Protein AF-0000000084369157 (afdb_homodimer)

Radius of gyration: 39.24 Å; Cα contacts (8 Å, |Δi|>4): 1336; chains: 2; bounding box: 152×106×117 Å

InterPro domains:
  IPR001138 Zn(2)Cys(6) fungal-type DNA-binding domain [PF00172] (31-64)
  IPR001138 Zn(2)Cys(6) fungal-type DNA-binding domain [PS00463] (31-61)
  IPR001138 Zn(2)Cys(6) fungal-type DNA-binding domain [PS50048] (31-63)
  IPR001138 Zn(2)Cys(6) fungal-type DNA-binding domain [SM00066] (26-72)
  IPR001138 Zn(2)Cys(6) fungal-type DNA-binding domain [cd00067] (27-62)
  IPR036864 Zn(2)-C6 fungal-type DNA-binding domain superfamily [G3DSA:4.10.240.10] (27-86)
  IPR036864 Zn(2)-C6 fungal-type DNA-binding domain superfamily [SSF57701] (21-67)

Organism: Wickerhamomyces anomalus (strain ATCC 58044 / CBS 1984 / NCYC 433 / NRRL Y-366-8) (NCBI:txid683960)

pLDDT: mean 71.88, std 25.72, range [17.66, 98.44]

Sequence (1340 aa):
MSSDASKRKLSDTSSSSVGVVPQKRKRKTFSCTSCRKLKTRCDFEPQFGKCHRCNVLKLDCSLTYERRDEIESAVLEQEENNNNDDDGGGGDLGKGKTGVIKNDTIQDIHDIKTKLDKLYDVLVLDKPIKEAPKHGNSDYEYFKGMKSKVNYLDNSINNAPWNVINRIDFKLFKKFKKYEFFEKLCKEEFLQGFYFENQDFCLKLANNFLTKAHFWIIPGGLTKIDSNYILKNPFISSVFILISLNFDHQEIIKTLNEDELQKKLFWIVRKLLGLSMTITPLSDHDIEAILYCSIYNIARSKSEQQPQLDNWNVSGNGIKQMMILTRFNELEKRVKQFKVFDLVDLFHLRIWNSLCISHIQNSIGMGRPFVMSEDYFKICELILQYPQINIEDQVRFAELQISKKCFDMFYESDLMLEVIRLDQFIIVDDEFKVIELAGLKEWFHQNEVLIDQDISNVLMFCYEFYHIILTKRIISSFGSGQGHHDNDFRVVKFQKIGLNSIIYYSHGIINRFLKLKSFLIKGSPNFILNLIIYTSLTLYENLNQMQLQTKNLSINLITKIYWRLNQIGEMKNDATDTVGKIIKNLVLDNLGPTDPSSTVNINSNSGGDNNDYNVFRNQQQQMSSLRSTTSTTGSVTEQNNGLFEIPDVGKFDTFEDFFRDMFTQHGVSQMSSDASKRKLSDTSSSSVGVVPQKRKRKTFSCTSCRKLKTRCDFEPQFGKCHRCNVLKLDCSLTYERRDEIESAVLEQEENNNNDDDGGGGDLGKGKTGVIKNDTIQDIHDIKTKLDKLYDVLVLDKPIKEAPKHGNSDYEYFKGMKSKVNYLDNSINNAPWNVINRIDFKLFKKFKKYEFFEKLCKEEFLQGFYFENQDFCLKLANNFLTKAHFWIIPGGLTKIDSNYILKNPFISSVFILISLNFDHQEIIKTLNEDELQKKLFWIVRKLLGLSMTITPLSDHDIEAILYCSIYNIARSKSEQQPQLDNWNVSGNGIKQMMILTRFNELEKRVKQFKVFDLVDLFHLRIWNSLCISHIQNSIGMGRPFVMSEDYFKICELILQYPQINIEDQVRFAELQISKKCFDMFYESDLMLEVIRLDQFIIVDDEFKVIELAGLKEWFHQNEVLIDQDISNVLMFCYEFYHIILTKRIISSFGSGQGHHDNDFRVVKFQKIGLNSIIYYSHGIINRFLKLKSFLIKGSPNFILNLIIYTSLTLYENLNQMQLQTKNLSINLITKIYWRLNQIGEMKNDATDTVGKIIKNLVLDNLGPTDPSSTVNINSNSGGDNNDYNVFRNQQQQMSSLRSTTSTTGSVTEQNNGLFEIPDVGKFDTFEDFFRDMFTQHGVSQ

Secondary structure (DSSP, 8-state):
------------------------------S-HHHHHHT----EETTTTEEHHHHHTT---THHHHTHHHHHHHHHHHHHHTTS------------------HHHHHHHHHHHHHHHHHHHHHHHTS----------HHHHHHHTT-----SSSTTSTT-HHHHHHHHHHHHHTPPPHHHHHHHHHIIIIIIIIIGGGHHHHHHHHHHHHHHTTTTS-TT--S---HHHHHH-HHHHHHHHHHHHTS--TTT---TTHHHHHHHHHHHHHHHHHHHTT-SSPPHHHHHHHHHHHHS--S-SS-TT-PPP-HHHHHHHHHHHHHHH--HHHHHIIIIIS----HHHHHHHHHHHHHHHHHHHHHHHHT------HHHHHGGGGGGG-TT--HHHHHHHHHHHHHHHHHHHHT-TTHHHHHHHTT-EEEEETTEEEE--HHHHHHHHHTHHHHHH-TT-HHHHHHHHHHHHHHHHHHHHHHS-TT--TT-HHHHHHHHHHHHHHHHHHHHHHHHHHHS-HHHHHT--HHHHHHHHHHHHHHHHTGGGS-HHHHHHHHHHHHHHHHHHHHTTTTS-HHHHHHHHHHHHHHHHTT----SS--------SS-------SSHHHHHHHTTSTT--------------------GGG-SSHHHHHHHHHHTTT---/------------------------------S-HHHHHHT----EETTTTEEHHHHHTTPPPTHHHHTHHHHHHHHHHHHHHTT----S--------------HHHHHHHHHHHHHHHHHHHHHHHTTT---------HHHHHHHTT-----SSSTTSTT-HHHHHHHHHHHHHTPPPHHHHHHHHHIIIIIIIIIGGGHHHHHHHHHHHHHHTTTTS-TT--S---HHHHHH-HHHHHHHHHHHHTS--TTT---TTHHHHHHHHHHHHHHHHHHHTTSSSPPHHHHHHHHHHHHS--S-SS-TT-PPP-HHHHHHHHHHHHHHH--HHHHHIIIIIS----HHHHHHHHHHHHHHHHHHHHHHHHT------HHHHHGGGGGGG-TT--HHHHHHHHHHHHHHHHHHHHT-TTHHHHHHHTT-EEEEETTEEEE--HHHHHHHHHTHHHHHH-TT-HHHHHHHHHHHHHHHHHHHHHH--TT--TT-HHHHHHHHHHHHHHHHHHHHHHHHHHHS-HHHHHT--HHHHHHHHHHHHHHHHTGGGS-HHHHHHHHHHHHHHHHHHHHTTTTS-HHHHHHHHHHHHHHHHTT----SS--------SSS------SSHHHHHHHTTSTT--------------------GGG-SSHHHHHHHHHHTTT---

Structure (mmCIF, N/CA/C/O backbone):
data_AF-0000000084369157-model_v1
#
loop_
_entity.id
_entity.type
_entity.pdbx_description
1 polymer 'Zn(2)-C6 fungal-type domain-containing protein'
#
loop_
_atom_site.group_PDB
_atom_site.id
_atom_site.type_symbol
_atom_site.label_atom_id
_atom_site.label_alt_id
_atom_site.label_comp_id
_atom_site.label_asym_id
_atom_site.label_entity_id
_atom_site.label_seq_id
_atom_site.pdbx_PDB_ins_code
_atom_site.Cartn_x
_atom_site.Cartn_y
_atom_site.Cartn_z
_atom_site.occupancy
_atom_site.B_iso_or_equiv
_atom_site.auth_seq_id
_atom_site.auth_comp_id
_atom_site.auth_asym_id
_atom_site.auth_atom_id
_atom_site.pdbx_PDB_model_num
ATOM 1 N N . MET A 1 1 ? 73.75 28.828 -63.312 1 21.52 1 MET A N 1
ATOM 2 C CA . MET A 1 1 ? 73.312 29.75 -62.281 1 21.52 1 MET A CA 1
ATOM 3 C C . MET A 1 1 ? 73.062 29.016 -60.969 1 21.52 1 MET A C 1
ATOM 5 O O . MET A 1 1 ? 72.438 27.953 -60.938 1 21.52 1 MET A O 1
ATOM 9 N N . SER A 1 2 ? 73.812 29.297 -59.719 1 23.33 2 SER A N 1
ATOM 10 C CA . SER A 1 2 ? 74.5 28.859 -58.5 1 23.33 2 SER A CA 1
ATOM 11 C C . SER A 1 2 ? 73.5 28.797 -57.312 1 23.33 2 SER A C 1
ATOM 13 O O . SER A 1 2 ? 72.75 29.75 -57.094 1 23.33 2 SER A O 1
ATOM 15 N N . SER A 1 3 ? 72.938 27.578 -56.906 1 23.05 3 SER A N 1
ATOM 16 C CA . SER A 1 3 ? 71.875 27.047 -56.062 1 23.05 3 SER A CA 1
ATOM 17 C C . SER A 1 3 ? 72.062 27.406 -54.594 1 23.05 3 SER A C 1
ATOM 19 O O . SER A 1 3 ? 72.875 26.797 -53.938 1 23.05 3 SER A O 1
ATOM 21 N N . ASP A 1 4 ? 72 28.719 -54.281 1 18.81 4 ASP A N 1
ATOM 22 C CA . ASP A 1 4 ? 72.5 29.375 -53.062 1 18.81 4 ASP A CA 1
ATOM 23 C C . ASP A 1 4 ? 71.688 28.984 -51.844 1 18.81 4 ASP A C 1
ATOM 25 O O . ASP A 1 4 ? 70.438 29.141 -51.844 1 18.81 4 ASP A O 1
ATOM 29 N N . ALA A 1 5 ? 72.125 28.031 -50.969 1 19.62 5 ALA A N 1
ATOM 30 C CA . ALA A 1 5 ? 71.938 27.188 -49.812 1 19.62 5 ALA A CA 1
ATOM 31 C C . ALA A 1 5 ? 71.688 28.031 -48.562 1 19.62 5 ALA A C 1
ATOM 33 O O . ALA A 1 5 ? 71.75 27.531 -47.438 1 19.62 5 ALA A O 1
ATOM 34 N N . SER A 1 6 ? 71.125 29.281 -48.75 1 17.66 6 SER A N 1
ATOM 35 C CA . SER A 1 6 ? 71.5 30.203 -47.656 1 17.66 6 SER A CA 1
ATOM 36 C C . SER A 1 6 ? 70.938 29.734 -46.312 1 17.66 6 SER A C 1
ATOM 38 O O . SER A 1 6 ? 69.812 29.219 -46.25 1 17.66 6 SER A O 1
ATOM 40 N N . LYS A 1 7 ? 71.75 29.578 -45.312 1 20.95 7 LYS A N 1
ATOM 41 C CA . LYS A 1 7 ? 72 29.172 -43.906 1 20.95 7 LYS A CA 1
ATOM 42 C C . LYS A 1 7 ? 71.188 30 -42.938 1 20.95 7 LYS A C 1
ATOM 44 O O . LYS A 1 7 ? 71.625 31.094 -42.531 1 20.95 7 LYS A O 1
ATOM 49 N N . ARG A 1 8 ? 69.938 30.328 -43.312 1 20.44 8 ARG A N 1
ATOM 50 C CA . ARG A 1 8 ? 69.375 31.406 -42.5 1 20.44 8 ARG A CA 1
ATOM 51 C C . ARG A 1 8 ? 69.5 31.062 -41 1 20.44 8 ARG A C 1
ATOM 53 O O . ARG A 1 8 ? 69.125 29.953 -40.594 1 20.44 8 ARG A O 1
ATOM 60 N N . LYS A 1 9 ? 70.188 31.922 -40.25 1 21.5 9 LYS A N 1
ATOM 61 C CA . LYS A 1 9 ? 70.75 32.156 -38.906 1 21.5 9 LYS A CA 1
ATOM 62 C C . LYS A 1 9 ? 69.688 32.125 -37.844 1 21.5 9 LYS A C 1
ATOM 64 O O . LYS A 1 9 ? 68.688 32.844 -37.969 1 21.5 9 LYS A O 1
ATOM 69 N N . LEU A 1 10 ? 69.438 30.953 -37.188 1 22.38 10 LEU A N 1
ATOM 70 C CA . LEU A 1 10 ? 68.5 30.547 -36.156 1 22.38 10 LEU A CA 1
ATOM 71 C C . LEU A 1 10 ? 68.625 31.453 -34.938 1 22.38 10 LEU A C 1
ATOM 73 O O . LEU A 1 10 ? 69.625 31.453 -34.25 1 22.38 10 LEU A O 1
ATOM 77 N N . SER A 1 11 ? 68.438 32.812 -35.156 1 21.17 11 SER A N 1
ATOM 78 C CA . SER A 1 11 ? 68.75 33.75 -34.062 1 21.17 11 SER A CA 1
ATOM 79 C C . SER A 1 11 ? 68.125 33.281 -32.75 1 21.17 11 SER A C 1
ATOM 81 O O . SER A 1 11 ? 67.062 32.75 -32.719 1 21.17 11 SER A O 1
ATOM 83 N N . ASP A 1 12 ? 69.062 33.031 -31.828 1 20.98 12 ASP A N 1
ATOM 84 C CA . ASP A 1 12 ? 69.125 32.562 -30.453 1 20.98 12 ASP A CA 1
ATOM 85 C C . ASP A 1 12 ? 68.25 33.406 -29.547 1 20.98 12 ASP A C 1
ATOM 87 O O . ASP A 1 12 ? 68.438 34.625 -29.469 1 20.98 12 ASP A O 1
ATOM 91 N N . THR A 1 13 ? 66.875 33.219 -29.547 1 22.97 13 THR A N 1
ATOM 92 C CA . THR A 1 13 ? 65.875 33.969 -28.828 1 22.97 13 THR A CA 1
ATOM 93 C C . THR A 1 13 ? 66.25 34.125 -27.359 1 22.97 13 THR A C 1
ATOM 95 O O . THR A 1 13 ? 66.562 33.156 -26.688 1 22.97 13 THR A O 1
ATOM 98 N N . SER A 1 14 ? 66.75 35.312 -26.891 1 21.39 14 SER A N 1
ATOM 99 C CA . SER A 1 14 ? 67.188 35.969 -25.672 1 21.39 14 SER A CA 1
ATOM 100 C C . SER A 1 14 ? 66.312 35.625 -24.484 1 21.39 14 SER A C 1
ATOM 102 O O . SER A 1 14 ? 65.125 35.562 -24.625 1 21.39 14 SER A O 1
ATOM 104 N N . SER A 1 15 ? 66.875 34.938 -23.453 1 24.19 15 SER A N 1
ATOM 105 C CA . SER A 1 15 ? 66.5 34.344 -22.156 1 24.19 15 SER A CA 1
ATOM 106 C C . SER A 1 15 ? 65.938 35.438 -21.219 1 24.19 15 SER A C 1
ATOM 108 O O . SER A 1 15 ? 66.688 36.25 -20.688 1 24.19 15 SER A O 1
ATOM 110 N N . SER A 1 16 ? 65 36.281 -21.641 1 23.97 16 SER A N 1
ATOM 111 C CA . SER A 1 16 ? 64.625 37.438 -20.844 1 23.97 16 SER A CA 1
ATOM 112 C C . SER A 1 16 ? 64.312 37.031 -19.391 1 23.97 16 SER A C 1
ATOM 114 O O . SER A 1 16 ? 63.625 36.031 -19.141 1 23.97 16 SER A O 1
ATOM 116 N N . SER A 1 17 ? 65.25 37.312 -18.484 1 23.91 17 SER A N 1
ATOM 117 C CA . SER A 1 17 ? 65.375 37.156 -17.047 1 23.91 17 SER A CA 1
ATOM 118 C C . SER A 1 17 ? 64.125 37.656 -16.328 1 23.91 17 SER A C 1
ATOM 120 O O . SER A 1 17 ? 63.812 38.844 -16.344 1 23.91 17 SER A O 1
ATOM 122 N N . VAL A 1 18 ? 63.062 37.031 -16.469 1 28.78 18 VAL A N 1
ATOM 123 C CA . VAL A 1 18 ? 61.812 37.469 -15.867 1 28.78 18 VAL A CA 1
ATOM 124 C C . VAL A 1 18 ? 62 37.688 -14.375 1 28.78 18 VAL A C 1
ATOM 126 O O . VAL A 1 18 ? 62.5 36.812 -13.664 1 28.78 18 VAL A O 1
ATOM 129 N N . GLY A 1 19 ? 62.375 38.906 -13.953 1 24.05 19 GLY A N 1
ATOM 130 C CA . GLY A 1 19 ? 62.594 39.469 -12.625 1 24.05 19 GLY A CA 1
ATOM 131 C C . GLY A 1 19 ? 61.625 38.938 -11.594 1 24.05 19 GLY A C 1
ATOM 132 O O . GLY A 1 19 ? 60.438 38.656 -11.914 1 24.05 19 GLY A O 1
ATOM 133 N N . VAL A 1 20 ? 62.125 38.25 -10.57 1 29.05 20 VAL A N 1
ATOM 134 C CA . VAL A 1 20 ? 61.562 37.562 -9.391 1 29.05 20 VAL A CA 1
ATOM 135 C C . VAL A 1 20 ? 60.75 38.562 -8.578 1 29.05 20 VAL A C 1
ATOM 137 O O . VAL A 1 20 ? 61.281 39.531 -8.039 1 29.05 20 VAL A O 1
ATOM 140 N N . VAL A 1 21 ? 59.688 39.062 -9.039 1 31.95 21 VAL A N 1
ATOM 141 C CA . VAL A 1 21 ? 58.969 40.062 -8.25 1 31.95 21 VAL A CA 1
ATOM 142 C C . VAL A 1 21 ? 58.812 39.562 -6.812 1 31.95 21 VAL A C 1
ATOM 144 O O . VAL A 1 21 ? 58.406 38.406 -6.586 1 31.95 21 VAL A O 1
ATOM 147 N N . PRO A 1 22 ? 59.531 40.188 -5.875 1 29.25 22 PRO A N 1
ATOM 148 C CA . PRO A 1 22 ? 59.562 39.812 -4.465 1 29.25 22 PRO A CA 1
ATOM 149 C C . PRO A 1 22 ? 58.188 39.5 -3.9 1 29.25 22 PRO A C 1
ATOM 151 O O . PRO A 1 22 ? 57.188 40.156 -4.285 1 29.25 22 PRO A O 1
ATOM 154 N N . GLN A 1 23 ? 58 38.344 -3.396 1 29.56 23 GLN A N 1
ATOM 155 C CA . GLN A 1 23 ? 56.781 37.781 -2.818 1 29.56 23 GLN A CA 1
ATOM 156 C C . GLN A 1 23 ? 56.344 38.594 -1.595 1 29.56 23 GLN A C 1
ATOM 158 O O . GLN A 1 23 ? 57.156 38.812 -0.675 1 29.56 23 GLN A O 1
ATOM 163 N N . LYS A 1 24 ? 55.531 39.562 -1.749 1 31.97 24 LYS A N 1
ATOM 164 C CA . LYS A 1 24 ? 55 40.406 -0.665 1 31.97 24 LYS A CA 1
ATOM 165 C C . LYS A 1 24 ? 54.781 39.562 0.598 1 31.97 24 LYS A C 1
ATOM 167 O O . LYS A 1 24 ? 54.219 38.469 0.533 1 31.97 24 LYS A O 1
ATOM 172 N N . ARG A 1 25 ? 55.438 39.875 1.723 1 30.78 25 ARG A N 1
ATOM 173 C CA . ARG A 1 25 ? 55.375 39.312 3.064 1 30.78 25 ARG A CA 1
ATOM 174 C C . ARG A 1 25 ? 53.938 39.125 3.521 1 30.78 25 ARG A C 1
ATOM 176 O O . ARG A 1 25 ? 53.156 40.062 3.508 1 30.78 25 ARG A O 1
ATOM 183 N N . LYS A 1 26 ? 53.438 38.031 3.443 1 34.44 26 LYS A N 1
ATOM 184 C CA . LYS A 1 26 ? 52.094 37.719 3.932 1 34.44 26 LYS A CA 1
ATOM 185 C C . LYS A 1 26 ? 51.969 38.062 5.41 1 34.44 26 LYS A C 1
ATOM 187 O O . LYS A 1 26 ? 52.75 37.594 6.242 1 34.44 26 LYS A O 1
ATOM 192 N N . ARG A 1 27 ? 51.656 39.219 5.816 1 34.97 27 ARG A N 1
ATOM 193 C CA . ARG A 1 27 ? 51.375 39.656 7.176 1 34.97 27 ARG A CA 1
ATOM 194 C C . ARG A 1 27 ? 50.656 38.562 7.965 1 34.97 27 ARG A C 1
ATOM 196 O O . ARG A 1 27 ? 49.781 37.875 7.422 1 34.97 27 ARG A O 1
ATOM 203 N N . LYS A 1 28 ? 51.25 38.062 9.016 1 44.25 28 LYS A N 1
ATOM 204 C CA . LYS A 1 28 ? 50.75 37.062 9.977 1 44.25 28 LYS A CA 1
ATOM 205 C C . LYS A 1 28 ? 49.312 37.406 10.391 1 44.25 28 LYS A C 1
ATOM 207 O O . LYS A 1 28 ? 49 38.5 10.828 1 44.25 28 LYS A O 1
ATOM 212 N N . THR A 1 29 ? 48.406 36.938 9.875 1 50.25 29 THR A N 1
ATOM 213 C CA . THR A 1 29 ? 47 37.188 10.164 1 50.25 29 THR A CA 1
ATOM 214 C C . THR A 1 29 ? 46.656 36.719 11.57 1 50.25 29 THR A C 1
ATOM 216 O O . THR A 1 29 ? 46.844 35.531 11.906 1 50.25 29 THR A O 1
ATOM 219 N N . PHE A 1 30 ? 46.562 37.375 12.562 1 64.19 30 PHE A N 1
ATOM 220 C CA . PHE A 1 30 ? 46.25 37.094 13.969 1 64.19 30 PHE A CA 1
ATOM 221 C C . PHE A 1 30 ? 44.781 36.781 14.148 1 64.19 30 PHE A C 1
ATOM 223 O O . PHE A 1 30 ? 44.375 36.281 15.188 1 64.19 30 PHE A O 1
ATOM 230 N N . SER A 1 31 ? 44.062 37.094 13.281 1 70.62 31 SER A N 1
ATOM 231 C CA . SER A 1 31 ? 42.625 36.906 13.336 1 70.62 31 SER A CA 1
ATOM 232 C C . SER A 1 31 ? 42.188 35.75 12.445 1 70.62 31 SER A C 1
ATOM 234 O O . SER A 1 31 ? 42.781 35.5 11.406 1 70.62 31 SER A O 1
ATOM 236 N N . CYS A 1 32 ? 41.344 34.969 12.898 1 72.81 32 CYS A N 1
ATOM 237 C CA . CYS A 1 32 ? 40.875 33.875 12.07 1 72.81 32 CYS A CA 1
ATOM 238 C C . CYS A 1 32 ? 40.125 34.375 10.852 1 72.81 32 CYS A C 1
ATOM 240 O O . CYS A 1 32 ? 39.719 35.562 10.82 1 72.81 32 CYS A O 1
ATOM 242 N N . THR A 1 33 ? 39.938 33.688 9.852 1 77.12 33 THR A N 1
ATOM 243 C CA . THR A 1 33 ? 39.281 34.094 8.602 1 77.12 33 THR A CA 1
ATOM 244 C C . THR A 1 33 ? 37.875 34.625 8.852 1 77.12 33 THR A C 1
ATOM 246 O O . THR A 1 33 ? 37.438 35.562 8.188 1 77.12 33 THR A O 1
ATOM 249 N N . SER A 1 34 ? 37.281 34.125 9.797 1 74.31 34 SER A N 1
ATOM 250 C CA . SER A 1 34 ? 35.906 34.531 10.086 1 74.31 34 SER A CA 1
ATOM 251 C C . SER A 1 34 ? 35.875 35.875 10.805 1 74.31 34 SER A C 1
ATOM 253 O O . SER A 1 34 ? 35.031 36.719 10.5 1 74.31 34 SER A O 1
ATOM 255 N N . CYS A 1 35 ? 36.625 35.969 11.578 1 75.19 35 CYS A N 1
ATOM 256 C CA . CYS A 1 35 ? 36.719 37.25 12.281 1 75.19 35 CYS A CA 1
ATOM 257 C C . CYS A 1 35 ? 37.312 38.312 11.383 1 75.19 35 CYS A C 1
ATOM 259 O O . CYS A 1 35 ? 36.906 39.5 11.469 1 75.19 35 CYS A O 1
ATOM 261 N N . ARG A 1 36 ? 38.094 38.031 10.5 1 75.56 36 ARG A N 1
ATOM 262 C CA . ARG A 1 36 ? 38.688 38.969 9.531 1 75.56 36 ARG A CA 1
ATOM 263 C C . ARG A 1 36 ? 37.594 39.469 8.57 1 75.56 36 ARG A C 1
ATOM 265 O O . ARG A 1 36 ? 37.594 40.656 8.242 1 75.56 36 ARG A O 1
ATOM 272 N N . LYS A 1 37 ? 36.781 38.625 8.188 1 71.44 37 LYS A N 1
ATOM 273 C CA . LYS A 1 37 ? 35.719 39 7.246 1 71.44 37 LYS A CA 1
ATOM 274 C C . LYS A 1 37 ? 34.75 39.969 7.875 1 71.44 37 LYS A C 1
ATOM 276 O O . LYS A 1 37 ? 34.188 40.844 7.184 1 71.44 37 LYS A O 1
ATOM 281 N N . LEU A 1 38 ? 34.75 39.844 9.195 1 69.31 38 LEU A N 1
ATOM 282 C CA . LEU A 1 38 ? 33.781 40.719 9.875 1 69.31 38 LEU A CA 1
ATOM 283 C C . LEU A 1 38 ? 34.5 41.812 10.656 1 69.31 38 LEU A C 1
ATOM 285 O O . LEU A 1 38 ? 33.875 42.625 11.344 1 69.31 38 LEU A O 1
ATOM 289 N N . LYS A 1 39 ? 35.656 42.031 10.523 1 63.47 39 LYS A N 1
ATOM 290 C CA . LYS A 1 39 ? 36.531 43.031 11.133 1 63.47 39 LYS A CA 1
ATOM 291 C C . LYS A 1 39 ? 36.281 43.125 12.641 1 63.47 39 LYS A C 1
ATOM 293 O O . LYS A 1 39 ? 36.219 44.219 13.195 1 63.47 39 LYS A O 1
ATOM 298 N N . THR A 1 40 ? 36.031 42 13.18 1 71.19 40 THR A N 1
ATOM 299 C CA . THR A 1 40 ? 35.844 41.969 14.625 1 71.19 40 THR A CA 1
ATOM 300 C C . THR A 1 40 ? 37.094 41.438 15.336 1 71.19 40 THR A C 1
ATOM 302 O O . THR A 1 40 ? 37.938 40.781 14.719 1 71.19 40 THR A O 1
ATOM 305 N N . ARG A 1 41 ? 37.156 41.688 16.531 1 73.38 41 ARG A N 1
ATOM 306 C CA . ARG A 1 41 ? 38.25 41.25 17.359 1 73.38 41 ARG A CA 1
ATOM 307 C C . ARG A 1 41 ? 38.25 39.75 17.547 1 73.38 41 ARG A C 1
ATOM 309 O O . ARG A 1 41 ? 37.219 39.156 17.844 1 73.38 41 ARG A O 1
ATOM 316 N N . CYS A 1 42 ? 39.375 38.969 17.172 1 70.81 42 CYS A N 1
ATOM 317 C CA . CYS A 1 42 ? 39.531 37.531 17.266 1 70.81 42 CYS A CA 1
ATOM 318 C C . CYS A 1 42 ? 40.188 37.125 18.562 1 70.81 42 CYS A C 1
ATOM 320 O O . CYS A 1 42 ? 41.375 37.375 18.75 1 70.81 42 CYS A O 1
ATOM 322 N N . ASP A 1 43 ? 39.438 36.812 19.516 1 77.25 43 ASP A N 1
ATOM 323 C CA . ASP A 1 43 ? 39.969 36.375 20.797 1 77.25 43 ASP A CA 1
ATOM 324 C C . ASP A 1 43 ? 40.156 34.844 20.812 1 77.25 43 ASP A C 1
ATOM 326 O O . ASP A 1 43 ? 39.188 34.094 20.984 1 77.25 43 ASP A O 1
ATOM 330 N N . PHE A 1 44 ? 41.406 34.375 20.641 1 76.69 44 PHE A N 1
ATOM 331 C CA . PHE A 1 44 ? 41.719 32.938 20.578 1 76.69 44 PHE A CA 1
ATOM 332 C C . PHE A 1 44 ? 41.844 32.344 21.969 1 76.69 44 PHE A C 1
ATOM 334 O O . PHE A 1 44 ? 42.531 32.875 22.828 1 76.69 44 PHE A O 1
ATOM 341 N N . GLU A 1 45 ? 41.062 31.344 22.234 1 76.12 45 GLU A N 1
ATOM 342 C CA . GLU A 1 45 ? 41.062 30.609 23.5 1 76.12 45 GLU A CA 1
ATOM 343 C C . GLU A 1 45 ? 41.781 29.266 23.359 1 76.12 45 GLU A C 1
ATOM 345 O O . GLU A 1 45 ? 41.188 28.312 22.844 1 76.12 45 GLU A O 1
ATOM 350 N N . PRO A 1 46 ? 42.906 29.078 23.797 1 76 46 PRO A N 1
ATOM 351 C CA . PRO A 1 46 ? 43.719 27.875 23.578 1 76 46 PRO A CA 1
ATOM 352 C C . PRO A 1 46 ? 43.094 26.625 24.188 1 76 46 PRO A C 1
ATOM 354 O O . PRO A 1 46 ? 43.312 25.516 23.688 1 76 46 PRO A O 1
ATOM 357 N N . GLN A 1 47 ? 42.312 26.844 25.188 1 74.38 47 GLN A N 1
ATOM 358 C CA . GLN A 1 47 ? 41.719 25.734 25.922 1 74.38 47 GLN A CA 1
ATOM 359 C C . GLN A 1 47 ? 40.688 25 25.078 1 74.38 47 GLN A C 1
ATOM 361 O O . GLN A 1 47 ? 40.469 23.797 25.25 1 74.38 47 GLN A O 1
ATOM 366 N N . PHE A 1 48 ? 40.125 25.859 24.094 1 74 48 PHE A N 1
ATOM 367 C CA . PHE A 1 48 ? 39.062 25.328 23.266 1 74 48 PHE A CA 1
ATOM 368 C C . PHE A 1 48 ? 39.531 25.109 21.828 1 74 48 PHE A C 1
ATOM 370 O O . PHE A 1 48 ? 38.812 24.562 21 1 74 48 PHE A O 1
ATOM 377 N N . GLY A 1 49 ? 40.781 25.547 21.469 1 77.56 49 GLY A N 1
ATOM 378 C CA . GLY A 1 49 ? 41.438 25.453 20.172 1 77.56 49 GLY A CA 1
ATOM 379 C C . GLY A 1 49 ? 40.781 26.312 19.109 1 77.56 49 GLY A C 1
ATOM 380 O O . GLY A 1 49 ? 41 26.109 17.922 1 77.56 49 GLY A O 1
ATOM 381 N N . LYS A 1 50 ? 39.969 27.203 19.453 1 77.62 50 LYS A N 1
ATOM 382 C CA . LYS A 1 50 ? 39.25 28.109 18.562 1 77.62 50 LYS A CA 1
ATOM 383 C C . LYS A 1 50 ? 39.156 29.516 19.172 1 77.62 50 LYS A C 1
ATOM 385 O O . LYS A 1 50 ? 39.406 29.688 20.375 1 77.62 50 LYS A O 1
ATOM 390 N N . CYS A 1 51 ? 38.844 30.516 18.344 1 77.31 51 CYS A N 1
ATOM 391 C CA . CYS A 1 51 ? 38.594 31.844 18.891 1 77.31 51 CYS A CA 1
ATOM 392 C C . CYS A 1 51 ? 37.188 31.906 19.531 1 77.31 51 CYS A C 1
ATOM 394 O O . CYS A 1 51 ? 36.344 31.062 19.25 1 77.31 51 CYS A O 1
ATOM 396 N N . HIS A 1 52 ? 36.875 32.844 20.359 1 77 52 HIS A N 1
ATOM 397 C CA . HIS A 1 52 ? 35.656 32.969 21.109 1 77 52 HIS A CA 1
ATOM 398 C C . HIS A 1 52 ? 34.438 32.906 20.203 1 77 52 HIS A C 1
ATOM 400 O O . HIS A 1 52 ? 33.438 32.219 20.516 1 77 52 HIS A O 1
ATOM 406 N N . ARG A 1 53 ? 34.5 33.531 19.125 1 73.5 53 ARG A N 1
ATOM 407 C CA . ARG A 1 53 ? 33.406 33.562 18.172 1 73.5 53 ARG A CA 1
ATOM 408 C C . ARG A 1 53 ? 33.219 32.219 17.484 1 73.5 53 ARG A C 1
ATOM 410 O O . ARG A 1 53 ? 32.094 31.719 17.375 1 73.5 53 ARG A O 1
ATOM 417 N N . CYS A 1 54 ? 34.219 31.703 16.984 1 73.75 54 CYS A N 1
ATOM 418 C CA . CYS A 1 54 ? 34.125 30.406 16.328 1 73.75 54 CYS A CA 1
ATOM 419 C C . CYS A 1 54 ? 33.656 29.328 17.297 1 73.75 54 CYS A C 1
ATOM 421 O O . CYS A 1 54 ? 32.969 28.406 16.906 1 73.75 54 CYS A O 1
ATOM 423 N N . ASN A 1 55 ? 33.938 29.453 18.484 1 74.94 55 ASN A N 1
ATOM 424 C CA . ASN A 1 55 ? 33.562 28.547 19.547 1 74.94 55 ASN A CA 1
ATOM 425 C C . ASN A 1 55 ? 32.062 28.672 19.844 1 74.94 55 ASN A C 1
ATOM 427 O O . ASN A 1 55 ? 31.359 27.656 19.953 1 74.94 55 ASN A O 1
ATOM 431 N N . VAL A 1 56 ? 31.656 29.812 19.922 1 70.38 56 VAL A N 1
ATOM 432 C CA . VAL A 1 56 ? 30.25 30.078 20.234 1 70.38 56 VAL A CA 1
ATOM 433 C C . VAL A 1 56 ? 29.375 29.719 19.031 1 70.38 56 VAL A C 1
ATOM 435 O O . VAL A 1 56 ? 28.297 29.141 19.203 1 70.38 56 VAL A O 1
ATOM 438 N N . LEU A 1 57 ? 29.875 29.922 17.906 1 68.5 57 LEU A N 1
ATOM 439 C CA . LEU A 1 57 ? 29.109 29.75 16.672 1 68.5 57 LEU A CA 1
ATOM 440 C C . LEU A 1 57 ? 29.438 28.406 16.031 1 68.5 57 LEU A C 1
ATOM 442 O O . LEU A 1 57 ? 28.953 28.109 14.922 1 68.5 57 LEU A O 1
ATOM 446 N N . LYS A 1 58 ? 30.266 27.625 16.688 1 67.12 58 LYS A N 1
ATOM 447 C CA . LYS A 1 58 ? 30.719 26.281 16.344 1 67.12 58 LYS A CA 1
ATOM 448 C C . LYS A 1 58 ? 31.234 26.234 14.906 1 67.12 58 LYS A C 1
ATOM 450 O O . LYS A 1 58 ? 30.938 25.312 14.156 1 67.12 58 LYS A O 1
ATOM 455 N N . LEU A 1 59 ? 31.922 27.203 14.484 1 72.56 59 LEU A N 1
ATOM 456 C CA . LEU A 1 59 ? 32.594 27.297 13.195 1 72.56 59 LEU A CA 1
ATOM 457 C C . LEU A 1 59 ? 34 26.734 13.273 1 72.56 59 LEU A C 1
ATOM 459 O O . LEU A 1 59 ? 34.594 26.656 14.359 1 72.56 59 LEU A O 1
ATOM 463 N N . ASP A 1 60 ? 34.469 26.234 12.117 1 76.31 60 ASP A N 1
ATOM 464 C CA . ASP A 1 60 ? 35.875 25.859 12.039 1 76.31 60 ASP A CA 1
ATOM 465 C C . ASP A 1 60 ? 36.75 27.078 12.07 1 76.31 60 ASP A C 1
ATOM 467 O O . ASP A 1 60 ? 36.562 28.016 11.289 1 76.31 60 ASP A O 1
ATOM 471 N N . CYS A 1 61 ? 37.625 27.172 13 1 74.25 61 CYS A N 1
ATOM 472 C CA . CYS A 1 61 ? 38.5 28.312 13.172 1 74.25 61 CYS A CA 1
ATOM 473 C C . CYS A 1 61 ? 39.844 28.094 12.453 1 74.25 61 CYS A C 1
ATOM 475 O O . CYS A 1 61 ? 40.5 27.078 12.664 1 74.25 61 CYS A O 1
ATOM 477 N N . SER A 1 62 ? 40.156 28.828 11.492 1 77.44 62 SER A N 1
ATOM 478 C CA . SER A 1 62 ? 41.344 28.656 10.68 1 77.44 62 SER A CA 1
ATOM 479 C C . SER A 1 62 ? 42.594 28.703 11.539 1 77.44 62 SER A C 1
ATOM 481 O O . SER A 1 62 ? 43.656 28.25 11.102 1 77.44 62 SER A O 1
ATOM 483 N N . LEU A 1 63 ? 42.375 29.156 12.758 1 77.19 63 LEU A N 1
ATOM 484 C CA . LEU A 1 63 ? 43.531 29.297 13.625 1 77.19 63 LEU A CA 1
ATOM 485 C C . LEU A 1 63 ? 43.844 28 14.367 1 77.19 63 LEU A C 1
ATOM 487 O O . LEU A 1 63 ? 44.906 27.859 14.961 1 77.19 63 LEU A O 1
ATOM 491 N N . THR A 1 64 ? 42.969 27.109 14.352 1 78.69 64 THR A N 1
ATOM 492 C CA . THR A 1 64 ? 43.094 25.875 15.109 1 78.69 64 THR A CA 1
ATOM 493 C C . THR A 1 64 ? 44.344 25.109 14.656 1 78.69 64 THR A C 1
ATOM 495 O O . THR A 1 64 ? 45.062 24.562 15.484 1 78.69 64 THR A O 1
ATOM 498 N N . TYR A 1 65 ? 44.625 25.125 13.375 1 75.25 65 TYR A N 1
ATOM 499 C CA . TYR A 1 65 ? 45.781 24.375 12.875 1 75.25 65 TYR A CA 1
ATOM 500 C C . TYR A 1 65 ? 47.062 25.172 13.031 1 75.25 65 TYR A C 1
ATOM 502 O O . TYR A 1 65 ? 48.125 24.594 13.328 1 75.25 65 TYR A O 1
ATOM 510 N N . GLU A 1 66 ? 46.875 26.469 12.93 1 74.25 66 GLU A N 1
ATOM 511 C CA . GLU A 1 66 ? 48.062 27.312 12.922 1 74.25 66 GLU A CA 1
ATOM 512 C C . GLU A 1 66 ? 48.656 27.438 14.32 1 74.25 66 GLU A C 1
ATOM 514 O O . GLU A 1 66 ? 49.875 27.562 14.477 1 74.25 66 GLU A O 1
ATOM 519 N N . ARG A 1 67 ? 47.719 27.344 15.312 1 70.75 67 ARG A N 1
ATOM 520 C CA . ARG A 1 67 ? 48.188 27.516 16.688 1 70.75 67 ARG A CA 1
ATOM 521 C C . ARG A 1 67 ? 48.094 26.219 17.469 1 70.75 67 ARG A C 1
ATOM 523 O O . ARG A 1 67 ? 47.844 26.219 18.672 1 70.75 67 ARG A O 1
ATOM 530 N N . ARG A 1 68 ? 48.344 25.156 16.859 1 72.31 68 ARG A N 1
ATOM 531 C CA . ARG A 1 68 ? 48.281 23.797 17.406 1 72.31 68 ARG A CA 1
ATOM 532 C C . ARG A 1 68 ? 49.219 23.641 18.578 1 72.31 68 ARG A C 1
ATOM 534 O O . ARG A 1 68 ? 48.875 22.953 19.547 1 72.31 68 ARG A O 1
ATOM 541 N N . ASP A 1 69 ? 50.312 24.203 18.484 1 69.81 69 ASP A N 1
ATOM 542 C CA . ASP A 1 69 ? 51.312 24.062 19.531 1 69.81 69 ASP A CA 1
ATOM 543 C C . ASP A 1 69 ? 50.875 24.719 20.828 1 69.81 69 ASP A C 1
ATOM 545 O O . ASP A 1 69 ? 51.094 24.172 21.922 1 69.81 69 ASP A O 1
ATOM 549 N N . GLU A 1 70 ? 50.094 25.797 20.734 1 72.31 70 GLU A N 1
ATOM 550 C CA . GLU A 1 70 ? 49.562 26.484 21.906 1 72.31 70 GLU A CA 1
ATOM 551 C C . GLU A 1 70 ? 48.406 25.719 22.531 1 72.31 70 GLU A C 1
ATOM 553 O O . GLU A 1 70 ? 48.281 25.672 23.75 1 72.31 70 GLU A O 1
ATOM 558 N N . ILE A 1 71 ? 47.688 25.031 21.703 1 68.56 71 ILE A N 1
ATOM 559 C CA . ILE A 1 71 ? 46.562 24.203 22.141 1 68.56 71 ILE A CA 1
ATOM 560 C C . ILE A 1 71 ? 47.094 22.984 22.891 1 68.56 71 ILE A C 1
ATOM 562 O O . ILE A 1 71 ? 46.562 22.641 23.953 1 68.56 71 ILE A O 1
ATOM 566 N N . GLU A 1 72 ? 48.062 22.297 22.406 1 69.69 72 GLU A N 1
ATOM 567 C CA . GLU A 1 72 ? 48.656 21.109 23.031 1 69.69 72 GLU A CA 1
ATOM 568 C C . GLU A 1 72 ? 49.312 21.469 24.375 1 69.69 72 GLU A C 1
ATOM 570 O O . GLU A 1 72 ? 49.188 20.703 25.328 1 69.69 72 GLU A O 1
ATOM 575 N N . SER A 1 73 ? 49.844 22.578 24.438 1 67.19 73 SER A N 1
ATOM 576 C CA . SER A 1 73 ? 50.469 23 25.688 1 67.19 73 SER A CA 1
ATOM 577 C C . SER A 1 73 ? 49.406 23.344 26.734 1 67.19 73 SER A C 1
ATOM 579 O O . SER A 1 73 ? 49.594 23.078 27.922 1 67.19 73 SER A O 1
ATOM 581 N N . ALA A 1 74 ? 48.25 23.828 26.25 1 63.03 74 ALA A N 1
ATOM 582 C CA . ALA A 1 74 ? 47.188 24.188 27.203 1 63.03 74 ALA A CA 1
ATOM 583 C C . ALA A 1 74 ? 46.469 22.953 27.719 1 63.03 74 ALA A C 1
ATOM 585 O O . ALA A 1 74 ? 46.125 22.875 28.891 1 63.03 74 ALA A O 1
ATOM 586 N N . VAL A 1 75 ? 46.281 21.953 26.906 1 60.69 75 VAL A N 1
ATOM 587 C CA . VAL A 1 75 ? 45.688 20.688 27.312 1 60.69 75 VAL A CA 1
ATOM 588 C C . VAL A 1 75 ? 46.625 19.953 28.281 1 60.69 75 VAL A C 1
ATOM 590 O O . VAL A 1 75 ? 46.156 19.422 29.297 1 60.69 75 VAL A O 1
ATOM 593 N N . LEU A 1 76 ? 47.875 19.906 27.984 1 58.03 76 LEU A N 1
ATOM 594 C CA . LEU A 1 76 ? 48.844 19.281 28.859 1 58.03 76 LEU A CA 1
ATOM 595 C C . LEU A 1 76 ? 48.906 19.984 30.219 1 58.03 76 LEU A C 1
ATOM 597 O O . LEU A 1 76 ? 49.062 19.344 31.25 1 58.03 76 LEU A O 1
ATOM 601 N N . GLU A 1 77 ? 48.719 21.25 30.141 1 51.91 77 GLU A N 1
ATOM 602 C CA . GLU A 1 77 ? 48.781 21.984 31.391 1 51.91 77 GLU A CA 1
ATOM 603 C C . GLU A 1 77 ? 47.531 21.719 32.25 1 51.91 77 GLU A C 1
ATOM 605 O O . GLU A 1 77 ? 47.625 21.672 33.469 1 51.91 77 GLU A O 1
ATOM 610 N N . GLN A 1 78 ? 46.344 21.547 31.531 1 46.69 78 GLN A N 1
ATOM 611 C CA . GLN A 1 78 ? 45.156 21.266 32.312 1 46.69 78 GLN A CA 1
ATOM 612 C C . GLN A 1 78 ? 45.219 19.859 32.906 1 46.69 78 GLN A C 1
ATOM 614 O O . GLN A 1 78 ? 44.75 19.625 34.031 1 46.69 78 GLN A O 1
ATOM 619 N N . GLU A 1 79 ? 45.719 18.844 32.188 1 45.34 79 GLU A N 1
ATOM 620 C CA . GLU A 1 79 ? 45.875 17.5 32.719 1 45.34 79 GLU A CA 1
ATOM 621 C C . GLU A 1 79 ? 46.812 17.516 33.938 1 45.34 79 GLU A C 1
ATOM 623 O O . GLU A 1 79 ? 46.625 16.781 34.906 1 45.34 79 GLU A O 1
ATOM 628 N N . GLU A 1 80 ? 47.812 18.328 33.781 1 40.53 80 GLU A N 1
ATOM 629 C CA . GLU A 1 80 ? 48.781 18.344 34.875 1 40.53 80 GLU A CA 1
ATOM 630 C C . GLU A 1 80 ? 48.156 18.984 36.125 1 40.53 80 GLU A C 1
ATOM 632 O O . GLU A 1 80 ? 48.531 18.656 37.25 1 40.53 80 GLU A O 1
ATOM 637 N N . ASN A 1 81 ? 47.281 20.016 35.844 1 37.06 81 ASN A N 1
ATOM 638 C CA . ASN A 1 81 ? 46.812 20.672 37.031 1 37.06 81 ASN A CA 1
ATOM 639 C C . ASN A 1 81 ? 45.812 19.828 37.812 1 37.06 81 ASN A C 1
ATOM 641 O O . ASN A 1 81 ? 45.406 20.172 38.906 1 37.06 81 ASN A O 1
ATOM 645 N N . ASN A 1 82 ? 44.938 19.031 37.031 1 35.03 82 ASN A N 1
ATOM 646 C CA . ASN A 1 82 ? 43.938 18.297 37.812 1 35.03 82 ASN A CA 1
ATOM 647 C C . ASN A 1 82 ? 44.594 17.297 38.75 1 35.03 82 ASN A C 1
ATOM 649 O O . ASN A 1 82 ? 43.875 16.5 39.375 1 35.03 82 ASN A O 1
ATOM 653 N N . ASN A 1 83 ? 45.875 17.016 38.594 1 31.38 83 ASN A N 1
ATOM 654 C CA . ASN A 1 83 ? 46.438 15.969 39.438 1 31.38 83 ASN A CA 1
ATOM 655 C C . ASN A 1 83 ? 46.469 16.391 40.906 1 31.38 83 ASN A C 1
ATOM 657 O O . ASN A 1 83 ? 46.719 15.57 41.781 1 31.38 83 ASN A O 1
ATOM 661 N N . ASN A 1 84 ? 46.656 17.734 41.188 1 27.97 84 ASN A N 1
ATOM 662 C CA . ASN A 1 84 ? 47.281 17.906 42.5 1 27.97 84 ASN A CA 1
ATOM 663 C C . ASN A 1 84 ? 46.25 17.875 43.625 1 27.97 84 ASN A C 1
ATOM 665 O O . ASN A 1 84 ? 46.625 17.891 44.812 1 27.97 84 ASN A O 1
ATOM 669 N N . ASP A 1 85 ? 45.031 18.594 43.5 1 27.48 85 ASP A N 1
ATOM 670 C CA . ASP A 1 85 ? 44.5 19.062 44.781 1 27.48 85 ASP A CA 1
ATOM 671 C C . ASP A 1 85 ? 43.844 17.938 45.562 1 27.48 85 ASP A C 1
ATOM 673 O O . ASP A 1 85 ? 42.719 17.516 45.25 1 27.48 85 ASP A O 1
ATOM 677 N N . ASP A 1 86 ? 44.531 16.938 46.156 1 26.3 86 ASP A N 1
ATOM 678 C CA . ASP A 1 86 ? 44.25 15.727 46.906 1 26.3 86 ASP A CA 1
ATOM 679 C C . ASP A 1 86 ? 43.531 16.062 48.219 1 26.3 86 ASP A C 1
ATOM 681 O O . ASP A 1 86 ? 43.219 15.172 49 1 26.3 86 ASP A O 1
ATOM 685 N N . ASP A 1 87 ? 43.75 17.25 48.812 1 22.97 87 ASP A N 1
ATOM 686 C CA . ASP A 1 87 ? 43.812 17.109 50.281 1 22.97 87 ASP A CA 1
ATOM 687 C C . ASP A 1 87 ? 42.406 16.922 50.875 1 22.97 87 ASP A C 1
ATOM 689 O O . ASP A 1 87 ? 42.188 15.984 51.625 1 22.97 87 ASP A O 1
ATOM 693 N N . GLY A 1 88 ? 41.875 17.875 51.719 1 22.02 88 GLY A N 1
ATOM 694 C CA . GLY A 1 88 ? 41.375 17.828 53.094 1 22.02 88 GLY A CA 1
ATOM 695 C C . GLY A 1 88 ? 39.875 17.5 53.156 1 22.02 88 GLY A C 1
ATOM 696 O O . GLY A 1 88 ? 39.5 16.453 53.688 1 22.02 88 GLY A O 1
ATOM 697 N N . GLY A 1 89 ? 39.031 18.5 53.531 1 23.73 89 GLY A N 1
ATOM 698 C CA . GLY A 1 89 ? 37.938 18.547 54.5 1 23.73 89 GLY A CA 1
ATOM 699 C C . GLY A 1 89 ? 36.625 17.984 53.906 1 23.73 89 GLY A C 1
ATOM 700 O O . GLY A 1 89 ? 36.25 18.312 52.812 1 23.73 89 GLY A O 1
ATOM 701 N N . GLY A 1 90 ? 36.156 16.781 54.344 1 23.25 90 GLY A N 1
ATOM 702 C CA . GLY A 1 90 ? 35.312 15.695 53.875 1 23.25 90 GLY A CA 1
ATOM 703 C C . GLY A 1 90 ? 33.844 16.062 53.781 1 23.25 90 GLY A C 1
ATOM 704 O O . GLY A 1 90 ? 32.969 15.188 53.719 1 23.25 90 GLY A O 1
ATOM 705 N N . GLY A 1 91 ? 33.469 17.359 54.125 1 22.34 91 GLY A N 1
ATOM 706 C CA . GLY A 1 91 ? 32.062 17.516 54.438 1 22.34 91 GLY A CA 1
ATOM 707 C C . GLY A 1 91 ? 31.141 17.016 53.375 1 22.34 91 GLY A C 1
ATOM 708 O O . GLY A 1 91 ? 31.453 17.109 52.188 1 22.34 91 GLY A O 1
ATOM 709 N N . ASP A 1 92 ? 30.25 16.031 53.656 1 22.83 92 ASP A N 1
ATOM 710 C CA . ASP A 1 92 ? 29.469 15.031 52.969 1 22.83 92 ASP A CA 1
ATOM 711 C C . ASP A 1 92 ? 28.422 15.695 52.062 1 22.83 92 ASP A C 1
ATOM 713 O O . ASP A 1 92 ? 27.312 16 52.5 1 22.83 92 ASP A O 1
ATOM 717 N N . LEU A 1 93 ? 28.578 16.906 51.625 1 21.39 93 LEU A N 1
ATOM 718 C CA . LEU A 1 93 ? 27.438 17.547 50.969 1 21.39 93 LEU A CA 1
ATOM 719 C C . LEU A 1 93 ? 26.859 16.656 49.875 1 21.39 93 LEU A C 1
ATOM 721 O O . LEU A 1 93 ? 27.594 16.062 49.094 1 21.39 93 LEU A O 1
ATOM 725 N N . GLY A 1 94 ? 25.562 16.188 50.094 1 21.86 94 GLY A N 1
ATOM 726 C CA . GLY A 1 94 ? 24.766 15.219 49.344 1 21.86 94 GLY A CA 1
ATOM 727 C C . GLY A 1 94 ? 24.703 15.508 47.875 1 21.86 94 GLY A C 1
ATOM 728 O O . GLY A 1 94 ? 24.219 16.562 47.469 1 21.86 94 GLY A O 1
ATOM 729 N N . LYS A 1 95 ? 25.672 15.344 47.156 1 24.69 95 LYS A N 1
ATOM 730 C CA . LYS A 1 95 ? 25.969 15.492 45.75 1 24.69 95 LYS A CA 1
ATOM 731 C C . LYS A 1 95 ? 24.812 14.977 44.875 1 24.69 95 LYS A C 1
ATOM 733 O O . LYS A 1 95 ? 24.5 13.789 44.906 1 24.69 95 LYS A O 1
ATOM 738 N N . GLY A 1 96 ? 23.828 15.727 44.688 1 22.17 96 GLY A N 1
ATOM 739 C CA . GLY A 1 96 ? 22.594 15.469 43.969 1 22.17 96 GLY A CA 1
ATOM 740 C C . GLY A 1 96 ? 22.812 14.844 42.594 1 22.17 96 GLY A C 1
ATOM 741 O O . GLY A 1 96 ? 23.484 15.43 41.75 1 22.17 96 GLY A O 1
ATOM 742 N N . LYS A 1 97 ? 23.031 13.555 42.531 1 24.72 97 LYS A N 1
ATOM 743 C CA . LYS A 1 97 ? 23.375 12.57 41.531 1 24.72 97 LYS A CA 1
ATOM 744 C C . LYS A 1 97 ? 22.547 12.773 40.25 1 24.72 97 LYS A C 1
ATOM 746 O O . LYS A 1 97 ? 21.312 12.711 40.312 1 24.72 97 LYS A O 1
ATOM 751 N N . THR A 1 98 ? 22.891 13.547 39.375 1 25.38 98 THR A N 1
ATOM 752 C CA . THR A 1 98 ? 22.359 13.781 38.062 1 25.38 98 THR A CA 1
ATOM 753 C C . THR A 1 98 ? 22.125 12.461 37.312 1 25.38 98 THR A C 1
ATOM 755 O O . THR A 1 98 ? 23.078 11.727 37.031 1 25.38 98 THR A O 1
ATOM 758 N N . GLY A 1 99 ? 21.172 11.656 37.688 1 23.95 99 GLY A N 1
ATOM 759 C CA . GLY A 1 99 ? 20.906 10.289 37.281 1 23.95 99 GLY A CA 1
ATOM 760 C C . GLY A 1 99 ? 20.938 10.117 35.75 1 23.95 99 GLY A C 1
ATOM 761 O O . GLY A 1 99 ? 20.109 10.68 35.062 1 23.95 99 GLY A O 1
ATOM 762 N N . VAL A 1 100 ? 22.125 10.164 35.156 1 26.56 100 VAL A N 1
ATOM 763 C CA . VAL A 1 100 ? 22.406 9.555 33.875 1 26.56 100 VAL A CA 1
ATOM 764 C C . VAL A 1 100 ? 21.641 8.234 33.75 1 26.56 100 VAL A C 1
ATOM 766 O O . VAL A 1 100 ? 21.844 7.316 34.562 1 26.56 100 VAL A O 1
ATOM 769 N N . ILE A 1 101 ? 20.469 8.266 33.375 1 27.42 101 ILE A N 1
ATOM 770 C CA . ILE A 1 101 ? 19.719 7.031 33.188 1 27.42 101 ILE A CA 1
ATOM 771 C C . ILE A 1 101 ? 20.625 5.973 32.562 1 27.42 101 ILE A C 1
ATOM 773 O O . ILE A 1 101 ? 21.094 6.141 31.438 1 27.42 101 ILE A O 1
ATOM 777 N N . LYS A 1 102 ? 21.484 5.379 33.219 1 28.53 102 LYS A N 1
ATOM 778 C CA . LYS A 1 102 ? 22.5 4.348 33.031 1 28.53 102 LYS A CA 1
ATOM 779 C C . LYS A 1 102 ? 22.047 3.291 32.031 1 28.53 102 LYS A C 1
ATOM 781 O O . LYS A 1 102 ? 20.844 2.992 31.938 1 28.53 102 LYS A O 1
ATOM 786 N N . ASN A 1 103 ? 22.953 2.838 31.141 1 31.19 103 ASN A N 1
ATOM 787 C CA . ASN A 1 103 ? 22.969 1.729 30.188 1 31.19 103 ASN A CA 1
ATOM 788 C C . ASN A 1 103 ? 22.328 0.476 30.781 1 31.19 103 ASN A C 1
ATOM 790 O O . ASN A 1 103 ? 22.156 -0.528 30.078 1 31.19 103 ASN A O 1
ATOM 794 N N . ASP A 1 104 ? 22.219 0.495 32.156 1 32.66 104 ASP A N 1
ATOM 795 C CA . ASP A 1 104 ? 21.719 -0.676 32.875 1 32.66 104 ASP A CA 1
ATOM 796 C C . ASP A 1 104 ? 20.219 -0.832 32.719 1 32.66 104 ASP A C 1
ATOM 798 O O . ASP A 1 104 ? 19.703 -1.951 32.656 1 32.66 104 ASP A O 1
ATOM 802 N N . THR A 1 105 ? 19.562 0.261 32.656 1 31.98 105 THR A N 1
ATOM 803 C CA . THR A 1 105 ? 18.125 0.123 32.562 1 31.98 105 THR A CA 1
ATOM 804 C C . THR A 1 105 ? 17.734 -0.312 31.141 1 31.98 105 THR A C 1
ATOM 806 O O . THR A 1 105 ? 16.766 -1.069 30.969 1 31.98 105 THR A O 1
ATOM 809 N N . ILE A 1 106 ? 18.406 0.166 30.172 1 32.69 106 ILE A N 1
ATOM 810 C CA . ILE A 1 106 ? 18.25 -0.383 28.828 1 32.69 106 ILE A CA 1
ATOM 811 C C . ILE A 1 106 ? 18.75 -1.823 28.797 1 32.69 106 ILE A C 1
ATOM 813 O O . ILE A 1 106 ? 18.141 -2.684 28.156 1 32.69 106 ILE A O 1
ATOM 817 N N . GLN A 1 107 ? 19.797 -2.127 29.562 1 36.66 107 GLN A N 1
ATOM 818 C CA . GLN A 1 107 ? 20.234 -3.506 29.766 1 36.66 107 GLN A CA 1
ATOM 819 C C . GLN A 1 107 ? 19.203 -4.289 30.578 1 36.66 107 GLN A C 1
ATOM 821 O O . GLN A 1 107 ? 18.938 -5.457 30.281 1 36.66 107 GLN A O 1
ATOM 826 N N . ASP A 1 108 ? 18.594 -3.672 31.516 1 37.94 108 ASP A N 1
ATOM 827 C CA . ASP A 1 108 ? 17.562 -4.344 32.312 1 37.94 108 ASP A CA 1
ATOM 828 C C . ASP A 1 108 ? 16.297 -4.574 31.484 1 37.94 108 ASP A C 1
ATOM 830 O O . ASP A 1 108 ? 15.68 -5.637 31.578 1 37.94 108 ASP A O 1
ATOM 834 N N . ILE A 1 109 ? 15.953 -3.693 30.703 1 36 109 ILE A N 1
ATOM 835 C CA . ILE A 1 109 ? 14.805 -3.893 29.812 1 36 109 ILE A CA 1
ATOM 836 C C . ILE A 1 109 ? 15.156 -4.93 28.75 1 36 109 ILE A C 1
ATOM 838 O O . ILE A 1 109 ? 14.336 -5.789 28.422 1 36 109 ILE A O 1
ATOM 842 N N . HIS A 1 110 ? 16.391 -4.918 28.25 1 39.91 110 HIS A N 1
ATOM 843 C CA . HIS A 1 110 ? 16.875 -6.031 27.453 1 39.91 110 HIS A CA 1
ATOM 844 C C . HIS A 1 110 ? 16.922 -7.32 28.25 1 39.91 110 HIS A C 1
ATOM 846 O O . HIS A 1 110 ? 16.562 -8.391 27.75 1 39.91 110 HIS A O 1
ATOM 852 N N . ASP A 1 111 ? 17.328 -7.184 29.531 1 43.91 111 ASP A N 1
ATOM 853 C CA . ASP A 1 111 ? 17.312 -8.352 30.422 1 43.91 111 ASP A CA 1
ATOM 854 C C . ASP A 1 111 ? 15.883 -8.766 30.766 1 43.91 111 ASP A C 1
ATOM 856 O O . ASP A 1 111 ? 15.57 -9.961 30.781 1 43.91 111 ASP A O 1
ATOM 860 N N . ILE A 1 112 ? 15.055 -7.902 30.953 1 41.88 112 ILE A N 1
ATOM 861 C CA . ILE A 1 112 ? 13.656 -8.234 31.188 1 41.88 112 ILE A CA 1
ATOM 862 C C . ILE A 1 112 ? 13.023 -8.75 29.906 1 41.88 112 ILE A C 1
ATOM 864 O O . ILE A 1 112 ? 12.289 -9.734 29.906 1 41.88 112 ILE A O 1
ATOM 868 N N . LYS A 1 113 ? 13.281 -8.133 28.812 1 40.22 113 LYS A N 1
ATOM 869 C CA . LYS A 1 113 ? 12.82 -8.68 27.547 1 40.22 113 LYS A CA 1
ATOM 870 C C . LYS A 1 113 ? 13.43 -10.055 27.281 1 40.22 113 LYS A C 1
ATOM 872 O O . LYS A 1 113 ? 12.734 -10.984 26.859 1 40.22 113 LYS A O 1
ATOM 877 N N . THR A 1 114 ? 14.719 -10.148 27.641 1 45.56 114 THR A N 1
ATOM 878 C CA . THR A 1 114 ? 15.328 -11.477 27.594 1 45.56 114 THR A CA 1
ATOM 879 C C . THR A 1 114 ? 14.688 -12.406 28.625 1 45.56 114 THR A C 1
ATOM 881 O O . THR A 1 114 ? 14.445 -13.578 28.344 1 45.56 114 THR A O 1
ATOM 884 N N . LYS A 1 115 ? 14.484 -11.883 29.797 1 42.5 115 LYS A N 1
ATOM 885 C CA . LYS A 1 115 ? 13.805 -12.711 30.781 1 42.5 115 LYS A CA 1
ATOM 886 C C . LYS A 1 115 ? 12.344 -12.922 30.422 1 42.5 115 LYS A C 1
ATOM 888 O O . LYS A 1 115 ? 11.805 -14.023 30.578 1 42.5 115 LYS A O 1
ATOM 893 N N . LEU A 1 116 ? 11.703 -11.961 29.938 1 43.5 116 LEU A N 1
ATOM 894 C CA . LEU A 1 116 ? 10.344 -12.141 29.453 1 43.5 116 LEU A CA 1
ATOM 895 C C . LEU A 1 116 ? 10.32 -13.047 28.234 1 43.5 116 LEU A C 1
ATOM 897 O O . LEU A 1 116 ? 9.43 -13.891 28.094 1 43.5 116 LEU A O 1
ATOM 901 N N . ASP A 1 117 ? 11.25 -12.883 27.375 1 43.19 117 ASP A N 1
ATOM 902 C CA . ASP A 1 117 ? 11.438 -13.867 26.312 1 43.19 117 ASP A CA 1
ATOM 903 C C . ASP A 1 117 ? 11.758 -15.242 26.891 1 43.19 117 ASP A C 1
ATOM 905 O O . ASP A 1 117 ? 11.227 -16.25 26.438 1 43.19 117 ASP A O 1
ATOM 909 N N . LYS A 1 118 ? 12.508 -15.195 27.969 1 42.44 118 LYS A N 1
ATOM 910 C CA . LYS A 1 118 ? 12.734 -16.453 28.672 1 42.44 118 LYS A CA 1
ATOM 911 C C . LYS A 1 118 ? 11.461 -16.922 29.375 1 42.44 118 LYS A C 1
ATOM 913 O O . LYS A 1 118 ? 11.156 -18.109 29.391 1 42.44 118 LYS A O 1
ATOM 918 N N . LEU A 1 119 ? 10.836 -16.047 29.984 1 41.22 119 LEU A N 1
ATOM 919 C CA . LEU A 1 119 ? 9.57 -16.422 30.609 1 41.22 119 LEU A CA 1
ATOM 920 C C . LEU A 1 119 ? 8.539 -16.812 29.547 1 41.22 119 LEU A C 1
ATOM 922 O O . LEU A 1 119 ? 7.809 -17.797 29.734 1 41.22 119 LEU A O 1
ATOM 926 N N . TYR A 1 120 ? 8.352 -16.047 28.516 1 35.88 120 TYR A N 1
ATOM 927 C CA . TYR A 1 120 ? 7.527 -16.484 27.391 1 35.88 120 TYR A CA 1
ATOM 928 C C . TYR A 1 120 ? 8.008 -17.828 26.859 1 35.88 120 TYR A C 1
ATOM 930 O O . TYR A 1 120 ? 7.199 -18.719 26.578 1 35.88 120 TYR A O 1
ATOM 938 N N . ASP A 1 121 ? 9.281 -17.953 26.734 1 39.62 121 ASP A N 1
ATOM 939 C CA . ASP A 1 121 ? 9.812 -19.281 26.422 1 39.62 121 ASP A CA 1
ATOM 940 C C . ASP A 1 121 ? 9.406 -20.297 27.484 1 39.62 121 ASP A C 1
ATOM 942 O O . ASP A 1 121 ? 9.086 -21.438 27.172 1 39.62 121 ASP A O 1
ATOM 946 N N . VAL A 1 122 ? 9.516 -19.859 28.672 1 35.06 122 VAL A N 1
ATOM 947 C CA . VAL A 1 122 ? 9.125 -20.781 29.734 1 35.06 122 VAL A CA 1
ATOM 948 C C . VAL A 1 122 ? 7.605 -20.969 29.719 1 35.06 122 VAL A C 1
ATOM 950 O O . VAL A 1 122 ? 7.105 -22.078 29.922 1 35.06 122 VAL A O 1
ATOM 953 N N . LEU A 1 123 ? 6.902 -19.922 29.656 1 34.44 123 LEU A N 1
ATOM 954 C CA . LEU A 1 123 ? 5.453 -20.062 29.703 1 34.44 123 LEU A CA 1
ATOM 955 C C . LEU A 1 123 ? 4.934 -20.75 28.438 1 34.44 123 LEU A C 1
ATOM 957 O O . LEU A 1 123 ? 3.98 -21.531 28.5 1 34.44 123 LEU A O 1
ATOM 961 N N . VAL A 1 124 ? 5.309 -20.281 27.312 1 33.81 124 VAL A N 1
ATOM 962 C CA . VAL A 1 124 ? 4.992 -21.078 26.125 1 33.81 124 VAL A CA 1
ATOM 963 C C . VAL A 1 124 ? 5.582 -22.469 26.266 1 33.81 124 VAL A C 1
ATOM 965 O O . VAL A 1 124 ? 5.004 -23.453 25.766 1 33.81 124 VAL A O 1
ATOM 968 N N . LEU A 1 125 ? 6.613 -22.562 27 1 31.75 125 LEU A N 1
ATOM 969 C CA . LEU A 1 125 ? 7.098 -23.922 27.203 1 31.75 125 LEU A CA 1
ATOM 970 C C . LEU A 1 125 ? 6.121 -24.719 28.062 1 31.75 125 LEU A C 1
ATOM 972 O O . LEU A 1 125 ? 6.145 -25.953 28.062 1 31.75 125 LEU A O 1
ATOM 976 N N . ASP A 1 126 ? 5.41 -24.047 28.906 1 30.47 126 ASP A N 1
ATOM 977 C CA . ASP A 1 126 ? 4.762 -24.984 29.828 1 30.47 126 ASP A CA 1
ATOM 978 C C . ASP A 1 126 ? 3.449 -25.5 29.25 1 30.47 126 ASP A C 1
ATOM 980 O O . ASP A 1 126 ? 2.582 -25.984 29.984 1 30.47 126 ASP A O 1
ATOM 984 N N . LYS A 1 127 ? 2.762 -24.969 28.266 1 31.69 127 LYS A N 1
ATOM 985 C CA . LYS A 1 127 ? 1.804 -26.016 27.891 1 31.69 127 LYS A CA 1
ATOM 986 C C . LYS A 1 127 ? 2.449 -27.391 27.922 1 31.69 127 LYS A C 1
ATOM 988 O O . LYS A 1 127 ? 3.594 -27.562 27.484 1 31.69 127 LYS A O 1
ATOM 993 N N . PRO A 1 128 ? 1.966 -28.281 28.75 1 28.45 128 PRO A N 1
ATOM 994 C CA . PRO A 1 128 ? 2.52 -29.625 28.531 1 28.45 128 PRO A CA 1
ATOM 995 C C . PRO A 1 128 ? 2.688 -29.969 27.047 1 28.45 128 PRO A C 1
ATOM 997 O O . PRO A 1 128 ? 1.696 -30.109 26.328 1 28.45 128 PRO A O 1
ATOM 1000 N N . ILE A 1 129 ? 3.33 -29.219 26.219 1 30.31 129 ILE A N 1
ATOM 1001 C CA . ILE A 1 129 ? 3.693 -30.094 25.109 1 30.31 129 ILE A CA 1
ATOM 1002 C C . ILE A 1 129 ? 3.762 -31.547 25.578 1 30.31 129 ILE A C 1
ATOM 1004 O O . ILE A 1 129 ? 4.395 -31.828 26.609 1 30.31 129 ILE A O 1
ATOM 1008 N N . LYS A 1 130 ? 2.791 -32.312 25.531 1 30.42 130 LYS A N 1
ATOM 1009 C CA . LYS A 1 130 ? 3.262 -33.656 25.703 1 30.42 130 LYS A CA 1
ATOM 1010 C C . LYS A 1 130 ? 4.785 -33.75 25.641 1 30.42 130 LYS A C 1
ATOM 1012 O O . LYS A 1 130 ? 5.398 -33.156 24.734 1 30.42 130 LYS A O 1
ATOM 1017 N N . GLU A 1 131 ? 5.504 -33.719 26.734 1 30.94 131 GLU A N 1
ATOM 1018 C CA . GLU A 1 131 ? 6.891 -34.156 26.844 1 30.94 131 GLU A CA 1
ATOM 1019 C C . GLU A 1 131 ? 7.301 -35.031 25.656 1 30.94 131 GLU A C 1
ATOM 1021 O O . GLU A 1 131 ? 6.887 -36.188 25.547 1 30.94 131 GLU A O 1
ATOM 1026 N N . ALA A 1 132 ? 7.133 -34.531 24.469 1 32.78 132 ALA A N 1
ATOM 1027 C CA . ALA A 1 132 ? 7.914 -35.438 23.609 1 32.78 132 ALA A CA 1
ATOM 1028 C C . ALA A 1 132 ? 9.094 -36.031 24.391 1 32.78 132 ALA A C 1
ATOM 1030 O O . ALA A 1 132 ? 9.672 -35.375 25.25 1 32.78 132 ALA A O 1
ATOM 1031 N N . PRO A 1 133 ? 9.094 -37.25 24.734 1 32.69 133 PRO A N 1
ATOM 1032 C CA . PRO A 1 133 ? 10.281 -37.719 25.453 1 32.69 133 PRO A CA 1
ATOM 1033 C C . PRO A 1 133 ? 11.5 -36.812 25.234 1 32.69 133 PRO A C 1
ATOM 1035 O O . PRO A 1 133 ? 11.688 -36.281 24.141 1 32.69 133 PRO A O 1
ATOM 1038 N N . LYS A 1 134 ? 12.008 -35.938 26.094 1 37.5 134 LYS A N 1
ATOM 1039 C CA . LYS A 1 134 ? 13.414 -35.562 26.188 1 37.5 134 LYS A CA 1
ATOM 1040 C C . LYS A 1 134 ? 14.305 -36.531 25.406 1 37.5 134 LYS A C 1
ATOM 1042 O O . LYS A 1 134 ? 15.055 -37.312 25.984 1 37.5 134 LYS A O 1
ATOM 1047 N N . HIS A 1 135 ? 13.719 -37.281 24.609 1 36.03 135 HIS A N 1
ATOM 1048 C CA . HIS A 1 135 ? 14.812 -38 23.938 1 36.03 135 HIS A CA 1
ATOM 1049 C C . HIS A 1 135 ? 15.875 -37.031 23.453 1 36.03 135 HIS A C 1
ATOM 1051 O O . HIS A 1 135 ? 15.555 -35.938 22.984 1 36.03 135 HIS A O 1
ATOM 1057 N N . GLY A 1 136 ? 17.031 -36.656 23.984 1 47.66 136 GLY A N 1
ATOM 1058 C CA . GLY A 1 136 ? 18.391 -36.219 23.672 1 47.66 136 GLY A CA 1
ATOM 1059 C C . GLY A 1 136 ? 18.641 -36 22.188 1 47.66 136 GLY A C 1
ATOM 1060 O O . GLY A 1 136 ? 19.391 -36.75 21.578 1 47.66 136 GLY A O 1
ATOM 1061 N N . ASN A 1 137 ? 17.609 -35.469 21.516 1 62.84 137 ASN A N 1
ATOM 1062 C CA . ASN A 1 137 ? 17.891 -35.375 20.094 1 62.84 137 ASN A CA 1
ATOM 1063 C C . ASN A 1 137 ? 19.109 -34.5 19.812 1 62.84 137 ASN A C 1
ATOM 1065 O O . ASN A 1 137 ? 19.094 -33.312 20.047 1 62.84 137 ASN A O 1
ATOM 1069 N N . SER A 1 138 ? 20.109 -34.938 19.828 1 74.81 138 SER A N 1
ATOM 1070 C CA . SER A 1 138 ? 21.422 -34.375 19.562 1 74.81 138 SER A CA 1
ATOM 1071 C C . SER A 1 138 ? 21.359 -33.375 18.406 1 74.81 138 SER A C 1
ATOM 1073 O O . SER A 1 138 ? 22.031 -32.344 18.422 1 74.81 138 SER A O 1
ATOM 1075 N N . ASP A 1 139 ? 20.281 -33.531 17.578 1 77.62 139 ASP A N 1
ATOM 1076 C CA . ASP A 1 139 ? 20.203 -32.656 16.422 1 77.62 139 ASP A CA 1
ATOM 1077 C C . ASP A 1 139 ? 19.578 -31.312 16.797 1 77.62 139 ASP A C 1
ATOM 1079 O O . ASP A 1 139 ? 20.047 -30.25 16.359 1 77.62 139 ASP A O 1
ATOM 1083 N N . TYR A 1 140 ? 18.516 -31.312 17.641 1 79.56 140 TYR A N 1
ATOM 1084 C CA . TYR A 1 140 ? 17.844 -30.094 18.062 1 79.56 140 TYR A CA 1
ATOM 1085 C C . TYR A 1 140 ? 18.797 -29.156 18.812 1 79.56 140 TYR A C 1
ATOM 1087 O O . TYR A 1 140 ? 18.828 -27.953 18.547 1 79.56 140 TYR A O 1
ATOM 1095 N N . GLU A 1 141 ? 19.594 -29.766 19.672 1 78.25 141 GLU A N 1
ATOM 1096 C CA . GLU A 1 141 ? 20.547 -28.969 20.438 1 78.25 141 GLU A CA 1
ATOM 1097 C C . GLU A 1 141 ? 21.609 -28.359 19.531 1 78.25 141 GLU A C 1
ATOM 1099 O O . GLU A 1 141 ? 22.062 -27.234 19.766 1 78.25 141 GLU A O 1
ATOM 1104 N N . TYR A 1 142 ? 21.938 -29.094 18.594 1 76.44 142 TYR A N 1
ATOM 1105 C CA . TYR A 1 142 ? 22.938 -28.625 17.656 1 76.44 142 TYR A CA 1
ATOM 1106 C C . TYR A 1 142 ? 22.453 -27.406 16.891 1 76.44 142 TYR A C 1
ATOM 1108 O O . TYR A 1 142 ? 23.141 -26.391 16.812 1 76.44 142 TYR A O 1
ATOM 1116 N N . PHE A 1 143 ? 21.25 -27.438 16.469 1 76.5 143 PHE A N 1
ATOM 1117 C CA . PHE A 1 143 ? 20.75 -26.391 15.586 1 76.5 143 PHE A CA 1
ATOM 1118 C C . PHE A 1 143 ? 20.234 -25.203 16.391 1 76.5 143 PHE A C 1
ATOM 1120 O O . PHE A 1 143 ? 20.141 -24.094 15.883 1 76.5 143 PHE A O 1
ATOM 1127 N N . LYS A 1 144 ? 19.781 -25.438 17.547 1 75.5 144 LYS A N 1
ATOM 1128 C CA . LYS A 1 144 ? 19.375 -24.359 18.453 1 75.5 144 LYS A CA 1
ATOM 1129 C C . LYS A 1 144 ? 20.484 -23.328 18.609 1 75.5 144 LYS A C 1
ATOM 1131 O O . LYS A 1 144 ? 20.219 -22.125 18.703 1 75.5 144 LYS A O 1
ATOM 1136 N N . GLY A 1 145 ? 21.672 -23.766 18.625 1 65.19 145 GLY A N 1
ATOM 1137 C CA . GLY A 1 145 ? 22.812 -22.875 18.734 1 65.19 145 GLY A CA 1
ATOM 1138 C C . GLY A 1 145 ? 23.062 -22.062 17.469 1 65.19 145 GLY A C 1
ATOM 1139 O O . GLY A 1 145 ? 23.766 -21.047 17.516 1 65.19 145 GLY A O 1
ATOM 1140 N N . MET A 1 146 ? 22.422 -22.484 16.422 1 64 146 MET A N 1
ATOM 1141 C CA . MET A 1 146 ? 22.641 -21.812 15.133 1 64 146 MET A CA 1
ATOM 1142 C C . MET A 1 146 ? 21.516 -20.828 14.836 1 64 146 MET A C 1
ATOM 1144 O O . MET A 1 146 ? 21.422 -20.312 13.727 1 64 146 MET A O 1
ATOM 1148 N N . LYS A 1 147 ? 20.703 -20.484 15.781 1 59.91 147 LYS A N 1
ATOM 1149 C CA . LYS A 1 147 ? 19.531 -19.656 15.57 1 59.91 147 LYS A CA 1
ATOM 1150 C C . LYS A 1 147 ? 19.922 -18.297 14.992 1 59.91 147 LYS A C 1
ATOM 1152 O O . LYS A 1 147 ? 20.812 -17.625 15.516 1 59.91 147 LYS A O 1
ATOM 1157 N N . SER A 1 148 ? 19.641 -18.219 13.695 1 55.78 148 SER A N 1
ATOM 1158 C CA . SER A 1 148 ? 19.828 -16.891 13.133 1 55.78 148 SER A CA 1
ATOM 1159 C C . SER A 1 148 ? 18.516 -16.094 13.141 1 55.78 148 SER A C 1
ATOM 1161 O O . SER A 1 148 ? 17.438 -16.672 13 1 55.78 148 SER A O 1
ATOM 1163 N N . LYS A 1 149 ? 18.609 -14.906 13.641 1 52.53 149 LYS A N 1
ATOM 1164 C CA . LYS A 1 149 ? 17.469 -14.008 13.609 1 52.53 149 LYS A CA 1
ATOM 1165 C C . LYS A 1 149 ? 16.984 -13.789 12.18 1 52.53 149 LYS A C 1
ATOM 1167 O O . LYS A 1 149 ? 17.766 -13.438 11.297 1 52.53 149 LYS A O 1
ATOM 1172 N N . VAL A 1 150 ? 15.883 -14.469 11.805 1 54.78 150 VAL A N 1
ATOM 1173 C CA . VAL A 1 150 ? 15.297 -14.242 10.492 1 54.78 150 VAL A CA 1
ATOM 1174 C C . VAL A 1 150 ? 14.703 -12.836 10.422 1 54.78 150 VAL A C 1
ATOM 1176 O O . VAL A 1 150 ? 13.875 -12.461 11.25 1 54.78 150 VAL A O 1
ATOM 1179 N N . ASN A 1 151 ? 15.406 -11.82 9.859 1 57.69 151 ASN A N 1
ATOM 1180 C CA . ASN A 1 151 ? 14.883 -10.477 9.648 1 57.69 151 ASN A CA 1
ATOM 1181 C C . ASN A 1 151 ? 13.922 -10.43 8.469 1 57.69 151 ASN A C 1
ATOM 1183 O O . ASN A 1 151 ? 14.117 -11.133 7.473 1 57.69 151 ASN A O 1
ATOM 1187 N N . TYR A 1 152 ? 12.703 -9.805 8.711 1 63.75 152 TYR A N 1
ATOM 1188 C CA . TYR A 1 152 ? 11.578 -9.633 7.797 1 63.75 152 TYR A CA 1
ATOM 1189 C C . TYR A 1 152 ? 11.914 -8.633 6.699 1 63.75 152 TYR A C 1
ATOM 1191 O O . TYR A 1 152 ? 11.047 -8.258 5.906 1 63.75 152 TYR A O 1
ATOM 1199 N N . LEU A 1 153 ? 13.109 -8.266 6.68 1 70.25 153 LEU A N 1
ATOM 1200 C CA . LEU A 1 153 ? 13.375 -7.312 5.613 1 70.25 153 LEU A CA 1
ATOM 1201 C C . LEU A 1 153 ? 13.469 -8.023 4.262 1 70.25 153 LEU A C 1
ATOM 1203 O O . LEU A 1 153 ? 12.719 -8.961 4 1 70.25 153 LEU A O 1
ATOM 1207 N N . ASP A 1 154 ? 14.102 -7.555 3.348 1 74.88 154 ASP A N 1
ATOM 1208 C CA . ASP A 1 154 ? 14.133 -8.016 1.961 1 74.88 154 ASP A CA 1
ATOM 1209 C C . ASP A 1 154 ? 15.188 -9.094 1.762 1 74.88 154 ASP A C 1
ATOM 1211 O O . ASP A 1 154 ? 15.781 -9.203 0.684 1 74.88 154 ASP A O 1
ATOM 1215 N N . ASN A 1 155 ? 15.352 -10 2.732 1 67.25 155 ASN A N 1
ATOM 1216 C CA . ASN A 1 155 ? 16.406 -11 2.668 1 67.25 155 ASN A CA 1
ATOM 1217 C C . ASN A 1 155 ? 16.094 -12.078 1.626 1 67.25 155 ASN A C 1
ATOM 1219 O O . ASN A 1 155 ? 17.016 -12.641 1.021 1 67.25 155 ASN A O 1
ATOM 1223 N N . SER A 1 156 ? 14.961 -12.305 1.407 1 73.12 156 SER A N 1
ATOM 1224 C CA . SER A 1 156 ? 14.625 -13.461 0.579 1 73.12 156 SER A CA 1
ATOM 1225 C C . SER A 1 156 ? 14.188 -13.031 -0.819 1 73.12 156 SER A C 1
ATOM 1227 O O . SER A 1 156 ? 13.711 -13.852 -1.605 1 73.12 156 SER A O 1
ATOM 1229 N N . ILE A 1 157 ? 14.484 -11.82 -1.18 1 76.31 157 ILE A N 1
ATOM 1230 C CA . ILE A 1 157 ? 13.961 -11.273 -2.424 1 76.31 157 ILE A CA 1
ATOM 1231 C C . ILE A 1 157 ? 14.656 -11.938 -3.613 1 76.31 157 ILE A C 1
ATOM 1233 O O . ILE A 1 157 ? 14.008 -12.289 -4.602 1 76.31 157 ILE A O 1
ATOM 1237 N N . ASN A 1 158 ? 15.867 -12.141 -3.539 1 75.62 158 ASN A N 1
ATOM 1238 C CA . ASN A 1 158 ? 16.625 -12.625 -4.695 1 75.62 158 ASN A CA 1
ATOM 1239 C C . ASN A 1 158 ? 16.234 -14.055 -5.055 1 75.62 158 ASN A C 1
ATOM 1241 O O . ASN A 1 158 ? 16.141 -14.398 -6.234 1 75.62 158 ASN A O 1
ATOM 1245 N N . ASN A 1 159 ? 15.906 -14.797 -4.047 1 80.12 159 ASN A N 1
ATOM 1246 C CA . ASN A 1 159 ? 15.625 -16.203 -4.309 1 80.12 159 ASN A CA 1
ATOM 1247 C C . ASN A 1 159 ? 14.133 -16.5 -4.273 1 80.12 159 ASN A C 1
ATOM 1249 O O . ASN A 1 159 ? 13.719 -17.656 -4.344 1 80.12 159 ASN A O 1
ATOM 1253 N N . ALA A 1 160 ? 13.461 -15.445 -4.25 1 89.12 160 ALA A N 1
ATOM 1254 C CA . ALA A 1 160 ? 12.016 -15.648 -4.281 1 89.12 160 ALA A CA 1
ATOM 1255 C C . ALA A 1 160 ? 11.57 -16.188 -5.637 1 89.12 160 ALA A C 1
ATOM 1257 O O . ALA A 1 160 ? 12.102 -15.797 -6.676 1 89.12 160 ALA A O 1
ATOM 1258 N N . PRO A 1 161 ? 10.602 -16.969 -5.656 1 90.88 161 PRO A N 1
ATOM 1259 C CA . PRO A 1 161 ? 10.211 -17.703 -6.859 1 90.88 161 PRO A CA 1
ATOM 1260 C C . PRO A 1 161 ? 9.922 -16.781 -8.047 1 90.88 161 PRO A C 1
ATOM 1262 O O . PRO A 1 161 ? 10.477 -16.984 -9.133 1 90.88 161 PRO A O 1
ATOM 1265 N N . TRP A 1 162 ? 9.07 -15.789 -7.879 1 91.5 162 TRP A N 1
ATOM 1266 C CA . TRP A 1 162 ? 8.688 -14.93 -8.992 1 91.5 162 TRP A CA 1
ATOM 1267 C C . TRP A 1 162 ? 9.883 -14.125 -9.492 1 91.5 162 TRP A C 1
ATOM 1269 O O . TRP A 1 162 ? 9.992 -13.828 -10.688 1 91.5 162 TRP A O 1
ATOM 1279 N N . ASN A 1 163 ? 10.742 -13.766 -8.562 1 88.5 163 ASN A N 1
ATOM 1280 C CA . ASN A 1 163 ? 11.922 -13.008 -8.961 1 88.5 163 ASN A CA 1
ATOM 1281 C C . ASN A 1 163 ? 12.875 -13.859 -9.797 1 88.5 163 ASN A C 1
ATOM 1283 O O . ASN A 1 163 ? 13.5 -13.359 -10.734 1 88.5 163 ASN A O 1
ATOM 1287 N N . VAL A 1 164 ? 13.016 -15.102 -9.422 1 87.44 164 VAL A N 1
ATOM 1288 C CA . VAL A 1 164 ? 13.828 -16.031 -10.195 1 87.44 164 VAL A CA 1
ATOM 1289 C C . VAL A 1 164 ? 13.25 -16.188 -11.594 1 87.44 164 VAL A C 1
ATOM 1291 O O . VAL A 1 164 ? 13.984 -16.125 -12.586 1 87.44 164 VAL A O 1
ATOM 1294 N N . ILE A 1 165 ? 12.008 -16.328 -11.633 1 86.25 165 ILE A N 1
ATOM 1295 C CA . ILE A 1 165 ? 11.328 -16.5 -12.914 1 86.25 165 ILE A CA 1
ATOM 1296 C C . ILE A 1 165 ? 11.516 -15.242 -13.766 1 86.25 165 ILE A C 1
ATOM 1298 O O . ILE A 1 165 ? 11.805 -15.328 -14.961 1 86.25 165 ILE A O 1
ATOM 1302 N N . ASN A 1 166 ? 11.32 -14.141 -13.148 1 83.31 166 ASN A N 1
ATOM 1303 C CA . ASN A 1 166 ? 11.445 -12.875 -13.867 1 83.31 166 ASN A CA 1
ATOM 1304 C C . ASN A 1 166 ? 12.852 -12.688 -14.43 1 83.31 166 ASN A C 1
ATOM 1306 O O . ASN A 1 166 ? 13.016 -12.156 -15.531 1 83.31 166 ASN A O 1
ATOM 1310 N N . ARG A 1 167 ? 13.805 -13.07 -13.711 1 82.25 167 ARG A N 1
ATOM 1311 C CA . ARG A 1 167 ? 15.18 -12.953 -14.188 1 82.25 167 ARG A CA 1
ATOM 1312 C C . ARG A 1 167 ? 15.422 -13.844 -15.398 1 82.25 167 ARG A C 1
ATOM 1314 O O . ARG A 1 167 ? 16.094 -13.438 -16.359 1 82.25 167 ARG A O 1
ATOM 1321 N N . ILE A 1 168 ? 14.914 -14.992 -15.281 1 78.62 168 ILE A N 1
ATOM 1322 C CA . ILE A 1 168 ? 15.062 -15.93 -16.391 1 78.62 168 ILE A CA 1
ATOM 1323 C C . ILE A 1 168 ? 14.32 -15.391 -17.625 1 78.62 168 ILE A C 1
ATOM 1325 O O . ILE A 1 168 ? 14.836 -15.438 -18.734 1 78.62 168 ILE A O 1
ATOM 1329 N N . ASP A 1 169 ? 13.133 -14.914 -17.359 1 76.69 169 ASP A N 1
ATOM 1330 C CA . ASP A 1 169 ? 12.32 -14.344 -18.422 1 76.69 169 ASP A CA 1
ATOM 1331 C C . ASP A 1 169 ? 13.039 -13.156 -19.078 1 76.69 169 ASP A C 1
ATOM 1333 O O . ASP A 1 169 ? 13.023 -13.016 -20.312 1 76.69 169 ASP A O 1
ATOM 1337 N N . PHE A 1 170 ? 13.586 -12.367 -18.281 1 76.12 170 PHE A N 1
ATOM 1338 C CA . PHE A 1 170 ? 14.289 -11.195 -18.781 1 76.12 170 PHE A CA 1
ATOM 1339 C C . PHE A 1 170 ? 15.484 -11.602 -19.641 1 76.12 170 PHE A C 1
ATOM 1341 O O . PHE A 1 170 ? 15.75 -10.984 -20.672 1 76.12 170 PHE A O 1
ATOM 1348 N N . LYS A 1 171 ? 16.172 -12.57 -19.25 1 71.44 171 LYS A N 1
ATOM 1349 C CA . LYS A 1 171 ? 17.344 -13.039 -19.969 1 71.44 171 LYS A CA 1
ATOM 1350 C C . LYS A 1 171 ? 16.953 -13.711 -21.281 1 71.44 171 LYS A C 1
ATOM 1352 O O . LYS A 1 171 ? 17.625 -13.516 -22.297 1 71.44 171 LYS A O 1
ATOM 1357 N N . LEU A 1 172 ? 15.938 -14.438 -21.203 1 71.31 172 LEU A N 1
ATOM 1358 C CA . LEU A 1 172 ? 15.531 -15.234 -22.359 1 71.31 172 LEU A CA 1
ATOM 1359 C C . LEU A 1 172 ? 14.883 -14.359 -23.422 1 71.31 172 LEU A C 1
ATOM 1361 O O . LEU A 1 172 ? 15.094 -14.57 -24.609 1 71.31 172 LEU A O 1
ATOM 1365 N N . PHE A 1 173 ? 14.07 -13.352 -22.953 1 69.38 173 PHE A N 1
ATOM 1366 C CA . PHE A 1 173 ? 13.273 -12.625 -23.922 1 69.38 173 PHE A CA 1
ATOM 1367 C C . PHE A 1 173 ? 13.773 -11.188 -24.062 1 69.38 173 PHE A C 1
ATOM 1369 O O . PHE A 1 173 ? 13.156 -10.383 -24.766 1 69.38 173 PHE A O 1
ATOM 1376 N N . LYS A 1 174 ? 14.914 -10.93 -23.578 1 64.31 174 LYS A N 1
ATOM 1377 C CA . LYS A 1 174 ? 15.555 -9.625 -23.672 1 64.31 174 LYS A CA 1
ATOM 1378 C C . LYS A 1 174 ? 14.547 -8.5 -23.484 1 64.31 174 LYS A C 1
ATOM 1380 O O . LYS A 1 174 ? 14.469 -7.582 -24.297 1 64.31 174 LYS A O 1
ATOM 1385 N N . LYS A 1 175 ? 13.766 -8.672 -22.547 1 64.69 175 LYS A N 1
ATOM 1386 C CA . LYS A 1 175 ? 12.703 -7.699 -22.297 1 64.69 175 LYS A CA 1
ATOM 1387 C C . LYS A 1 175 ? 13.281 -6.332 -21.953 1 64.69 175 LYS A C 1
ATOM 1389 O O . LYS A 1 175 ? 14.414 -6.238 -21.469 1 64.69 175 LYS A O 1
ATOM 1394 N N . PHE A 1 176 ? 12.562 -5.285 -22.375 1 60.53 176 PHE A N 1
ATOM 1395 C CA . PHE A 1 176 ? 12.922 -3.9 -22.094 1 60.53 176 PHE A CA 1
ATOM 1396 C C . PHE A 1 176 ? 12.945 -3.643 -20.594 1 60.53 176 PHE A C 1
ATOM 1398 O O . PHE A 1 176 ? 12.133 -4.199 -19.859 1 60.53 176 PHE A O 1
ATOM 1405 N N . LYS A 1 177 ? 13.922 -2.846 -20.391 1 64.5 177 LYS A N 1
ATOM 1406 C CA . LYS A 1 177 ? 13.961 -2.406 -19 1 64.5 177 LYS A CA 1
ATOM 1407 C C . LYS A 1 177 ? 12.75 -1.548 -18.656 1 64.5 177 LYS A C 1
ATOM 1409 O O . LYS A 1 177 ? 12.398 -0.629 -19.406 1 64.5 177 LYS A O 1
ATOM 1414 N N . LYS A 1 178 ? 12.078 -1.806 -17.703 1 73.44 178 LYS A N 1
ATOM 1415 C CA . LYS A 1 178 ? 10.836 -1.19 -17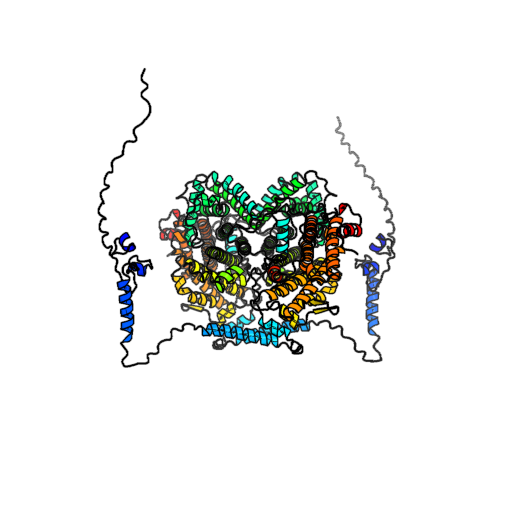.25 1 73.44 178 LYS A CA 1
ATOM 1416 C C . LYS A 1 178 ? 11 0.316 -17.078 1 73.44 178 LYS A C 1
ATOM 1418 O O . LYS A 1 178 ? 10.156 1.097 -17.516 1 73.44 178 LYS A O 1
ATOM 1423 N N . TYR A 1 179 ? 12.086 0.778 -16.688 1 82.06 179 TYR A N 1
ATOM 1424 C CA . TYR A 1 179 ? 12.281 2.188 -16.359 1 82.06 179 TYR A CA 1
ATOM 1425 C C . TYR A 1 179 ? 12.461 3.02 -17.625 1 82.06 179 TYR A C 1
ATOM 1427 O O . TYR A 1 179 ? 12.133 4.207 -17.656 1 82.06 179 TYR A O 1
ATOM 1435 N N . GLU A 1 180 ? 12.938 2.385 -18.656 1 82.5 180 GLU A N 1
ATOM 1436 C CA . GLU A 1 180 ? 13.148 3.104 -19.906 1 82.5 180 GLU A CA 1
ATOM 1437 C C . GLU A 1 180 ? 11.836 3.633 -20.484 1 82.5 180 GLU A C 1
ATOM 1439 O O . GLU A 1 180 ? 11.797 4.711 -21.078 1 82.5 180 GLU A O 1
ATOM 1444 N N . PHE A 1 181 ? 10.938 2.916 -20.25 1 84.06 181 PHE A N 1
ATOM 1445 C CA . PHE A 1 181 ? 9.617 3.338 -20.703 1 84.06 181 PHE A CA 1
ATOM 1446 C C . PHE A 1 181 ? 9.172 4.598 -19.969 1 84.06 181 PHE A C 1
ATOM 1448 O O . PHE A 1 181 ? 8.641 5.523 -20.594 1 84.06 181 PHE A O 1
ATOM 1455 N N . PHE A 1 182 ? 9.344 4.637 -18.734 1 91.06 182 PHE A N 1
ATOM 1456 C CA . PHE A 1 182 ? 8.938 5.801 -17.953 1 91.06 182 PHE A CA 1
ATOM 1457 C C . PHE A 1 182 ? 9.758 7.027 -18.344 1 91.06 182 PHE A C 1
ATOM 1459 O O . PHE A 1 182 ? 9.219 8.133 -18.406 1 91.06 182 PHE A O 1
ATOM 1466 N N . GLU A 1 183 ? 10.961 6.785 -18.625 1 91.69 183 GLU A N 1
ATOM 1467 C CA . GLU A 1 183 ? 11.828 7.875 -19.062 1 91.69 183 GLU A CA 1
ATOM 1468 C C . GLU A 1 183 ? 11.336 8.477 -20.375 1 91.69 183 GLU A C 1
ATOM 1470 O O . GLU A 1 183 ? 11.328 9.695 -20.547 1 91.69 183 GLU A O 1
ATOM 1475 N N . LYS A 1 184 ? 11.031 7.652 -21.219 1 91.06 184 LYS A N 1
ATOM 1476 C CA . LYS A 1 184 ? 10.516 8.109 -22.5 1 91.06 184 LYS A CA 1
ATOM 1477 C C . LYS A 1 184 ? 9.219 8.891 -22.344 1 91.06 184 LYS A C 1
ATOM 1479 O O . LYS A 1 184 ? 9.016 9.906 -23 1 91.06 184 LYS A O 1
ATOM 1484 N N . LEU A 1 185 ? 8.445 8.43 -21.5 1 91.69 185 LEU A N 1
ATOM 1485 C CA . LEU A 1 185 ? 7.18 9.102 -21.234 1 91.69 185 LEU A CA 1
ATOM 1486 C C . LEU A 1 185 ? 7.422 10.492 -20.656 1 91.69 185 LEU A C 1
ATOM 1488 O O . LEU A 1 185 ? 6.75 11.453 -21.031 1 91.69 185 LEU A O 1
ATOM 1492 N N . CYS A 1 186 ? 8.273 10.555 -19.703 1 96.06 186 CYS A N 1
ATOM 1493 C CA . CYS A 1 186 ? 8.617 11.844 -19.109 1 96.06 186 CYS A CA 1
ATOM 1494 C C . CYS A 1 186 ? 9.156 12.805 -20.156 1 96.06 186 CYS A C 1
ATOM 1496 O O . CYS A 1 186 ? 8.836 14 -20.141 1 96.06 186 CYS A O 1
ATOM 1498 N N . LYS A 1 187 ? 9.914 12.305 -21.031 1 95.62 187 LYS A N 1
ATOM 1499 C CA . LYS A 1 187 ? 10.469 13.117 -22.109 1 95.62 187 LYS A CA 1
ATOM 1500 C C . LYS A 1 187 ? 9.367 13.641 -23.031 1 95.62 187 LYS A C 1
ATOM 1502 O O . LYS A 1 187 ? 9.336 14.828 -23.359 1 95.62 187 LYS A O 1
ATOM 1507 N N . GLU A 1 188 ? 8.539 12.812 -23.406 1 95.19 188 GLU A N 1
ATOM 1508 C CA . GLU A 1 188 ? 7.484 13.172 -24.344 1 95.19 188 GLU A CA 1
ATOM 1509 C C . GLU A 1 188 ? 6.469 14.109 -23.703 1 95.19 188 GLU A C 1
ATOM 1511 O O . GLU A 1 188 ? 6.105 15.141 -24.281 1 95.19 188 GLU A O 1
ATOM 1516 N N . GLU A 1 189 ? 6.027 13.727 -22.531 1 95.62 189 GLU A N 1
ATOM 1517 C CA . GLU A 1 189 ? 4.93 14.461 -21.906 1 95.62 189 GLU A CA 1
ATOM 1518 C C . GLU A 1 189 ? 5.41 15.781 -21.312 1 95.62 189 GLU A C 1
ATOM 1520 O O . GLU A 1 189 ? 4.766 16.812 -21.484 1 95.62 189 GLU A O 1
ATOM 1525 N N . PHE A 1 190 ? 6.539 15.781 -20.609 1 97.88 190 PHE A N 1
ATOM 1526 C CA . PHE A 1 190 ? 6.945 16.969 -19.875 1 97.88 190 PHE A CA 1
ATOM 1527 C C . PHE A 1 190 ? 7.996 17.75 -20.656 1 97.88 190 PHE A C 1
ATOM 1529 O O . PHE A 1 190 ? 7.828 18.953 -20.906 1 97.88 190 PHE A O 1
ATOM 1536 N N . LEU A 1 191 ? 9.062 17.109 -21.094 1 97.75 191 LEU A N 1
ATOM 1537 C CA . LEU A 1 191 ? 10.141 17.859 -21.734 1 97.75 191 LEU A CA 1
ATOM 1538 C C . LEU A 1 191 ? 9.688 18.422 -23.078 1 97.75 191 LEU A C 1
ATOM 1540 O O . LEU A 1 191 ? 9.727 19.641 -23.281 1 97.75 191 LEU A O 1
ATOM 1544 N N . GLN A 1 192 ? 9.211 17.594 -23.906 1 97.25 192 GLN A N 1
ATOM 1545 C CA . GLN A 1 192 ? 8.781 18.031 -25.234 1 97.25 192 GLN A CA 1
ATOM 1546 C C . GLN A 1 192 ? 7.43 18.75 -25.172 1 97.25 192 GLN A C 1
ATOM 1548 O O . GLN A 1 192 ? 7.207 19.719 -25.875 1 97.25 192 GLN A O 1
ATOM 1553 N N . GLY A 1 193 ? 6.594 18.312 -24.281 1 95.81 193 GLY A N 1
ATOM 1554 C CA . GLY A 1 193 ? 5.227 18.812 -24.266 1 95.81 193 GLY A CA 1
ATOM 1555 C C . GLY A 1 193 ? 5.078 20.109 -23.484 1 95.81 193 GLY A C 1
ATOM 1556 O O . GLY A 1 193 ? 4.09 20.828 -23.641 1 95.81 193 GLY A O 1
ATOM 1557 N N . PHE A 1 194 ? 6.082 20.469 -22.656 1 97.25 194 PHE A N 1
ATOM 1558 C CA . PHE A 1 194 ? 5.871 21.609 -21.781 1 97.25 194 PHE A CA 1
ATOM 1559 C C . PHE A 1 194 ? 7.172 22.375 -21.562 1 97.25 194 PHE A C 1
ATOM 1561 O O . PHE A 1 194 ? 7.242 23.578 -21.812 1 97.25 194 PHE A O 1
ATOM 1568 N N . TYR A 1 195 ? 8.258 21.766 -21.25 1 97.25 195 TYR A N 1
ATOM 1569 C CA . TYR A 1 195 ? 9.477 22.391 -20.734 1 97.25 195 TYR A CA 1
ATOM 1570 C C . TYR A 1 195 ? 10.18 23.172 -21.844 1 97.25 195 TYR A C 1
ATOM 1572 O O . TYR A 1 195 ? 10.555 24.328 -21.625 1 97.25 195 TYR A O 1
ATOM 1580 N N . PHE A 1 196 ? 10.383 22.609 -22.969 1 97.19 196 PHE A N 1
ATOM 1581 C CA . PHE A 1 196 ? 11.203 23.219 -24 1 97.19 196 PHE A CA 1
ATOM 1582 C C . PHE A 1 196 ? 10.562 24.516 -24.484 1 97.19 196 PHE A C 1
ATOM 1584 O O . PHE A 1 196 ? 11.266 25.469 -24.859 1 97.19 196 PHE A O 1
ATOM 1591 N N . GLU A 1 197 ? 9.289 24.625 -24.406 1 95.06 197 GLU A N 1
ATOM 1592 C CA . GLU A 1 197 ? 8.594 25.844 -24.812 1 95.06 197 GLU A CA 1
ATOM 1593 C C . GLU A 1 197 ? 8.602 26.891 -23.703 1 95.06 197 GLU A C 1
ATOM 1595 O O . GLU A 1 197 ? 8.328 28.062 -23.938 1 95.06 197 GLU A O 1
ATOM 1600 N N . ASN A 1 198 ? 8.891 26.438 -22.484 1 94.25 198 ASN A N 1
ATOM 1601 C CA . ASN A 1 198 ? 8.789 27.312 -21.328 1 94.25 198 ASN A CA 1
ATOM 1602 C C . ASN A 1 198 ? 10.008 27.188 -20.422 1 94.25 198 ASN A C 1
ATOM 1604 O O . ASN A 1 198 ? 9.867 27.156 -19.188 1 94.25 198 ASN A O 1
ATOM 1608 N N . GLN A 1 199 ? 11.18 27.141 -20.891 1 94.94 199 GLN A N 1
ATOM 1609 C CA . GLN A 1 199 ? 12.383 26.766 -20.156 1 94.94 199 GLN A CA 1
ATOM 1610 C C . GLN A 1 199 ? 12.68 27.75 -19.031 1 94.94 199 GLN A C 1
ATOM 1612 O O . GLN A 1 199 ? 12.859 27.359 -17.875 1 94.94 199 GLN A O 1
ATOM 1617 N N . ASP A 1 200 ? 12.766 29.047 -19.359 1 91.62 200 ASP A N 1
ATOM 1618 C CA . ASP A 1 200 ? 13.094 30.062 -18.359 1 91.62 200 ASP A CA 1
ATOM 1619 C C . ASP A 1 200 ? 12.047 30.094 -17.25 1 91.62 200 ASP A C 1
ATOM 1621 O O . ASP A 1 200 ? 12.383 30.203 -16.078 1 91.62 200 ASP A O 1
ATOM 1625 N N . PHE A 1 201 ? 10.875 30 -17.719 1 92.56 201 PHE A N 1
ATOM 1626 C CA . PHE A 1 201 ? 9.742 29.953 -16.797 1 92.56 201 PHE A CA 1
ATOM 1627 C C . PHE A 1 201 ? 9.867 28.781 -15.836 1 92.56 201 PHE A C 1
ATOM 1629 O O . PHE A 1 201 ? 9.734 28.953 -14.625 1 92.56 201 PHE A O 1
ATOM 1636 N N . CYS A 1 202 ? 10.164 27.625 -16.312 1 95.44 202 CYS A N 1
ATOM 1637 C CA . CYS A 1 202 ? 10.258 26.391 -15.539 1 95.44 202 CYS A CA 1
ATOM 1638 C C . CYS A 1 202 ? 11.438 26.438 -14.578 1 95.44 202 CYS A C 1
ATOM 1640 O O . CYS A 1 202 ? 11.312 26.031 -13.422 1 95.44 202 CYS A O 1
ATOM 1642 N N . LEU A 1 203 ? 12.516 26.969 -15.031 1 95.56 203 LEU A N 1
ATOM 1643 C CA . LEU A 1 203 ? 13.711 27.047 -14.195 1 95.56 203 LEU A CA 1
ATOM 1644 C C . LEU A 1 203 ? 13.5 27.969 -13.016 1 95.56 203 LEU A C 1
ATOM 1646 O O . LEU A 1 203 ? 13.898 27.656 -11.891 1 95.56 203 LEU A O 1
ATOM 1650 N N . LYS A 1 204 ? 12.891 29.094 -13.25 1 94.06 204 LYS A N 1
ATOM 1651 C CA . LYS A 1 204 ? 12.617 30.047 -12.188 1 94.06 204 LYS A CA 1
ATOM 1652 C C . LYS A 1 204 ? 11.664 29.469 -11.148 1 94.06 204 LYS A C 1
ATOM 1654 O O . LYS A 1 204 ? 11.883 29.625 -9.945 1 94.06 204 LYS A O 1
ATOM 1659 N N . LEU A 1 205 ? 10.648 28.781 -11.602 1 94.56 205 LEU A N 1
ATOM 1660 C CA . LEU A 1 205 ? 9.656 28.219 -10.695 1 94.56 205 LEU A CA 1
ATOM 1661 C C . LEU A 1 205 ? 10.25 27.062 -9.891 1 94.56 205 LEU A C 1
ATOM 1663 O O . LEU A 1 205 ? 9.969 26.938 -8.703 1 94.56 205 LEU A O 1
ATOM 1667 N N . ALA A 1 206 ? 11.031 26.25 -10.586 1 95.75 206 ALA A N 1
ATOM 1668 C CA . ALA A 1 206 ? 11.664 25.141 -9.875 1 95.75 206 ALA A CA 1
ATOM 1669 C C . ALA A 1 206 ? 12.555 25.656 -8.742 1 95.75 206 ALA A C 1
ATOM 1671 O O . ALA A 1 206 ? 12.516 25.125 -7.633 1 95.75 206 ALA A O 1
ATOM 1672 N N . ASN A 1 207 ? 13.242 26.641 -8.969 1 94.75 207 ASN A N 1
ATOM 1673 C CA . ASN A 1 207 ? 14.133 27.203 -7.957 1 94.75 207 ASN A CA 1
ATOM 1674 C C . ASN A 1 207 ? 13.359 27.953 -6.883 1 94.75 207 ASN A C 1
ATOM 1676 O O . ASN A 1 207 ? 13.75 27.969 -5.715 1 94.75 207 ASN A O 1
ATOM 1680 N N . ASN A 1 208 ? 12.281 28.562 -7.273 1 92.56 208 ASN A N 1
ATOM 1681 C CA . ASN A 1 208 ? 11.406 29.188 -6.281 1 92.56 208 ASN A CA 1
ATOM 1682 C C . ASN A 1 208 ? 10.883 28.156 -5.281 1 92.56 208 ASN A C 1
ATOM 1684 O O . ASN A 1 208 ? 10.797 28.438 -4.086 1 92.56 208 ASN A O 1
ATOM 1688 N N . PHE A 1 209 ? 10.5 26.969 -5.754 1 93.56 209 PHE A N 1
ATOM 1689 C CA . PHE A 1 209 ? 10.055 25.906 -4.871 1 93.56 209 PHE A CA 1
ATOM 1690 C C . PHE A 1 209 ? 11.133 25.547 -3.859 1 93.56 209 PHE A C 1
ATOM 1692 O O . PHE A 1 209 ? 10.859 25.438 -2.662 1 93.56 209 PHE A O 1
ATOM 1699 N N . LEU A 1 210 ? 12.344 25.344 -4.414 1 94.19 210 LEU A N 1
ATOM 1700 C CA . LEU A 1 210 ? 13.445 24.922 -3.564 1 94.19 210 LEU A CA 1
ATOM 1701 C C . LEU A 1 210 ? 13.766 25.969 -2.512 1 94.19 210 LEU A C 1
ATOM 1703 O O . LEU A 1 210 ? 14.156 25.641 -1.391 1 94.19 210 LEU A O 1
ATOM 1707 N N . THR A 1 211 ? 13.484 27.203 -2.826 1 91.44 211 THR A N 1
ATOM 1708 C CA . THR A 1 211 ? 13.742 28.297 -1.891 1 91.44 211 THR A CA 1
ATOM 1709 C C . THR A 1 211 ? 12.641 28.375 -0.84 1 91.44 211 THR A C 1
ATOM 1711 O O . THR A 1 211 ? 12.922 28.406 0.36 1 91.44 211 THR A O 1
ATOM 1714 N N . LYS A 1 212 ? 11.469 28.344 -1.272 1 89.38 212 LYS A N 1
ATOM 1715 C CA . LYS A 1 212 ? 10.336 28.547 -0.374 1 89.38 212 LYS A CA 1
ATOM 1716 C C . LYS A 1 212 ? 10.109 27.312 0.506 1 89.38 212 LYS A C 1
ATOM 1718 O O . LYS A 1 212 ? 9.727 27.438 1.671 1 89.38 212 LYS A O 1
ATOM 1723 N N . ALA A 1 213 ? 10.32 26.156 -0.057 1 91.75 213 ALA A N 1
ATOM 1724 C CA . ALA A 1 213 ? 10.031 24.922 0.661 1 91.75 213 ALA A CA 1
ATOM 1725 C C . ALA A 1 213 ? 11.289 24.375 1.339 1 91.75 213 ALA A C 1
ATOM 1727 O O . ALA A 1 213 ? 11.266 23.281 1.899 1 91.75 213 ALA A O 1
ATOM 1728 N N . HIS A 1 214 ? 12.297 25.047 1.364 1 89.19 214 HIS A N 1
ATOM 1729 C CA . HIS A 1 214 ? 13.617 24.578 1.763 1 89.19 214 HIS A CA 1
ATOM 1730 C C . HIS A 1 214 ? 13.57 23.891 3.119 1 89.19 214 HIS A C 1
ATOM 1732 O O . HIS A 1 214 ? 14.172 22.828 3.299 1 89.19 214 HIS A O 1
ATOM 1738 N N . PHE A 1 215 ? 12.781 24.391 4.059 1 86.5 215 PHE A N 1
ATOM 1739 C CA . PHE A 1 215 ? 12.758 23.891 5.426 1 86.5 215 PHE A CA 1
ATOM 1740 C C . PHE A 1 215 ? 11.922 22.609 5.512 1 86.5 215 PHE A C 1
ATOM 1742 O O . PHE A 1 215 ? 12.031 21.859 6.48 1 86.5 215 PHE A O 1
ATOM 1749 N N . TRP A 1 216 ? 11.141 22.406 4.52 1 91.94 216 TRP A N 1
ATOM 1750 C CA . TRP A 1 216 ? 10.133 21.359 4.645 1 91.94 216 TRP A CA 1
ATOM 1751 C C . TRP A 1 216 ? 10.484 20.172 3.768 1 91.94 216 TRP A C 1
ATOM 1753 O O . TRP A 1 216 ? 9.852 19.109 3.867 1 91.94 216 TRP A O 1
ATOM 1763 N N . ILE A 1 217 ? 11.453 20.266 2.938 1 92.25 217 ILE A N 1
ATOM 1764 C CA . ILE A 1 217 ? 11.82 19.203 2.02 1 92.25 217 ILE A CA 1
ATOM 1765 C C . ILE A 1 217 ? 13.031 18.453 2.559 1 92.25 217 ILE A C 1
ATOM 1767 O O . ILE A 1 217 ? 13.492 18.719 3.67 1 92.25 217 ILE A O 1
ATOM 1771 N N . ILE A 1 218 ? 13.477 17.453 1.818 1 91.81 218 ILE A N 1
ATOM 1772 C CA . ILE A 1 218 ? 14.562 16.578 2.266 1 91.81 218 ILE A CA 1
ATOM 1773 C C . ILE A 1 218 ? 15.781 17.422 2.629 1 91.81 218 ILE A C 1
ATOM 1775 O O . ILE A 1 218 ? 16.219 18.266 1.846 1 91.81 218 ILE A O 1
ATOM 1779 N N . PRO A 1 219 ? 16.266 17.109 3.785 1 81.81 219 PRO A N 1
ATOM 1780 C CA . PRO A 1 219 ? 17.422 17.891 4.234 1 81.81 219 PRO A CA 1
ATOM 1781 C C . PRO A 1 219 ? 18.656 17.672 3.369 1 81.81 219 PRO A C 1
ATOM 1783 O O . PRO A 1 219 ? 18.906 16.547 2.922 1 81.81 219 PRO A O 1
ATOM 1786 N N . GLY A 1 220 ? 19.375 18.672 3.215 1 71.81 220 GLY A N 1
ATOM 1787 C CA . GLY A 1 220 ? 20.641 18.562 2.516 1 71.81 220 GLY A CA 1
ATOM 1788 C C . GLY A 1 220 ? 20.484 18.391 1.016 1 71.81 220 GLY A C 1
ATOM 1789 O O . GLY A 1 220 ? 21.438 18.062 0.321 1 71.81 220 GLY A O 1
ATOM 1790 N N . GLY A 1 221 ? 19.234 18.578 0.623 1 69.06 221 GLY A N 1
ATOM 1791 C CA . GLY A 1 221 ? 19 18.422 -0.802 1 69.06 221 GLY A CA 1
ATOM 1792 C C . GLY A 1 221 ? 19.469 19.609 -1.627 1 69.06 221 GLY A C 1
ATOM 1793 O O . GLY A 1 221 ? 20.219 20.453 -1.136 1 69.06 221 GLY A O 1
ATOM 1794 N N . LEU A 1 222 ? 19.094 19.609 -2.785 1 79.88 222 LEU A N 1
ATOM 1795 C CA . LEU A 1 222 ? 19.5 20.625 -3.746 1 79.88 222 LEU A CA 1
ATOM 1796 C C . LEU A 1 222 ? 18.859 21.984 -3.402 1 79.88 222 LEU A C 1
ATOM 1798 O O . LEU A 1 222 ? 17.703 22.031 -2.988 1 79.88 222 LEU A O 1
ATOM 1802 N N . THR A 1 223 ? 19.719 22.984 -3.482 1 84.38 223 THR A N 1
ATOM 1803 C CA . THR A 1 223 ? 19.203 24.328 -3.225 1 84.38 223 THR A CA 1
ATOM 1804 C C . THR A 1 223 ? 18.891 25.047 -4.531 1 84.38 223 THR A C 1
ATOM 1806 O O . THR A 1 223 ? 18.172 26.047 -4.543 1 84.38 223 THR A O 1
ATOM 1809 N N . LYS A 1 224 ? 19.5 24.547 -5.52 1 91.25 224 LYS A N 1
ATOM 1810 C CA . LYS A 1 224 ? 19.297 25.094 -6.855 1 91.25 224 LYS A CA 1
ATOM 1811 C C . LYS A 1 224 ? 19.453 24.031 -7.93 1 91.25 224 LYS A C 1
ATOM 1813 O O . LYS A 1 224 ? 20.25 23.094 -7.762 1 91.25 224 LYS A O 1
ATOM 1818 N N . ILE A 1 225 ? 18.609 24.25 -8.945 1 92.94 225 ILE A N 1
ATOM 1819 C CA . ILE A 1 225 ? 18.766 23.297 -10.039 1 92.94 225 ILE A CA 1
ATOM 1820 C C . ILE A 1 225 ? 18.922 24.047 -11.359 1 92.94 225 ILE A C 1
ATOM 1822 O O . ILE A 1 225 ? 18.562 25.219 -11.461 1 92.94 225 ILE A O 1
ATOM 1826 N N . ASP A 1 226 ? 19.609 23.375 -12.297 1 95.56 226 ASP A N 1
ATOM 1827 C CA . ASP A 1 226 ? 19.812 23.938 -13.633 1 95.56 226 ASP A CA 1
ATOM 1828 C C . ASP A 1 226 ? 19.109 23.094 -14.695 1 95.56 226 ASP A C 1
ATOM 1830 O O . ASP A 1 226 ? 18.359 22.188 -14.367 1 95.56 226 ASP A O 1
ATOM 1834 N N . SER A 1 227 ? 19.297 23.469 -15.891 1 95.62 227 SER A N 1
ATOM 1835 C CA . SER A 1 227 ? 18.641 22.812 -17.016 1 95.62 227 SER A CA 1
ATOM 1836 C C . SER A 1 227 ? 19.078 21.359 -17.141 1 95.62 227 SER A C 1
ATOM 1838 O O . SER A 1 227 ? 18.281 20.5 -17.547 1 95.62 227 SER A O 1
ATOM 1840 N N . ASN A 1 228 ? 20.25 21.094 -16.828 1 95.56 228 ASN A N 1
ATOM 1841 C CA . ASN A 1 228 ? 20.75 19.719 -16.891 1 95.56 228 ASN A CA 1
ATOM 1842 C C . ASN A 1 228 ? 20.016 18.812 -15.906 1 95.56 228 ASN A C 1
ATOM 1844 O O . ASN A 1 228 ? 19.734 17.656 -16.219 1 95.56 228 ASN A O 1
ATOM 1848 N N . TYR A 1 229 ? 19.797 19.344 -14.781 1 96.25 229 TYR A N 1
ATOM 1849 C CA . TYR A 1 229 ? 19.047 18.578 -13.789 1 96.25 229 TYR A CA 1
ATOM 1850 C C . TYR A 1 229 ? 17.656 18.25 -14.289 1 96.25 229 TYR A C 1
ATOM 1852 O O . TYR A 1 229 ? 17.172 17.125 -14.102 1 96.25 229 TYR A O 1
ATOM 1860 N N . ILE A 1 230 ? 17.016 19.172 -14.883 1 97.25 230 ILE A N 1
ATOM 1861 C CA . ILE A 1 230 ? 15.648 18.984 -15.375 1 97.25 230 ILE A CA 1
ATOM 1862 C C . ILE A 1 230 ? 15.633 17.922 -16.469 1 97.25 230 ILE A C 1
ATOM 1864 O O . ILE A 1 230 ? 14.734 17.078 -16.516 1 97.25 230 ILE A O 1
ATOM 1868 N N . LEU A 1 231 ? 16.609 17.953 -17.312 1 96.75 231 LEU A N 1
ATOM 1869 C CA . LEU A 1 231 ? 16.703 16.984 -18.406 1 96.75 231 LEU A CA 1
ATOM 1870 C C . LEU A 1 231 ? 16.938 15.57 -17.859 1 96.75 231 LEU A C 1
ATOM 1872 O O . LEU A 1 231 ? 16.438 14.594 -18.422 1 96.75 231 LEU A O 1
ATOM 1876 N N . LYS A 1 232 ? 17.609 15.492 -16.781 1 95.25 232 LYS A N 1
ATOM 1877 C CA . LYS A 1 232 ? 17.953 14.195 -16.203 1 95.25 232 LYS A CA 1
ATOM 1878 C C . LYS A 1 232 ? 16.828 13.664 -15.328 1 95.25 232 LYS A C 1
ATOM 1880 O O . LYS A 1 232 ? 16.672 12.445 -15.188 1 95.25 232 LYS A O 1
ATOM 1885 N N . ASN A 1 233 ? 16.156 14.594 -14.656 1 96.56 233 ASN A N 1
ATOM 1886 C CA . ASN A 1 233 ? 15.094 14.234 -13.711 1 96.56 233 ASN A CA 1
ATOM 1887 C C . ASN A 1 233 ? 13.797 14.969 -14.023 1 96.56 233 ASN A C 1
ATOM 1889 O O . ASN A 1 233 ? 13.312 15.766 -13.211 1 96.56 233 ASN A O 1
ATOM 1893 N N . PRO A 1 234 ? 13.227 14.586 -15.086 1 97.81 234 PRO A N 1
ATOM 1894 C CA . PRO A 1 234 ? 12.07 15.359 -15.562 1 97.81 234 PRO A CA 1
ATOM 1895 C C . PRO A 1 234 ? 10.859 15.234 -14.641 1 97.81 234 PRO A C 1
ATOM 1897 O O . PRO A 1 234 ? 10.125 16.203 -14.445 1 97.81 234 PRO A O 1
ATOM 1900 N N . PHE A 1 235 ? 10.57 14.117 -14.078 1 97.88 235 PHE A N 1
ATOM 1901 C CA . PHE A 1 235 ? 9.367 13.922 -13.281 1 97.88 235 PHE A CA 1
ATOM 1902 C C . PHE A 1 235 ? 9.391 14.805 -12.039 1 97.88 235 PHE A C 1
ATOM 1904 O O . PHE A 1 235 ? 8.461 15.578 -11.805 1 97.88 235 PHE A O 1
ATOM 1911 N N . ILE A 1 236 ? 10.461 14.742 -11.266 1 97.75 236 ILE A N 1
ATOM 1912 C CA . ILE A 1 236 ? 10.516 15.523 -10.031 1 97.75 236 ILE A CA 1
ATOM 1913 C C . ILE A 1 236 ? 10.547 17.016 -10.367 1 97.75 236 ILE A C 1
ATOM 1915 O O . ILE A 1 236 ? 9.992 17.828 -9.633 1 97.75 236 ILE A O 1
ATOM 1919 N N . SER A 1 237 ? 11.188 17.344 -11.477 1 98.12 237 SER A N 1
ATOM 1920 C CA . SER A 1 237 ? 11.227 18.75 -11.891 1 98.12 237 SER A CA 1
ATOM 1921 C C . SER A 1 237 ? 9.828 19.266 -12.203 1 98.12 237 SER A C 1
ATOM 1923 O O . SER A 1 237 ? 9.477 20.391 -11.828 1 98.12 237 SER A O 1
ATOM 1925 N N . SER A 1 238 ? 9.086 18.469 -12.922 1 98.44 238 SER A N 1
ATOM 1926 C CA . SER A 1 238 ? 7.715 18.875 -13.219 1 98.44 238 SER A CA 1
ATOM 1927 C C . SER A 1 238 ? 6.902 19.062 -11.945 1 98.44 238 SER A C 1
ATOM 1929 O O . SER A 1 238 ? 6.059 19.953 -11.867 1 98.44 238 SER A O 1
ATOM 1931 N N . VAL A 1 239 ? 7.152 18.297 -10.906 1 97.94 239 VAL A N 1
ATOM 1932 C CA . VAL A 1 239 ? 6.457 18.375 -9.625 1 97.94 239 VAL A CA 1
ATOM 1933 C C . VAL A 1 239 ? 6.871 19.656 -8.898 1 97.94 239 VAL A C 1
ATOM 1935 O O . VAL A 1 239 ? 6.027 20.375 -8.359 1 97.94 239 VAL A O 1
ATOM 1938 N N . PHE A 1 240 ? 8.211 20 -8.961 1 96.69 240 PHE A N 1
ATOM 1939 C CA . PHE A 1 240 ? 8.68 21.25 -8.367 1 96.69 240 PHE A CA 1
ATOM 1940 C C . PHE A 1 240 ? 7.938 22.438 -8.953 1 96.69 240 PHE A C 1
ATOM 1942 O O . PHE A 1 240 ? 7.449 23.297 -8.219 1 96.69 240 PHE A O 1
ATOM 1949 N N . ILE A 1 241 ? 7.871 22.422 -10.203 1 96.56 241 ILE A N 1
ATOM 1950 C CA . ILE A 1 241 ? 7.305 23.562 -10.922 1 96.56 241 ILE A CA 1
ATOM 1951 C C . ILE A 1 241 ? 5.816 23.688 -10.609 1 96.56 241 ILE A C 1
ATOM 1953 O O . ILE A 1 241 ? 5.32 24.781 -10.336 1 96.56 241 ILE A O 1
ATOM 1957 N N . LEU A 1 242 ? 5.117 22.578 -10.594 1 95.88 242 LEU A N 1
ATOM 1958 C CA . LEU A 1 242 ? 3.682 22.578 -10.344 1 95.88 242 LEU A CA 1
ATOM 1959 C C . LEU A 1 242 ? 3.377 23.094 -8.938 1 95.88 242 LEU A C 1
ATOM 1961 O O . LEU A 1 242 ? 2.469 23.906 -8.75 1 95.88 242 LEU A O 1
ATOM 1965 N N . ILE A 1 243 ? 4.078 22.625 -7.953 1 94.56 243 ILE A N 1
ATOM 1966 C CA . ILE A 1 243 ? 3.855 23.047 -6.574 1 94.56 243 ILE A CA 1
ATOM 1967 C C . ILE A 1 243 ? 4.195 24.531 -6.43 1 94.56 243 ILE A C 1
ATOM 1969 O O . ILE A 1 243 ? 3.486 25.266 -5.746 1 94.56 243 ILE A O 1
ATOM 1973 N N . SER A 1 244 ? 5.254 24.906 -7.121 1 92.62 244 SER A N 1
ATOM 1974 C CA . SER A 1 244 ? 5.684 26.312 -7.062 1 92.62 244 SER A CA 1
ATOM 1975 C C . SER A 1 244 ? 4.613 27.234 -7.617 1 92.62 244 SER A C 1
ATOM 1977 O O . SER A 1 244 ? 4.461 28.375 -7.148 1 92.62 244 SER A O 1
ATOM 1979 N N . LEU A 1 245 ? 3.92 26.797 -8.609 1 89.62 245 LEU A N 1
ATOM 1980 C CA . LEU A 1 245 ? 2.844 27.578 -9.203 1 89.62 245 LEU A CA 1
ATOM 1981 C C . LEU A 1 245 ? 1.739 27.844 -8.18 1 89.62 245 LEU A C 1
ATOM 1983 O O . LEU A 1 245 ? 0.943 28.766 -8.344 1 89.62 245 LEU A O 1
ATOM 1987 N N . ASN A 1 246 ? 1.699 27.031 -7.148 1 84.75 246 ASN A N 1
ATOM 1988 C CA . ASN A 1 246 ? 0.716 27.234 -6.09 1 84.75 246 ASN A CA 1
ATOM 1989 C C . ASN A 1 246 ? 1.258 28.141 -4.988 1 84.75 246 ASN A C 1
ATOM 1991 O O . ASN A 1 246 ? 0.521 28.531 -4.078 1 84.75 246 ASN A O 1
ATOM 1995 N N . PHE A 1 247 ? 2.586 28.422 -5.137 1 83.88 247 PHE A N 1
ATOM 1996 C CA . PHE A 1 247 ? 3.197 29.391 -4.223 1 83.88 247 PHE A CA 1
ATOM 1997 C C . PHE A 1 247 ? 3.1 30.797 -4.781 1 83.88 247 PHE A C 1
ATOM 1999 O O . PHE A 1 247 ? 2.729 31 -5.941 1 83.88 247 PHE A O 1
ATOM 2006 N N . ASP A 1 248 ? 3.381 31.703 -3.91 1 75.69 248 ASP A N 1
ATOM 2007 C CA . ASP A 1 248 ? 3.541 33.062 -4.398 1 75.69 248 ASP A CA 1
ATOM 2008 C C . ASP A 1 248 ? 4.766 33.188 -5.305 1 75.69 248 ASP A C 1
ATOM 2010 O O . ASP A 1 248 ? 5.875 32.812 -4.906 1 75.69 248 ASP A O 1
ATOM 2014 N N . HIS A 1 249 ? 4.496 33.469 -6.516 1 75.12 249 HIS A N 1
ATOM 2015 C CA . HIS A 1 249 ? 5.594 33.594 -7.465 1 75.12 249 HIS A CA 1
ATOM 2016 C C . HIS A 1 249 ? 5.535 34.906 -8.227 1 75.12 249 HIS A C 1
ATOM 2018 O O . HIS A 1 249 ? 6.184 35.062 -9.266 1 75.12 249 HIS A O 1
ATOM 2024 N N . GLN A 1 250 ? 4.785 35.75 -7.84 1 70.88 250 GLN A N 1
ATOM 2025 C CA . GLN A 1 250 ? 4.559 37 -8.586 1 70.88 250 GLN A CA 1
ATOM 2026 C C . GLN A 1 250 ? 5.844 37.781 -8.711 1 70.88 250 GLN A C 1
ATOM 2028 O O . GLN A 1 250 ? 6.027 38.531 -9.68 1 70.88 250 GLN A O 1
ATOM 2033 N N . GLU A 1 251 ? 6.547 37.594 -7.785 1 64.81 251 GLU A N 1
ATOM 2034 C CA . GLU A 1 251 ? 7.789 38.344 -7.832 1 64.81 251 GLU A CA 1
ATOM 2035 C C . GLU A 1 251 ? 8.727 37.812 -8.906 1 64.81 251 GLU A C 1
ATOM 2037 O O . GLU A 1 251 ? 9.625 38.5 -9.367 1 64.81 251 GLU A O 1
ATOM 2042 N N . ILE A 1 252 ? 8.367 36.625 -9.219 1 68.81 252 ILE A N 1
ATOM 2043 C CA . ILE A 1 252 ? 9.328 35.969 -10.094 1 68.81 252 ILE A CA 1
ATOM 2044 C C . ILE A 1 252 ? 8.805 35.969 -11.531 1 68.81 252 ILE A C 1
ATOM 2046 O O . ILE A 1 252 ? 9.555 36.219 -12.477 1 68.81 252 ILE A O 1
ATOM 2050 N N . ILE A 1 253 ? 7.547 35.688 -11.562 1 69.75 253 ILE A N 1
ATOM 2051 C CA . ILE A 1 253 ? 7.039 35.5 -12.922 1 69.75 253 ILE A CA 1
ATOM 2052 C C . ILE A 1 253 ? 5.668 36.188 -13.039 1 69.75 253 ILE A C 1
ATOM 2054 O O . ILE A 1 253 ? 4.742 35.844 -12.305 1 69.75 253 ILE A O 1
ATOM 2058 N N . LYS A 1 254 ? 5.594 37.219 -13.812 1 64.94 254 LYS A N 1
ATOM 2059 C CA . LYS A 1 254 ? 4.312 37.781 -14.203 1 64.94 254 LYS A CA 1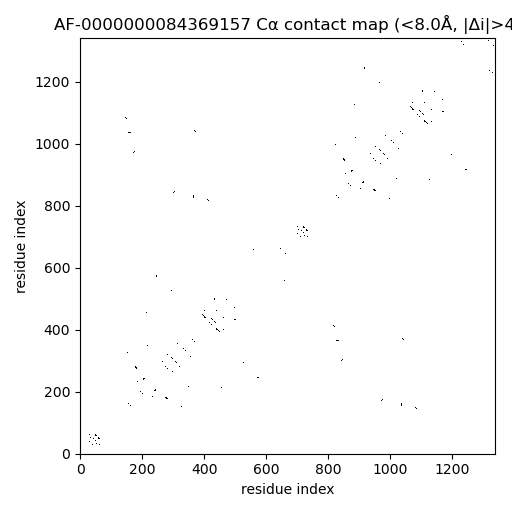
ATOM 2060 C C . LYS A 1 254 ? 3.857 37.25 -15.555 1 64.94 254 LYS A C 1
ATOM 2062 O O . LYS A 1 254 ? 4.383 37.625 -16.594 1 64.94 254 LYS A O 1
ATOM 2067 N N . THR A 1 255 ? 3.354 36.062 -15.547 1 65.5 255 THR A N 1
ATOM 2068 C CA . THR A 1 255 ? 2.957 35.5 -16.844 1 65.5 255 THR A CA 1
ATOM 2069 C C . THR A 1 255 ? 1.444 35.594 -17.031 1 65.5 255 THR A C 1
ATOM 2071 O O . THR A 1 255 ? 0.68 35.25 -16.125 1 65.5 255 THR A O 1
ATOM 2074 N N . LEU A 1 256 ? 1.029 36.094 -18.062 1 63.19 256 LEU A N 1
ATOM 2075 C CA . LEU A 1 256 ? -0.365 36.312 -18.438 1 63.19 256 LEU A CA 1
ATOM 2076 C C . LEU A 1 256 ? -1.107 34.969 -18.547 1 63.19 256 LEU A C 1
ATOM 2078 O O . LEU A 1 256 ? -2.309 34.906 -18.281 1 63.19 256 LEU A O 1
ATOM 2082 N N . ASN A 1 257 ? -0.505 33.875 -18.766 1 82.56 257 ASN A N 1
ATOM 2083 C CA . ASN A 1 257 ? -1.212 32.625 -19 1 82.56 257 ASN A CA 1
ATOM 2084 C C . ASN A 1 257 ? -0.861 31.578 -17.938 1 82.56 257 ASN A C 1
ATOM 2086 O O . ASN A 1 257 ? -0.788 30.391 -18.25 1 82.56 257 ASN A O 1
ATOM 2090 N N . GLU A 1 258 ? -0.807 32.031 -16.812 1 83.38 258 GLU A N 1
ATOM 2091 C CA . GLU A 1 258 ? -0.361 31.172 -15.727 1 83.38 258 GLU A CA 1
ATOM 2092 C C . GLU A 1 258 ? -1.383 30.062 -15.445 1 83.38 258 GLU A C 1
ATOM 2094 O O . GLU A 1 258 ? -1.015 28.922 -15.203 1 83.38 258 GLU A O 1
ATOM 2099 N N . ASP A 1 259 ? -2.578 30.406 -15.5 1 82.81 259 ASP A N 1
ATOM 2100 C CA . ASP A 1 259 ? -3.633 29.438 -15.195 1 82.81 259 ASP A CA 1
ATOM 2101 C C . ASP A 1 259 ? -3.674 28.328 -16.234 1 82.81 259 ASP A C 1
ATOM 2103 O O . ASP A 1 259 ? -3.883 27.156 -15.906 1 82.81 259 ASP A O 1
ATOM 2107 N N . GLU A 1 260 ? -3.469 28.719 -17.375 1 87.69 260 GLU A N 1
ATOM 2108 C CA . GLU A 1 260 ? -3.471 27.719 -18.453 1 87.69 260 GLU A CA 1
ATOM 2109 C C . GLU A 1 260 ? -2.25 26.812 -18.359 1 87.69 260 GLU A C 1
ATOM 2111 O O . GLU A 1 260 ? -2.355 25.609 -18.578 1 87.69 260 GLU A O 1
ATOM 2116 N N . LEU A 1 261 ? -1.152 27.422 -18.109 1 90.25 261 LEU A N 1
ATOM 2117 C CA . LEU A 1 261 ? 0.075 26.641 -17.969 1 90.25 261 LEU A CA 1
ATOM 2118 C C . LEU A 1 261 ? -0.009 25.703 -16.766 1 90.25 261 LEU A C 1
ATOM 2120 O O . LEU A 1 261 ? 0.45 24.562 -16.844 1 90.25 261 LEU A O 1
ATOM 2124 N N . GLN A 1 262 ? -0.581 26.188 -15.742 1 91.75 262 GLN A N 1
ATOM 2125 C CA . GLN A 1 262 ? -0.751 25.375 -14.555 1 91.75 262 GLN A CA 1
ATOM 2126 C C . GLN A 1 262 ? -1.674 24.188 -14.828 1 91.75 262 GLN A C 1
ATOM 2128 O O . GLN A 1 262 ? -1.399 23.062 -14.398 1 91.75 262 GLN A O 1
ATOM 2133 N N . LYS A 1 263 ? -2.738 24.469 -15.492 1 90.94 263 LYS A N 1
ATOM 2134 C CA . LYS A 1 263 ? -3.682 23.406 -15.836 1 90.94 263 LYS A CA 1
ATOM 2135 C C . LYS A 1 263 ? -3.018 22.344 -16.703 1 90.94 263 LYS A C 1
ATOM 2137 O O . LYS A 1 263 ? -3.191 21.156 -16.469 1 90.94 263 LYS A O 1
ATOM 2142 N N . LYS A 1 264 ? -2.336 22.797 -17.656 1 93.38 264 LYS A N 1
ATOM 2143 C CA . LYS A 1 264 ? -1.635 21.875 -18.531 1 93.38 264 LYS A CA 1
ATOM 2144 C C . LYS A 1 264 ? -0.619 21.047 -17.766 1 93.38 264 LYS A C 1
ATOM 2146 O O . LYS A 1 264 ? -0.553 19.828 -17.938 1 93.38 264 LYS A O 1
ATOM 2151 N N . LEU A 1 265 ? 0.15 21.672 -16.953 1 95.5 265 LEU A N 1
ATOM 2152 C CA . LEU A 1 265 ? 1.182 20.984 -16.188 1 95.5 265 LEU A CA 1
ATOM 2153 C C . LEU A 1 265 ? 0.559 20.047 -15.164 1 95.5 265 LEU A C 1
ATOM 2155 O O . LEU A 1 265 ? 1.109 18.969 -14.883 1 95.5 265 LEU A O 1
ATOM 2159 N N . PHE A 1 266 ? -0.58 20.438 -14.578 1 94.06 266 PHE A N 1
ATOM 2160 C CA . PHE A 1 266 ? -1.28 19.594 -13.617 1 94.06 266 PHE A CA 1
ATOM 2161 C C . PHE A 1 266 ? -1.611 18.234 -14.234 1 94.06 266 PHE A C 1
ATOM 2163 O O . PHE A 1 266 ? -1.346 17.188 -13.633 1 94.06 266 PHE A O 1
ATOM 2170 N N . TRP A 1 267 ? -2.072 18.25 -15.375 1 92.12 267 TRP A N 1
ATOM 2171 C CA . TRP A 1 267 ? -2.494 17 -16.016 1 92.12 267 TRP A CA 1
ATOM 2172 C C . TRP A 1 267 ? -1.288 16.172 -16.438 1 92.12 267 TRP A C 1
ATOM 2174 O O . TRP A 1 267 ? -1.332 14.945 -16.422 1 92.12 267 TRP A O 1
ATOM 2184 N N . ILE A 1 268 ? -0.245 16.812 -16.844 1 96.06 268 ILE A N 1
ATOM 2185 C CA . ILE A 1 268 ? 0.988 16.109 -17.156 1 96.06 268 ILE A CA 1
ATOM 2186 C C . ILE A 1 268 ? 1.516 15.398 -15.914 1 96.06 268 ILE A C 1
ATOM 2188 O O . ILE A 1 268 ? 1.84 14.211 -15.961 1 96.06 268 ILE A O 1
ATOM 2192 N N . VAL A 1 269 ? 1.555 16.125 -14.812 1 96.75 269 VAL A N 1
ATOM 2193 C CA . VAL A 1 269 ? 2.076 15.578 -13.562 1 96.75 269 VAL A CA 1
ATOM 2194 C C . VAL A 1 269 ? 1.164 14.461 -13.07 1 96.75 269 VAL A C 1
ATOM 2196 O O . VAL A 1 269 ? 1.641 13.422 -12.602 1 96.75 269 VAL A O 1
ATOM 2199 N N . ARG A 1 270 ? -0.086 14.664 -13.18 1 93.56 270 ARG A N 1
ATOM 2200 C CA . ARG A 1 270 ? -1.036 13.641 -12.773 1 93.56 270 ARG A CA 1
ATOM 2201 C C . ARG A 1 270 ? -0.844 12.359 -13.586 1 93.56 270 ARG A C 1
ATOM 2203 O O . ARG A 1 270 ? -0.892 11.258 -13.039 1 93.56 270 ARG A O 1
ATOM 2210 N N . LYS A 1 271 ? -0.727 12.523 -14.812 1 93 271 LYS A N 1
ATOM 2211 C CA . LYS A 1 271 ? -0.482 11.391 -15.695 1 93 271 LYS A CA 1
ATOM 2212 C C . LYS A 1 271 ? 0.819 10.68 -15.336 1 93 271 LYS A C 1
ATOM 2214 O O . LYS A 1 271 ? 0.854 9.453 -15.234 1 93 271 LYS A O 1
ATOM 2219 N N . LEU A 1 272 ? 1.85 11.422 -15.18 1 96.44 272 LEU A N 1
ATOM 2220 C CA . LEU A 1 272 ? 3.145 10.844 -14.836 1 96.44 272 LEU A CA 1
ATOM 2221 C C . LEU A 1 272 ? 3.096 10.164 -13.469 1 96.44 272 LEU A C 1
ATOM 2223 O O . LEU A 1 272 ? 3.672 9.086 -13.289 1 96.44 272 LEU A O 1
ATOM 2227 N N . LEU A 1 273 ? 2.441 10.797 -12.523 1 96.81 273 LEU A N 1
ATOM 2228 C CA . LEU A 1 273 ? 2.281 10.203 -11.203 1 96.81 273 LEU A CA 1
ATOM 2229 C C . LEU A 1 273 ? 1.536 8.875 -11.289 1 96.81 273 LEU A C 1
ATOM 2231 O O . LEU A 1 273 ? 1.959 7.879 -10.695 1 96.81 273 LEU A O 1
ATOM 2235 N N . GLY A 1 274 ? 0.495 8.859 -12 1 93.56 274 GLY A N 1
ATOM 2236 C CA . GLY A 1 274 ? -0.255 7.625 -12.18 1 93.56 274 GLY A CA 1
ATOM 2237 C C . GLY A 1 274 ? 0.566 6.512 -12.805 1 93.56 274 GLY A C 1
ATOM 2238 O O . GLY A 1 274 ? 0.602 5.395 -12.289 1 93.56 274 GLY A O 1
ATOM 2239 N N . LEU A 1 275 ? 1.23 6.809 -13.812 1 92.62 275 LEU A N 1
ATOM 2240 C CA . LEU A 1 275 ? 2.004 5.809 -14.539 1 92.62 275 LEU A CA 1
ATOM 2241 C C . LEU A 1 275 ? 3.209 5.355 -13.727 1 92.62 275 LEU A C 1
ATOM 2243 O O . LEU A 1 275 ? 3.637 4.203 -13.828 1 92.62 275 LEU A O 1
ATOM 2247 N N . SER A 1 276 ? 3.748 6.246 -12.961 1 93.88 276 SER A N 1
ATOM 2248 C CA . SER A 1 276 ? 4.863 5.883 -12.094 1 93.88 276 SER A CA 1
ATOM 2249 C C . SER A 1 276 ? 4.469 4.777 -11.117 1 93.88 276 SER A C 1
ATOM 2251 O O . SER A 1 276 ? 5.312 3.98 -10.703 1 93.88 276 SER A O 1
ATOM 2253 N N . MET A 1 277 ? 3.246 4.664 -10.836 1 90.88 277 MET A N 1
ATOM 2254 C CA . MET A 1 277 ? 2.764 3.68 -9.875 1 90.88 277 MET A CA 1
ATOM 2255 C C . MET A 1 277 ? 2.713 2.289 -10.5 1 90.88 277 MET A C 1
ATOM 2257 O O . MET A 1 277 ? 2.604 1.288 -9.781 1 90.88 277 MET A O 1
ATOM 2261 N N . THR A 1 278 ? 2.85 2.221 -11.789 1 89.69 278 THR A N 1
ATOM 2262 C CA . THR A 1 278 ? 2.783 0.937 -12.477 1 89.69 278 THR A CA 1
ATOM 2263 C C . THR A 1 278 ? 4.172 0.487 -12.922 1 89.69 278 THR A C 1
ATOM 2265 O O . THR A 1 278 ? 4.32 -0.562 -13.555 1 89.69 278 THR A O 1
ATOM 2268 N N . ILE A 1 279 ? 5.18 1.256 -12.617 1 89.38 279 ILE A N 1
ATOM 2269 C CA . ILE A 1 279 ? 6.539 0.971 -13.062 1 89.38 279 ILE A CA 1
ATOM 2270 C C . ILE A 1 279 ? 7.441 0.738 -11.852 1 89.38 279 ILE A C 1
ATOM 2272 O O . ILE A 1 279 ? 7.402 1.502 -10.883 1 89.38 279 ILE A O 1
ATOM 2276 N N . THR A 1 280 ? 8.188 -0.382 -11.875 1 88.44 280 THR A N 1
ATOM 2277 C CA . THR A 1 280 ? 9.156 -0.66 -10.82 1 88.44 280 THR A CA 1
ATOM 2278 C C . THR A 1 280 ? 10.445 -1.229 -11.406 1 88.44 280 THR A C 1
ATOM 2280 O O . THR A 1 280 ? 10.414 -1.954 -12.398 1 88.44 280 THR A O 1
ATOM 2283 N N . PRO A 1 281 ? 11.594 -0.81 -10.969 1 89.62 281 PRO A N 1
ATOM 2284 C CA . PRO A 1 281 ? 11.797 0.19 -9.922 1 89.62 281 PRO A CA 1
ATOM 2285 C C . PRO A 1 281 ? 11.875 1.613 -10.469 1 89.62 281 PRO A C 1
ATOM 2287 O O . PRO A 1 281 ? 12.289 1.817 -11.609 1 89.62 281 PRO A O 1
ATOM 2290 N N . LEU A 1 282 ? 11.516 2.549 -9.633 1 95.31 282 LEU A N 1
ATOM 2291 C CA . LEU A 1 282 ? 11.703 3.961 -9.945 1 95.31 282 LEU A CA 1
ATOM 2292 C C . LEU A 1 282 ? 13.039 4.465 -9.414 1 95.31 282 LEU A C 1
ATOM 2294 O O . LEU A 1 282 ? 13.664 3.811 -8.578 1 95.31 282 LEU A O 1
ATOM 2298 N N . SER A 1 283 ? 13.492 5.578 -9.984 1 95.38 283 SER A N 1
ATOM 2299 C CA . SER A 1 283 ? 14.672 6.223 -9.414 1 95.38 283 SER A CA 1
ATOM 2300 C C . SER A 1 283 ? 14.359 6.863 -8.07 1 95.38 283 SER A C 1
ATOM 2302 O O . SER A 1 283 ? 13.188 7.07 -7.727 1 95.38 283 SER A O 1
ATOM 2304 N N . ASP A 1 284 ? 15.398 7.082 -7.309 1 95.88 284 ASP A N 1
ATOM 2305 C CA . ASP A 1 284 ? 15.211 7.727 -6.012 1 95.88 284 ASP A CA 1
ATOM 2306 C C . ASP A 1 284 ? 14.594 9.117 -6.172 1 95.88 284 ASP A C 1
ATOM 2308 O O . ASP A 1 284 ? 13.727 9.508 -5.391 1 95.88 284 ASP A O 1
ATOM 2312 N N . HIS A 1 285 ? 14.938 9.828 -7.266 1 96.12 285 HIS A N 1
ATOM 2313 C CA . HIS A 1 285 ? 14.375 11.148 -7.52 1 96.12 285 HIS A CA 1
ATOM 2314 C C . HIS A 1 285 ? 12.898 11.062 -7.887 1 96.12 285 HIS A C 1
ATOM 2316 O O . HIS A 1 285 ? 12.117 11.953 -7.559 1 96.12 285 HIS A O 1
ATOM 2322 N N . ASP A 1 286 ? 12.57 10.016 -8.602 1 97.69 286 ASP A N 1
ATOM 2323 C CA . ASP A 1 286 ? 11.156 9.812 -8.906 1 97.69 286 ASP A CA 1
ATOM 2324 C C . ASP A 1 286 ? 10.352 9.57 -7.633 1 97.69 286 ASP A C 1
ATOM 2326 O O . ASP A 1 286 ? 9.227 10.055 -7.5 1 97.69 286 ASP A O 1
ATOM 2330 N N . ILE A 1 287 ? 10.875 8.797 -6.734 1 98 287 ILE A N 1
ATOM 2331 C CA . ILE A 1 287 ? 10.188 8.492 -5.484 1 98 287 ILE A CA 1
ATOM 2332 C C . ILE A 1 287 ? 10.07 9.75 -4.637 1 98 287 ILE A C 1
ATOM 2334 O O . ILE A 1 287 ? 9.055 9.977 -3.975 1 98 287 ILE A O 1
ATOM 2338 N N . GLU A 1 288 ? 11.102 10.562 -4.648 1 97.62 288 GLU A N 1
ATOM 2339 C CA . GLU A 1 288 ? 11.047 11.859 -3.977 1 97.62 288 GLU A CA 1
ATOM 2340 C C . GLU A 1 288 ? 9.93 12.727 -4.555 1 97.62 288 GLU A C 1
ATOM 2342 O O . GLU A 1 288 ? 9.266 13.461 -3.82 1 97.62 288 GLU A O 1
ATOM 2347 N N . ALA A 1 289 ? 9.773 12.641 -5.855 1 98.06 289 ALA A N 1
ATOM 2348 C CA . ALA A 1 289 ? 8.672 13.352 -6.484 1 98.06 289 ALA A CA 1
ATOM 2349 C C . ALA A 1 289 ? 7.328 12.898 -5.922 1 98.06 289 ALA A C 1
ATOM 2351 O O . ALA A 1 289 ? 6.449 13.719 -5.652 1 98.06 289 ALA A O 1
ATOM 2352 N N . ILE A 1 290 ? 7.176 11.602 -5.785 1 98.06 290 ILE A N 1
ATOM 2353 C CA . ILE A 1 290 ? 5.957 11.031 -5.215 1 98.06 290 ILE A CA 1
ATOM 2354 C C . ILE A 1 290 ? 5.77 11.547 -3.787 1 98.06 290 ILE A C 1
ATOM 2356 O O . ILE A 1 290 ? 4.652 11.875 -3.381 1 98.06 290 ILE A O 1
ATOM 2360 N N . LEU A 1 291 ? 6.84 11.625 -3.051 1 98.12 291 LEU A N 1
ATOM 2361 C CA . LEU A 1 291 ? 6.812 12.172 -1.698 1 98.12 291 LEU A CA 1
ATOM 2362 C C . LEU A 1 291 ? 6.23 13.586 -1.693 1 98.12 291 LEU A C 1
ATOM 2364 O O . LEU A 1 291 ? 5.312 13.875 -0.925 1 98.12 291 LEU A O 1
ATOM 2368 N N . TYR A 1 292 ? 6.711 14.398 -2.557 1 97.5 292 TYR A N 1
ATOM 2369 C CA . TYR A 1 292 ? 6.27 15.789 -2.562 1 97.5 292 TYR A CA 1
ATOM 2370 C C . TYR A 1 292 ? 4.82 15.898 -3.02 1 97.5 292 TYR A C 1
ATOM 2372 O O . TYR A 1 292 ? 4.078 16.766 -2.555 1 97.5 292 TYR A O 1
ATOM 2380 N N . CYS A 1 293 ? 4.41 15.016 -3.9 1 97.12 293 CYS A N 1
ATOM 2381 C CA . CYS A 1 293 ? 3.004 14.977 -4.285 1 97.12 293 CYS A CA 1
ATOM 2382 C C . CYS A 1 293 ? 2.125 14.594 -3.102 1 97.12 293 CYS A C 1
ATOM 2384 O O . CYS A 1 293 ? 0.957 14.977 -3.039 1 97.12 293 CYS A O 1
ATOM 2386 N N . SER A 1 294 ? 2.67 13.875 -2.17 1 96.38 294 SER A N 1
ATOM 2387 C CA . SER A 1 294 ? 1.895 13.414 -1.022 1 96.38 294 SER A CA 1
ATOM 2388 C C . SER A 1 294 ? 1.872 14.469 0.085 1 96.38 294 SER A C 1
ATOM 2390 O O . SER A 1 294 ? 0.984 14.453 0.94 1 96.38 294 SER A O 1
ATOM 2392 N N . ILE A 1 295 ? 2.836 15.359 0.071 1 95.75 295 ILE A N 1
ATOM 2393 C CA . ILE A 1 295 ? 2.971 16.312 1.172 1 95.75 295 ILE A CA 1
ATOM 2394 C C . ILE A 1 295 ? 2.322 17.641 0.792 1 95.75 295 ILE A C 1
ATOM 2396 O O . ILE A 1 295 ? 1.869 18.391 1.662 1 95.75 295 ILE A O 1
ATOM 2400 N N . TYR A 1 296 ? 2.285 17.891 -0.541 1 93.94 296 TYR A N 1
ATOM 2401 C CA . TYR A 1 296 ? 1.729 19.156 -1.013 1 93.94 296 TYR A CA 1
ATOM 2402 C C . TYR A 1 296 ? 0.462 18.922 -1.828 1 93.94 296 TYR A C 1
ATOM 2404 O O . TYR A 1 296 ? 0.272 17.844 -2.396 1 93.94 296 TYR A O 1
ATOM 2412 N N . ASN A 1 297 ? -0.38 19.875 -1.77 1 85.25 297 ASN A N 1
ATOM 2413 C CA . ASN A 1 297 ? -1.53 19.844 -2.666 1 85.25 297 ASN A CA 1
ATOM 2414 C C . ASN A 1 297 ? -1.157 20.328 -4.066 1 85.25 297 ASN A C 1
ATOM 2416 O O . ASN A 1 297 ? -0.798 21.484 -4.258 1 85.25 297 ASN A O 1
ATOM 2420 N N . ILE A 1 298 ? -1.29 19.453 -4.977 1 87.56 298 ILE A N 1
ATOM 2421 C CA . ILE A 1 298 ? -0.881 19.828 -6.328 1 87.56 298 ILE A CA 1
ATOM 2422 C C . ILE A 1 298 ? -2.07 20.422 -7.082 1 87.56 298 ILE A C 1
ATOM 2424 O O . ILE A 1 298 ? -1.898 21.078 -8.109 1 87.56 298 ILE A O 1
ATOM 2428 N N . ALA A 1 299 ? -3.268 20.156 -6.59 1 83.69 299 ALA A N 1
ATOM 2429 C CA . ALA A 1 299 ? -4.469 20.688 -7.223 1 83.69 299 ALA A CA 1
ATOM 2430 C C . ALA A 1 299 ? -4.77 22.094 -6.727 1 83.69 299 ALA A C 1
ATOM 2432 O O . ALA A 1 299 ? -4.539 22.406 -5.555 1 83.69 299 ALA A O 1
ATOM 2433 N N . ARG A 1 300 ? -5.27 22.922 -7.613 1 77.44 300 ARG A N 1
ATOM 2434 C CA . ARG A 1 300 ? -5.691 24.266 -7.215 1 77.44 300 ARG A CA 1
ATOM 2435 C C . ARG A 1 300 ? -7.172 24.281 -6.852 1 77.44 300 ARG A C 1
ATOM 2437 O O . ARG A 1 300 ? -7.984 23.625 -7.492 1 77.44 300 ARG A O 1
ATOM 2444 N N . SER A 1 301 ? -7.43 24.969 -5.871 1 62.72 301 SER A N 1
ATOM 2445 C CA . SER A 1 301 ? -8.797 25.016 -5.359 1 62.72 301 SER A CA 1
ATOM 2446 C C . SER A 1 301 ? -9.719 25.75 -6.332 1 62.72 301 SER A C 1
ATOM 2448 O O . SER A 1 301 ? -10.875 25.359 -6.5 1 62.72 301 SER A O 1
ATOM 2450 N N . LYS A 1 302 ? -9.211 26.766 -6.852 1 60.56 302 LYS A N 1
ATOM 2451 C CA . LYS A 1 302 ? -10.07 27.594 -7.688 1 60.56 302 LYS A CA 1
ATOM 2452 C C . LYS A 1 302 ? -10.422 26.891 -8.992 1 60.56 302 LYS A C 1
ATOM 2454 O O . LYS A 1 302 ? -11.414 27.234 -9.641 1 60.56 302 LYS A O 1
ATOM 2459 N N . SER A 1 303 ? -9.523 25.984 -9.266 1 59.72 303 SER A N 1
ATOM 2460 C CA . SER A 1 303 ? -9.789 25.312 -10.547 1 59.72 303 SER A CA 1
ATOM 2461 C C . SER A 1 303 ? -10.719 24.125 -10.367 1 59.72 303 SER A C 1
ATOM 2463 O O . SER A 1 303 ? -10.344 23.125 -9.742 1 59.72 303 SER A O 1
ATOM 2465 N N . GLU A 1 304 ? -11.992 24.391 -10.602 1 58.28 304 GLU A N 1
ATOM 2466 C CA . GLU A 1 304 ? -13.078 23.438 -10.414 1 58.28 304 GLU A CA 1
ATOM 2467 C C . GLU A 1 304 ? -12.758 22.109 -11.07 1 58.28 304 GLU A C 1
ATOM 2469 O O . GLU A 1 304 ? -13.32 21.078 -10.695 1 58.28 304 GLU A O 1
ATOM 2474 N N . GLN A 1 305 ? -11.609 22.125 -11.633 1 68.94 305 GLN A N 1
ATOM 2475 C CA . GLN A 1 305 ? -11.562 20.922 -12.453 1 68.94 305 GLN A CA 1
ATOM 2476 C C . GLN A 1 305 ? -10.352 20.062 -12.109 1 68.94 305 GLN A C 1
ATOM 2478 O O . GLN A 1 305 ? -10.008 19.141 -12.844 1 68.94 305 GLN A O 1
ATOM 2483 N N . GLN A 1 306 ? -9.742 20.312 -10.977 1 82 306 GLN A N 1
ATOM 2484 C CA . GLN A 1 306 ? -8.594 19.469 -10.656 1 82 306 GLN A CA 1
ATOM 2485 C C . GLN A 1 306 ? -8.875 18.609 -9.43 1 82 306 GLN A C 1
ATOM 2487 O O . GLN A 1 306 ? -8.945 19.109 -8.305 1 82 306 GLN A O 1
ATOM 2492 N N . PRO A 1 307 ? -9.039 17.328 -9.656 1 81.38 307 PRO A N 1
ATOM 2493 C CA . PRO A 1 307 ? -9.305 16.453 -8.516 1 81.38 307 PRO A CA 1
ATOM 2494 C C . PRO A 1 307 ? -8.125 16.375 -7.547 1 81.38 307 PRO A C 1
ATOM 2496 O O . PRO A 1 307 ? -6.973 16.297 -7.98 1 81.38 307 PRO A O 1
ATOM 2499 N N . GLN A 1 308 ? -8.445 16.391 -6.258 1 84.12 308 GLN A N 1
ATOM 2500 C CA . GLN A 1 308 ? -7.41 16.266 -5.234 1 84.12 308 GLN A CA 1
ATOM 2501 C C . GLN A 1 308 ? -6.867 14.836 -5.172 1 84.12 308 GLN A C 1
ATOM 2503 O O . GLN A 1 308 ? -7.59 13.883 -5.453 1 84.12 308 GLN A O 1
ATOM 2508 N N . LEU A 1 309 ? -5.641 14.734 -4.758 1 90 309 LEU A N 1
ATOM 2509 C CA . LEU A 1 309 ? -5.02 13.422 -4.57 1 90 309 LEU A CA 1
ATOM 2510 C C . LEU A 1 309 ? -5.367 12.844 -3.203 1 90 309 LEU A C 1
ATOM 2512 O O . LEU A 1 309 ? -5.641 13.594 -2.26 1 90 309 LEU A O 1
ATOM 2516 N N . ASP A 1 310 ? -5.477 11.578 -3.189 1 92 310 ASP A N 1
ATOM 2517 C CA . ASP A 1 310 ? -5.496 10.906 -1.896 1 92 310 ASP A CA 1
ATOM 2518 C C . ASP A 1 310 ? -4.082 10.703 -1.36 1 92 310 ASP A C 1
ATOM 2520 O O . ASP A 1 310 ? -3.398 9.742 -1.739 1 92 310 ASP A O 1
ATOM 2524 N N . ASN A 1 311 ? -3.762 11.508 -0.45 1 94.12 311 ASN A N 1
ATOM 2525 C CA . ASN A 1 311 ? -2.379 11.562 0.011 1 94.12 311 ASN A CA 1
ATOM 2526 C C . ASN A 1 311 ? -1.989 10.289 0.755 1 94.12 311 ASN A C 1
ATOM 2528 O O . ASN A 1 311 ? -0.812 9.93 0.806 1 94.12 311 ASN A O 1
ATOM 2532 N N . TRP A 1 312 ? -2.922 9.617 1.428 1 94.81 312 TRP A N 1
ATOM 2533 C CA . TRP A 1 312 ? -2.646 8.336 2.072 1 94.81 312 TRP A CA 1
ATOM 2534 C C . TRP A 1 312 ? -2.248 7.285 1.042 1 94.81 312 TRP A C 1
ATOM 2536 O O . TRP A 1 312 ? -1.269 6.559 1.234 1 94.81 312 TRP A O 1
ATOM 2546 N N . ASN A 1 313 ? -2.955 7.242 -0.078 1 94.69 313 ASN A N 1
ATOM 2547 C CA . ASN A 1 313 ? -2.658 6.305 -1.155 1 94.69 313 ASN A CA 1
ATOM 2548 C C . ASN A 1 313 ? -1.325 6.625 -1.826 1 94.69 313 ASN A C 1
ATOM 2550 O O . ASN A 1 313 ? -0.525 5.727 -2.088 1 94.69 313 ASN A O 1
ATOM 2554 N N . VAL A 1 314 ? -1.064 7.879 -2.066 1 96.19 314 VAL A N 1
ATOM 2555 C CA . VAL A 1 314 ? 0.14 8.312 -2.766 1 96.19 314 VAL A CA 1
ATOM 2556 C C . VAL A 1 314 ? 1.368 8.039 -1.902 1 96.19 314 VAL A C 1
ATOM 2558 O O . VAL A 1 314 ? 2.357 7.477 -2.381 1 96.19 314 VAL A O 1
ATOM 2561 N N . SER A 1 315 ? 1.305 8.406 -0.638 1 96.81 315 SER A N 1
ATOM 2562 C CA . SER A 1 315 ? 2.432 8.148 0.252 1 96.81 315 SER A CA 1
ATOM 2563 C C . SER A 1 315 ? 2.674 6.656 0.428 1 96.81 315 SER A C 1
ATOM 2565 O O . SER A 1 315 ? 3.82 6.207 0.482 1 96.81 315 SER A O 1
ATOM 2567 N N . GLY A 1 316 ? 1.598 5.891 0.532 1 95.5 316 GLY A N 1
ATOM 2568 C CA . GLY A 1 316 ? 1.739 4.445 0.613 1 95.5 316 GLY A CA 1
ATOM 2569 C C . GLY A 1 316 ? 2.443 3.848 -0.589 1 95.5 316 GLY A C 1
ATOM 2570 O O . GLY A 1 316 ? 3.246 2.922 -0.448 1 95.5 316 GLY A O 1
ATOM 2571 N N . ASN A 1 317 ? 2.152 4.352 -1.729 1 95.19 317 ASN A N 1
ATOM 2572 C CA . ASN A 1 317 ? 2.832 3.898 -2.936 1 95.19 317 ASN A CA 1
ATOM 2573 C C . ASN A 1 317 ? 4.312 4.27 -2.918 1 95.19 317 ASN A C 1
ATOM 2575 O O . ASN A 1 317 ? 5.156 3.502 -3.389 1 95.19 317 ASN A O 1
ATOM 2579 N N . GLY A 1 318 ? 4.586 5.488 -2.43 1 96.56 318 GLY A N 1
ATOM 2580 C CA . GLY A 1 318 ? 5.977 5.875 -2.271 1 96.56 318 GLY A CA 1
ATOM 2581 C C . GLY A 1 318 ? 6.766 4.926 -1.39 1 96.56 318 GLY A C 1
ATOM 2582 O O . GLY A 1 318 ? 7.902 4.57 -1.708 1 96.56 318 GLY A O 1
ATOM 2583 N N . ILE A 1 319 ? 6.164 4.473 -0.354 1 95.94 319 ILE A N 1
ATOM 2584 C CA . ILE A 1 319 ? 6.789 3.545 0.583 1 95.94 319 ILE A CA 1
ATOM 2585 C C . ILE A 1 319 ? 7.098 2.229 -0.125 1 95.94 319 ILE A C 1
ATOM 2587 O O . ILE A 1 319 ? 8.203 1.693 0.001 1 95.94 319 ILE A O 1
ATOM 2591 N N . LYS A 1 320 ? 6.152 1.741 -0.87 1 94.31 320 LYS A N 1
ATOM 2592 C CA . LYS A 1 320 ? 6.363 0.491 -1.595 1 94.31 320 LYS A CA 1
ATOM 2593 C C . LYS A 1 320 ? 7.484 0.632 -2.619 1 94.31 320 LYS A C 1
ATOM 2595 O O . LYS A 1 320 ? 8.32 -0.265 -2.762 1 94.31 320 LYS A O 1
ATOM 2600 N N . GLN A 1 321 ? 7.492 1.752 -3.297 1 95.69 321 GLN A N 1
ATOM 2601 C CA . GLN A 1 321 ? 8.539 1.999 -4.289 1 95.69 321 GLN A CA 1
ATOM 2602 C C . GLN A 1 321 ? 9.914 2.045 -3.635 1 95.69 321 GLN A C 1
ATOM 2604 O O . GLN A 1 321 ? 10.891 1.562 -4.207 1 95.69 321 GLN A O 1
ATOM 2609 N N . MET A 1 322 ? 9.977 2.605 -2.453 1 95.88 322 MET A N 1
ATOM 2610 C CA . MET A 1 322 ? 11.25 2.654 -1.741 1 95.88 322 MET A CA 1
ATOM 2611 C C . MET A 1 322 ? 11.695 1.259 -1.319 1 95.88 322 MET A C 1
ATOM 2613 O O . MET A 1 322 ? 12.883 0.952 -1.329 1 95.88 322 MET A O 1
ATOM 2617 N N . MET A 1 323 ? 10.797 0.434 -0.935 1 92.69 323 MET A N 1
ATOM 2618 C CA . MET A 1 323 ? 11.109 -0.942 -0.559 1 92.69 323 MET A CA 1
ATOM 2619 C C . MET A 1 323 ? 11.711 -1.706 -1.735 1 92.69 323 MET A C 1
ATOM 2621 O O . MET A 1 323 ? 12.586 -2.547 -1.551 1 92.69 323 MET A O 1
ATOM 2625 N N . ILE A 1 324 ? 11.195 -1.405 -2.887 1 91.44 324 ILE A N 1
ATOM 2626 C CA . ILE A 1 324 ? 11.633 -2.102 -4.094 1 91.44 324 ILE A CA 1
ATOM 2627 C C . ILE A 1 324 ? 13.008 -1.601 -4.508 1 91.44 324 ILE A C 1
ATOM 2629 O O . ILE A 1 324 ? 13.867 -2.389 -4.91 1 91.44 324 ILE A O 1
ATOM 2633 N N . LEU A 1 325 ? 13.203 -0.32 -4.336 1 93.25 325 LEU A N 1
ATOM 2634 C CA . LEU A 1 325 ? 14.438 0.301 -4.805 1 93.25 325 LEU A CA 1
ATOM 2635 C C . LEU A 1 325 ? 15.602 -0.029 -3.877 1 93.25 325 LEU A C 1
ATOM 2637 O O . LEU A 1 325 ? 16.703 -0.292 -4.34 1 93.25 325 LEU A O 1
ATOM 2641 N N . THR A 1 326 ? 15.266 0.068 -2.568 1 92.19 326 THR A N 1
ATOM 2642 C CA . THR A 1 326 ? 16.344 0.002 -1.586 1 92.19 326 THR A CA 1
ATOM 2643 C C . THR A 1 326 ? 16.391 -1.375 -0.932 1 92.19 326 THR A C 1
ATOM 2645 O O . THR A 1 326 ? 15.375 -1.871 -0.436 1 92.19 326 THR A O 1
ATOM 2648 N N . ARG A 1 327 ? 17.484 -2.027 -1.007 1 87.44 327 ARG A N 1
ATOM 2649 C CA . ARG A 1 327 ? 17.703 -3.246 -0.234 1 87.44 327 ARG A CA 1
ATOM 2650 C C . ARG A 1 327 ? 18 -2.924 1.226 1 87.44 327 ARG A C 1
ATOM 2652 O O . ARG A 1 327 ? 19.172 -2.902 1.633 1 87.44 327 ARG A O 1
ATOM 2659 N N . PHE A 1 328 ? 17 -2.807 1.988 1 92.75 328 PHE A N 1
ATOM 2660 C CA . PHE A 1 328 ? 17.109 -2.289 3.346 1 92.75 328 PHE A CA 1
ATOM 2661 C C . PHE A 1 328 ? 17.891 -3.26 4.23 1 92.75 328 PHE A C 1
ATOM 2663 O O . PHE A 1 328 ? 18.562 -2.844 5.172 1 92.75 328 PHE A O 1
ATOM 2670 N N . ASN A 1 329 ? 17.75 -4.551 3.895 1 89.25 329 ASN A N 1
ATOM 2671 C CA . ASN A 1 329 ? 18.547 -5.516 4.652 1 89.25 329 ASN A CA 1
ATOM 2672 C C . ASN A 1 329 ? 20.031 -5.254 4.508 1 89.25 329 ASN A C 1
ATOM 2674 O O . ASN A 1 329 ? 20.766 -5.266 5.496 1 89.25 329 ASN A O 1
ATOM 2678 N N . GLU A 1 330 ? 20.453 -5.023 3.328 1 90 330 GLU A N 1
ATOM 2679 C CA . GLU A 1 330 ? 21.859 -4.727 3.062 1 90 330 GLU A CA 1
ATOM 2680 C C . GLU A 1 330 ? 22.25 -3.377 3.658 1 90 330 GLU A C 1
ATOM 2682 O O . GLU A 1 330 ? 23.359 -3.221 4.16 1 90 330 GLU A O 1
ATOM 2687 N N . LEU A 1 331 ? 21.359 -2.432 3.525 1 94.31 331 LEU A N 1
ATOM 2688 C CA . LEU A 1 331 ? 21.609 -1.117 4.102 1 94.31 331 LEU A CA 1
ATOM 2689 C C . LEU A 1 331 ? 21.812 -1.217 5.613 1 94.31 331 LEU A C 1
ATOM 2691 O O . LEU A 1 331 ? 22.734 -0.616 6.16 1 94.31 331 LEU A O 1
ATOM 2695 N N . GLU A 1 332 ? 21.031 -1.953 6.246 1 93.5 332 GLU A N 1
ATOM 2696 C CA . GLU A 1 332 ? 21.141 -2.143 7.691 1 93.5 332 GLU A CA 1
ATOM 2697 C C . GLU A 1 332 ? 22.469 -2.795 8.055 1 93.5 332 GLU A C 1
ATOM 2699 O O . GLU A 1 332 ? 23.125 -2.389 9.023 1 93.5 332 GLU A O 1
ATOM 2704 N N . LYS A 1 333 ? 22.828 -3.787 7.25 1 90.81 333 LYS A N 1
ATOM 2705 C CA . LYS A 1 333 ? 24.109 -4.461 7.492 1 90.81 333 LYS A CA 1
ATOM 2706 C C . LYS A 1 333 ? 25.281 -3.498 7.316 1 90.81 333 LYS A C 1
ATOM 2708 O O . LYS A 1 333 ? 26.219 -3.506 8.109 1 90.81 333 LYS A O 1
ATOM 2713 N N . ARG A 1 334 ? 25.188 -2.684 6.32 1 94.5 334 ARG A N 1
ATOM 2714 C CA . ARG A 1 334 ? 26.25 -1.72 6.07 1 94.5 334 ARG A CA 1
ATOM 2715 C C . ARG A 1 334 ? 26.391 -0.747 7.234 1 94.5 334 ARG A C 1
ATOM 2717 O O . ARG A 1 334 ? 27.516 -0.431 7.652 1 94.5 334 ARG A O 1
ATOM 2724 N N . VAL A 1 335 ? 25.328 -0.361 7.754 1 95.25 335 VAL A N 1
ATOM 2725 C CA . VAL A 1 335 ? 25.359 0.652 8.805 1 95.25 335 VAL A CA 1
ATOM 2726 C C . VAL A 1 335 ? 25.688 0 10.141 1 95.25 335 VAL A C 1
ATOM 2728 O O . VAL A 1 335 ? 26.594 0.448 10.844 1 95.25 335 VAL A O 1
ATOM 2731 N N . LYS A 1 336 ? 25.047 -1.088 10.492 1 92.19 336 LYS A N 1
ATOM 2732 C CA . LYS A 1 336 ? 25.156 -1.669 11.828 1 92.19 336 LYS A CA 1
ATOM 2733 C C . LYS A 1 336 ? 26.375 -2.59 11.93 1 92.19 336 LYS A C 1
ATOM 2735 O O . LYS A 1 336 ? 27.094 -2.561 12.93 1 92.19 336 LYS A O 1
ATOM 2740 N N . GLN A 1 337 ? 26.516 -3.416 10.969 1 90.38 337 GLN A N 1
ATOM 2741 C CA . GLN A 1 337 ? 27.562 -4.434 11.047 1 90.38 337 GLN A CA 1
ATOM 2742 C C . GLN A 1 337 ? 28.875 -3.92 10.484 1 90.38 337 GLN A C 1
ATOM 2744 O O . GLN A 1 337 ? 29.938 -4.113 11.078 1 90.38 337 GLN A O 1
ATOM 2749 N N . PHE A 1 338 ? 28.812 -3.186 9.344 1 94.25 338 PHE A N 1
ATOM 2750 C CA . PHE A 1 338 ? 30.031 -2.801 8.656 1 94.25 338 PHE A CA 1
ATOM 2751 C C . PHE A 1 338 ? 30.391 -1.353 8.969 1 94.25 338 PHE A C 1
ATOM 2753 O O . PHE A 1 338 ? 31.5 -0.906 8.664 1 94.25 338 PHE A O 1
ATOM 2760 N N . LYS A 1 339 ? 29.562 -0.639 9.531 1 94.62 339 LYS A N 1
ATOM 2761 C CA . LYS A 1 339 ? 29.766 0.763 9.891 1 94.62 339 LYS A CA 1
ATOM 2762 C C . LYS A 1 339 ? 30.172 1.585 8.672 1 94.62 339 LYS A C 1
ATOM 2764 O O . LYS A 1 339 ? 31.141 2.361 8.734 1 94.62 339 LYS A O 1
ATOM 2769 N N . VAL A 1 340 ? 29.516 1.211 7.562 1 95.75 340 VAL A N 1
ATOM 2770 C CA . VAL A 1 340 ? 29.703 1.979 6.336 1 95.75 340 VAL A CA 1
ATOM 2771 C C . VAL A 1 340 ? 28.562 2.984 6.188 1 95.75 340 VAL A C 1
ATOM 2773 O O . VAL A 1 340 ? 27.391 2.607 6.18 1 95.75 340 VAL A O 1
ATOM 2776 N N . PHE A 1 341 ? 28.953 4.203 6.059 1 95.5 341 PHE A N 1
ATOM 2777 C CA . PHE A 1 341 ? 27.969 5.273 6 1 95.5 341 PHE A CA 1
ATOM 2778 C C . PHE A 1 341 ? 27.984 5.961 4.641 1 95.5 341 PHE A C 1
ATOM 2780 O O . PHE A 1 341 ? 28.422 7.109 4.527 1 95.5 341 PHE A O 1
ATOM 2787 N N . ASP A 1 342 ? 27.328 5.336 3.699 1 94.44 342 ASP A N 1
ATOM 2788 C CA . ASP A 1 342 ? 27.281 5.793 2.314 1 94.44 342 ASP A CA 1
ATOM 2789 C C . ASP A 1 342 ? 26.281 6.941 2.148 1 94.44 342 ASP A C 1
ATOM 2791 O O . ASP A 1 342 ? 25.203 6.922 2.742 1 94.44 342 ASP A O 1
ATOM 2795 N N . LEU A 1 343 ? 26.672 7.906 1.355 1 93.25 343 LEU A N 1
ATOM 2796 C CA . LEU A 1 343 ? 25.844 9.094 1.173 1 93.25 343 LEU A CA 1
ATOM 2797 C C . LEU A 1 343 ? 24.578 8.75 0.402 1 93.25 343 LEU A C 1
ATOM 2799 O O . LEU A 1 343 ? 23.531 9.375 0.611 1 93.25 343 LEU A O 1
ATOM 2803 N N . VAL A 1 344 ? 24.625 7.84 -0.487 1 94.44 344 VAL A N 1
ATOM 2804 C CA . VAL A 1 344 ? 23.438 7.422 -1.227 1 94.44 344 VAL A CA 1
ATOM 2805 C C . VAL A 1 344 ? 22.438 6.766 -0.275 1 94.44 344 VAL A C 1
ATOM 2807 O O . VAL A 1 344 ? 21.234 7.012 -0.359 1 94.44 344 VAL A O 1
ATOM 2810 N N . ASP A 1 345 ? 22.984 5.945 0.626 1 96.25 345 ASP A N 1
ATOM 2811 C CA . ASP A 1 345 ? 22.141 5.324 1.64 1 96.25 345 ASP A CA 1
ATOM 2812 C C . ASP A 1 345 ? 21.5 6.379 2.543 1 96.25 345 ASP A C 1
ATOM 2814 O O . ASP A 1 345 ? 20.328 6.258 2.92 1 96.25 345 ASP A O 1
ATOM 2818 N N . LEU A 1 346 ? 22.266 7.367 2.887 1 96.5 346 LEU A N 1
ATOM 2819 C CA . LEU A 1 346 ? 21.734 8.445 3.711 1 96.5 346 LEU A CA 1
ATOM 2820 C C . LEU A 1 346 ? 20.594 9.164 3 1 96.5 346 LEU A C 1
ATOM 2822 O O . LEU A 1 346 ? 19.562 9.469 3.613 1 96.5 346 LEU A O 1
ATOM 2826 N N . PHE A 1 347 ? 20.797 9.477 1.751 1 95.94 347 PHE A N 1
ATOM 2827 C CA . PHE A 1 347 ? 19.766 10.109 0.94 1 95.94 347 PHE A CA 1
ATOM 2828 C C . PHE A 1 347 ? 18.5 9.25 0.905 1 95.94 347 PHE A C 1
ATOM 2830 O O . PHE A 1 347 ? 17.391 9.766 1.048 1 95.94 347 PHE A O 1
ATOM 2837 N N . HIS A 1 348 ? 18.656 7.945 0.771 1 97.12 348 HIS A N 1
ATOM 2838 C CA . HIS A 1 348 ? 17.531 7.016 0.765 1 97.12 348 HIS A CA 1
ATOM 2839 C C . HIS A 1 348 ? 16.797 7.016 2.109 1 97.12 348 HIS A C 1
ATOM 2841 O O . HIS A 1 348 ? 15.57 6.973 2.158 1 97.12 348 HIS A O 1
ATOM 2847 N N . LEU A 1 349 ? 17.562 7.062 3.152 1 97.62 349 LEU A N 1
ATOM 2848 C CA . LEU A 1 349 ? 16.969 7.082 4.484 1 97.62 349 LEU A CA 1
ATOM 2849 C C . LEU A 1 349 ? 16.172 8.367 4.707 1 97.62 349 LEU A C 1
ATOM 2851 O O . LEU A 1 349 ? 15.141 8.352 5.371 1 97.62 349 LEU A O 1
ATOM 2855 N N . ARG A 1 350 ? 16.688 9.438 4.176 1 97.44 350 ARG A N 1
ATOM 2856 C CA . ARG A 1 350 ? 15.977 10.703 4.301 1 97.44 350 ARG A CA 1
ATOM 2857 C C . ARG A 1 350 ? 14.633 10.656 3.574 1 97.44 350 ARG A C 1
ATOM 2859 O O . ARG A 1 350 ? 13.617 11.102 4.105 1 97.44 350 ARG A O 1
ATOM 2866 N N . ILE A 1 351 ? 14.602 10.125 2.395 1 97.75 351 ILE A N 1
ATOM 2867 C CA . ILE A 1 351 ? 13.359 9.961 1.649 1 97.75 351 ILE A CA 1
ATOM 2868 C C . ILE A 1 351 ? 12.438 9 2.389 1 97.75 351 ILE A C 1
ATOM 2870 O O . ILE A 1 351 ? 11.242 9.266 2.543 1 97.75 351 ILE A O 1
ATOM 2874 N N . TRP A 1 352 ? 13.039 7.902 2.863 1 97.94 352 TRP A N 1
ATOM 2875 C CA . TRP A 1 352 ? 12.289 6.871 3.578 1 97.94 352 TRP A CA 1
ATOM 2876 C C . TRP A 1 352 ? 11.594 7.457 4.801 1 97.94 352 TRP A C 1
ATOM 2878 O O . TRP A 1 352 ? 10.391 7.27 4.988 1 97.94 352 TRP A O 1
ATOM 2888 N N . ASN A 1 353 ? 12.32 8.195 5.594 1 97.81 353 ASN A N 1
ATOM 2889 C CA . ASN A 1 353 ? 11.758 8.781 6.805 1 97.81 353 ASN A CA 1
ATOM 2890 C C . ASN A 1 353 ? 10.672 9.805 6.48 1 97.81 353 ASN A C 1
ATOM 2892 O O . ASN A 1 353 ? 9.641 9.844 7.148 1 97.81 353 ASN A O 1
ATOM 2896 N N . SER A 1 354 ? 10.914 10.594 5.484 1 97.5 354 SER A N 1
ATOM 2897 C CA . SER A 1 354 ? 9.93 11.594 5.098 1 97.5 354 SER A CA 1
ATOM 2898 C C . SER A 1 354 ? 8.648 10.945 4.57 1 97.5 354 SER A C 1
ATOM 2900 O O . SER A 1 354 ? 7.547 11.438 4.824 1 97.5 354 SER A O 1
ATOM 2902 N N . LEU A 1 355 ? 8.805 9.875 3.838 1 97.94 355 LEU A N 1
ATOM 2903 C CA . LEU A 1 355 ? 7.652 9.133 3.354 1 97.94 355 LEU A CA 1
ATOM 2904 C C . LEU A 1 355 ? 6.879 8.516 4.512 1 97.94 355 LEU A C 1
ATOM 2906 O O . LEU A 1 355 ? 5.645 8.531 4.523 1 97.94 355 LEU A O 1
ATOM 2910 N N . CYS A 1 356 ? 7.613 7.988 5.422 1 97.94 356 CYS A N 1
ATOM 2911 C CA . CYS A 1 356 ? 6.977 7.395 6.594 1 97.94 356 CYS A CA 1
ATOM 2912 C C . CYS A 1 356 ? 6.199 8.438 7.383 1 97.94 356 CYS A C 1
ATOM 2914 O O . CYS A 1 356 ? 5.078 8.18 7.828 1 97.94 356 CYS A O 1
ATOM 2916 N N . ILE A 1 357 ? 6.766 9.633 7.512 1 97.62 357 ILE A N 1
ATOM 2917 C CA . ILE A 1 357 ? 6.094 10.727 8.203 1 97.62 357 ILE A CA 1
ATOM 2918 C C . ILE A 1 357 ? 4.809 11.094 7.469 1 97.62 357 ILE A C 1
ATOM 2920 O O . ILE A 1 357 ? 3.738 11.18 8.078 1 97.62 357 ILE A O 1
ATOM 2924 N N . SER A 1 358 ? 4.941 11.258 6.199 1 97.44 358 SER A N 1
ATOM 2925 C CA . SER A 1 358 ? 3.789 11.625 5.387 1 97.44 358 SER A CA 1
ATOM 2926 C C . SER A 1 358 ? 2.688 10.57 5.484 1 97.44 358 SER A C 1
ATOM 2928 O O . SER A 1 358 ? 1.512 10.906 5.637 1 97.44 358 SER A O 1
ATOM 2930 N N . HIS A 1 359 ? 3.066 9.359 5.457 1 97.44 359 HIS A N 1
ATOM 2931 C CA . HIS A 1 359 ? 2.09 8.273 5.461 1 97.44 359 HIS A CA 1
ATOM 2932 C C . HIS A 1 359 ? 1.392 8.164 6.812 1 97.44 359 HIS A C 1
ATOM 2934 O O . HIS A 1 359 ? 0.173 7.988 6.875 1 97.44 359 HIS A O 1
ATOM 2940 N N . ILE A 1 360 ? 2.109 8.227 7.859 1 96.88 360 ILE A N 1
ATOM 2941 C CA . ILE A 1 360 ? 1.525 8.086 9.188 1 96.88 360 ILE A CA 1
ATOM 2942 C C . ILE A 1 360 ? 0.621 9.281 9.484 1 96.88 360 ILE A C 1
ATOM 2944 O O . ILE A 1 360 ? -0.451 9.133 10.07 1 96.88 360 ILE A O 1
ATOM 2948 N N . GLN A 1 361 ? 1.05 10.438 9.102 1 96.75 361 GLN A N 1
ATOM 2949 C CA . GLN A 1 361 ? 0.233 11.633 9.305 1 96.75 361 GLN A CA 1
ATOM 2950 C C . GLN A 1 361 ? -1.075 11.539 8.523 1 96.75 361 GLN A C 1
ATOM 2952 O O . GLN A 1 361 ? -2.133 11.93 9.023 1 96.75 361 GLN A O 1
ATOM 2957 N N . ASN A 1 362 ? -0.975 11.039 7.344 1 95.38 362 ASN A N 1
ATOM 2958 C CA . ASN A 1 362 ? -2.191 10.852 6.559 1 95.38 362 ASN A CA 1
ATOM 2959 C C . ASN A 1 362 ? -3.055 9.727 7.125 1 95.38 362 ASN A C 1
ATOM 2961 O O . ASN A 1 362 ? -4.285 9.789 7.051 1 95.38 362 ASN A O 1
ATOM 2965 N N . SER A 1 363 ? -2.406 8.703 7.637 1 93.88 363 SER A N 1
ATOM 2966 C CA . SER A 1 363 ? -3.152 7.633 8.297 1 93.88 363 SER A CA 1
ATOM 2967 C C . SER A 1 363 ? -3.955 8.172 9.477 1 93.88 363 SER A C 1
ATOM 2969 O O . SER A 1 363 ? -5.145 7.879 9.609 1 93.88 363 SER A O 1
ATOM 2971 N N . ILE A 1 364 ? -3.365 9.008 10.258 1 93.5 364 ILE A N 1
ATOM 2972 C CA . ILE A 1 364 ? -4.031 9.617 11.398 1 93.5 364 ILE A CA 1
ATOM 2973 C C . ILE A 1 364 ? -5.105 10.586 10.914 1 93.5 364 ILE A C 1
ATOM 2975 O O . ILE A 1 364 ? -6.242 10.555 11.391 1 93.5 364 ILE A O 1
ATOM 2979 N N . GLY A 1 365 ? -4.711 11.383 9.945 1 93.62 365 GLY A N 1
ATOM 2980 C CA . GLY A 1 365 ? -5.594 12.422 9.453 1 93.62 365 GLY A CA 1
ATOM 2981 C C . GLY A 1 365 ? -6.82 11.883 8.742 1 93.62 365 GLY A C 1
ATOM 2982 O O . GLY A 1 365 ? -7.883 12.508 8.758 1 93.62 365 GLY A O 1
ATOM 2983 N N . MET A 1 366 ? -6.695 10.734 8.188 1 92 366 MET A N 1
ATOM 2984 C CA . MET A 1 366 ? -7.801 10.195 7.402 1 92 366 MET A CA 1
ATOM 2985 C C . MET A 1 366 ? -8.445 9.016 8.117 1 92 366 MET A C 1
ATOM 2987 O O . MET A 1 366 ? -9.453 8.469 7.648 1 92 366 MET A O 1
ATOM 2991 N N . GLY A 1 367 ? -7.879 8.633 9.297 1 89.81 367 GLY A N 1
ATOM 2992 C CA . GLY A 1 367 ? -8.406 7.5 10.039 1 89.81 367 GLY A CA 1
ATOM 2993 C C . GLY A 1 367 ? -8.211 6.172 9.328 1 89.81 367 GLY A C 1
ATOM 2994 O O . GLY A 1 367 ? -9.102 5.32 9.328 1 89.81 367 GLY A O 1
ATOM 2995 N N . ARG A 1 368 ? -7.105 6.023 8.688 1 90.5 368 ARG A N 1
ATOM 2996 C CA . ARG A 1 368 ? -6.801 4.82 7.926 1 90.5 368 ARG A CA 1
ATOM 2997 C C . ARG A 1 368 ? -5.57 4.109 8.484 1 90.5 368 ARG A C 1
ATOM 2999 O O . ARG A 1 368 ? -4.836 4.68 9.297 1 90.5 368 ARG A O 1
ATOM 3006 N N . PRO A 1 369 ? -5.316 2.852 8.133 1 88.62 369 PRO A N 1
ATOM 3007 C CA . PRO A 1 369 ? -4.203 2.104 8.727 1 88.62 369 PRO A CA 1
ATOM 3008 C C . PRO A 1 369 ? -2.84 2.584 8.234 1 88.62 369 PRO A C 1
ATOM 3010 O O . PRO A 1 369 ? -2.734 3.127 7.129 1 88.62 369 PRO A O 1
ATOM 3013 N N . PHE A 1 370 ? -1.921 2.42 9.102 1 88.19 370 PHE A N 1
ATOM 3014 C CA . PHE A 1 370 ? -0.522 2.59 8.719 1 88.19 370 PHE A CA 1
ATOM 3015 C C . PHE A 1 370 ? 0.028 1.313 8.094 1 88.19 370 PHE A C 1
ATOM 3017 O O . PHE A 1 370 ? 0.127 0.282 8.766 1 88.19 370 PHE A O 1
ATOM 3024 N N . VAL A 1 371 ? 0.335 1.332 6.781 1 82.12 371 VAL A N 1
ATOM 3025 C CA . VAL A 1 371 ? 0.608 0.118 6.02 1 82.12 371 VAL A CA 1
ATOM 3026 C C . VAL A 1 371 ? 2.111 -0.154 6 1 82.12 371 VAL A C 1
ATOM 3028 O O . VAL A 1 371 ? 2.742 -0.113 4.941 1 82.12 371 VAL A O 1
ATOM 3031 N N . MET A 1 372 ? 2.713 -0.423 7.148 1 86.06 372 MET A N 1
ATOM 3032 C CA . MET A 1 372 ? 4.129 -0.761 7.246 1 86.06 372 MET A CA 1
ATOM 3033 C C . MET A 1 372 ? 4.391 -1.683 8.43 1 86.06 372 MET A C 1
ATOM 3035 O O . MET A 1 372 ? 3.816 -1.493 9.508 1 86.06 372 MET A O 1
ATOM 3039 N N . SER A 1 373 ? 5.215 -2.648 8.227 1 83.38 373 SER A N 1
ATOM 3040 C CA . SER A 1 373 ? 5.578 -3.561 9.305 1 83.38 373 SER A CA 1
ATOM 3041 C C . SER A 1 373 ? 6.574 -2.912 10.266 1 83.38 373 SER A C 1
ATOM 3043 O O . SER A 1 373 ? 7.234 -1.932 9.914 1 83.38 373 SER A O 1
ATOM 3045 N N . GLU A 1 374 ? 6.758 -3.482 11.383 1 84.56 374 GLU A N 1
ATOM 3046 C CA . GLU A 1 374 ? 7.637 -2.953 12.422 1 84.56 374 GLU A CA 1
ATOM 3047 C C . GLU A 1 374 ? 9.102 -3.01 11.992 1 84.56 374 GLU A C 1
ATOM 3049 O O . GLU A 1 374 ? 9.883 -2.104 12.297 1 84.56 374 GLU A O 1
ATOM 3054 N N . ASP A 1 375 ? 9.492 -4.023 11.273 1 85.88 375 ASP A N 1
ATOM 3055 C CA . ASP A 1 375 ? 10.875 -4.172 10.836 1 85.88 375 ASP A CA 1
ATOM 3056 C C . ASP A 1 375 ? 11.281 -3.045 9.883 1 85.88 375 ASP A C 1
ATOM 3058 O O . ASP A 1 375 ? 12.391 -2.525 9.969 1 85.88 375 ASP A O 1
ATOM 3062 N N . TYR A 1 376 ? 10.367 -2.75 9.062 1 91.56 376 TYR A N 1
ATOM 3063 C CA . TYR A 1 376 ? 10.648 -1.667 8.133 1 91.56 376 TYR A CA 1
ATOM 3064 C C . TYR A 1 376 ? 10.641 -0.318 8.836 1 91.56 376 TYR A C 1
ATOM 3066 O O . TYR A 1 376 ? 11.398 0.586 8.477 1 91.56 376 TYR A O 1
ATOM 3074 N N . PHE A 1 377 ? 9.773 -0.168 9.828 1 93.75 377 PHE A N 1
ATOM 3075 C CA . PHE A 1 377 ? 9.719 1.086 10.57 1 93.75 377 PHE A CA 1
ATOM 3076 C C . PHE A 1 377 ? 11.023 1.32 11.328 1 93.75 377 PHE A C 1
ATOM 3078 O O . PHE A 1 377 ? 11.484 2.457 11.445 1 93.75 377 PHE A O 1
ATOM 3085 N N . LYS A 1 378 ? 11.609 0.273 11.781 1 93.75 378 LYS A N 1
ATOM 3086 C CA . LYS A 1 378 ? 12.836 0.362 12.562 1 93.75 378 LYS A CA 1
ATOM 3087 C C . LYS A 1 378 ? 13.992 0.879 11.711 1 93.75 378 LYS A C 1
ATOM 3089 O O . LYS A 1 378 ? 14.977 1.396 12.234 1 93.75 378 LYS A O 1
ATOM 3094 N N . ILE A 1 379 ? 13.891 0.742 10.438 1 95.94 379 ILE A N 1
ATOM 3095 C CA . ILE A 1 379 ? 14.922 1.22 9.523 1 95.94 379 ILE A CA 1
ATOM 3096 C C . ILE A 1 379 ? 15.078 2.732 9.664 1 95.94 379 ILE A C 1
ATOM 3098 O O . ILE A 1 379 ? 16.156 3.277 9.43 1 95.94 379 ILE A O 1
ATOM 3102 N N . CYS A 1 380 ? 14.016 3.414 10.039 1 97.25 380 CYS A N 1
ATOM 3103 C CA . CYS A 1 380 ? 14.016 4.867 10.156 1 97.25 380 CYS A CA 1
ATOM 3104 C C . CYS A 1 380 ? 15.078 5.336 11.148 1 97.25 380 CYS A C 1
ATOM 3106 O O . CYS A 1 380 ? 15.664 6.406 10.977 1 97.25 380 CYS A O 1
ATOM 3108 N N . GLU A 1 381 ? 15.391 4.543 12.094 1 96.81 381 GLU A N 1
ATOM 3109 C CA . GLU A 1 381 ? 16.297 4.926 13.172 1 96.81 381 GLU A CA 1
ATOM 3110 C C . GLU A 1 381 ? 17.75 4.891 12.711 1 96.81 381 GLU A C 1
ATOM 3112 O O . GLU A 1 381 ? 18.625 5.508 13.328 1 96.81 381 GLU A O 1
ATOM 3117 N N . LEU A 1 382 ? 18.016 4.211 11.641 1 97.06 382 LEU A N 1
ATOM 3118 C CA . LEU A 1 382 ? 19.375 4.051 11.164 1 97.06 382 LEU A CA 1
ATOM 3119 C C . LEU A 1 382 ? 20 5.402 10.828 1 97.06 382 LEU A C 1
ATOM 3121 O O . LEU A 1 382 ? 21.219 5.555 10.844 1 97.06 382 LEU A O 1
ATOM 3125 N N . ILE A 1 383 ? 19.125 6.352 10.523 1 97 383 ILE A N 1
ATOM 3126 C CA . ILE A 1 383 ? 19.609 7.66 10.109 1 97 383 ILE A CA 1
ATOM 3127 C C . ILE A 1 383 ? 20.438 8.281 11.234 1 97 383 ILE A C 1
ATOM 3129 O O . ILE A 1 383 ? 21.406 9.016 10.969 1 97 383 ILE A O 1
ATOM 3133 N N . LEU A 1 384 ? 20.172 7.98 12.469 1 96.44 384 LEU A N 1
ATOM 3134 C CA . LEU A 1 384 ? 20.828 8.586 13.625 1 96.44 384 LEU A CA 1
ATOM 3135 C C . LEU A 1 384 ? 22.266 8.102 13.766 1 96.44 384 LEU A C 1
ATOM 3137 O O . LEU A 1 384 ? 23.062 8.695 14.492 1 96.44 384 LEU A O 1
ATOM 3141 N N . GLN A 1 385 ? 22.594 7.066 13.039 1 96.19 385 GLN A N 1
ATOM 3142 C CA . GLN A 1 385 ? 23.938 6.508 13.141 1 96.19 385 GLN A CA 1
ATOM 3143 C C . GLN A 1 385 ? 24.906 7.207 12.18 1 96.19 385 GLN A C 1
ATOM 3145 O O . GLN A 1 385 ? 26.125 7.059 12.289 1 96.19 385 GLN A O 1
ATOM 3150 N N . TYR A 1 386 ? 24.344 7.973 11.273 1 95.88 386 TYR A N 1
ATOM 3151 C CA . TYR A 1 386 ? 25.188 8.648 10.289 1 95.88 386 TYR A CA 1
ATOM 3152 C C . TYR A 1 386 ? 25.844 9.883 10.898 1 95.88 386 TYR A C 1
ATOM 3154 O O . TYR A 1 386 ? 25.172 10.734 11.477 1 95.88 386 TYR A O 1
ATOM 3162 N N . PRO A 1 387 ? 27.094 9.961 10.711 1 94 387 PRO A N 1
ATOM 3163 C CA . PRO A 1 387 ? 27.781 11.148 11.219 1 94 387 PRO A CA 1
ATOM 3164 C C . PRO A 1 387 ? 27.422 12.414 10.438 1 94 387 PRO A C 1
ATOM 3166 O O . PRO A 1 387 ? 27.547 13.523 10.961 1 94 387 PRO A O 1
ATOM 3169 N N . GLN A 1 388 ? 26.953 12.289 9.266 1 91.62 388 GLN A N 1
ATOM 3170 C CA . GLN A 1 388 ? 26.688 13.414 8.367 1 91.62 388 GLN A CA 1
ATOM 3171 C C . GLN A 1 388 ? 25.312 14.016 8.633 1 91.62 388 GLN A C 1
ATOM 3173 O O . GLN A 1 388 ? 24.922 15.008 7.996 1 91.62 388 GLN A O 1
ATOM 3178 N N . ILE A 1 389 ? 24.562 13.531 9.594 1 92.88 389 ILE A N 1
ATOM 3179 C CA . ILE A 1 389 ? 23.203 14 9.781 1 92.88 389 ILE A CA 1
ATOM 3180 C C . ILE A 1 389 ? 23.219 15.414 10.359 1 92.88 389 ILE A C 1
ATOM 3182 O O . ILE A 1 389 ? 24.188 15.828 10.984 1 92.88 389 ILE A O 1
ATOM 3186 N N . ASN A 1 390 ? 22.219 16.188 10.086 1 90.88 390 ASN A N 1
ATOM 3187 C CA . ASN A 1 390 ? 22.031 17.531 10.617 1 90.88 390 ASN A CA 1
ATOM 3188 C C . ASN A 1 390 ? 20.844 17.594 11.578 1 90.88 390 ASN A C 1
ATOM 3190 O O . ASN A 1 390 ? 20.266 16.547 11.922 1 90.88 390 ASN A O 1
ATOM 3194 N N . ILE A 1 391 ? 20.547 18.734 12.062 1 92.69 391 ILE A N 1
ATOM 3195 C CA . ILE A 1 391 ? 19.5 18.922 13.047 1 92.69 391 ILE A CA 1
ATOM 3196 C C . ILE A 1 391 ? 18.141 18.609 12.422 1 92.69 391 ILE A C 1
ATOM 3198 O O . ILE A 1 391 ? 17.25 18.078 13.094 1 92.69 391 ILE A O 1
ATOM 3202 N N . GLU A 1 392 ? 18.016 18.922 11.195 1 93.88 392 GLU A N 1
ATOM 3203 C CA . GLU A 1 392 ? 16.766 18.672 10.516 1 93.88 392 GLU A CA 1
ATOM 3204 C C . GLU A 1 392 ? 16.469 17.172 10.453 1 93.88 392 GLU A C 1
ATOM 3206 O O . GLU A 1 392 ? 15.305 16.75 10.531 1 93.88 392 GLU A O 1
ATOM 3211 N N . ASP A 1 393 ? 17.484 16.359 10.281 1 95.75 393 ASP A N 1
ATOM 3212 C CA . ASP A 1 393 ? 17.328 14.898 10.312 1 95.75 393 ASP A CA 1
ATOM 3213 C C . ASP A 1 393 ? 16.797 14.438 11.664 1 95.75 393 ASP A C 1
ATOM 3215 O O . ASP A 1 393 ? 15.922 13.57 11.734 1 95.75 393 ASP A O 1
ATOM 3219 N N . GLN A 1 394 ? 17.328 15.016 12.656 1 96.25 394 GLN A N 1
ATOM 3220 C CA . GLN A 1 394 ? 16.906 14.664 14.008 1 96.25 394 GLN A CA 1
ATOM 3221 C C . GLN A 1 394 ? 15.469 15.094 14.266 1 96.25 394 GLN A C 1
ATOM 3223 O O . GLN A 1 394 ? 14.703 14.367 14.898 1 96.25 394 GLN A O 1
ATOM 3228 N N . VAL A 1 395 ? 15.156 16.25 13.781 1 96.75 395 VAL A N 1
ATOM 3229 C CA . VAL A 1 395 ? 13.797 16.766 13.93 1 96.75 395 VAL A CA 1
ATOM 3230 C C . VAL A 1 395 ? 12.82 15.836 13.211 1 96.75 395 VAL A C 1
ATOM 3232 O O . VAL A 1 395 ? 11.766 15.492 13.758 1 96.75 395 VAL A O 1
ATOM 3235 N N . ARG A 1 396 ? 13.203 15.414 12.023 1 96.75 396 ARG A N 1
ATOM 3236 C CA . ARG A 1 396 ? 12.344 14.523 11.258 1 96.75 396 ARG A CA 1
ATOM 3237 C C . ARG A 1 396 ? 12.148 13.188 11.977 1 96.75 396 ARG A C 1
ATOM 3239 O O . ARG A 1 396 ? 11.047 12.633 11.977 1 96.75 396 ARG A O 1
ATOM 3246 N N . PHE A 1 397 ? 13.148 12.719 12.492 1 97.44 397 PHE A N 1
ATOM 3247 C CA . PHE A 1 397 ? 13.039 11.453 13.203 1 97.44 397 PHE A CA 1
ATOM 3248 C C . PHE A 1 397 ? 12.164 11.602 14.445 1 97.44 397 PHE A C 1
ATOM 3250 O O . PHE A 1 397 ? 11.352 10.719 14.742 1 97.44 397 PHE A O 1
ATOM 3257 N N . ALA A 1 398 ? 12.344 12.672 15.18 1 98.06 398 ALA A N 1
ATOM 3258 C CA . ALA A 1 398 ? 11.5 12.93 16.344 1 98.06 398 ALA A CA 1
ATOM 3259 C C . ALA A 1 398 ? 10.031 13.078 15.945 1 98.06 398 ALA A C 1
ATOM 3261 O O . ALA A 1 398 ? 9.141 12.625 16.672 1 98.06 398 ALA A O 1
ATOM 3262 N N . GLU A 1 399 ? 9.836 13.781 14.859 1 97.81 399 GLU A N 1
ATOM 3263 C CA . GLU A 1 399 ? 8.492 13.914 14.312 1 97.81 399 GLU A CA 1
ATOM 3264 C C . GLU A 1 399 ? 7.867 12.555 14.016 1 97.81 399 GLU A C 1
ATOM 3266 O O . GLU A 1 399 ? 6.691 12.328 14.305 1 97.81 399 GLU A O 1
ATOM 3271 N N . LEU A 1 400 ? 8.656 11.703 13.453 1 97.5 400 LEU A N 1
ATOM 3272 C CA . LEU A 1 400 ? 8.227 10.336 13.156 1 97.5 400 LEU A CA 1
ATOM 3273 C C . LEU A 1 400 ? 7.844 9.602 14.438 1 97.5 400 LEU A C 1
ATOM 3275 O O . LEU A 1 400 ? 6.82 8.914 14.484 1 97.5 400 LEU A O 1
ATOM 3279 N N . GLN A 1 401 ? 8.586 9.734 15.422 1 97.31 401 GLN A N 1
ATOM 3280 C CA . GLN A 1 401 ? 8.367 9.039 16.688 1 97.31 401 GLN A CA 1
ATOM 3281 C C . GLN A 1 401 ? 7.062 9.477 17.344 1 97.31 401 GLN A C 1
ATOM 3283 O O . GLN A 1 401 ? 6.297 8.641 17.828 1 97.31 401 GLN A O 1
ATOM 3288 N N . ILE A 1 402 ? 6.832 10.727 17.359 1 98.12 402 ILE A N 1
ATOM 3289 C CA . ILE A 1 402 ? 5.633 11.203 18.047 1 98.12 402 ILE A CA 1
ATOM 3290 C C . ILE A 1 402 ? 4.395 10.812 17.234 1 98.12 402 ILE A C 1
ATOM 3292 O O . ILE A 1 402 ? 3.344 10.516 17.812 1 98.12 402 ILE A O 1
ATOM 3296 N N . SER A 1 403 ? 4.516 10.883 15.906 1 97.62 403 SER A N 1
ATOM 3297 C CA . SER A 1 403 ? 3.395 10.477 15.062 1 97.62 403 SER A CA 1
ATOM 3298 C C . SER A 1 403 ? 3.066 9 15.25 1 97.62 403 SER A C 1
ATOM 3300 O O . SER A 1 403 ? 1.895 8.625 15.328 1 97.62 403 SER A O 1
ATOM 3302 N N . LYS A 1 404 ? 4.098 8.211 15.273 1 96.25 404 LYS A N 1
ATOM 3303 C CA . LYS A 1 404 ? 3.908 6.777 15.5 1 96.25 404 LYS A CA 1
ATOM 3304 C C . LYS A 1 404 ? 3.303 6.52 16.875 1 96.25 404 LYS A C 1
ATOM 3306 O O . LYS A 1 404 ? 2.416 5.676 17.016 1 96.25 404 LYS A O 1
ATOM 3311 N N . LYS A 1 405 ? 3.748 7.223 17.844 1 95 405 LYS A N 1
ATOM 3312 C CA . LYS A 1 405 ? 3.211 7.094 19.203 1 95 405 LYS A CA 1
ATOM 3313 C C . LYS A 1 405 ? 1.725 7.438 19.234 1 95 405 LYS A C 1
ATOM 3315 O O . LYS A 1 405 ? 0.931 6.727 19.844 1 95 405 LYS A O 1
ATOM 3320 N N . CYS A 1 406 ? 1.395 8.523 18.609 1 95.31 406 CYS A N 1
ATOM 3321 C CA . CYS A 1 406 ? -0.007 8.922 18.531 1 95.31 406 CYS A CA 1
ATOM 3322 C C . CYS A 1 406 ? -0.842 7.84 17.844 1 95.31 406 CYS A C 1
ATOM 3324 O O . CYS A 1 406 ? -1.91 7.477 18.344 1 95.31 406 CYS A O 1
ATOM 3326 N N . PHE A 1 407 ? -0.342 7.336 16.766 1 93.19 407 PHE A N 1
ATOM 3327 C CA . PHE A 1 407 ? -1.06 6.316 16.016 1 93.19 407 PHE A CA 1
ATOM 3328 C C . PHE A 1 407 ? -1.314 5.086 16.875 1 93.19 407 PHE A C 1
ATOM 3330 O O . PHE A 1 407 ? -2.428 4.559 16.891 1 93.19 407 PHE A O 1
ATOM 3337 N N . ASP A 1 408 ? -0.308 4.68 17.562 1 90 408 ASP A N 1
ATOM 3338 C CA . ASP A 1 408 ? -0.422 3.494 18.406 1 90 408 ASP A CA 1
ATOM 3339 C C . ASP A 1 408 ? -1.401 3.729 19.547 1 90 408 ASP A C 1
ATOM 3341 O O . ASP A 1 408 ? -2.197 2.848 19.891 1 90 408 ASP A O 1
ATOM 3345 N N . MET A 1 409 ? -1.356 4.883 20.094 1 89.25 409 MET A N 1
ATOM 3346 C CA . MET A 1 409 ? -2.234 5.227 21.203 1 89.25 409 MET A CA 1
ATOM 3347 C C . MET A 1 409 ? -3.686 5.316 20.75 1 89.25 409 MET A C 1
ATOM 3349 O O . MET A 1 409 ? -4.602 4.996 21.516 1 89.25 409 MET A O 1
ATOM 3353 N N . PHE A 1 410 ? -3.848 5.781 19.594 1 86.5 410 PHE A N 1
ATOM 3354 C CA . PHE A 1 410 ? -5.188 5.957 19.047 1 86.5 410 PHE A CA 1
ATOM 3355 C C . PHE A 1 410 ? -5.941 4.633 19.031 1 86.5 410 PHE A C 1
ATOM 3357 O O . PHE A 1 410 ? -7.16 4.602 19.219 1 86.5 410 PHE A O 1
ATOM 3364 N N . TYR A 1 411 ? -5.227 3.588 18.875 1 76.94 411 TYR A N 1
ATOM 3365 C CA . TYR A 1 411 ? -5.883 2.291 18.734 1 76.94 411 TYR A CA 1
ATOM 3366 C C . TYR A 1 411 ? -5.703 1.453 19.984 1 76.94 411 TYR A C 1
ATOM 3368 O O . TYR A 1 411 ? -6.059 0.273 20.016 1 76.94 411 TYR A O 1
ATOM 3376 N N . GLU A 1 412 ? -5.246 2.062 20.953 1 75 412 GLU A N 1
ATOM 3377 C CA . GLU A 1 412 ? -5.184 1.399 22.25 1 75 412 GLU A CA 1
ATOM 3378 C C . GLU A 1 412 ? -6.551 1.372 22.922 1 75 412 GLU A C 1
ATOM 3380 O O . GLU A 1 412 ? -7.262 2.379 22.938 1 75 412 GLU A O 1
ATOM 3385 N N . SER A 1 413 ? -7.09 0.332 23.25 1 64.69 413 SER A N 1
ATOM 3386 C CA . SER A 1 413 ? -8.438 0.118 23.766 1 64.69 413 SER A CA 1
ATOM 3387 C C . SER A 1 413 ? -8.664 0.9 25.047 1 64.69 413 SER A C 1
ATOM 3389 O O . SER A 1 413 ? -9.781 1.358 25.312 1 64.69 413 SER A O 1
ATOM 3391 N N . ASP A 1 414 ? -7.711 1.252 25.734 1 73.62 414 ASP A N 1
ATOM 3392 C CA . ASP A 1 414 ? -7.988 1.751 27.078 1 73.62 414 ASP A CA 1
ATOM 3393 C C . ASP A 1 414 ? -7.316 3.104 27.312 1 73.62 414 ASP A C 1
ATOM 3395 O O . ASP A 1 414 ? -6.754 3.346 28.375 1 73.62 414 ASP A O 1
ATOM 3399 N N . LEU A 1 415 ? -7.566 4.012 26.438 1 79.62 415 LEU A N 1
ATOM 3400 C CA . LEU A 1 415 ? -6.859 5.281 26.594 1 79.62 415 LEU A CA 1
ATOM 3401 C C . LEU A 1 415 ? -7.43 6.086 27.75 1 79.62 415 LEU A C 1
ATOM 3403 O O . LEU A 1 415 ? -6.68 6.672 28.531 1 79.62 415 LEU A O 1
ATOM 3407 N N . MET A 1 416 ? -8.711 6.066 27.922 1 76.94 416 MET A N 1
ATOM 3408 C CA . MET A 1 416 ? -9.359 6.797 29 1 76.94 416 MET A CA 1
ATOM 3409 C C . MET A 1 416 ? -8.984 6.199 30.359 1 76.94 416 MET A C 1
ATOM 3411 O O . MET A 1 416 ? -8.727 6.934 31.312 1 76.94 416 MET A O 1
ATOM 3415 N N . LEU A 1 417 ? -9.062 4.977 30.375 1 78.88 417 LEU A N 1
ATOM 3416 C CA . LEU A 1 417 ? -8.734 4.297 31.609 1 78.88 417 LEU A CA 1
ATOM 3417 C C . LEU A 1 417 ? -7.309 4.613 32.062 1 78.88 417 LEU A C 1
ATOM 3419 O O . LEU A 1 417 ? -7.039 4.785 33.25 1 78.88 417 LEU A O 1
ATOM 3423 N N . GLU A 1 418 ? -6.547 4.738 31.062 1 81.25 418 GLU A N 1
ATOM 3424 C CA . GLU A 1 418 ? -5.152 5.059 31.359 1 81.25 418 GLU A CA 1
ATOM 3425 C C . GLU A 1 418 ? -5.016 6.488 31.875 1 81.25 418 GLU A C 1
ATOM 3427 O O . GLU A 1 418 ? -4.215 6.754 32.781 1 81.25 418 GLU A O 1
ATOM 3432 N N . VAL A 1 419 ? -5.754 7.387 31.312 1 84 419 VAL A N 1
ATOM 3433 C CA . VAL A 1 419 ? -5.73 8.789 31.719 1 84 419 VAL A CA 1
ATOM 3434 C C . VAL A 1 419 ? -6.172 8.914 33.188 1 84 419 VAL A C 1
ATOM 3436 O O . VAL A 1 419 ? -5.57 9.664 33.938 1 84 419 VAL A O 1
ATOM 3439 N N . ILE A 1 420 ? -7.207 8.141 33.469 1 81 420 ILE A N 1
ATOM 3440 C CA . ILE A 1 420 ? -7.762 8.188 34.812 1 81 420 ILE A CA 1
ATOM 3441 C C . ILE A 1 420 ? -6.816 7.484 35.781 1 81 420 ILE A C 1
ATOM 3443 O O . ILE A 1 420 ? -6.539 7.996 36.875 1 81 420 ILE A O 1
ATOM 3447 N N . ARG A 1 421 ? -6.359 6.414 35.375 1 79.06 421 ARG A N 1
ATOM 3448 C CA . ARG A 1 421 ? -5.5 5.594 36.219 1 79.06 421 ARG A CA 1
ATOM 3449 C C . ARG A 1 421 ? -4.207 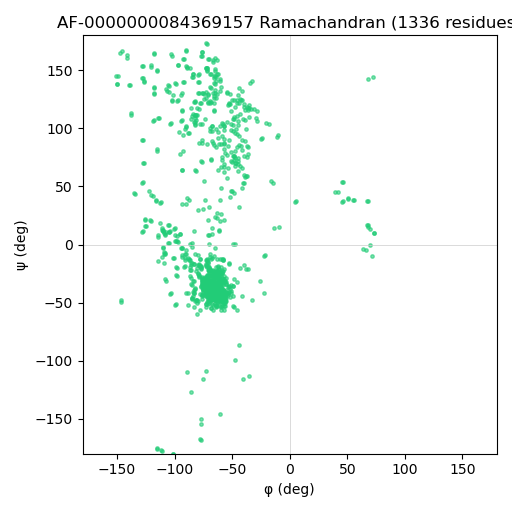6.324 36.562 1 79.06 421 ARG A C 1
ATOM 3451 O O . ARG A 1 421 ? -3.752 6.293 37.719 1 79.06 421 ARG A O 1
ATOM 3458 N N . LEU A 1 422 ? -3.695 7 35.625 1 74.06 422 LEU A N 1
ATOM 3459 C CA . LEU A 1 422 ? -2.387 7.625 35.781 1 74.06 422 LEU A CA 1
ATOM 3460 C C . LEU A 1 422 ? -2.529 9.102 36.125 1 74.06 422 LEU A C 1
ATOM 3462 O O . LEU A 1 422 ? -1.532 9.82 36.25 1 74.06 422 LEU A O 1
ATOM 3466 N N . ASP A 1 423 ? -3.729 9.508 36.375 1 78.25 423 ASP A N 1
ATOM 3467 C CA . ASP A 1 423 ? -4 10.906 36.719 1 78.25 423 ASP A CA 1
ATOM 3468 C C . ASP A 1 423 ? -3.27 11.852 35.781 1 78.25 423 ASP A C 1
ATOM 3470 O O . ASP A 1 423 ? -2.51 12.719 36.219 1 78.25 423 ASP A O 1
ATOM 3474 N N . GLN A 1 424 ? -3.484 11.641 34.531 1 80.88 424 GLN A N 1
ATOM 3475 C CA . GLN A 1 424 ? -2.793 12.359 33.469 1 80.88 424 GLN A CA 1
ATOM 3476 C C . GLN A 1 424 ? -3.428 13.727 33.219 1 80.88 424 GLN A C 1
ATOM 3478 O O . GLN A 1 424 ? -3.865 14.016 32.125 1 80.88 424 GLN A O 1
ATOM 3483 N N . PHE A 1 425 ? -3.367 14.562 34.25 1 84.25 425 PHE A N 1
ATOM 3484 C CA . PHE A 1 425 ? -3.979 15.883 34.156 1 84.25 425 PHE A CA 1
ATOM 3485 C C . PHE A 1 425 ? -2.984 16.969 34.531 1 84.25 425 PHE A C 1
ATOM 3487 O O . PHE A 1 425 ? -2.086 16.734 35.344 1 84.25 425 PHE A O 1
ATOM 3494 N N . ILE A 1 426 ? -3.078 18.016 33.875 1 83.44 426 ILE A N 1
ATOM 3495 C CA . ILE A 1 426 ? -2.434 19.25 34.281 1 83.44 426 ILE A CA 1
ATOM 3496 C C . ILE A 1 426 ? -3.484 20.219 34.812 1 83.44 426 ILE A C 1
ATOM 3498 O O . ILE A 1 426 ? -4.559 20.359 34.25 1 83.44 426 ILE A O 1
ATOM 3502 N N . ILE A 1 427 ? -3.162 20.766 35.938 1 80.19 427 ILE A N 1
ATOM 3503 C CA . ILE A 1 427 ? -4.051 21.766 36.5 1 80.19 427 ILE A CA 1
ATOM 3504 C C . ILE A 1 427 ? -3.584 23.172 36.094 1 80.19 427 ILE A C 1
ATOM 3506 O O . ILE A 1 427 ? -2.512 23.609 36.5 1 80.19 427 ILE A O 1
ATOM 3510 N N . VAL A 1 428 ? -4.277 23.75 35.219 1 80.69 428 VAL A N 1
ATOM 3511 C CA . VAL A 1 428 ? -3.957 25.094 34.75 1 80.69 428 VAL A CA 1
ATOM 3512 C C . VAL A 1 428 ? -4.484 26.141 35.75 1 80.69 428 VAL A C 1
ATOM 3514 O O . VAL A 1 428 ? -3.783 27.094 36.062 1 80.69 428 VAL A O 1
ATOM 3517 N N . ASP A 1 429 ? -5.746 26.016 36.125 1 76.62 429 ASP A N 1
ATOM 3518 C CA . ASP A 1 429 ? -6.391 26.781 37.188 1 76.62 429 ASP A CA 1
ATOM 3519 C C . ASP A 1 429 ? -7.441 25.938 37.938 1 76.62 429 ASP A C 1
ATOM 3521 O O . ASP A 1 429 ? -7.727 24.812 37.531 1 76.62 429 ASP A O 1
ATOM 3525 N N . ASP A 1 430 ? -7.887 26.391 39.031 1 65.25 430 ASP A N 1
ATOM 3526 C CA . ASP A 1 430 ? -8.75 25.625 39.938 1 65.25 430 ASP A CA 1
ATOM 3527 C C . ASP A 1 430 ? -9.891 24.969 39.188 1 65.25 430 ASP A C 1
ATOM 3529 O O . ASP A 1 430 ? -10.32 23.859 39.531 1 65.25 430 ASP A O 1
ATOM 3533 N N . GLU A 1 431 ? -10.328 25.531 38.156 1 71.31 431 GLU A N 1
ATOM 3534 C CA . GLU A 1 431 ? -11.484 24.984 37.438 1 71.31 431 GLU A CA 1
ATOM 3535 C C . GLU A 1 431 ? -11.117 24.5 36.062 1 71.31 431 GLU A C 1
ATOM 3537 O O . GLU A 1 431 ? -11.984 24.062 35.281 1 71.31 431 GLU A O 1
ATOM 3542 N N . PHE A 1 432 ? -9.797 24.516 35.781 1 84.75 432 PHE A N 1
ATOM 3543 C CA . PHE A 1 432 ? -9.398 24.234 34.406 1 84.75 432 PHE A CA 1
ATOM 3544 C C . PHE A 1 432 ? -8.344 23.125 34.375 1 84.75 432 PHE A C 1
ATOM 3546 O O . PHE A 1 432 ? -7.145 23.422 34.344 1 84.75 432 PHE A O 1
ATOM 3553 N N . LYS A 1 433 ? -8.883 21.906 34.281 1 88.75 433 LYS A N 1
ATOM 3554 C CA . LYS A 1 433 ? -8.023 20.734 34.188 1 88.75 433 LYS A CA 1
ATOM 3555 C C . LYS A 1 433 ? -7.895 20.266 32.719 1 88.75 433 LYS A C 1
ATOM 3557 O O . LYS A 1 433 ? -8.859 20.312 31.969 1 88.75 433 LYS A O 1
ATOM 3562 N N . VAL A 1 434 ? -6.656 19.891 32.375 1 94.25 434 VAL A N 1
ATOM 3563 C CA . VAL A 1 434 ? -6.367 19.484 31.016 1 94.25 434 VAL A CA 1
ATOM 3564 C C . VAL A 1 434 ? -5.699 18.109 31.016 1 94.25 434 VAL A C 1
ATOM 3566 O O . VAL A 1 434 ? -4.891 17.812 31.891 1 94.25 434 VAL A O 1
ATOM 3569 N N . ILE A 1 435 ? -6.066 17.328 30.109 1 93.62 435 ILE A N 1
ATOM 3570 C CA . ILE A 1 435 ? -5.465 16.016 29.938 1 93.62 435 ILE A CA 1
ATOM 3571 C C . ILE A 1 435 ? -4.062 16.156 29.359 1 93.62 435 ILE A C 1
ATOM 3573 O O . ILE A 1 435 ? -3.865 16.875 28.375 1 93.62 435 ILE A O 1
ATOM 3577 N N . GLU A 1 436 ? -3.115 15.609 29.984 1 94 436 GLU A N 1
ATOM 3578 C CA . GLU A 1 436 ? -1.77 15.461 29.438 1 94 436 GLU A CA 1
ATOM 3579 C C . GLU A 1 436 ? -1.369 13.992 29.328 1 94 436 GLU A C 1
ATOM 3581 O O . GLU A 1 436 ? -0.988 13.383 30.328 1 94 436 GLU A O 1
ATOM 3586 N N . LEU A 1 437 ? -1.349 13.508 28.188 1 93.44 437 LEU A N 1
ATOM 3587 C CA . LEU A 1 437 ? -1.147 12.086 27.938 1 93.44 437 LEU A CA 1
ATOM 3588 C C . LEU A 1 437 ? 0.294 11.68 28.25 1 93.44 437 LEU A C 1
ATOM 3590 O O . LEU A 1 437 ? 1.229 12.234 27.656 1 93.44 437 LEU A O 1
ATOM 3594 N N . ALA A 1 438 ? 0.472 10.695 29.016 1 89.31 438 ALA A N 1
ATOM 3595 C CA . ALA A 1 438 ? 1.774 10.297 29.531 1 89.31 438 ALA A CA 1
ATOM 3596 C C . ALA A 1 438 ? 2.73 9.922 28.406 1 89.31 438 ALA A C 1
ATOM 3598 O O . ALA A 1 438 ? 3.912 10.273 28.438 1 89.31 438 ALA A O 1
ATOM 3599 N N . GLY A 1 439 ? 2.229 9.172 27.484 1 91.31 439 GLY A N 1
ATOM 3600 C CA . GLY A 1 439 ? 3.076 8.781 26.359 1 91.31 439 GLY A CA 1
ATOM 3601 C C . GLY A 1 439 ? 3.645 9.961 25.594 1 91.31 439 GLY A C 1
ATOM 3602 O O . GLY A 1 439 ? 4.824 9.961 25.234 1 91.31 439 GLY A O 1
ATOM 3603 N N . LEU A 1 440 ? 2.861 11.008 25.359 1 95.62 440 LEU A N 1
ATOM 3604 C CA . LEU A 1 440 ? 3.297 12.203 24.641 1 95.62 440 LEU A CA 1
ATOM 3605 C C . LEU A 1 440 ? 4.195 13.07 25.531 1 95.62 440 LEU A C 1
ATOM 3607 O O . LEU A 1 440 ? 5.152 13.672 25.047 1 95.62 440 LEU A O 1
ATOM 3611 N N . LYS A 1 441 ? 3.891 13.016 26.766 1 94.56 441 LYS A N 1
ATOM 3612 C CA . LYS A 1 441 ? 4.711 13.773 27.719 1 94.56 441 LYS A CA 1
ATOM 3613 C C . LYS A 1 441 ? 6.121 13.195 27.797 1 94.56 441 LYS A C 1
ATOM 3615 O O . LYS A 1 441 ? 7.098 13.945 27.859 1 94.56 441 LYS A O 1
ATOM 3620 N N . GLU A 1 442 ? 6.164 11.93 27.844 1 95.12 442 GLU A N 1
ATOM 3621 C CA . GLU A 1 442 ? 7.469 11.273 27.875 1 95.12 442 GLU A CA 1
ATOM 3622 C C . GLU A 1 442 ? 8.281 11.625 26.625 1 95.12 442 GLU A C 1
ATOM 3624 O O . GLU A 1 442 ? 9.477 11.914 26.719 1 95.12 442 GLU A O 1
ATOM 3629 N N . TRP A 1 443 ? 7.648 11.586 25.516 1 97.31 443 TRP A N 1
ATOM 3630 C CA . TRP A 1 443 ? 8.297 11.992 24.266 1 97.31 443 TRP A CA 1
ATOM 3631 C C . TRP A 1 443 ? 8.789 13.43 24.344 1 97.31 443 TRP A C 1
ATOM 3633 O O . TRP A 1 443 ? 9.898 13.734 23.906 1 97.31 443 TRP A O 1
ATOM 3643 N N . PHE A 1 444 ? 7.977 14.336 24.891 1 97.25 444 PHE A N 1
ATOM 3644 C CA . PHE A 1 444 ? 8.336 15.742 25.016 1 97.25 444 PHE A CA 1
ATOM 3645 C C . PHE A 1 444 ? 9.602 15.914 25.859 1 97.25 444 PHE A C 1
ATOM 3647 O O . PHE A 1 444 ? 10.523 16.625 25.453 1 97.25 444 PHE A O 1
ATOM 3654 N N . HIS A 1 445 ? 9.672 15.18 26.922 1 96.06 445 HIS A N 1
ATOM 3655 C CA . HIS A 1 445 ? 10.812 15.289 27.812 1 96.06 445 HIS A CA 1
ATOM 3656 C C . HIS A 1 445 ? 12.078 14.742 27.172 1 96.06 445 HIS A C 1
ATOM 3658 O O . HIS A 1 445 ? 13.164 15.297 27.344 1 96.06 445 HIS A O 1
ATOM 3664 N N . GLN A 1 446 ? 11.945 13.742 26.406 1 96.31 446 GLN A N 1
ATOM 3665 C CA . GLN A 1 446 ? 13.086 13.125 25.734 1 96.31 446 GLN A CA 1
ATOM 3666 C C . GLN A 1 446 ? 13.625 14.023 24.625 1 96.31 446 GLN A C 1
ATOM 3668 O O . GLN A 1 446 ? 14.797 13.922 24.266 1 96.31 446 GLN A O 1
ATOM 3673 N N . ASN A 1 447 ? 12.781 14.945 24.125 1 97.06 447 ASN A N 1
ATOM 3674 C CA . ASN A 1 447 ? 13.164 15.742 22.969 1 97.06 447 ASN A CA 1
ATOM 3675 C C . ASN A 1 447 ? 13.164 17.234 23.281 1 97.06 447 ASN A C 1
ATOM 3677 O O . ASN A 1 447 ? 13.109 18.062 22.375 1 97.06 447 ASN A O 1
ATOM 3681 N N . GLU A 1 448 ? 13.234 17.625 24.5 1 96.5 448 GLU A N 1
ATOM 3682 C CA . GLU A 1 448 ? 13.094 19.016 24.922 1 96.5 448 GLU A CA 1
ATOM 3683 C C . GLU A 1 448 ? 14.141 19.906 24.266 1 96.5 448 GLU A C 1
ATOM 3685 O O . GLU A 1 448 ? 13.812 20.984 23.766 1 96.5 448 GLU A O 1
ATOM 3690 N N . VAL A 1 449 ? 15.352 19.469 24.219 1 96 449 VAL A N 1
ATOM 3691 C CA . VAL A 1 449 ? 16.438 20.25 23.641 1 96 449 VAL A CA 1
ATOM 3692 C C . VAL A 1 449 ? 16.219 20.438 22.141 1 96 449 VAL A C 1
ATOM 3694 O O . VAL A 1 449 ? 16.391 21.547 21.609 1 96 449 VAL A O 1
ATOM 3697 N N . LEU A 1 450 ? 15.836 19.406 21.531 1 96.81 450 LEU A N 1
ATOM 3698 C CA . LEU A 1 450 ? 15.586 19.453 20.094 1 96.81 450 LEU A CA 1
ATOM 3699 C C . LEU A 1 450 ? 14.398 20.344 19.781 1 96.81 450 LEU A C 1
ATOM 3701 O O . LEU A 1 450 ? 14.398 21.062 18.781 1 96.81 450 LEU A O 1
ATOM 3705 N N . ILE A 1 451 ? 13.398 20.328 20.625 1 97.12 451 ILE A N 1
ATOM 3706 C CA . ILE A 1 451 ? 12.203 21.141 20.453 1 97.12 451 ILE A CA 1
ATOM 3707 C C . ILE A 1 451 ? 12.586 22.625 20.5 1 97.12 451 ILE A C 1
ATOM 3709 O O . ILE A 1 451 ? 12.086 23.422 19.703 1 97.12 451 ILE A O 1
ATOM 3713 N N . ASP A 1 452 ? 13.5 22.922 21.312 1 94.25 452 ASP A N 1
ATOM 3714 C CA . ASP A 1 452 ? 13.938 24.312 21.438 1 94.25 452 ASP A CA 1
ATOM 3715 C C . ASP A 1 452 ? 14.719 24.75 20.203 1 94.25 452 ASP A C 1
ATOM 3717 O O . ASP A 1 452 ? 14.727 25.938 19.859 1 94.25 452 ASP A O 1
ATOM 3721 N N . GLN A 1 453 ? 15.289 23.812 19.594 1 93.94 453 GLN A N 1
ATOM 3722 C CA . GLN A 1 453 ? 16.125 24.125 18.438 1 93.94 453 GLN A CA 1
ATOM 3723 C C . GLN A 1 453 ? 15.32 24.078 17.141 1 93.94 453 GLN A C 1
ATOM 3725 O O . GLN A 1 453 ? 15.781 24.547 16.109 1 93.94 453 GLN A O 1
ATOM 3730 N N . ASP A 1 454 ? 14.172 23.578 17.188 1 94.19 454 ASP A N 1
ATOM 3731 C CA . ASP A 1 454 ? 13.328 23.422 16 1 94.19 454 ASP A CA 1
ATOM 3732 C C . ASP A 1 454 ? 12.688 24.75 15.609 1 94.19 454 ASP A C 1
ATOM 3734 O O . ASP A 1 454 ? 11.617 25.109 16.109 1 94.19 454 ASP A O 1
ATOM 3738 N N . ILE A 1 455 ? 13.172 25.359 14.625 1 89.62 455 ILE A N 1
ATOM 3739 C CA . ILE A 1 455 ? 12.742 26.688 14.203 1 89.62 455 ILE A CA 1
ATOM 3740 C C . ILE A 1 455 ? 11.359 26.594 13.562 1 89.62 455 ILE A C 1
ATOM 3742 O O . ILE A 1 455 ? 10.578 27.547 13.633 1 89.62 455 ILE A O 1
ATOM 3746 N N . SER A 1 456 ? 11.055 25.531 12.977 1 90.75 456 SER A N 1
ATOM 3747 C CA . SER A 1 456 ? 9.766 25.359 12.305 1 90.75 456 SER A CA 1
ATOM 3748 C C . SER A 1 456 ? 8.648 25.094 13.305 1 90.75 456 SER A C 1
ATOM 3750 O O . SER A 1 456 ? 7.469 25.203 12.961 1 90.75 456 SER A O 1
ATOM 3752 N N . ASN A 1 457 ? 8.953 24.656 14.5 1 94.56 457 ASN A N 1
ATOM 3753 C CA . ASN A 1 457 ? 8.031 24.328 15.578 1 94.56 457 ASN A CA 1
ATOM 3754 C C . ASN A 1 457 ? 7.168 23.109 15.242 1 94.56 457 ASN A C 1
ATOM 3756 O O . ASN A 1 457 ? 6.102 22.922 15.828 1 94.56 457 ASN A O 1
ATOM 3760 N N . VAL A 1 458 ? 7.594 22.344 14.25 1 96.44 458 VAL A N 1
ATOM 3761 C CA . VAL A 1 458 ? 6.785 21.203 13.805 1 96.44 458 VAL A CA 1
ATOM 3762 C C . VAL A 1 458 ? 6.625 20.203 14.945 1 96.44 458 VAL A C 1
ATOM 3764 O O . VAL A 1 458 ? 5.57 19.578 15.086 1 96.44 458 VAL A O 1
ATOM 3767 N N . LEU A 1 459 ? 7.594 20.016 15.758 1 98.06 459 LEU A N 1
ATOM 3768 C CA . LEU A 1 459 ? 7.535 19.078 16.859 1 98.06 459 LEU A CA 1
ATOM 3769 C C . LEU A 1 459 ? 6.469 19.484 17.875 1 98.06 459 LEU A C 1
ATOM 3771 O O . LEU A 1 459 ? 5.668 18.656 18.312 1 98.06 459 LEU A O 1
ATOM 3775 N N . MET A 1 460 ? 6.414 20.781 18.156 1 97.69 460 MET A N 1
ATOM 3776 C CA . MET A 1 460 ? 5.414 21.266 19.094 1 97.69 460 MET A CA 1
ATOM 3777 C C . MET A 1 460 ? 4.02 21.234 18.484 1 97.69 460 MET A C 1
ATOM 3779 O O . MET A 1 460 ? 3.035 20.969 19.172 1 97.69 460 MET A O 1
ATOM 3783 N N . PHE A 1 461 ? 3.951 21.547 17.234 1 97.75 461 PHE A N 1
ATOM 3784 C CA . PHE A 1 461 ? 2.678 21.422 16.531 1 97.75 461 PHE A CA 1
ATOM 3785 C C . PHE A 1 461 ? 2.141 20 16.641 1 97.75 461 PHE A C 1
ATOM 3787 O O . PHE A 1 461 ? 0.964 19.797 16.953 1 97.75 461 PHE A O 1
ATOM 3794 N N . CYS A 1 462 ? 3.014 19.062 16.406 1 98.12 462 CYS A N 1
ATOM 3795 C CA . CYS A 1 462 ? 2.609 17.656 16.5 1 98.12 462 CYS A CA 1
ATOM 3796 C C . CYS A 1 462 ? 2.195 17.312 17.922 1 98.12 462 CYS A C 1
ATOM 3798 O O . CYS A 1 462 ? 1.158 16.672 18.141 1 98.12 462 CYS A O 1
ATOM 3800 N N . TYR A 1 463 ? 2.99 17.766 18.828 1 98.06 463 TYR A N 1
ATOM 3801 C CA . TYR A 1 463 ? 2.729 17.469 20.234 1 98.06 463 TYR A CA 1
ATOM 3802 C C . TYR A 1 463 ? 1.338 17.938 20.641 1 98.06 463 TYR A C 1
ATOM 3804 O O . TYR A 1 463 ? 0.565 17.172 21.234 1 98.06 463 TYR A O 1
ATOM 3812 N N . GLU A 1 464 ? 0.986 19.078 20.375 1 97.88 464 GLU A N 1
ATOM 3813 C CA . GLU A 1 464 ? -0.293 19.672 20.75 1 97.88 464 GLU A CA 1
ATOM 3814 C C . GLU A 1 464 ? -1.437 19.109 19.922 1 97.88 464 GLU A C 1
ATOM 3816 O O . GLU A 1 464 ? -2.506 18.797 20.453 1 97.88 464 GLU A O 1
ATOM 3821 N N . PHE A 1 465 ? -1.209 18.906 18.641 1 97.81 465 PHE A N 1
ATOM 3822 C CA . PHE A 1 465 ? -2.234 18.391 17.75 1 97.81 465 PHE A CA 1
ATOM 3823 C C . PHE A 1 465 ? -2.645 16.984 18.141 1 97.81 465 PHE A C 1
ATOM 3825 O O . PHE A 1 465 ? -3.83 16.641 18.125 1 97.81 465 PHE A O 1
ATOM 3832 N N . TYR A 1 466 ? -1.648 16.203 18.484 1 97.56 466 TYR A N 1
ATOM 3833 C CA . TYR A 1 466 ? -1.94 14.805 18.812 1 97.56 466 TYR A CA 1
ATOM 3834 C C . TYR A 1 466 ? -2.662 14.711 20.156 1 97.56 466 TYR A C 1
ATOM 3836 O O . TYR A 1 466 ? -3.471 13.805 20.359 1 97.56 466 TYR A O 1
ATOM 3844 N N . HIS A 1 467 ? -2.467 15.672 21.047 1 96.69 467 HIS A N 1
ATOM 3845 C CA . HIS A 1 467 ? -3.297 15.742 22.234 1 96.69 467 HIS A CA 1
ATOM 3846 C C . HIS A 1 467 ? -4.754 16 21.891 1 96.69 467 HIS A C 1
ATOM 3848 O O . HIS A 1 467 ? -5.66 15.438 22.5 1 96.69 467 HIS A O 1
ATOM 3854 N N . ILE A 1 468 ? -4.953 16.812 20.906 1 96 468 ILE A N 1
ATOM 3855 C CA . ILE A 1 468 ? -6.312 17.125 20.484 1 96 468 ILE A CA 1
ATOM 3856 C C . ILE A 1 468 ? -6.973 15.883 19.906 1 96 468 ILE A C 1
ATOM 3858 O O . ILE A 1 468 ? -8.094 15.531 20.297 1 96 468 ILE A O 1
ATOM 3862 N N . ILE A 1 469 ? -6.27 15.211 19.047 1 94.38 469 ILE A N 1
ATOM 3863 C CA . ILE A 1 469 ? -6.805 14.047 18.359 1 94.38 469 ILE A CA 1
ATOM 3864 C C . ILE A 1 469 ? -7.152 12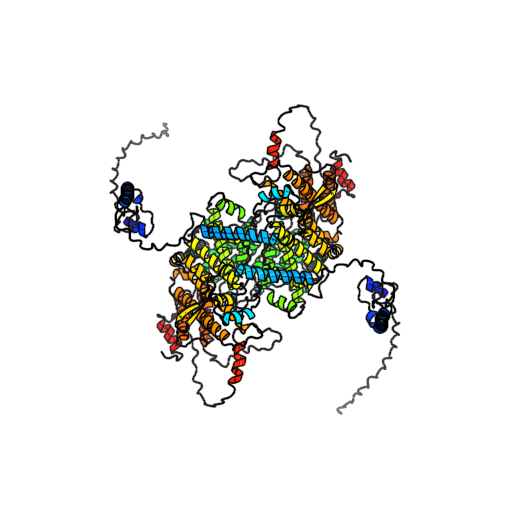.953 19.359 1 94.38 469 ILE A C 1
ATOM 3866 O O . ILE A 1 469 ? -8.242 12.375 19.312 1 94.38 469 ILE A O 1
ATOM 3870 N N . LEU A 1 470 ? -6.273 12.688 20.234 1 93.25 470 LEU A N 1
ATOM 3871 C CA . LEU A 1 470 ? -6.465 11.609 21.203 1 93.25 470 LEU A CA 1
ATOM 3872 C C . LEU A 1 470 ? -7.531 11.977 22.234 1 93.25 470 LEU A C 1
ATOM 3874 O O . LEU A 1 470 ? -8.281 11.117 22.688 1 93.25 470 LEU A O 1
ATOM 3878 N N . THR A 1 471 ? -7.582 13.25 22.609 1 92.69 471 THR A N 1
ATOM 3879 C CA . THR A 1 471 ? -8.625 13.711 23.516 1 92.69 471 THR A CA 1
ATOM 3880 C C . THR A 1 471 ? -10 13.555 22.891 1 92.69 471 THR A C 1
ATOM 3882 O O . THR A 1 471 ? -10.953 13.141 23.562 1 92.69 471 THR A O 1
ATOM 3885 N N . LYS A 1 472 ? -10.102 13.906 21.672 1 90.19 472 LYS A N 1
ATOM 3886 C CA . LYS A 1 472 ? -11.375 13.742 20.984 1 90.19 472 LYS A CA 1
ATOM 3887 C C . LYS A 1 472 ? -11.781 12.273 20.922 1 90.19 472 LYS A C 1
ATOM 3889 O O . LYS A 1 472 ? -12.969 11.953 21.016 1 90.19 472 LYS A O 1
ATOM 3894 N N . ARG A 1 473 ? -10.836 11.477 20.719 1 85.69 473 ARG A N 1
ATOM 3895 C CA . ARG A 1 473 ? -11.109 10.047 20.734 1 85.69 473 ARG A CA 1
ATOM 3896 C C . ARG A 1 473 ? -11.641 9.602 22.094 1 85.69 473 ARG A C 1
ATOM 3898 O O . ARG A 1 473 ? -12.562 8.797 22.188 1 85.69 473 ARG A O 1
ATOM 3905 N N . ILE A 1 474 ? -11.086 10.109 23.125 1 84.5 474 ILE A N 1
ATOM 3906 C CA . ILE A 1 474 ? -11.492 9.797 24.484 1 84.5 474 ILE A CA 1
ATOM 3907 C C . ILE A 1 474 ? -12.922 10.258 24.734 1 84.5 474 ILE A C 1
ATOM 3909 O O . ILE A 1 474 ? -13.75 9.5 25.25 1 84.5 474 ILE A O 1
ATOM 3913 N N . ILE A 1 475 ? -13.234 11.398 24.297 1 82.44 475 ILE A N 1
ATOM 3914 C CA . ILE A 1 475 ? -14.562 11.969 24.5 1 82.44 475 ILE A CA 1
ATOM 3915 C C . ILE A 1 475 ? -15.602 11.156 23.719 1 82.44 475 ILE A C 1
ATOM 3917 O O . ILE A 1 475 ? -16.703 10.922 24.203 1 82.44 475 ILE A O 1
ATOM 3921 N N . SER A 1 476 ? -15.234 10.781 22.516 1 78.19 476 SER A N 1
ATOM 3922 C CA . SER A 1 476 ? -16.156 10.039 21.672 1 78.19 476 SER A CA 1
ATOM 3923 C C . SER A 1 476 ? -16.453 8.656 22.25 1 78.19 476 SER A C 1
ATOM 3925 O O . SER A 1 476 ? -17.5 8.078 21.969 1 78.19 476 SER A O 1
ATOM 3927 N N . SER A 1 477 ? -15.586 8.102 22.938 1 71.94 477 SER A N 1
ATOM 3928 C CA . SER A 1 477 ? -15.766 6.773 23.516 1 71.94 477 SER A CA 1
ATOM 3929 C C . SER A 1 477 ? -16.812 6.797 24.625 1 71.94 477 SER A C 1
ATOM 3931 O O . SER A 1 477 ? -17.391 5.762 24.969 1 71.94 477 SER A O 1
ATOM 3933 N N . PHE A 1 478 ? -17.125 7.941 25.234 1 64.44 478 PHE A N 1
ATOM 3934 C CA . PHE A 1 478 ? -18.156 8.102 26.25 1 64.44 478 PHE A CA 1
ATOM 3935 C C . PHE A 1 478 ? -19.547 8.047 25.641 1 64.44 478 PHE A C 1
ATOM 3937 O O . PHE A 1 478 ? -20.484 7.535 26.25 1 64.44 478 PHE A O 1
ATOM 3944 N N . GLY A 1 479 ? -19.797 8.586 24.516 1 56.28 479 GLY A N 1
ATOM 3945 C CA . GLY A 1 479 ? -21.109 8.695 23.906 1 56.28 479 GLY A CA 1
ATOM 3946 C C . GLY A 1 479 ? -21.609 7.395 23.297 1 56.28 479 GLY A C 1
ATOM 3947 O O . GLY A 1 479 ? -22.797 7.25 23.016 1 56.28 479 GLY A O 1
ATOM 3948 N N . SER A 1 480 ? -20.859 6.457 22.828 1 51.38 480 SER A N 1
ATOM 3949 C CA . SER A 1 480 ? -21.312 5.305 22.062 1 51.38 480 SER A CA 1
ATOM 3950 C C . SER A 1 480 ? -21.828 4.195 22.969 1 51.38 480 SER A C 1
ATOM 3952 O O . SER A 1 480 ? -22.391 3.211 22.5 1 51.38 480 SER A O 1
ATOM 3954 N N . GLY A 1 481 ? -21.734 4.188 24.219 1 45.69 481 GLY A N 1
ATOM 3955 C CA . GLY A 1 481 ? -22.203 3.053 25 1 45.69 481 GLY A CA 1
ATOM 3956 C C . GLY A 1 481 ? -23.688 3.119 25.312 1 45.69 481 GLY A C 1
ATOM 3957 O O . GLY A 1 481 ? -24.234 4.203 25.531 1 45.69 481 GLY A O 1
ATOM 3958 N N . GLN A 1 482 ? -24.531 2.227 24.703 1 45.41 482 GLN A N 1
ATOM 3959 C CA . GLN A 1 482 ? -25.969 1.981 24.75 1 45.41 482 GLN A CA 1
ATOM 3960 C C . GLN A 1 482 ? -26.578 2.457 26.078 1 45.41 482 GLN A C 1
ATOM 3962 O O . GLN A 1 482 ? -27.75 2.789 26.141 1 45.41 482 GLN A O 1
ATOM 3967 N N . GLY A 1 483 ? -25.766 2.365 27.109 1 44.09 483 GLY A N 1
ATOM 3968 C CA . GLY A 1 483 ? -26.453 2.496 28.391 1 44.09 483 GLY A CA 1
ATOM 3969 C C . GLY A 1 483 ? -26.047 3.742 29.156 1 44.09 483 GLY A C 1
ATOM 3970 O O . GLY A 1 483 ? -26.5 3.947 30.281 1 44.09 483 GLY A O 1
ATOM 3971 N N . HIS A 1 484 ? -25.031 4.344 28.766 1 49.16 484 HIS A N 1
ATOM 3972 C CA . HIS A 1 484 ? -24.5 5.297 29.75 1 49.16 484 HIS A CA 1
ATOM 3973 C C . HIS A 1 484 ? -25.203 6.648 29.625 1 49.16 484 HIS A C 1
ATOM 3975 O O . HIS A 1 484 ? -25.359 7.164 28.516 1 49.16 484 HIS A O 1
ATOM 3981 N N . HIS A 1 485 ? -25.828 6.984 30.609 1 53.56 485 HIS A N 1
ATOM 3982 C CA . HIS A 1 485 ? -26.609 8.188 30.859 1 53.56 485 HIS A CA 1
ATOM 3983 C C . HIS A 1 485 ? -25.75 9.445 30.672 1 53.56 485 HIS A C 1
ATOM 3985 O O . HIS A 1 485 ? -24.844 9.703 31.469 1 53.56 485 HIS A O 1
ATOM 3991 N N . ASP A 1 486 ? -25.641 9.969 29.531 1 57.28 486 ASP A N 1
ATOM 3992 C CA . ASP A 1 486 ? -25.141 11.305 29.25 1 57.28 486 ASP A CA 1
ATOM 3993 C C . ASP A 1 486 ? -25.266 12.211 30.469 1 57.28 486 ASP A C 1
ATOM 3995 O O . ASP A 1 486 ? -24.531 13.195 30.594 1 57.28 486 ASP A O 1
ATOM 3999 N N . ASN A 1 487 ? -26.016 11.578 31.406 1 65.19 487 ASN A N 1
ATOM 4000 C CA . ASN A 1 487 ? -26.312 12.43 32.531 1 65.19 487 ASN A CA 1
ATOM 4001 C C . ASN A 1 487 ? -25.531 12 33.781 1 65.19 487 ASN A C 1
ATOM 4003 O O . ASN A 1 487 ? -25.719 12.57 34.875 1 65.19 487 ASN A O 1
ATOM 4007 N N . ASP A 1 488 ? -24.625 11.07 33.562 1 76.69 488 ASP A N 1
ATOM 4008 C CA . ASP A 1 488 ? -23.781 10.703 34.688 1 76.69 488 ASP A CA 1
ATOM 4009 C C . ASP A 1 488 ? -22.734 11.781 34.969 1 76.69 488 ASP A C 1
ATOM 4011 O O . ASP A 1 488 ? -22.109 12.297 34.031 1 76.69 488 ASP A O 1
ATOM 4015 N N . PHE A 1 489 ? -22.625 12.211 36.219 1 79.88 489 PHE A N 1
ATOM 4016 C CA . PHE A 1 489 ? -21.75 13.305 36.625 1 79.88 489 PHE A CA 1
ATOM 4017 C C . PHE A 1 489 ? -20.297 13.008 36.219 1 79.88 489 PHE A C 1
ATOM 4019 O O . PHE A 1 489 ? -19.531 13.922 35.938 1 79.88 489 PHE A O 1
ATOM 4026 N N . ARG A 1 490 ? -19.828 11.805 36.188 1 80.56 490 ARG A N 1
ATOM 4027 C CA . ARG A 1 490 ? -18.453 11.445 35.812 1 80.56 490 ARG A CA 1
ATOM 4028 C C . ARG A 1 490 ? -18.188 11.695 34.344 1 80.56 490 ARG A C 1
ATOM 4030 O O . ARG A 1 490 ? -17.125 12.195 33.969 1 80.56 490 ARG A O 1
ATOM 4037 N N . VAL A 1 491 ? -19.25 11.297 33.625 1 81.06 491 VAL A N 1
ATOM 4038 C CA . VAL A 1 491 ? -19.125 11.484 32.188 1 81.06 491 VAL A CA 1
ATOM 4039 C C . VAL A 1 491 ? -19.062 12.977 31.859 1 81.06 491 VAL A C 1
ATOM 4041 O O . VAL A 1 491 ? -18.234 13.406 31.047 1 81.06 491 VAL A O 1
ATOM 4044 N N . VAL A 1 492 ? -19.859 13.688 32.562 1 82.44 492 VAL A N 1
ATOM 4045 C CA . VAL A 1 492 ? -19.891 15.133 32.344 1 82.44 492 VAL A CA 1
ATOM 4046 C C . VAL A 1 492 ? -18.562 15.75 32.781 1 82.44 492 VAL A C 1
ATOM 4048 O O . VAL A 1 492 ? -18.031 16.641 32.094 1 82.44 492 VAL A O 1
ATOM 4051 N N . LYS A 1 493 ? -18.016 15.297 33.844 1 84.38 493 LYS A N 1
ATOM 4052 C CA . LYS A 1 493 ? -16.75 15.789 34.375 1 84.38 493 LYS A CA 1
ATOM 4053 C C . LYS A 1 493 ? -15.617 15.578 33.344 1 84.38 493 LYS A C 1
ATOM 4055 O O . LYS A 1 493 ? -14.859 16.5 33.062 1 84.38 493 LYS A O 1
ATOM 4060 N N . PHE A 1 494 ? -15.586 14.469 32.844 1 85.31 494 PHE A N 1
ATOM 4061 C CA . PHE A 1 494 ? -14.477 14.148 31.969 1 85.31 494 PHE A CA 1
ATOM 4062 C C . PHE A 1 494 ? -14.703 14.758 30.578 1 85.31 494 PHE A C 1
ATOM 4064 O O . PHE A 1 494 ? -13.742 15.07 29.875 1 85.31 494 PHE A O 1
ATOM 4071 N N . GLN A 1 495 ? -15.914 14.938 30.219 1 86.38 495 GLN A N 1
ATOM 4072 C CA . GLN A 1 495 ? -16.203 15.695 29 1 86.38 495 GLN A CA 1
ATOM 4073 C C . GLN A 1 495 ? -15.719 17.141 29.125 1 86.38 495 GLN A C 1
ATOM 4075 O O . GLN A 1 495 ? -15.188 17.703 28.156 1 86.38 495 GLN A O 1
ATOM 4080 N N . LYS A 1 496 ? -15.953 17.641 30.281 1 87.56 496 LYS A N 1
ATOM 4081 C CA . LYS A 1 496 ? -15.492 19 30.531 1 87.56 496 LYS A CA 1
ATOM 4082 C C . LYS A 1 496 ? -13.969 19.094 30.484 1 87.56 496 LYS A C 1
ATOM 4084 O O . LYS A 1 496 ? -13.414 20.031 29.922 1 87.56 496 LYS A O 1
ATOM 4089 N N . ILE A 1 497 ? -13.336 18.156 31.094 1 91 497 ILE A N 1
ATOM 4090 C CA . ILE A 1 497 ? -11.875 18.109 31.094 1 91 497 ILE A CA 1
ATOM 4091 C C . ILE A 1 497 ? -11.367 17.953 29.656 1 91 497 ILE A C 1
ATOM 4093 O O . ILE A 1 497 ? -10.367 18.547 29.281 1 91 497 ILE A O 1
ATOM 4097 N N . GLY A 1 498 ? -12.07 17.125 28.938 1 92.69 498 GLY A N 1
ATOM 4098 C CA . GLY A 1 498 ? -11.734 16.953 27.531 1 92.69 498 GLY A CA 1
ATOM 4099 C C . GLY A 1 498 ? -11.859 18.234 26.734 1 92.69 498 GLY A C 1
ATOM 4100 O O . GLY A 1 498 ? -10.984 18.562 25.938 1 92.69 498 GLY A O 1
ATOM 4101 N N . LEU A 1 499 ? -12.875 18.922 26.969 1 92.44 499 LEU A N 1
ATOM 4102 C CA . LEU A 1 499 ? -13.086 20.203 26.281 1 92.44 499 LEU A CA 1
ATOM 4103 C C . LEU A 1 499 ? -12 21.203 26.656 1 92.44 499 LEU A C 1
ATOM 4105 O O . LEU A 1 499 ? -11.477 21.906 25.797 1 92.44 499 LEU A O 1
ATOM 4109 N N . ASN A 1 500 ? -11.742 21.266 27.922 1 93.75 500 ASN A N 1
ATOM 4110 C CA . ASN A 1 500 ? -10.664 22.125 28.375 1 93.75 500 ASN A CA 1
ATOM 4111 C C . ASN A 1 500 ? -9.344 21.812 27.672 1 93.75 500 ASN A C 1
ATOM 4113 O O . ASN A 1 500 ? -8.594 22.719 27.312 1 93.75 500 ASN A O 1
ATOM 4117 N N . SER A 1 501 ? -9.094 20.578 27.516 1 95.75 501 SER A N 1
ATOM 4118 C CA . SER A 1 501 ? -7.863 20.141 26.859 1 95.75 501 SER A CA 1
ATOM 4119 C C . SER A 1 501 ? -7.824 20.562 25.406 1 95.75 501 SER A C 1
ATOM 4121 O O . SER A 1 501 ? -6.797 21.047 24.922 1 95.75 501 SER A O 1
ATOM 4123 N N . ILE A 1 502 ? -8.922 20.391 24.734 1 95.5 502 ILE A N 1
ATOM 4124 C CA . ILE A 1 502 ? -9.031 20.781 23.328 1 95.5 502 ILE A CA 1
ATOM 4125 C C . ILE A 1 502 ? -8.789 22.281 23.203 1 95.5 502 ILE A C 1
ATOM 4127 O O . ILE A 1 502 ? -8.055 22.719 22.297 1 95.5 502 ILE A O 1
ATOM 4131 N N . ILE A 1 503 ? -9.367 23.031 24.078 1 95.25 503 ILE A N 1
ATOM 4132 C CA . ILE A 1 503 ? -9.219 24.484 24.047 1 95.25 503 ILE A CA 1
ATOM 4133 C C . ILE A 1 503 ? -7.77 24.859 24.328 1 95.25 503 ILE A C 1
ATOM 4135 O O . ILE A 1 503 ? -7.18 25.656 23.594 1 95.25 503 ILE A O 1
ATOM 4139 N N . TYR A 1 504 ? -7.219 24.266 25.297 1 95.75 504 TYR A N 1
ATOM 4140 C CA . TYR A 1 504 ? -5.859 24.562 25.734 1 95.75 504 TYR A CA 1
ATOM 4141 C C . TYR A 1 504 ? -4.855 24.312 24.625 1 95.75 504 TYR A C 1
ATOM 4143 O O . TYR A 1 504 ? -4.055 25.188 24.281 1 95.75 504 TYR A O 1
ATOM 4151 N N . TYR A 1 505 ? -4.875 23.188 24.094 1 97.38 505 TYR A N 1
ATOM 4152 C CA . TYR A 1 505 ? -3.91 22.812 23.062 1 97.38 505 TYR A CA 1
ATOM 4153 C C . TYR A 1 505 ? -4.18 23.562 21.766 1 97.38 505 TYR A C 1
ATOM 4155 O O . TYR A 1 505 ? -3.252 23.891 21.016 1 97.38 505 TYR A O 1
ATOM 4163 N N . SER A 1 506 ? -5.434 23.781 21.438 1 96.81 506 SER A N 1
ATOM 4164 C CA . SER A 1 506 ? -5.754 24.578 20.25 1 96.81 506 SER A CA 1
ATOM 4165 C C . SER A 1 506 ? -5.191 26 20.359 1 96.81 506 SER A C 1
ATOM 4167 O O . SER A 1 506 ? -4.621 26.516 19.406 1 96.81 506 SER A O 1
ATOM 4169 N N . HIS A 1 507 ? -5.375 26.562 21.547 1 96.38 507 HIS A N 1
ATOM 4170 C CA . HIS A 1 507 ? -4.812 27.891 21.766 1 96.38 507 HIS A CA 1
ATOM 4171 C C . HIS A 1 507 ? -3.297 27.875 21.609 1 96.38 507 HIS A C 1
ATOM 4173 O O . HIS A 1 507 ? -2.719 28.812 21.047 1 96.38 507 HIS A O 1
ATOM 4179 N N . GLY A 1 508 ? -2.736 26.797 22.109 1 96.56 508 GLY A N 1
ATOM 4180 C CA . GLY A 1 508 ? -1.297 26.656 21.953 1 96.56 508 GLY A CA 1
ATOM 4181 C C . GLY A 1 508 ? -0.85 26.625 20.5 1 96.56 508 GLY A C 1
ATOM 4182 O O . GLY A 1 508 ? 0.095 27.312 20.125 1 96.56 508 GLY A O 1
ATOM 4183 N N . ILE A 1 509 ? -1.526 25.906 19.688 1 97.31 509 ILE A N 1
ATOM 4184 C CA . ILE A 1 509 ? -1.212 25.734 18.266 1 97.31 509 ILE A CA 1
ATOM 4185 C C . ILE A 1 509 ? -1.373 27.062 17.547 1 97.31 509 ILE A C 1
ATOM 4187 O O . ILE A 1 509 ? -0.494 27.484 16.781 1 97.31 509 ILE A O 1
ATOM 4191 N N . ILE A 1 510 ? -2.455 27.75 17.812 1 95.38 510 ILE A N 1
ATOM 4192 C CA . ILE A 1 510 ? -2.762 28.984 17.109 1 95.38 510 ILE A CA 1
ATOM 4193 C C . ILE A 1 510 ? -1.741 30.062 17.5 1 95.38 510 ILE A C 1
ATOM 4195 O O . ILE A 1 510 ? -1.219 30.766 16.625 1 95.38 510 ILE A O 1
ATOM 4199 N N . ASN A 1 511 ? -1.458 30.156 18.734 1 95.69 511 ASN A N 1
ATOM 4200 C CA . ASN A 1 511 ? -0.481 31.141 19.188 1 95.69 511 ASN A CA 1
ATOM 4201 C C . ASN A 1 511 ? 0.892 30.891 18.562 1 95.69 511 ASN A C 1
ATOM 4203 O O . ASN A 1 511 ? 1.585 31.828 18.172 1 95.69 511 ASN A O 1
ATOM 4207 N N . ARG A 1 512 ? 1.237 29.672 18.516 1 95.69 512 ARG A N 1
ATOM 4208 C CA . ARG A 1 512 ? 2.518 29.312 17.922 1 95.69 512 ARG A CA 1
ATOM 4209 C C . ARG A 1 512 ? 2.541 29.656 16.438 1 95.69 512 ARG A C 1
ATOM 4211 O O . ARG A 1 512 ? 3.549 30.141 15.922 1 95.69 512 ARG A O 1
ATOM 4218 N N . PHE A 1 513 ? 1.521 29.391 15.805 1 94.38 513 PHE A N 1
ATOM 4219 C CA . PHE A 1 513 ? 1.413 29.688 14.383 1 94.38 513 PHE A CA 1
ATOM 4220 C C . PHE A 1 513 ? 1.511 31.188 14.125 1 94.38 513 PHE A C 1
ATOM 4222 O O . PHE A 1 513 ? 2.17 31.609 13.18 1 94.38 513 PHE A O 1
ATOM 4229 N N . LEU A 1 514 ? 0.828 31.953 14.93 1 92.56 514 LEU A N 1
ATOM 4230 C CA . LEU A 1 514 ? 0.809 33.406 14.773 1 92.56 514 LEU A CA 1
ATOM 4231 C C . LEU A 1 514 ? 2.203 33.969 14.977 1 92.56 514 LEU A C 1
ATOM 4233 O O . LEU A 1 514 ? 2.521 35.031 14.422 1 92.56 514 LEU A O 1
ATOM 4237 N N . LYS A 1 515 ? 3.031 33.281 15.656 1 92.25 515 LYS A N 1
ATOM 4238 C CA . LYS A 1 515 ? 4.379 33.75 15.945 1 92.25 515 LYS A CA 1
ATOM 4239 C C . LYS A 1 515 ? 5.375 33.25 14.906 1 92.25 515 LYS A C 1
ATOM 4241 O O . LYS A 1 515 ? 6.523 33.688 14.867 1 92.25 515 LYS A O 1
ATOM 4246 N N . LEU A 1 516 ? 4.977 32.344 14.078 1 91.69 516 LEU A N 1
ATOM 4247 C CA . LEU A 1 516 ? 5.875 31.797 13.07 1 91.69 516 LEU A CA 1
ATOM 4248 C C . LEU A 1 516 ? 6.301 32.875 12.07 1 91.69 516 LEU A C 1
ATOM 4250 O O . LEU A 1 516 ? 5.496 33.719 11.68 1 91.69 516 LEU A O 1
ATOM 4254 N N . LYS A 1 517 ? 7.555 32.688 11.703 1 88.88 517 LYS A N 1
ATOM 4255 C CA . LYS A 1 517 ? 8.039 33.594 10.664 1 88.88 517 LYS A CA 1
ATOM 4256 C C . LYS A 1 517 ? 7.301 33.375 9.344 1 88.88 517 LYS A C 1
ATOM 4258 O O . LYS A 1 517 ? 6.961 32.219 9.008 1 88.88 517 LYS A O 1
ATOM 4263 N N . SER A 1 518 ? 7.172 34.406 8.547 1 84.56 518 SER A N 1
ATOM 4264 C CA . SER A 1 518 ? 6.371 34.375 7.328 1 84.56 518 SER A CA 1
ATOM 4265 C C . SER A 1 518 ? 6.965 33.406 6.305 1 84.56 518 SER A C 1
ATOM 4267 O O . SER A 1 518 ? 6.227 32.75 5.586 1 84.56 518 SER A O 1
ATOM 4269 N N . PHE A 1 519 ? 8.258 33.312 6.246 1 83.56 519 PHE A N 1
ATOM 4270 C CA . PHE A 1 519 ? 8.891 32.5 5.227 1 83.56 519 PHE A CA 1
ATOM 4271 C C . PHE A 1 519 ? 8.648 31.016 5.516 1 83.56 519 PHE A C 1
ATOM 4273 O O . PHE A 1 519 ? 8.703 30.188 4.605 1 83.56 519 PHE A O 1
ATOM 4280 N N . LEU A 1 520 ? 8.352 30.672 6.758 1 88.25 520 LEU A N 1
ATOM 4281 C CA . LEU A 1 520 ? 8.055 29.281 7.121 1 88.25 520 LEU A CA 1
ATOM 4282 C C . LEU A 1 520 ? 6.613 28.922 6.758 1 88.25 520 LEU A C 1
ATOM 4284 O O . LEU A 1 520 ? 6.312 27.766 6.48 1 88.25 520 LEU A O 1
ATOM 4288 N N . ILE A 1 521 ? 5.785 29.891 6.676 1 87.44 521 ILE A N 1
ATOM 4289 C CA . ILE A 1 521 ? 4.383 29.656 6.348 1 87.44 521 ILE A CA 1
ATOM 4290 C C . ILE A 1 521 ? 4.219 29.547 4.832 1 87.44 521 ILE A C 1
ATOM 4292 O O . ILE A 1 521 ? 3.465 28.688 4.352 1 87.44 521 ILE A O 1
ATOM 4296 N N . LYS A 1 522 ? 4.898 30.328 4.02 1 81.12 522 LYS A N 1
ATOM 4297 C CA . LYS A 1 522 ? 4.77 30.391 2.568 1 81.12 522 LYS A CA 1
ATOM 4298 C C . LYS A 1 522 ? 5.176 29.062 1.924 1 81.12 522 LYS A C 1
ATOM 4300 O O . LYS A 1 522 ? 4.648 28.688 0.875 1 81.12 522 LYS A O 1
ATOM 4305 N N . GLY A 1 523 ? 5.828 28.188 2.365 1 86.25 523 GLY A N 1
ATOM 4306 C CA . GLY A 1 523 ? 6.293 26.922 1.817 1 86.25 523 GLY A CA 1
ATOM 4307 C C . GLY A 1 523 ? 5.922 25.734 2.674 1 86.25 523 GLY A C 1
ATOM 4308 O O . GLY A 1 523 ? 6.445 24.641 2.48 1 86.25 523 GLY A O 1
ATOM 4309 N N . SER A 1 524 ? 4.93 25.984 3.455 1 90.19 524 SER A N 1
ATOM 4310 C CA . SER A 1 524 ? 4.598 24.922 4.398 1 90.19 524 SER A CA 1
ATOM 4311 C C . SER A 1 524 ? 3.805 23.812 3.727 1 90.19 524 SER A C 1
ATOM 4313 O O . SER A 1 524 ? 3.021 24.078 2.809 1 90.19 524 SER A O 1
ATOM 4315 N N . PRO A 1 525 ? 4.016 22.578 4.18 1 92.56 525 PRO A N 1
ATOM 4316 C CA . PRO A 1 525 ? 3.256 21.453 3.65 1 92.56 525 PRO A CA 1
ATOM 4317 C C . PRO A 1 525 ? 1.805 21.438 4.125 1 92.56 525 PRO A C 1
ATOM 4319 O O . PRO A 1 525 ? 1.431 22.219 5 1 92.56 525 PRO A O 1
ATOM 4322 N N . ASN A 1 526 ? 1.035 20.516 3.562 1 89.44 526 ASN A N 1
ATOM 4323 C CA . ASN A 1 526 ? -0.388 20.391 3.859 1 89.44 526 ASN A CA 1
ATOM 4324 C C . ASN A 1 526 ? -0.628 20.078 5.332 1 89.44 526 ASN A C 1
ATOM 4326 O O . ASN A 1 526 ? -1.631 20.5 5.91 1 89.44 526 ASN A O 1
ATOM 4330 N N . PHE A 1 527 ? 0.212 19.438 5.918 1 93.62 527 PHE A N 1
ATOM 4331 C CA . PHE A 1 527 ? 0.014 19 7.293 1 93.62 527 PHE A CA 1
ATOM 4332 C C . PHE A 1 527 ? -0.155 20.203 8.219 1 93.62 527 PHE A C 1
ATOM 4334 O O . PHE A 1 527 ? -1.07 20.234 9.047 1 93.62 527 PHE A O 1
ATOM 4341 N N . ILE A 1 528 ? 0.707 21.156 8.055 1 91.88 528 ILE A N 1
ATOM 4342 C CA . ILE A 1 528 ? 0.687 22.328 8.922 1 91.88 528 ILE A CA 1
ATOM 4343 C C . ILE A 1 528 ? -0.586 23.141 8.664 1 91.88 528 ILE A C 1
ATOM 4345 O O . ILE A 1 528 ? -1.247 23.578 9.609 1 91.88 528 ILE A O 1
ATOM 4349 N N . LEU A 1 529 ? -0.902 23.234 7.48 1 88.44 529 LEU A N 1
ATOM 4350 C CA . LEU A 1 529 ? -2.092 24 7.121 1 88.44 529 LEU A CA 1
ATOM 4351 C C . LEU A 1 529 ? -3.355 23.281 7.598 1 88.44 529 LEU A C 1
ATOM 4353 O O . LEU A 1 529 ? -4.266 23.922 8.133 1 88.44 529 LEU A O 1
ATOM 4357 N N . ASN A 1 530 ? -3.391 22.047 7.398 1 91.12 530 ASN A N 1
ATOM 4358 C CA . ASN A 1 530 ? -4.543 21.266 7.84 1 91.12 530 ASN A CA 1
ATOM 4359 C C . ASN A 1 530 ? -4.688 21.281 9.359 1 91.12 530 ASN A C 1
ATOM 4361 O O . ASN A 1 530 ? -5.805 21.297 9.883 1 91.12 530 ASN A O 1
ATOM 4365 N N . LEU A 1 531 ? -3.58 21.25 9.961 1 94.06 531 LEU A N 1
ATOM 4366 C CA . LEU A 1 531 ? -3.594 21.297 11.422 1 94.06 531 LEU A CA 1
ATOM 4367 C C . LEU A 1 531 ? -4.219 22.594 11.914 1 94.06 531 LEU A C 1
ATOM 4369 O O . LEU A 1 531 ? -5.008 22.594 12.867 1 94.06 531 LEU A O 1
ATOM 4373 N N . ILE A 1 532 ? -3.967 23.672 11.281 1 91.75 532 ILE A N 1
ATOM 4374 C CA . ILE A 1 532 ? -4.48 24.969 11.688 1 91.75 532 ILE A CA 1
ATOM 4375 C C . ILE A 1 532 ? -5.977 25.047 11.391 1 91.75 532 ILE A C 1
ATOM 4377 O O . ILE A 1 532 ? -6.75 25.562 12.195 1 91.75 532 ILE A O 1
ATOM 4381 N N . ILE A 1 533 ? -6.297 24.531 10.289 1 89.12 533 ILE A N 1
ATOM 4382 C CA . ILE A 1 533 ? -7.703 24.547 9.914 1 89.12 533 ILE A CA 1
ATOM 4383 C C . ILE A 1 533 ? -8.508 23.688 10.898 1 89.12 533 ILE A C 1
ATOM 4385 O O . ILE A 1 533 ? -9.547 24.125 11.398 1 89.12 533 ILE A O 1
ATOM 4389 N N . TYR A 1 534 ? -8.031 22.547 11.164 1 92.88 534 TYR A N 1
ATOM 4390 C CA . TYR A 1 534 ? -8.766 21.625 12.031 1 92.88 534 TYR A CA 1
ATOM 4391 C C . TYR A 1 534 ? -8.875 22.188 13.445 1 92.88 534 TYR A C 1
ATOM 4393 O O . TYR A 1 534 ? -9.914 22.047 14.094 1 92.88 534 TYR A O 1
ATOM 4401 N N . THR A 1 535 ? -7.816 22.719 13.867 1 93.5 535 THR A N 1
ATOM 4402 C CA . THR A 1 535 ? -7.805 23.328 15.195 1 93.5 535 THR A CA 1
ATOM 4403 C C . THR A 1 535 ? -8.812 24.469 15.281 1 93.5 535 THR A C 1
ATOM 4405 O O . THR A 1 535 ? -9.547 24.578 16.266 1 93.5 535 THR A O 1
ATOM 4408 N N . SER A 1 536 ? -8.852 25.25 14.305 1 89.81 536 SER A N 1
ATOM 4409 C CA . SER A 1 536 ? -9.82 26.344 14.25 1 89.81 536 SER A CA 1
ATOM 4410 C C . SER A 1 536 ? -11.25 25.812 14.211 1 89.81 536 SER A C 1
ATOM 4412 O O . SER A 1 536 ? -12.133 26.359 14.883 1 89.81 536 SER A O 1
ATOM 4414 N N . LEU A 1 537 ? -11.414 24.781 13.453 1 86.94 537 LEU A N 1
ATOM 4415 C CA . LEU A 1 537 ? -12.734 24.156 13.359 1 86.94 537 LEU A CA 1
ATOM 4416 C C . LEU A 1 537 ? -13.156 23.578 14.703 1 86.94 537 LEU A C 1
ATOM 4418 O O . LEU A 1 537 ? -14.32 23.688 15.086 1 86.94 537 LEU A O 1
ATOM 4422 N N . THR A 1 538 ? -12.227 22.969 15.305 1 90.19 538 THR A N 1
ATOM 4423 C CA . THR A 1 538 ? -12.5 22.344 16.594 1 90.19 538 THR A CA 1
ATOM 4424 C C . THR A 1 538 ? -12.898 23.375 17.625 1 90.19 538 THR A C 1
ATOM 4426 O O . THR A 1 538 ? -13.828 23.156 18.406 1 90.19 538 THR A O 1
ATOM 4429 N N . LEU A 1 539 ? -12.234 24.484 17.656 1 90.38 539 LEU A N 1
ATOM 4430 C CA . LEU A 1 539 ? -12.586 25.578 18.562 1 90.38 539 LEU A CA 1
ATOM 4431 C C . LEU A 1 539 ? -13.977 26.125 18.234 1 90.38 539 LEU A C 1
ATOM 4433 O O . LEU A 1 539 ? -14.789 26.344 19.141 1 90.38 539 LEU A O 1
ATOM 4437 N N . TYR A 1 540 ? -14.188 26.234 17.062 1 84.5 540 TYR A N 1
ATOM 4438 C CA . TYR A 1 540 ? -15.461 26.797 16.609 1 84.5 540 TYR A CA 1
ATOM 4439 C C . TYR A 1 540 ? -16.609 25.875 16.984 1 84.5 540 TYR A C 1
ATOM 4441 O O . TYR A 1 540 ? -17.656 26.344 17.453 1 84.5 540 TYR A O 1
ATOM 4449 N N . GLU A 1 541 ? -16.453 24.625 16.797 1 82.88 541 GLU A N 1
ATOM 4450 C CA . GLU A 1 541 ? -17.484 23.641 17.094 1 82.88 541 GLU A CA 1
ATOM 4451 C C . GLU A 1 541 ? -17.859 23.656 18.578 1 82.88 541 GLU A C 1
ATOM 4453 O O . GLU A 1 541 ? -18.984 23.328 18.938 1 82.88 541 GLU A O 1
ATOM 4458 N N . ASN A 1 542 ? -16.922 24.094 19.375 1 88.06 542 ASN A N 1
ATOM 4459 C CA . ASN A 1 542 ? -17.141 24 20.812 1 88.06 542 ASN A CA 1
ATOM 4460 C C . ASN A 1 542 ? -17.359 25.375 21.438 1 88.06 542 ASN A C 1
ATOM 4462 O O . ASN A 1 542 ? -17.391 25.5 22.672 1 88.06 542 ASN A O 1
ATOM 4466 N N . LEU A 1 543 ? -17.578 26.375 20.672 1 85.69 543 LEU A N 1
ATOM 4467 C CA . LEU A 1 543 ? -17.703 27.734 21.172 1 85.69 543 LEU A CA 1
ATOM 4468 C C . LEU A 1 543 ? -18.844 27.844 22.172 1 85.69 543 LEU A C 1
ATOM 4470 O O . LEU A 1 543 ? -18.734 28.531 23.188 1 85.69 543 LEU A O 1
ATOM 4474 N N . ASN A 1 544 ? -19.906 27.156 21.875 1 82.69 544 ASN A N 1
ATOM 4475 C CA . ASN A 1 544 ? -21.109 27.281 22.688 1 82.69 544 ASN A CA 1
ATOM 4476 C C . ASN A 1 544 ? -20.938 26.641 24.062 1 82.69 544 ASN A C 1
ATOM 4478 O O . ASN A 1 544 ? -21.688 26.938 24.984 1 82.69 544 ASN A O 1
ATOM 4482 N N . GLN A 1 545 ? -19.953 25.844 24.219 1 87.38 545 GLN A N 1
ATOM 4483 C CA . GLN A 1 545 ? -19.719 25.156 25.484 1 87.38 545 GLN A CA 1
ATOM 4484 C C . GLN A 1 545 ? -18.672 25.891 26.312 1 87.38 545 GLN A C 1
ATOM 4486 O O . GLN A 1 545 ? -18.438 25.531 27.469 1 87.38 545 GLN A O 1
ATOM 4491 N N . MET A 1 546 ? -18.203 27.016 25.812 1 87.94 546 MET A N 1
ATOM 4492 C CA . MET A 1 546 ? -17.141 27.75 26.484 1 87.94 546 MET A CA 1
ATOM 4493 C C . MET A 1 546 ? -17.703 28.875 27.344 1 87.94 546 MET A C 1
ATOM 4495 O O . MET A 1 546 ? -18.797 29.375 27.078 1 87.94 546 MET A O 1
ATOM 4499 N N . GLN A 1 547 ? -16.875 29.172 28.328 1 85.31 547 GLN A N 1
ATOM 4500 C CA . GLN A 1 547 ? -17.156 30.406 29.047 1 85.31 547 GLN A CA 1
ATOM 4501 C C . GLN A 1 547 ? -16.953 31.625 28.172 1 85.31 547 GLN A C 1
ATOM 4503 O O . GLN A 1 547 ? -16.203 31.578 27.203 1 85.31 547 GLN A O 1
ATOM 4508 N N . LEU A 1 548 ? -17.594 32.688 28.547 1 84.25 548 LEU A N 1
ATOM 4509 C CA . LEU A 1 548 ? -17.625 33.875 27.719 1 84.25 548 LEU A CA 1
ATOM 4510 C C . LEU A 1 548 ? -16.219 34.375 27.422 1 84.25 548 LEU A C 1
ATOM 4512 O O . LEU A 1 548 ? -15.898 34.719 26.281 1 84.25 548 LEU A O 1
ATOM 4516 N N . GLN A 1 549 ? -15.414 34.438 28.453 1 85.06 549 GLN A N 1
ATOM 4517 C CA . GLN A 1 549 ? -14.062 34.938 28.266 1 85.06 549 GLN A CA 1
ATOM 4518 C C . GLN A 1 549 ? -13.273 34.062 27.297 1 85.06 549 GLN A C 1
ATOM 4520 O O . GLN A 1 549 ? -12.578 34.562 26.422 1 85.06 549 GLN A O 1
ATOM 4525 N N . THR A 1 550 ? -13.367 32.781 27.5 1 88.81 550 THR A N 1
ATOM 4526 C CA . THR A 1 550 ? -12.656 31.844 26.656 1 88.81 550 THR A CA 1
ATOM 4527 C C . THR A 1 550 ? -13.211 31.859 25.234 1 88.81 550 THR A C 1
ATOM 4529 O O . THR A 1 550 ? -12.469 31.703 24.281 1 88.81 550 THR A O 1
ATOM 4532 N N . LYS A 1 551 ? -14.477 31.984 25.156 1 87.12 551 LYS A N 1
ATOM 4533 C CA . LYS A 1 551 ? -15.148 32.062 23.859 1 87.12 551 LYS A CA 1
ATOM 4534 C C . LYS A 1 551 ? -14.617 33.25 23.062 1 87.12 551 LYS A C 1
ATOM 4536 O O . LYS A 1 551 ? -14.25 33.125 21.891 1 87.12 551 LYS A O 1
ATOM 4541 N N . ASN A 1 552 ? -14.562 34.406 23.703 1 83 552 ASN A N 1
ATOM 4542 C CA . ASN A 1 552 ? -14.086 35.594 23.031 1 83 552 ASN A CA 1
ATOM 4543 C C . ASN A 1 552 ? -12.617 35.469 22.625 1 83 552 ASN A C 1
ATOM 4545 O O . ASN A 1 552 ? -12.234 35.938 21.531 1 83 552 ASN A O 1
ATOM 4549 N N . LEU A 1 553 ? -11.891 34.906 23.469 1 89.38 553 LEU A N 1
ATOM 4550 C CA . LEU A 1 553 ? -10.484 34.688 23.156 1 89.38 553 LEU A CA 1
ATOM 4551 C C . LEU A 1 553 ? -10.328 33.75 21.953 1 89.38 553 LEU A C 1
ATOM 4553 O O . LEU A 1 553 ? -9.5 34.031 21.078 1 89.38 553 LEU A O 1
ATOM 4557 N N . SER A 1 554 ? -11.133 32.719 21.938 1 89.31 554 SER A N 1
ATOM 4558 C CA . SER A 1 554 ? -11.078 31.766 20.828 1 89.31 554 SER A CA 1
ATOM 4559 C C . SER A 1 554 ? -11.461 32.438 19.516 1 89.31 554 SER A C 1
ATOM 4561 O O . SER A 1 554 ? -10.797 32.219 18.5 1 89.31 554 SER A O 1
ATOM 4563 N N . ILE A 1 555 ? -12.438 33.219 19.531 1 82.5 555 ILE A N 1
ATOM 4564 C CA . ILE A 1 555 ? -12.891 33.906 18.344 1 82.5 555 ILE A CA 1
ATOM 4565 C C . ILE A 1 555 ? -11.805 34.875 17.875 1 82.5 555 ILE A C 1
ATOM 4567 O O . ILE A 1 555 ? -11.523 35 16.672 1 82.5 555 ILE A O 1
ATOM 4571 N N . ASN A 1 556 ? -11.219 35.531 18.812 1 85.06 556 ASN A N 1
ATOM 4572 C CA . ASN A 1 556 ? -10.141 36.438 18.5 1 85.06 556 ASN A CA 1
ATOM 4573 C C . ASN A 1 556 ? -8.953 35.719 17.859 1 85.06 556 ASN A C 1
ATOM 4575 O O . ASN A 1 556 ? -8.375 36.219 16.891 1 85.06 556 ASN A O 1
ATOM 4579 N N . LEU A 1 557 ? -8.641 34.625 18.391 1 88.81 557 LEU A N 1
ATOM 4580 C CA . LEU A 1 557 ? -7.516 33.844 17.875 1 88.81 557 LEU A CA 1
ATOM 4581 C C . LEU A 1 557 ? -7.793 33.344 16.469 1 88.81 557 LEU A C 1
ATOM 4583 O O . LEU A 1 557 ? -6.93 33.438 15.594 1 88.81 557 LEU A O 1
ATOM 4587 N N . ILE A 1 558 ? -8.961 32.844 16.25 1 86.06 558 ILE A N 1
ATOM 4588 C CA . ILE A 1 558 ? -9.336 32.375 14.922 1 86.06 558 ILE A CA 1
ATOM 4589 C C . ILE A 1 558 ? -9.289 33.5 13.914 1 86.06 558 ILE A C 1
ATOM 4591 O O . ILE A 1 558 ? -8.797 33.344 12.797 1 86.06 558 ILE A O 1
ATOM 4595 N N . THR A 1 559 ? -9.734 34.656 14.336 1 82.62 559 THR A N 1
ATOM 4596 C CA . THR A 1 559 ? -9.742 35.812 13.461 1 82.62 559 THR A CA 1
ATOM 4597 C C . THR A 1 559 ? -8.32 36.281 13.156 1 82.62 559 THR A C 1
ATOM 4599 O O . THR A 1 559 ? -8.039 36.75 12.055 1 82.62 559 THR A O 1
ATOM 4602 N N . LYS A 1 560 ? -7.48 36.188 14.094 1 85.38 560 LYS A N 1
ATOM 4603 C CA . LYS A 1 560 ? -6.082 36.562 13.891 1 85.38 560 LYS A CA 1
ATOM 4604 C C . LYS A 1 560 ? -5.41 35.656 12.859 1 85.38 560 LYS A C 1
ATOM 4606 O O . LYS A 1 560 ? -4.527 36.125 12.125 1 85.38 560 LYS A O 1
ATOM 4611 N N . ILE A 1 561 ? -5.766 34.406 12.875 1 85.94 561 ILE A N 1
ATOM 4612 C CA . ILE A 1 561 ? -5.227 33.5 11.875 1 85.94 561 ILE A CA 1
ATOM 4613 C C . ILE A 1 561 ? -5.633 33.969 10.477 1 85.94 561 ILE A C 1
ATOM 4615 O O . ILE A 1 561 ? -4.809 33.969 9.562 1 85.94 561 ILE A O 1
ATOM 4619 N N . TYR A 1 562 ? -6.852 34.281 10.406 1 78.19 562 TYR A N 1
ATOM 4620 C CA . TYR A 1 562 ? -7.355 34.781 9.125 1 78.19 562 TYR A CA 1
ATOM 4621 C C . TYR A 1 562 ? -6.598 36 8.672 1 78.19 562 TYR A C 1
ATOM 4623 O O . TYR A 1 562 ? -6.199 36.125 7.512 1 78.19 562 TYR A O 1
ATOM 4631 N N . TRP A 1 563 ? -6.383 36.844 9.594 1 81.62 563 TRP A N 1
ATOM 4632 C CA . TRP A 1 563 ? -5.652 38.062 9.312 1 81.62 563 TRP A CA 1
ATOM 4633 C C . TRP A 1 563 ? -4.215 37.781 8.906 1 81.62 563 TRP A C 1
ATOM 4635 O O . TRP A 1 563 ? -3.721 38.312 7.914 1 81.62 563 TRP A O 1
ATOM 4645 N N . ARG A 1 564 ? -3.588 36.969 9.648 1 83.75 564 ARG A N 1
ATOM 4646 C CA . ARG A 1 564 ? -2.191 36.625 9.398 1 83.75 564 ARG A CA 1
ATOM 4647 C C . ARG A 1 564 ? -2.02 35.969 8.023 1 83.75 564 ARG A C 1
ATOM 4649 O O . ARG A 1 564 ? -1.085 36.312 7.293 1 83.75 564 ARG A O 1
ATOM 4656 N N . LEU A 1 565 ? -2.824 35.094 7.688 1 79.75 565 LEU A N 1
ATOM 4657 C CA . LEU A 1 565 ? -2.74 34.406 6.406 1 79.75 565 LEU A CA 1
ATOM 4658 C C . LEU A 1 565 ? -2.969 35.375 5.25 1 79.75 565 LEU A C 1
ATOM 4660 O O . LEU A 1 565 ? -2.346 35.25 4.195 1 79.75 565 LEU A O 1
ATOM 4664 N N . ASN A 1 566 ? -3.766 36.312 5.426 1 72.38 566 ASN A N 1
ATOM 4665 C CA . ASN A 1 566 ? -4.008 37.312 4.391 1 72.38 566 ASN A CA 1
ATOM 4666 C C . ASN A 1 566 ? -2.816 38.25 4.23 1 72.38 566 ASN A C 1
ATOM 4668 O O . ASN A 1 566 ? -2.523 38.719 3.125 1 72.38 566 ASN A O 1
ATOM 4672 N N . GLN A 1 567 ? -2.305 38.625 5.379 1 74.5 567 GLN A N 1
ATOM 4673 C CA . GLN A 1 567 ? -1.14 39.5 5.332 1 74.5 567 GLN A CA 1
ATOM 4674 C C . GLN A 1 567 ? 0.013 38.844 4.578 1 74.5 567 GLN A C 1
ATOM 4676 O O . GLN A 1 567 ? 0.767 39.531 3.875 1 74.5 567 GLN A O 1
ATOM 4681 N N . ILE A 1 568 ? 0.221 37.781 5.043 1 68.81 568 ILE A N 1
ATOM 4682 C CA . ILE A 1 568 ? 1.331 37.094 4.395 1 68.81 568 ILE A CA 1
ATOM 4683 C C . ILE A 1 568 ? 1.052 36.969 2.896 1 68.81 568 ILE A C 1
ATOM 4685 O O . ILE A 1 568 ? 1.979 36.844 2.094 1 68.81 568 ILE A O 1
ATOM 4689 N N . GLY A 1 569 ? 0.114 37.875 2.324 1 55.94 569 GLY A N 1
ATOM 4690 C CA . GLY A 1 569 ? -0.087 38.062 0.9 1 55.94 569 GLY A CA 1
ATOM 4691 C C . GLY A 1 569 ? -0.768 36.906 0.211 1 55.94 569 GLY A C 1
ATOM 4692 O O . GLY A 1 569 ? -0.646 36.75 -1.004 1 55.94 569 GLY A O 1
ATOM 4693 N N . GLU A 1 570 ? -0.937 35.875 0.791 1 48.19 570 GLU A N 1
ATOM 4694 C CA . GLU A 1 570 ? -1.061 34.781 -0.167 1 48.19 570 GLU A CA 1
ATOM 4695 C C . GLU A 1 570 ? -2.373 34.875 -0.94 1 48.19 570 GLU A C 1
ATOM 4697 O O . GLU A 1 570 ? -3.359 34.219 -0.576 1 48.19 570 GLU A O 1
ATOM 4702 N N . MET A 1 571 ? -2.842 36.031 -1.169 1 45.59 571 MET A N 1
ATOM 4703 C CA . MET A 1 571 ? -3.947 36 -2.123 1 45.59 571 MET A CA 1
ATOM 4704 C C . MET A 1 571 ? -3.74 34.875 -3.143 1 45.59 571 MET A C 1
ATOM 4706 O O . MET A 1 571 ? -4.707 34.25 -3.592 1 45.59 571 MET A O 1
ATOM 4710 N N . LYS A 1 572 ? -2.434 34.906 -3.641 1 49.88 572 LYS A N 1
ATOM 4711 C CA . LYS A 1 572 ? -2.254 34.031 -4.805 1 49.88 572 LYS A CA 1
ATOM 4712 C C . LYS A 1 572 ? -1.727 32.656 -4.398 1 49.88 572 LYS A C 1
ATOM 4714 O O . LYS A 1 572 ? -1.48 31.812 -5.254 1 49.88 572 LYS A O 1
ATOM 4719 N N . ASN A 1 573 ? -1.454 32.5 -3.068 1 58.91 573 ASN A N 1
ATOM 4720 C CA . ASN A 1 573 ? -1.131 31.125 -2.668 1 58.91 573 ASN A CA 1
ATOM 4721 C C . ASN A 1 573 ? -2.391 30.281 -2.469 1 58.91 573 ASN A C 1
ATOM 4723 O O . ASN A 1 573 ? -3.18 30.547 -1.56 1 58.91 573 ASN A O 1
ATOM 4727 N N . ASP A 1 574 ? -2.512 29.531 -3.32 1 66.88 574 ASP A N 1
ATOM 4728 C CA . ASP A 1 574 ? -3.75 28.75 -3.371 1 66.88 574 ASP A CA 1
ATOM 4729 C C . ASP A 1 574 ? -4.008 28.047 -2.047 1 66.88 574 ASP A C 1
ATOM 4731 O O . ASP A 1 574 ? -5.141 28 -1.566 1 66.88 574 ASP A O 1
ATOM 4735 N N . ALA A 1 575 ? -2.926 27.609 -1.411 1 65.44 575 ALA A N 1
ATOM 4736 C CA . ALA A 1 575 ? -3.098 26.828 -0.188 1 65.44 575 ALA A CA 1
ATOM 4737 C C . ALA A 1 575 ? -3.555 27.719 0.967 1 65.44 575 ALA A C 1
ATOM 4739 O O . ALA A 1 575 ? -4.547 27.406 1.636 1 65.44 575 ALA A O 1
ATOM 4740 N N . THR A 1 576 ? -2.885 28.781 1.212 1 66.69 576 THR A N 1
ATOM 4741 C CA . THR A 1 576 ? -3.197 29.672 2.316 1 66.69 576 THR A CA 1
ATOM 4742 C C . THR A 1 576 ? -4.535 30.375 2.084 1 66.69 576 THR A C 1
ATOM 4744 O O . THR A 1 576 ? -5.309 30.562 3.021 1 66.69 576 THR A O 1
ATOM 4747 N N . ASP A 1 577 ? -4.734 30.625 0.828 1 69.5 577 ASP A N 1
ATOM 4748 C CA . ASP A 1 577 ? -6.004 31.25 0.477 1 69.5 577 ASP A CA 1
ATOM 4749 C C . ASP A 1 577 ? -7.18 30.312 0.76 1 69.5 577 ASP A C 1
ATOM 4751 O O . ASP A 1 577 ? -8.203 30.734 1.303 1 69.5 577 ASP A O 1
ATOM 4755 N N . THR A 1 578 ? -7 29.172 0.367 1 70.31 578 THR A N 1
ATOM 4756 C CA . THR A 1 578 ? -8.039 28.172 0.613 1 70.31 578 THR A CA 1
ATOM 4757 C C . THR A 1 578 ? -8.305 28.031 2.107 1 70.31 578 THR A C 1
ATOM 4759 O O . THR A 1 578 ? -9.453 28.016 2.541 1 70.31 578 THR A O 1
ATOM 4762 N N . VAL A 1 579 ? -7.305 28.031 2.848 1 71.81 579 VAL A N 1
ATOM 4763 C CA . VAL A 1 579 ? -7.418 27.906 4.297 1 71.81 579 VAL A CA 1
ATOM 4764 C C . VAL A 1 579 ? -8.102 29.141 4.875 1 71.81 579 VAL A C 1
ATOM 4766 O O . VAL A 1 579 ? -8.984 29.031 5.73 1 71.81 579 VAL A O 1
ATOM 4769 N N . GLY A 1 580 ? -7.711 30.234 4.32 1 71.44 580 GLY A N 1
ATOM 4770 C CA . GLY A 1 580 ? -8.328 31.469 4.754 1 71.44 580 GLY A CA 1
ATOM 4771 C C . GLY A 1 580 ? -9.82 31.516 4.484 1 71.44 580 GLY A C 1
ATOM 4772 O O . GLY A 1 580 ? -10.602 31.922 5.352 1 71.44 580 GLY A O 1
ATOM 4773 N N . LYS A 1 581 ? -10.188 31.031 3.416 1 70.75 581 LYS A N 1
ATOM 4774 C CA . LYS A 1 581 ? -11.602 31.016 3.049 1 70.75 581 LYS A CA 1
ATOM 4775 C C . LYS A 1 581 ? -12.398 30.062 3.938 1 70.75 581 LYS A C 1
ATOM 4777 O O . LYS A 1 581 ? -13.523 30.359 4.328 1 70.75 581 LYS A O 1
ATOM 4782 N N . ILE A 1 582 ? -11.812 29 4.242 1 71.38 582 ILE A N 1
ATOM 4783 C CA . ILE A 1 582 ? -12.461 28.047 5.125 1 71.38 582 ILE A CA 1
ATOM 4784 C C . ILE A 1 582 ? -12.664 28.672 6.504 1 71.38 582 ILE A C 1
ATOM 4786 O O . ILE A 1 582 ? -13.766 28.625 7.059 1 71.38 582 ILE A O 1
ATOM 4790 N N . ILE A 1 583 ? -11.711 29.297 6.941 1 71.31 583 ILE A N 1
ATOM 4791 C CA . ILE A 1 583 ? -11.758 29.906 8.266 1 71.31 583 ILE A CA 1
ATOM 4792 C C . ILE A 1 583 ? -12.742 31.078 8.266 1 71.31 583 ILE A C 1
ATOM 4794 O O . ILE A 1 583 ? -13.516 31.25 9.219 1 71.31 583 ILE A O 1
ATOM 4798 N N . LYS A 1 584 ? -12.781 31.719 7.16 1 70.12 584 LYS A N 1
ATOM 4799 C CA . LYS A 1 584 ? -13.719 32.844 7.008 1 70.12 584 LYS A CA 1
ATOM 4800 C C . LYS A 1 584 ? -15.164 32.344 7.07 1 70.12 584 LYS A C 1
ATOM 4802 O O . LYS A 1 584 ? -15.992 32.906 7.777 1 70.12 584 LYS A O 1
ATOM 4807 N N . ASN A 1 585 ? -15.422 31.359 6.422 1 67.88 585 ASN A N 1
ATOM 4808 C CA . ASN A 1 585 ? -16.781 30.812 6.379 1 67.88 585 ASN A CA 1
ATOM 4809 C C . ASN A 1 585 ? -17.203 30.25 7.73 1 67.88 585 ASN A C 1
ATOM 4811 O O . ASN A 1 585 ? -18.375 30.328 8.109 1 67.88 585 ASN A O 1
ATOM 4815 N N . LEU A 1 586 ? -16.297 29.688 8.383 1 65.88 586 LEU A N 1
ATOM 4816 C CA . LEU A 1 586 ? -16.562 29.172 9.719 1 65.88 586 LEU A CA 1
ATOM 4817 C C . LEU A 1 586 ? -16.953 30.297 10.672 1 65.88 586 LEU A C 1
ATOM 4819 O O . LEU A 1 586 ? -17.844 30.141 11.5 1 65.88 586 LEU A O 1
ATOM 4823 N N . VAL A 1 587 ? -16.438 31.281 10.5 1 57.88 587 VAL A N 1
ATOM 4824 C CA . VAL A 1 587 ? -16.672 32.406 11.391 1 57.88 587 VAL A CA 1
ATOM 4825 C C . VAL A 1 587 ? -17.984 33.094 11.008 1 57.88 587 VAL A C 1
ATOM 4827 O O . VAL A 1 587 ? -18.734 33.531 11.875 1 57.88 587 VAL A O 1
ATOM 4830 N N . LEU A 1 588 ? -18.469 32.875 9.719 1 54.22 588 LEU A N 1
ATOM 4831 C CA . LEU A 1 588 ? -19.688 33.469 9.195 1 54.22 588 LEU A CA 1
ATOM 4832 C C . LEU A 1 588 ? -20.922 32.688 9.586 1 54.22 588 LEU A C 1
ATOM 4834 O O . LEU A 1 588 ? -21.969 33.25 9.883 1 54.22 588 LEU A O 1
ATOM 4838 N N . ASP A 1 589 ? -21.031 31.391 9.352 1 50.34 589 ASP A N 1
ATOM 4839 C CA . ASP A 1 589 ? -22.172 30.547 9.648 1 50.34 589 ASP A CA 1
ATOM 4840 C C . ASP A 1 589 ? -22.625 30.719 11.102 1 50.34 589 ASP A C 1
ATOM 4842 O O . ASP A 1 589 ? -23.812 30.578 11.414 1 50.34 589 ASP A O 1
ATOM 4846 N N . ASN A 1 590 ? -21.875 30.797 11.969 1 42.41 590 ASN A N 1
ATOM 4847 C CA . ASN A 1 590 ? -22.297 30.938 13.359 1 42.41 590 ASN A CA 1
ATOM 4848 C C . ASN A 1 590 ? -22.953 32.312 13.617 1 42.41 590 ASN A C 1
ATOM 4850 O O . ASN A 1 590 ? -23.5 32.531 14.695 1 42.41 590 ASN A O 1
ATOM 4854 N N . LEU A 1 591 ? -22.828 33.219 12.711 1 40.47 591 LEU A N 1
ATOM 4855 C CA . LEU A 1 591 ? -23.422 34.5 13.078 1 40.47 591 LEU A CA 1
ATOM 4856 C C . LEU A 1 591 ? -24.859 34.594 12.562 1 40.47 591 LEU A C 1
ATOM 4858 O O . LEU A 1 591 ? -25.531 35.594 12.812 1 40.47 591 LEU A O 1
ATOM 4862 N N . GLY A 1 592 ? -25.891 33.562 12.43 1 34.88 592 GLY A N 1
ATOM 4863 C CA . GLY A 1 592 ? -27.328 33.469 12.227 1 34.88 592 GLY A CA 1
ATOM 4864 C C . GLY A 1 592 ? -27.766 33.844 10.82 1 34.88 592 GLY A C 1
ATOM 4865 O O . GLY A 1 592 ? -27.016 34.5 10.086 1 34.88 592 GLY A O 1
ATOM 4866 N N . PRO A 1 593 ? -28.922 33.094 10.172 1 35.06 593 PRO A N 1
ATOM 4867 C CA . PRO A 1 593 ? -29.531 33.281 8.859 1 35.06 593 PRO A CA 1
ATOM 4868 C C . PRO A 1 593 ? -29.969 34.75 8.633 1 35.06 593 PRO A C 1
ATOM 4870 O O . PRO A 1 593 ? -30.797 35.25 9.391 1 35.06 593 PRO A O 1
ATOM 4873 N N . THR A 1 594 ? -29.453 35.719 8.273 1 30.69 594 THR A N 1
ATOM 4874 C CA . THR A 1 594 ? -30.188 36.969 8.055 1 30.69 594 THR A CA 1
ATOM 4875 C C . THR A 1 594 ? -31.156 36.812 6.879 1 30.69 594 THR A C 1
ATOM 4877 O O . THR A 1 594 ? -32.094 37.594 6.758 1 30.69 594 THR A O 1
ATOM 4880 N N . ASP A 1 595 ? -30.922 36.438 5.559 1 29.52 595 ASP A N 1
ATOM 4881 C CA . ASP A 1 595 ? -31.875 36.531 4.461 1 29.52 595 ASP A CA 1
ATOM 4882 C C . ASP A 1 595 ? -32.844 35.375 4.473 1 29.52 595 ASP A C 1
ATOM 4884 O O . ASP A 1 595 ? -32.438 34.188 4.457 1 29.52 595 ASP A O 1
ATOM 4888 N N . PRO A 1 596 ? -34.281 35.594 4.785 1 30.02 596 PRO A N 1
ATOM 4889 C CA . PRO A 1 596 ? -35.375 34.625 4.609 1 30.02 596 PRO A CA 1
ATOM 4890 C C . PRO A 1 596 ? -35.375 33.969 3.238 1 30.02 596 PRO A C 1
ATOM 4892 O O . PRO A 1 596 ? -35.938 32.875 3.07 1 30.02 596 PRO A O 1
ATOM 4895 N N . SER A 1 597 ? -35.375 34.844 2.152 1 29.38 597 SER A N 1
ATOM 4896 C CA . SER A 1 597 ? -35.906 34.312 0.904 1 29.38 597 SER A CA 1
ATOM 4897 C C . SER A 1 597 ? -35.125 33.094 0.432 1 29.38 597 SER A C 1
ATOM 4899 O O . SER A 1 597 ? -35.594 32.344 -0.428 1 29.38 597 SER A O 1
ATOM 4901 N N . SER A 1 598 ? -33.906 33.219 0.26 1 26.95 598 SER A N 1
ATOM 4902 C CA . SER A 1 598 ? -33.406 32.062 -0.483 1 26.95 598 SER A CA 1
ATOM 4903 C C . SER A 1 598 ? -33.469 30.797 0.354 1 26.95 598 SER A C 1
ATOM 4905 O O . SER A 1 598 ? -32.719 30.641 1.319 1 26.95 598 SER A O 1
ATOM 4907 N N . THR A 1 599 ? -34.719 30.281 0.539 1 25.83 599 THR A N 1
ATOM 4908 C CA . THR A 1 599 ? -35.094 28.906 0.872 1 25.83 599 THR A CA 1
ATOM 4909 C C . THR A 1 599 ? -34.188 27.906 0.16 1 25.83 599 THR A C 1
ATOM 4911 O O . THR A 1 599 ? -34.281 27.734 -1.057 1 25.83 599 THR A O 1
ATOM 4914 N N . VAL A 1 600 ? -32.938 27.891 0.321 1 26.02 600 VAL A N 1
ATOM 4915 C CA . VAL A 1 600 ? -32.469 26.625 -0.217 1 26.02 600 VAL A CA 1
ATOM 4916 C C . VAL A 1 600 ? -33.312 25.469 0.314 1 26.02 600 VAL A C 1
ATOM 4918 O O . VAL A 1 600 ? -33.312 25.203 1.518 1 26.02 600 VAL A O 1
ATOM 4921 N N . ASN A 1 601 ? -34.562 25.312 -0.25 1 24.38 601 ASN A N 1
ATOM 4922 C CA . ASN A 1 601 ? -35.344 24.094 -0.167 1 24.38 601 ASN A CA 1
ATOM 4923 C C . ASN A 1 601 ? -34.5 22.844 -0.395 1 24.38 601 ASN A C 1
ATOM 4925 O O . ASN A 1 601 ? -34.125 22.547 -1.527 1 24.38 601 ASN A O 1
ATOM 4929 N N . ILE A 1 602 ? -33.656 22.562 0.466 1 25.31 602 ILE A N 1
ATOM 4930 C CA . ILE A 1 602 ? -33.25 21.172 0.369 1 25.31 602 ILE A CA 1
ATOM 4931 C C . ILE A 1 602 ? -34.438 20.25 0.491 1 25.31 602 ILE A C 1
ATOM 4933 O O . ILE A 1 602 ? -35.062 20.172 1.548 1 25.31 602 ILE A O 1
ATOM 4937 N N . ASN A 1 603 ? -35.344 20.234 -0.538 1 23.55 603 ASN A N 1
ATOM 4938 C CA . ASN A 1 603 ? -36.406 19.25 -0.633 1 23.55 603 ASN A CA 1
ATOM 4939 C C . ASN A 1 603 ? -35.906 17.859 -0.225 1 23.55 603 ASN A C 1
ATOM 4941 O O . ASN A 1 603 ? -34.906 17.359 -0.759 1 23.55 603 ASN A O 1
ATOM 4945 N N . SER A 1 604 ? -36.375 17.406 0.989 1 24.47 604 SER A N 1
ATOM 4946 C CA . SER A 1 604 ? -36.344 16.188 1.794 1 24.47 604 SER A CA 1
ATOM 4947 C C . SER A 1 604 ? -36.812 14.984 0.993 1 24.47 604 SER A C 1
ATOM 4949 O O . SER A 1 604 ? -36.938 13.883 1.541 1 24.47 604 SER A O 1
ATOM 4951 N N . ASN A 1 605 ? -37.5 15.086 -0.192 1 22.72 605 ASN A N 1
ATOM 4952 C CA . ASN A 1 605 ? -38.344 13.938 -0.405 1 22.72 605 ASN A CA 1
ATOM 4953 C C . ASN A 1 605 ? -37.562 12.641 -0.532 1 22.72 605 ASN A C 1
ATOM 4955 O O . ASN A 1 605 ? -38.125 11.562 -0.643 1 22.72 605 ASN A O 1
ATOM 4959 N N . SER A 1 606 ? -36.594 12.602 -1.338 1 24.31 606 SER A N 1
ATOM 4960 C CA . SER A 1 606 ? -36.5 11.203 -1.761 1 24.31 606 SER A CA 1
ATOM 4961 C C . SER A 1 606 ? -36.156 10.297 -0.591 1 24.31 606 SER A C 1
ATOM 4963 O O . SER A 1 606 ? -35.562 10.742 0.398 1 24.31 606 SER A O 1
ATOM 4965 N N . GLY A 1 607 ? -36.75 8.938 -0.375 1 24.02 607 GLY A N 1
ATOM 4966 C CA . GLY A 1 607 ? -36.844 7.887 0.629 1 24.02 607 GLY A CA 1
ATOM 4967 C C . GLY A 1 607 ? -35.531 7.66 1.388 1 24.02 607 GLY A C 1
ATOM 4968 O O . GLY A 1 607 ? -35.406 8.055 2.549 1 24.02 607 GLY A O 1
ATOM 4969 N N . GLY A 1 608 ? -34.938 6.438 1.223 1 25.11 608 GLY A N 1
ATOM 4970 C CA . GLY A 1 608 ? -34.25 5.605 2.205 1 25.11 608 GLY A CA 1
ATOM 4971 C C . GLY A 1 608 ? -32.938 6.203 2.699 1 25.11 608 GLY A C 1
ATOM 4972 O O . GLY A 1 608 ? -32.094 5.492 3.246 1 25.11 608 GLY A O 1
ATOM 4973 N N . ASP A 1 609 ? -32.656 7.438 2.355 1 24.3 609 ASP A N 1
ATOM 4974 C CA . ASP A 1 609 ? -31.266 7.828 2.467 1 24.3 609 ASP A CA 1
ATOM 4975 C C . ASP A 1 609 ? -30.859 8.023 3.928 1 24.3 609 ASP A C 1
ATOM 4977 O O . ASP A 1 609 ? -31.516 8.758 4.664 1 24.3 609 ASP A O 1
ATOM 4981 N N . ASN A 1 610 ? -30.031 7.125 4.57 1 25.2 610 ASN A N 1
ATOM 4982 C CA . ASN A 1 610 ? -29.422 7.039 5.895 1 25.2 610 ASN A CA 1
ATOM 4983 C C . ASN A 1 610 ? -28.859 8.391 6.336 1 25.2 610 ASN A C 1
ATOM 4985 O O . ASN A 1 610 ? -28.219 9.086 5.551 1 25.2 610 ASN A O 1
ATOM 4989 N N . ASN A 1 611 ? -29.438 9.07 7.398 1 26.66 611 ASN A N 1
ATOM 4990 C CA . ASN A 1 611 ? -29.281 10.219 8.289 1 26.66 611 ASN A CA 1
ATOM 4991 C C . ASN A 1 611 ? -27.844 10.352 8.797 1 26.66 611 ASN A C 1
ATOM 4993 O O . ASN A 1 611 ? -27.562 10.047 9.953 1 26.66 611 ASN A O 1
ATOM 4997 N N . ASP A 1 612 ? -26.906 10.016 8.094 1 26.05 612 ASP A N 1
ATOM 4998 C CA . ASP A 1 612 ? -25.594 10.023 8.734 1 26.05 612 ASP A CA 1
ATOM 4999 C C . ASP A 1 612 ? -25.188 11.438 9.141 1 26.05 612 ASP A C 1
ATOM 5001 O O . ASP A 1 612 ? -24.203 11.625 9.859 1 26.05 612 ASP A O 1
ATOM 5005 N N . TYR A 1 613 ? -25.625 12.602 8.492 1 25.11 613 TYR A N 1
ATOM 5006 C CA . TYR A 1 613 ? -24.766 13.758 8.758 1 25.11 613 TYR A CA 1
ATOM 5007 C C . TYR A 1 613 ? -25.141 14.422 10.07 1 25.11 613 TYR A C 1
ATOM 5009 O O . TYR A 1 613 ? -25.578 15.578 10.086 1 25.11 613 TYR A O 1
ATOM 5017 N N . ASN A 1 614 ? -25.922 13.992 11.008 1 25.73 614 ASN A N 1
ATOM 5018 C CA . ASN A 1 614 ? -25.953 14.82 12.211 1 25.73 614 ASN A CA 1
ATOM 5019 C C . ASN A 1 614 ? -24.562 14.953 12.836 1 25.73 614 ASN A C 1
ATOM 5021 O O . ASN A 1 614 ? -24.094 14.031 13.5 1 25.73 614 ASN A O 1
ATOM 5025 N N . VAL A 1 615 ? -23.672 15.578 12.422 1 25.38 615 VAL A N 1
ATOM 5026 C CA . VAL A 1 615 ? -22.656 16.047 13.367 1 25.38 615 VAL A CA 1
ATOM 5027 C C . VAL A 1 615 ? -23.328 16.672 14.578 1 25.38 615 VAL A C 1
ATOM 5029 O O . VAL A 1 615 ? -23.031 16.312 15.719 1 25.38 615 VAL A O 1
ATOM 5032 N N . PHE A 1 616 ? -23.516 18.141 14.789 1 26.17 616 PHE A N 1
ATOM 5033 C CA . PHE A 1 616 ? -24 18.781 16 1 26.17 616 PHE A CA 1
ATOM 5034 C C . PHE A 1 616 ? -25.516 18.609 16.125 1 26.17 616 PHE A C 1
ATOM 5036 O O . PHE A 1 616 ? -26.094 18.891 17.188 1 26.17 616 PHE A O 1
ATOM 5043 N N . ARG A 1 617 ? -26.297 18.516 15.062 1 26.66 617 ARG A N 1
ATOM 5044 C CA . ARG A 1 617 ? -27.734 18.688 15.273 1 26.66 617 ARG A CA 1
ATOM 5045 C C . ARG A 1 617 ? -28.328 17.484 16 1 26.66 617 ARG A C 1
ATOM 5047 O O . ARG A 1 617 ? -29.531 17.469 16.312 1 26.66 617 ARG A O 1
ATOM 5054 N N . ASN A 1 618 ? -27.688 16.375 16 1 28.19 618 ASN A N 1
ATOM 5055 C CA . ASN A 1 618 ? -28.594 15.406 16.594 1 28.19 618 ASN A CA 1
ATOM 5056 C C . ASN A 1 618 ? -28.812 15.688 18.078 1 28.19 618 ASN A C 1
ATOM 5058 O O . ASN A 1 618 ? -29.672 15.078 18.719 1 28.19 618 ASN A O 1
ATOM 5062 N N . GLN A 1 619 ? -27.812 16.344 18.719 1 26.48 619 GLN A N 1
ATOM 5063 C CA . GLN A 1 619 ? -28.188 16.438 20.125 1 26.48 619 GLN A CA 1
ATOM 5064 C C . GLN A 1 619 ? -29.312 17.453 20.328 1 26.48 619 GLN A C 1
ATOM 5066 O O . GLN A 1 619 ? -29.984 17.422 21.359 1 26.48 619 GLN A O 1
ATOM 5071 N N . GLN A 1 620 ? -29.375 18.562 19.547 1 27.25 620 GLN A N 1
ATOM 5072 C CA . GLN A 1 620 ? -30.297 19.578 20.016 1 27.25 620 GLN A CA 1
ATOM 5073 C C . GLN A 1 620 ? -31.734 19.094 19.922 1 27.25 620 GLN A C 1
ATOM 5075 O O . GLN A 1 620 ? -32.656 19.734 20.453 1 27.25 620 GLN A O 1
ATOM 5080 N N . GLN A 1 621 ? -32 18.156 19.062 1 28.52 621 GLN A N 1
ATOM 5081 C CA . GLN A 1 621 ? -33.438 17.922 19.062 1 28.52 621 GLN A CA 1
ATOM 5082 C C . GLN A 1 621 ? -33.906 17.375 20.406 1 28.52 621 GLN A C 1
ATOM 5084 O O . GLN A 1 621 ? -35.094 17.453 20.734 1 28.52 621 GLN A O 1
ATOM 5089 N N . GLN A 1 622 ? -33 16.609 21.078 1 25.56 622 GLN A N 1
ATOM 5090 C CA . GLN A 1 622 ? -33.688 16.172 22.281 1 25.56 622 GLN A CA 1
ATOM 5091 C C . GLN A 1 622 ? -33.875 17.312 23.266 1 25.56 622 GLN A C 1
ATOM 5093 O O . GLN A 1 622 ? -34.781 17.266 24.125 1 25.56 622 GLN A O 1
ATOM 5098 N N . MET A 1 623 ? -32.906 18.281 23.297 1 23.8 623 MET A N 1
ATOM 5099 C CA . MET A 1 623 ? -33.156 19.234 24.375 1 23.8 623 MET A CA 1
ATOM 5100 C C . MET A 1 623 ? -34.312 20.156 24.031 1 23.8 623 MET A C 1
ATOM 5102 O O . MET A 1 623 ? -34.781 20.906 24.891 1 23.8 623 MET A O 1
ATOM 5106 N N . SER A 1 624 ? -34.5 20.391 22.719 1 25.28 624 SER A N 1
ATOM 5107 C CA . SER A 1 624 ? -35.531 21.422 22.5 1 25.28 624 SER A CA 1
ATOM 5108 C C . SER A 1 624 ? -36.906 20.953 22.953 1 25.28 624 SER A C 1
ATOM 5110 O O . SER A 1 624 ? -37.875 21.672 22.812 1 25.28 624 SER A O 1
ATOM 5112 N N . SER A 1 625 ? -37.031 19.672 23.266 1 25.2 625 SER A N 1
ATOM 5113 C CA . SER A 1 625 ? -38.438 19.5 23.641 1 25.2 625 SER A CA 1
ATOM 5114 C C . SER A 1 625 ? -38.781 20.328 24.875 1 25.2 625 SER A C 1
ATOM 5116 O O . SER A 1 625 ? -39.938 20.359 25.312 1 25.2 625 SER A O 1
ATOM 5118 N N . LEU A 1 626 ? -37.688 20.672 25.688 1 21.95 626 LEU A N 1
ATOM 5119 C CA . LEU A 1 626 ? -38.219 21.234 26.922 1 21.95 626 LEU A CA 1
ATOM 5120 C C . LEU A 1 626 ? -38.75 22.641 26.688 1 21.95 626 LEU A C 1
ATOM 5122 O O . LEU A 1 626 ? -39.406 23.219 27.562 1 21.95 626 LEU A O 1
ATOM 5126 N N . ARG A 1 627 ? -38.062 23.516 25.781 1 22.98 627 ARG A N 1
ATOM 5127 C CA . ARG A 1 627 ? -38.5 24.906 25.938 1 22.98 627 ARG A CA 1
ATOM 5128 C C . ARG A 1 627 ? -39.906 25.125 25.344 1 22.98 627 ARG A C 1
ATOM 5130 O O . ARG A 1 627 ? -40.031 25.391 24.141 1 22.98 627 ARG A O 1
ATOM 5137 N N . SER A 1 628 ? -40.812 24.188 25.484 1 21.89 628 SER A N 1
ATOM 5138 C CA . SER A 1 628 ? -42.125 24.453 24.891 1 21.89 628 SER A CA 1
ATOM 5139 C C . SER A 1 628 ? -42.656 25.828 25.281 1 21.89 628 SER A C 1
ATOM 5141 O O . SER A 1 628 ? -43.344 26.484 24.516 1 21.89 628 SER A O 1
ATOM 5143 N N . THR A 1 629 ? -42.719 26.203 26.609 1 20.34 629 THR A N 1
ATOM 5144 C CA . THR A 1 629 ? -44 26.812 26.969 1 20.34 629 THR A CA 1
ATOM 5145 C C . THR A 1 629 ? -44.031 28.281 26.547 1 20.34 629 THR A C 1
ATOM 5147 O O . THR A 1 629 ? -45.094 28.828 26.266 1 20.34 629 THR A O 1
ATOM 5150 N N . THR A 1 630 ? -43.094 29.25 27.031 1 20.55 630 THR A N 1
ATOM 5151 C CA . THR A 1 630 ? -43.656 30.562 27.359 1 20.55 630 THR A CA 1
ATOM 5152 C C . THR A 1 630 ? -43.781 31.422 26.094 1 20.55 630 THR A C 1
ATOM 5154 O O . THR A 1 630 ? -42.781 31.625 25.391 1 20.55 630 THR A O 1
ATOM 5157 N N . SER A 1 631 ? -45 31.672 25.469 1 21.42 631 SER A N 1
ATOM 5158 C CA . SER A 1 631 ? -45.594 32.344 24.328 1 21.42 631 SER A CA 1
ATOM 5159 C C . SER A 1 631 ? -45.344 33.844 24.359 1 21.42 631 SER A C 1
ATOM 5161 O O . SER A 1 631 ? -46 34.625 23.672 1 21.42 631 SER A O 1
ATOM 5163 N N . THR A 1 632 ? -44.438 34.531 25.219 1 21.56 632 THR A N 1
ATOM 5164 C CA . THR A 1 632 ? -44.719 35.938 25.25 1 21.56 632 THR A CA 1
ATOM 5165 C C . THR A 1 632 ? -44.469 36.594 23.891 1 21.56 632 THR A C 1
ATOM 5167 O O . THR A 1 632 ? -43.438 36.312 23.266 1 21.56 632 THR A O 1
ATOM 5170 N N . THR A 1 633 ? -45.469 37.281 23.188 1 23.2 633 THR A N 1
ATOM 5171 C CA . THR A 1 633 ? -45.844 37.906 21.938 1 23.2 633 THR A CA 1
ATOM 5172 C C . THR A 1 633 ? -44.969 39.125 21.672 1 23.2 633 THR A C 1
ATOM 5174 O O . THR A 1 633 ? -45.188 39.875 20.719 1 23.2 633 THR A O 1
ATOM 5177 N N . GLY A 1 634 ? -43.969 39.594 22.578 1 21.91 634 GLY A N 1
ATOM 5178 C CA . GLY A 1 634 ? -43.656 41 22.344 1 21.91 634 GLY A CA 1
ATOM 5179 C C . GLY A 1 634 ? -43.062 41.25 20.953 1 21.91 634 GLY A C 1
ATOM 5180 O O . GLY A 1 634 ? -42.531 40.344 20.328 1 21.91 634 GLY A O 1
ATOM 5181 N N . SER A 1 635 ? -43.625 42.281 20.141 1 23.7 635 SER A N 1
ATOM 5182 C CA . SER A 1 635 ? -43.406 42.875 18.828 1 23.7 635 SER A CA 1
ATOM 5183 C C . SER A 1 635 ? -41.938 43.25 18.641 1 23.7 635 SER A C 1
ATOM 5185 O O . SER A 1 635 ? -41.438 44.219 19.219 1 23.7 635 SER A O 1
ATOM 5187 N N . VAL A 1 636 ? -41 42.406 18.969 1 23.78 636 VAL A N 1
ATOM 5188 C CA . VAL A 1 636 ? -39.656 42.938 18.781 1 23.78 636 VAL A CA 1
ATOM 5189 C C . VAL A 1 636 ? -39.438 43.375 17.328 1 23.78 636 VAL A C 1
ATOM 5191 O O . VAL A 1 636 ? -39.719 42.594 16.406 1 23.78 636 VAL A O 1
ATOM 5194 N N . THR A 1 637 ? -39.594 44.719 17.078 1 24.16 637 THR A N 1
ATOM 5195 C CA . THR A 1 637 ? -39.25 45.438 15.859 1 24.16 637 THR A CA 1
ATOM 5196 C C . THR A 1 637 ? -38 44.875 15.203 1 24.16 637 THR A C 1
ATOM 5198 O O . THR A 1 637 ? -37.031 44.562 15.891 1 24.16 637 THR A O 1
ATOM 5201 N N . GLU A 1 638 ? -38.188 44.25 14.102 1 27.75 638 GLU A N 1
ATOM 5202 C CA . GLU A 1 638 ? -37.344 43.594 13.125 1 27.75 638 GLU A CA 1
ATOM 5203 C C . GLU A 1 638 ? -36.156 44.5 12.742 1 27.75 638 GLU A C 1
ATOM 5205 O O . GLU A 1 638 ? -36.312 45.406 11.922 1 27.75 638 GLU A O 1
ATOM 5210 N N . GLN A 1 639 ? -35.5 45.156 13.828 1 25.61 639 GLN A N 1
ATOM 5211 C CA . GLN A 1 639 ? -34.375 45.969 13.375 1 25.61 639 GLN A CA 1
ATOM 5212 C C . GLN A 1 639 ? -33.562 45.219 12.305 1 25.61 639 GLN A C 1
ATOM 5214 O O . GLN A 1 639 ? -33.406 44 12.359 1 25.61 639 GLN A O 1
ATOM 5219 N N . ASN A 1 640 ? -33.406 45.906 11.117 1 26.88 640 ASN A N 1
ATOM 5220 C CA . ASN A 1 640 ? -32.688 45.656 9.883 1 26.88 640 ASN A CA 1
ATOM 5221 C C . ASN A 1 640 ? -31.312 45.031 10.148 1 26.88 640 ASN A C 1
ATOM 5223 O O . ASN A 1 640 ? -30.422 45.688 10.703 1 26.88 640 ASN A O 1
ATOM 5227 N N . ASN A 1 641 ? -31.328 43.969 10.727 1 30.31 641 ASN A N 1
ATOM 5228 C CA . ASN A 1 641 ? -30.141 43.219 11.109 1 30.31 641 ASN A CA 1
ATOM 5229 C C . ASN A 1 641 ? -29.141 43.125 9.961 1 30.31 641 ASN A C 1
ATOM 5231 O O . ASN A 1 641 ? -29.391 42.469 8.961 1 30.31 641 ASN A O 1
ATOM 5235 N N . GLY A 1 642 ? -28.484 44.281 9.602 1 28.88 642 GLY A N 1
ATOM 5236 C CA . GLY A 1 642 ? -27.422 44.5 8.625 1 28.88 642 GLY A CA 1
ATOM 5237 C C . GLY A 1 642 ? -26.5 43.312 8.469 1 28.88 642 GLY A C 1
ATOM 5238 O O . GLY A 1 642 ? -26.234 42.594 9.438 1 28.88 642 GLY A O 1
ATOM 5239 N N . LEU A 1 643 ? -26.453 42.719 7.305 1 32.56 643 LEU A N 1
ATOM 5240 C CA . LEU A 1 643 ? -25.609 41.656 6.766 1 32.56 643 LEU A CA 1
ATOM 5241 C C . LEU A 1 643 ? -24.172 41.844 7.199 1 32.56 643 LEU A C 1
ATOM 5243 O O . LEU A 1 643 ? -23.562 42.875 6.977 1 32.56 643 LEU A O 1
ATOM 5247 N N . PHE A 1 644 ? -23.766 41.312 8.273 1 33.25 644 PHE A N 1
ATOM 5248 C CA . PHE A 1 644 ? -22.391 41.375 8.727 1 33.25 644 PHE A CA 1
ATOM 5249 C C . PHE A 1 644 ? -21.422 41 7.594 1 33.25 644 PHE A C 1
ATOM 5251 O O . PHE A 1 644 ? -21.422 39.844 7.129 1 33.25 644 PHE A O 1
ATOM 5258 N N . GLU A 1 645 ? -21.125 41.75 6.664 1 41.16 645 GLU A N 1
ATOM 5259 C CA . GLU A 1 645 ? -20.062 41.594 5.684 1 41.16 645 GLU A CA 1
ATOM 5260 C C . GLU A 1 645 ? -18.688 41.719 6.336 1 41.16 645 GLU A C 1
ATOM 5262 O O . GLU A 1 645 ? -18.422 42.688 7.051 1 41.16 645 GLU A O 1
ATOM 5267 N N . ILE A 1 646 ? -18.016 40.531 6.578 1 48.59 646 ILE A N 1
ATOM 5268 C CA . ILE A 1 646 ? -16.641 40.688 7.016 1 48.59 646 ILE A CA 1
ATOM 5269 C C . ILE A 1 646 ? -15.945 41.719 6.129 1 48.59 646 ILE A C 1
ATOM 5271 O O . ILE A 1 646 ? -16.016 41.656 4.902 1 48.59 646 ILE A O 1
ATOM 5275 N N . PRO A 1 647 ? -15.531 42.594 6.766 1 54.53 647 PRO A N 1
ATOM 5276 C CA . PRO A 1 647 ? -14.844 43.625 5.957 1 54.53 647 PRO A CA 1
ATOM 5277 C C . PRO A 1 647 ? -13.648 43.031 5.191 1 54.53 647 PRO A C 1
ATOM 5279 O O . PRO A 1 647 ? -13.07 42.031 5.605 1 54.53 647 PRO A O 1
ATOM 5282 N N . ASP A 1 648 ? -13.469 43.344 3.967 1 53.72 648 ASP A N 1
ATOM 5283 C CA . ASP A 1 648 ? -12.305 43 3.152 1 53.72 648 ASP A CA 1
ATOM 5284 C C . ASP A 1 648 ? -11.008 43.344 3.896 1 53.72 648 ASP A C 1
ATOM 5286 O O . ASP A 1 648 ? -10.742 44.5 4.219 1 53.72 648 ASP A O 1
ATOM 5290 N N . VAL A 1 649 ? -10.32 42.344 4.34 1 60.78 649 VAL A N 1
ATOM 5291 C CA . VAL A 1 649 ? -9.086 42.5 5.113 1 60.78 649 VAL A CA 1
ATOM 5292 C C . VAL A 1 649 ? -8.156 43.469 4.414 1 60.78 649 VAL A C 1
ATOM 5294 O O . VAL A 1 649 ? -7.406 44.188 5.074 1 60.78 649 VAL A O 1
ATOM 5297 N N . GLY A 1 650 ? -8.211 43.375 3.088 1 58.59 650 GLY A N 1
ATOM 5298 C CA . GLY A 1 650 ? -7.348 44.281 2.32 1 58.59 650 GLY A CA 1
ATOM 5299 C C . GLY A 1 650 ? -7.602 45.75 2.604 1 58.59 650 GLY A C 1
ATOM 5300 O O . GLY A 1 650 ? -6.77 46.594 2.285 1 58.59 650 GLY A O 1
ATOM 5301 N N . LYS A 1 651 ? -8.664 46 3.254 1 60.38 651 LYS A N 1
ATOM 5302 C CA . LYS A 1 651 ? -9.055 47.375 3.482 1 60.38 651 LYS A CA 1
ATOM 5303 C C . LYS A 1 651 ? -8.539 47.875 4.824 1 60.38 651 LYS A C 1
ATOM 5305 O O . LYS A 1 651 ? -8.695 49.062 5.16 1 60.38 651 LYS A O 1
ATOM 5310 N N . PHE A 1 652 ? -7.91 46.875 5.484 1 62.06 652 PHE A N 1
ATOM 5311 C CA . PHE A 1 652 ? -7.512 47.25 6.828 1 62.06 652 PHE A CA 1
ATOM 5312 C C . PHE A 1 652 ? -5.996 47.188 6.98 1 62.06 652 PHE A C 1
ATOM 5314 O O . PHE A 1 652 ? -5.348 46.312 6.43 1 62.06 652 PHE A O 1
ATOM 5321 N N . ASP A 1 653 ? -5.461 48.219 7.586 1 60.03 653 ASP A N 1
ATOM 5322 C CA . ASP A 1 653 ? -4.02 48.281 7.805 1 60.03 653 ASP A CA 1
ATOM 5323 C C . ASP A 1 653 ? -3.621 47.469 9.055 1 60.03 653 ASP A C 1
ATOM 5325 O O . ASP A 1 653 ? -2.508 46.969 9.133 1 60.03 653 ASP A O 1
ATOM 5329 N N . THR A 1 654 ? -4.488 47.562 10.047 1 62.97 654 THR A N 1
ATOM 5330 C CA . THR A 1 654 ? -4.168 46.875 11.297 1 62.97 654 THR A CA 1
ATOM 5331 C C . THR A 1 654 ? -5.234 45.844 11.648 1 62.97 654 THR A C 1
ATOM 5333 O O . THR A 1 654 ? -6.379 45.969 11.203 1 62.97 654 THR A O 1
ATOM 5336 N N . PHE A 1 655 ? -4.895 44.75 12.406 1 65.62 655 PHE A N 1
ATOM 5337 C CA . PHE A 1 655 ? -5.809 43.719 12.859 1 65.62 655 PHE A CA 1
ATOM 5338 C C . PHE A 1 655 ? -6.91 44.312 13.727 1 65.62 655 PHE A C 1
ATOM 5340 O O . PHE A 1 655 ? -8.07 43.906 13.641 1 65.62 655 PHE A O 1
ATOM 5347 N N . GLU A 1 656 ? -6.547 45.25 14.602 1 62.44 656 GLU A N 1
ATOM 5348 C CA . GLU A 1 656 ? -7.508 45.844 15.531 1 62.44 656 GLU A CA 1
ATOM 5349 C C . GLU A 1 656 ? -8.656 46.5 14.773 1 62.44 656 GLU A C 1
ATOM 5351 O O . GLU A 1 656 ? -9.82 46.344 15.148 1 62.44 656 GLU A O 1
ATOM 5356 N N . ASP A 1 657 ? -8.273 47.188 13.719 1 63.03 657 ASP A N 1
ATOM 5357 C CA . ASP A 1 657 ? -9.289 47.844 12.914 1 63.03 657 ASP A CA 1
ATOM 5358 C C . ASP A 1 657 ? -10.195 46.844 12.227 1 63.03 657 ASP A C 1
ATOM 5360 O O . ASP A 1 657 ? -11.414 47 12.188 1 63.03 657 ASP A O 1
ATOM 5364 N N . PHE A 1 658 ? -9.578 45.844 11.758 1 59.69 658 PHE A N 1
ATOM 5365 C CA . PHE A 1 658 ? -10.312 44.781 11.094 1 59.69 658 PHE A CA 1
ATOM 5366 C C . PHE A 1 658 ? -11.266 44.094 12.07 1 59.69 658 PHE A C 1
ATOM 5368 O O . PHE A 1 658 ? -12.445 43.906 11.758 1 59.69 658 PHE A O 1
ATOM 5375 N N . PHE A 1 659 ? -10.75 43.812 13.18 1 62.56 659 PHE A N 1
ATOM 5376 C CA . PHE A 1 659 ? -11.516 43.125 14.211 1 62.56 659 PHE A CA 1
ATOM 5377 C C . PHE A 1 659 ? -12.688 43.969 14.688 1 62.56 659 PHE A C 1
ATOM 5379 O O . PHE A 1 659 ? -13.797 43.438 14.852 1 62.56 659 PHE A O 1
ATOM 5386 N N . ARG A 1 660 ? -12.406 45.25 14.969 1 59.84 660 ARG A N 1
ATOM 5387 C CA . ARG A 1 660 ? -13.445 46.156 15.398 1 59.84 660 ARG A CA 1
ATOM 5388 C C . ARG A 1 660 ? -14.57 46.25 14.383 1 59.84 660 ARG A C 1
ATOM 5390 O O . ARG A 1 660 ? -15.75 46.25 14.75 1 59.84 660 ARG A O 1
ATOM 5397 N N . ASP A 1 661 ? -14.117 46.312 13.234 1 56.72 661 ASP A N 1
ATOM 5398 C CA . ASP A 1 661 ? -15.117 46.406 12.18 1 56.72 661 ASP A CA 1
ATOM 5399 C C . ASP A 1 661 ? -15.945 45.125 12.078 1 56.72 661 ASP A C 1
ATOM 5401 O O . ASP A 1 661 ? -17.156 45.188 11.844 1 56.72 661 ASP A O 1
ATOM 5405 N N . MET A 1 662 ? -15.266 44.156 12.258 1 58.34 662 MET A N 1
ATOM 5406 C CA . MET A 1 662 ? -15.906 42.844 12.164 1 58.34 662 MET A CA 1
ATOM 5407 C C . MET A 1 662 ? -16.922 42.656 13.281 1 58.34 662 MET A C 1
ATOM 5409 O O . MET A 1 662 ? -18.016 42.094 13.055 1 58.34 662 MET A O 1
ATOM 5413 N N . PHE A 1 663 ? -16.578 43.125 14.547 1 55.16 663 PHE A N 1
ATOM 5414 C CA . PHE A 1 663 ? -17.422 42.844 15.711 1 55.16 663 PHE A CA 1
ATOM 5415 C C . PHE A 1 663 ? -18.141 44.094 16.172 1 55.16 663 PHE A C 1
ATOM 5417 O O . PHE A 1 663 ? -19.094 44.031 16.953 1 55.16 663 PHE A O 1
ATOM 5424 N N . THR A 1 664 ? -17.625 45.281 16 1 51.22 664 THR A N 1
ATOM 5425 C CA . THR A 1 664 ? -18.391 46.5 16.312 1 51.22 664 THR A CA 1
ATOM 5426 C C . THR A 1 664 ? -19.672 46.562 15.5 1 51.22 664 THR A C 1
ATOM 5428 O O . THR A 1 664 ? -20.703 47.031 15.977 1 51.22 664 THR A O 1
ATOM 5431 N N . GLN A 1 665 ? -19.469 46.188 14.281 1 43.09 665 GLN A N 1
ATOM 5432 C CA . GLN A 1 665 ? -20.703 46.25 13.516 1 43.09 665 GLN A CA 1
ATOM 5433 C C . GLN A 1 665 ? -21.781 45.344 14.133 1 43.09 665 GLN A C 1
ATOM 5435 O O . GLN A 1 665 ? -22.969 45.531 13.859 1 43.09 665 GLN A O 1
ATOM 5440 N N . HIS A 1 666 ? -21.312 44.344 15 1 41.53 666 HIS A N 1
ATOM 5441 C CA . HIS A 1 666 ? -22.328 43.438 15.508 1 41.53 666 HIS A CA 1
ATOM 5442 C C . HIS A 1 666 ? -22.469 43.562 17.016 1 41.53 666 HIS A C 1
ATOM 5444 O O . HIS A 1 666 ? -23 42.656 17.672 1 41.53 666 HIS A O 1
ATOM 5450 N N . GLY A 1 667 ? -22.406 44.594 17.656 1 41.03 667 GLY A N 1
ATOM 5451 C CA . GLY A 1 667 ? -22.781 45 19 1 41.03 667 GLY A CA 1
ATOM 5452 C C . GLY A 1 667 ? -21.969 44.312 20.078 1 41.03 667 GLY A C 1
ATOM 5453 O O . GLY A 1 667 ? -22.391 44.25 21.234 1 41.03 667 GLY A O 1
ATOM 5454 N N . VAL A 1 668 ? -21.156 43.438 19.75 1 36.97 668 VAL A N 1
ATOM 5455 C CA . VAL A 1 668 ? -20.422 42.844 20.875 1 36.97 668 VAL A CA 1
ATOM 5456 C C . VAL A 1 668 ? -19.5 43.875 21.5 1 36.97 668 VAL A C 1
ATOM 5458 O O . VAL A 1 668 ? -18.641 44.469 20.828 1 36.97 668 VAL A O 1
ATOM 5461 N N . SER A 1 669 ? -19.984 44.656 22.484 1 31.19 669 SER A N 1
ATOM 5462 C CA . SER A 1 669 ? -19.281 45.656 23.312 1 31.19 669 SER A CA 1
ATOM 5463 C C . SER A 1 669 ? -17.938 45.094 23.781 1 31.19 669 SER A C 1
ATOM 5465 O O . SER A 1 669 ? -17.812 43.906 24.094 1 31.19 669 SER A O 1
ATOM 5467 N N . GLN A 1 670 ? -16.828 45.906 23.688 1 30.36 670 GLN A N 1
ATOM 5468 C CA . GLN A 1 670 ? -15.578 45.719 24.422 1 30.36 670 GLN A CA 1
ATOM 5469 C C . GLN A 1 670 ? -15.844 45.562 25.906 1 30.36 670 GLN A C 1
ATOM 5471 O O . GLN A 1 670 ? -16.609 46.312 26.5 1 30.36 670 GLN A O 1
ATOM 5476 N N . MET B 1 1 ? -77.625 19.547 -57.625 1 19.83 1 MET B N 1
ATOM 5477 C CA . MET B 1 1 ? -77.625 18.109 -57.375 1 19.83 1 MET B CA 1
ATOM 5478 C C . MET B 1 1 ? -76.875 17.797 -56.062 1 19.83 1 MET B C 1
ATOM 5480 O O . MET B 1 1 ? -76.125 18.625 -55.562 1 19.83 1 MET B O 1
ATOM 5484 N N . SER B 1 2 ? -76.812 16.25 -55.469 1 22.02 2 SER B N 1
ATOM 5485 C CA . SER B 1 2 ? -77.375 15.312 -54.469 1 22.02 2 SER B CA 1
ATOM 5486 C C . SER B 1 2 ? -76.25 14.781 -53.594 1 22.02 2 SER B C 1
ATOM 5488 O O . SER B 1 2 ? -76.062 13.562 -53.438 1 22.02 2 SER B O 1
ATOM 5490 N N . SER B 1 3 ? -75.25 15.398 -53 1 21.83 3 SER B N 1
ATOM 5491 C CA . SER B 1 3 ? -73.938 14.992 -52.594 1 21.83 3 SER B CA 1
ATOM 5492 C C . SER B 1 3 ? -74 14.047 -51.406 1 21.83 3 SER B C 1
ATOM 5494 O O . SER B 1 3 ? -74.688 14.297 -50.438 1 21.83 3 SER B O 1
ATOM 5496 N N . ASP B 1 4 ? -73.438 12.617 -51.312 1 20.31 4 ASP B N 1
ATOM 5497 C CA . ASP B 1 4 ? -73.438 11.172 -51.125 1 20.31 4 ASP B CA 1
ATOM 5498 C C . ASP B 1 4 ? -72.688 10.789 -49.875 1 20.31 4 ASP B C 1
ATOM 5500 O O . ASP B 1 4 ? -71.875 9.844 -49.875 1 20.31 4 ASP B O 1
ATOM 5504 N N . ALA B 1 5 ? -72.438 11.773 -48.844 1 18.34 5 ALA B N 1
ATOM 5505 C CA . ALA B 1 5 ? -71.312 11.742 -47.938 1 18.34 5 ALA B CA 1
ATOM 5506 C C . ALA B 1 5 ? -71.312 10.469 -47.094 1 18.34 5 ALA B C 1
ATOM 5508 O O . ALA B 1 5 ? -72.312 9.758 -47.031 1 18.34 5 ALA B O 1
ATOM 5509 N N . SER B 1 6 ? -70.812 10.539 -45.719 1 17.81 6 SER B N 1
ATOM 5510 C CA . SER B 1 6 ? -69.688 10.109 -44.906 1 17.81 6 SER B CA 1
ATOM 5511 C C . SER B 1 6 ? -70.125 9.031 -43.906 1 17.81 6 SER B C 1
ATOM 5513 O O . SER B 1 6 ? -69.375 8.648 -43.031 1 17.81 6 SER B O 1
ATOM 5515 N N . LYS B 1 7 ? -71.5 8.82 -43.781 1 22.27 7 LYS B N 1
ATOM 5516 C CA . LYS B 1 7 ? -71.875 8.312 -42.469 1 22.27 7 LYS B CA 1
ATOM 5517 C C . LYS B 1 7 ? -71.5 6.848 -42.312 1 22.27 7 LYS B C 1
ATOM 5519 O O . LYS B 1 7 ? -72.188 5.957 -42.781 1 22.27 7 LYS B O 1
ATOM 5524 N N . ARG B 1 8 ? -70.188 6.465 -42.531 1 22.28 8 ARG B N 1
ATOM 5525 C CA . ARG B 1 8 ? -69.812 5.059 -42.688 1 22.28 8 ARG B CA 1
ATOM 5526 C C . ARG B 1 8 ? -70.312 4.246 -41.469 1 22.28 8 ARG B C 1
ATOM 5528 O O . ARG B 1 8 ? -70.062 4.629 -40.312 1 22.28 8 ARG B O 1
ATOM 5535 N N . LYS B 1 9 ? -71.312 3.521 -41.688 1 21.61 9 LYS B N 1
ATOM 5536 C CA . LYS B 1 9 ? -72.125 2.594 -40.906 1 21.61 9 LYS B CA 1
ATOM 5537 C C . LYS B 1 9 ? -71.25 1.569 -40.188 1 21.61 9 LYS B C 1
ATOM 5539 O O . LYS B 1 9 ? -70.375 0.9 -40.812 1 21.61 9 LYS B O 1
ATOM 5544 N N . LEU B 1 10 ? -71 1.85 -38.906 1 24.16 10 LEU B N 1
ATOM 5545 C CA . LEU B 1 10 ? -70.375 1.157 -37.75 1 24.16 10 LEU B CA 1
ATOM 5546 C C . LEU B 1 10 ? -70.875 -0.274 -37.656 1 24.16 10 LEU B C 1
ATOM 5548 O O . LEU B 1 10 ? -72.062 -0.496 -37.375 1 24.16 10 LEU B O 1
ATOM 5552 N N . SER B 1 11 ? -70.562 -1.079 -38.719 1 21.41 11 SER B N 1
ATOM 5553 C CA . SER B 1 11 ? -71.062 -2.457 -38.844 1 21.41 11 SER B CA 1
ATOM 5554 C C . SER B 1 11 ? -70.75 -3.27 -37.594 1 21.41 11 SER B C 1
ATOM 5556 O O . SER B 1 11 ? -69.688 -3.125 -36.969 1 21.41 11 SER B O 1
ATOM 5558 N N . ASP B 1 12 ? -71.812 -3.758 -37 1 22.19 12 ASP B N 1
ATOM 5559 C CA . ASP B 1 12 ? -72.125 -4.535 -35.812 1 22.19 12 ASP B CA 1
ATOM 5560 C C . ASP B 1 12 ? -71.375 -5.867 -35.812 1 22.19 12 ASP B C 1
ATOM 5562 O O . ASP B 1 12 ? -71.625 -6.719 -36.688 1 22.19 12 ASP B O 1
ATOM 5566 N N . THR B 1 13 ? -70 -5.871 -35.781 1 22.89 13 THR B N 1
ATOM 5567 C CA . THR B 1 13 ? -69.25 -7.102 -35.906 1 22.89 13 THR B CA 1
ATOM 5568 C C . THR B 1 13 ? -69.75 -8.188 -35 1 22.89 13 THR B C 1
ATOM 5570 O O . THR B 1 13 ? -70.062 -7.914 -33.844 1 22.89 13 THR B O 1
ATOM 5573 N N . SER B 1 14 ? -70.125 -9.398 -35.5 1 21.7 14 SER B N 1
ATOM 5574 C CA . SER B 1 14 ? -70.688 -10.719 -35.188 1 21.7 14 SER B CA 1
ATOM 5575 C C . SER B 1 14 ? -69.938 -11.383 -34.062 1 21.7 14 SER B C 1
ATOM 5577 O O . SER B 1 14 ? -68.688 -11.195 -33.875 1 21.7 14 SER B O 1
ATOM 5579 N N . SER B 1 15 ? -70.625 -11.883 -33.031 1 24 15 SER B N 1
ATOM 5580 C CA . SER B 1 15 ? -70.438 -12.484 -31.703 1 24 15 SER B CA 1
ATOM 5581 C C . SER B 1 15 ? -69.688 -13.812 -31.781 1 24 15 SER B C 1
ATOM 5583 O O . SER B 1 15 ? -69.688 -14.562 -30.797 1 24 15 SER B O 1
ATOM 5585 N N . SER B 1 16 ? -68.812 -14.141 -32.75 1 24.27 16 SER B N 1
ATOM 5586 C CA . SER B 1 16 ? -68.5 -15.562 -32.906 1 24.27 16 SER B CA 1
ATOM 5587 C C . SER B 1 16 ? -68.062 -16.188 -31.609 1 24.27 16 SER B C 1
ATOM 5589 O O . SER B 1 16 ? -67.312 -15.578 -30.844 1 24.27 16 SER B O 1
ATOM 5591 N N . SER B 1 17 ? -68.75 -17.25 -31.109 1 24.45 17 SER B N 1
ATOM 5592 C CA . SER B 1 17 ? -68.75 -18.141 -29.969 1 24.45 17 SER B CA 1
ATOM 5593 C C . SER B 1 17 ? -67.438 -18.891 -29.859 1 24.45 17 SER B C 1
ATOM 5595 O O . SER B 1 17 ? -67.125 -19.688 -30.734 1 24.45 17 SER B O 1
ATOM 5597 N N . VAL B 1 18 ? -66.438 -18.312 -29.453 1 28.66 18 VAL B N 1
ATOM 5598 C CA . VAL B 1 18 ? -65.062 -18.906 -29.391 1 28.66 18 VAL B CA 1
ATOM 5599 C C . VAL B 1 18 ? -65.125 -20.172 -28.547 1 28.66 18 VAL B C 1
ATOM 5601 O O . VAL B 1 18 ? -65.562 -20.156 -27.391 1 28.66 18 VAL B O 1
ATOM 5604 N N . GLY B 1 19 ? -65.375 -21.359 -29.156 1 23.92 19 GLY B N 1
ATOM 5605 C CA . GLY B 1 19 ? -65.438 -22.734 -28.672 1 23.92 19 GLY B CA 1
ATOM 5606 C C . GLY B 1 19 ? -64.312 -23.031 -27.672 1 23.92 19 GLY B C 1
ATOM 5607 O O . GLY B 1 19 ? -63.219 -22.453 -27.766 1 23.92 19 GLY B O 1
ATOM 5608 N N . VAL B 1 20 ? -64.688 -23.5 -26.469 1 29.44 20 VAL B N 1
ATOM 5609 C CA . VAL B 1 20 ? -63.969 -23.891 -25.25 1 29.44 20 VAL B CA 1
ATOM 5610 C C . VAL B 1 20 ? -63 -25.016 -25.547 1 29.44 20 VAL B C 1
ATOM 5612 O O . VAL B 1 20 ? -63.406 -26.125 -25.906 1 29.44 20 VAL B O 1
ATOM 5615 N N . VAL B 1 21 ? -62 -24.859 -26.281 1 31.97 21 VAL B N 1
ATOM 5616 C CA . VAL B 1 21 ? -61.094 -25.969 -26.625 1 31.97 21 VAL B CA 1
ATOM 5617 C C . VAL B 1 21 ? -60.719 -26.734 -25.359 1 31.97 21 VAL B C 1
ATOM 5619 O O . VAL B 1 21 ? -60.312 -26.125 -24.359 1 31.97 21 VAL B O 1
ATOM 5622 N N . PRO B 1 22 ? -61.25 -27.953 -25.203 1 29.09 22 PRO B N 1
ATOM 5623 C CA . PRO B 1 22 ? -61.062 -28.812 -24.047 1 29.09 22 PRO B CA 1
ATOM 5624 C C . PRO B 1 22 ? -59.594 -28.875 -23.594 1 29.09 22 PRO B C 1
ATOM 5626 O O . PRO B 1 22 ? -58.688 -28.781 -24.422 1 29.09 22 PRO B O 1
ATOM 5629 N N . GLN B 1 23 ? -59.406 -28.625 -22.312 1 29.91 23 GLN B N 1
ATOM 5630 C CA . GLN B 1 23 ? -58.125 -28.547 -21.609 1 29.91 23 GLN B CA 1
ATOM 5631 C C . GLN B 1 23 ? -57.438 -29.906 -21.594 1 29.91 23 GLN B C 1
ATOM 5633 O O . GLN B 1 23 ? -58.031 -30.906 -21.156 1 29.91 23 GLN B O 1
ATOM 5638 N N . LYS B 1 24 ? -56.688 -30.281 -22.594 1 31.41 24 LYS B N 1
ATOM 5639 C CA . LYS B 1 24 ? -56 -31.547 -22.688 1 31.41 24 LYS B CA 1
ATOM 5640 C C . LYS B 1 24 ? -55.469 -31.984 -21.312 1 31.41 24 LYS B C 1
ATOM 5642 O O . LYS B 1 24 ? -54.875 -31.172 -20.594 1 31.41 24 LYS B O 1
ATOM 5647 N N . ARG B 1 25 ? -55.906 -33.094 -20.781 1 31.41 25 ARG B N 1
ATOM 5648 C CA . ARG B 1 25 ? -55.562 -33.781 -19.531 1 31.41 25 ARG B CA 1
ATOM 5649 C C . ARG B 1 25 ? -54.062 -33.812 -19.344 1 31.41 25 ARG B C 1
ATOM 5651 O O . ARG B 1 25 ? -53.312 -34.281 -20.219 1 31.41 25 ARG B O 1
ATOM 5658 N N . LYS B 1 26 ? -53.562 -33.031 -18.562 1 34.69 26 LYS B N 1
ATOM 5659 C CA . LYS B 1 26 ? -52.125 -33 -18.219 1 34.69 26 LYS B CA 1
ATOM 5660 C C . LYS B 1 26 ? -51.656 -34.344 -17.703 1 34.69 26 LYS B C 1
ATOM 5662 O O . LYS B 1 26 ? -52.219 -34.875 -16.734 1 34.69 26 LYS B O 1
ATOM 5667 N N . ARG B 1 27 ? -51.406 -35.312 -18.469 1 35.19 27 ARG B N 1
ATOM 5668 C CA . ARG B 1 27 ? -50.812 -36.625 -18.094 1 35.19 27 ARG B CA 1
ATOM 5669 C C . ARG B 1 27 ? -49.906 -36.469 -16.875 1 35.19 27 ARG B C 1
ATOM 5671 O O . ARG B 1 27 ? -49.156 -35.5 -16.75 1 35.19 27 ARG B O 1
ATOM 5678 N N . LYS B 1 28 ? -50.281 -37.094 -15.75 1 44.09 28 LYS B N 1
ATOM 5679 C CA . LYS B 1 28 ? -49.562 -37.156 -14.477 1 44.09 28 LYS B CA 1
ATOM 5680 C C . LYS B 1 28 ? -48.062 -37.438 -14.688 1 44.09 28 LYS B C 1
ATOM 5682 O O . LYS B 1 28 ? -47.719 -38.406 -15.375 1 44.09 28 LYS B O 1
ATOM 5687 N N . THR B 1 29 ? -47.312 -36.625 -14.766 1 50.25 29 THR B N 1
ATOM 5688 C CA . THR B 1 29 ? -45.875 -36.75 -15 1 50.25 29 THR B CA 1
ATOM 5689 C C . THR B 1 29 ? -45.219 -37.531 -13.859 1 50.25 29 THR B C 1
ATOM 5691 O O . THR B 1 29 ? -45.312 -37.125 -12.695 1 50.25 29 THR B O 1
ATOM 5694 N N . PHE B 1 30 ? -44.969 -38.656 -13.836 1 64.75 30 PHE B N 1
ATOM 5695 C CA . PHE B 1 30 ? -44.375 -39.562 -12.852 1 64.75 30 PHE B CA 1
ATOM 5696 C C . PHE B 1 30 ? -42.875 -39.312 -12.711 1 64.75 30 PHE B C 1
ATOM 5698 O O . PHE B 1 30 ? -42.25 -39.719 -11.727 1 64.75 30 PHE B O 1
ATOM 5705 N N . SER B 1 31 ? -42.375 -38.75 -13.562 1 70.19 31 SER B N 1
ATOM 5706 C CA . SER B 1 31 ? -40.969 -38.469 -13.586 1 70.19 31 SER B CA 1
ATOM 5707 C C . SER B 1 31 ? -40.688 -37 -13.266 1 70.19 31 SER B C 1
ATOM 5709 O O . SER B 1 31 ? -41.469 -36.125 -13.609 1 70.19 31 SER B O 1
ATOM 5711 N N . CYS B 1 32 ? -39.781 -36.75 -12.5 1 72.44 32 CYS B N 1
ATOM 5712 C CA . CYS B 1 32 ? -39.438 -35.344 -12.203 1 72.44 32 CYS B CA 1
ATOM 5713 C C . CYS B 1 32 ? -38.969 -34.625 -13.453 1 72.44 32 CYS B C 1
ATOM 5715 O O . CYS B 1 32 ? -38.625 -35.25 -14.453 1 72.44 32 CYS B O 1
ATOM 5717 N N . THR B 1 33 ? -39 -33.406 -13.555 1 77.12 33 THR B N 1
ATOM 5718 C CA . THR B 1 33 ? -38.656 -32.594 -14.711 1 77.12 33 THR B CA 1
ATOM 5719 C C . THR B 1 33 ? -37.219 -32.906 -15.188 1 77.12 33 THR B C 1
ATOM 5721 O O . THR B 1 33 ? -36.938 -32.875 -16.391 1 77.12 33 THR B O 1
ATOM 5724 N N . SER B 1 34 ? -36.406 -33.219 -14.336 1 73.88 34 SER B N 1
ATOM 5725 C CA . SER B 1 34 ? -35.031 -33.5 -14.672 1 73.88 34 SER B CA 1
ATOM 5726 C C . SER B 1 34 ? -34.875 -34.875 -15.305 1 73.88 34 SER B C 1
ATOM 5728 O O . SER B 1 34 ? -34.125 -35.062 -16.266 1 73.88 34 SER B O 1
ATOM 5730 N N . CYS B 1 35 ? -35.469 -35.656 -14.805 1 74.75 35 CYS B N 1
ATOM 5731 C CA . CYS B 1 35 ? -35.438 -37 -15.375 1 74.75 35 CYS B CA 1
ATOM 5732 C C . CYS B 1 35 ? -36.25 -37.062 -16.672 1 74.75 35 CYS B C 1
ATOM 5734 O O . CYS B 1 35 ? -35.875 -37.781 -17.594 1 74.75 35 CYS B O 1
ATOM 5736 N N . ARG B 1 36 ? -37.188 -36.312 -16.859 1 75.44 36 ARG B N 1
ATOM 5737 C CA . ARG B 1 36 ? -38 -36.219 -18.078 1 75.44 36 ARG B CA 1
ATOM 5738 C C . ARG B 1 36 ? -37.156 -35.625 -19.219 1 75.44 36 ARG B C 1
ATOM 5740 O O . ARG B 1 36 ? -37.25 -36.094 -20.359 1 75.44 36 ARG B O 1
ATOM 5747 N N . LYS B 1 37 ? -36.406 -34.656 -18.891 1 71.12 37 LYS B N 1
ATOM 5748 C CA . LYS B 1 37 ? -35.594 -34 -19.906 1 71.12 37 LYS B CA 1
ATOM 5749 C C . LYS B 1 37 ? -34.531 -34.969 -20.438 1 71.12 37 LYS B C 1
ATOM 5751 O O . LYS B 1 37 ? -34.156 -34.875 -21.625 1 71.12 37 LYS B O 1
ATOM 5756 N N . LEU B 1 38 ? -34.219 -35.906 -19.547 1 68.44 38 LEU B N 1
ATOM 5757 C CA . LEU B 1 38 ? -33.156 -36.812 -19.953 1 68.44 38 LEU B CA 1
ATOM 5758 C C . LEU B 1 38 ? -33.719 -38.188 -20.234 1 68.44 38 LEU B C 1
ATOM 5760 O O . LEU B 1 38 ? -32.969 -39.125 -20.547 1 68.44 38 LEU B O 1
ATOM 5764 N N . LYS B 1 39 ? -34.906 -38.406 -20.297 1 63.56 39 LYS B N 1
ATOM 5765 C CA . LYS B 1 39 ? -35.656 -39.625 -20.594 1 63.56 39 LYS B CA 1
ATOM 5766 C C . LYS B 1 39 ? -35.094 -40.812 -19.812 1 63.56 39 LYS B C 1
ATOM 5768 O O . LYS B 1 39 ? -34.906 -41.906 -20.344 1 63.56 39 LYS B O 1
ATOM 5773 N N . THR B 1 40 ? -34.719 -40.5 -18.641 1 70.44 40 THR B N 1
ATOM 5774 C CA . THR B 1 40 ? -34.219 -41.594 -17.781 1 70.44 40 THR B CA 1
ATOM 5775 C C . THR B 1 40 ? -35.281 -42 -16.766 1 70.44 40 THR B C 1
ATOM 5777 O O . THR B 1 40 ? -36.188 -41.219 -16.5 1 70.44 40 THR B O 1
ATOM 5780 N N . ARG B 1 41 ? -35.062 -43.062 -16.266 1 72.94 41 ARG B N 1
ATOM 5781 C CA . ARG B 1 41 ? -35.969 -43.594 -15.266 1 72.94 41 ARG B CA 1
ATOM 5782 C C . ARG B 1 41 ? -35.906 -42.812 -13.961 1 72.94 41 ARG B C 1
ATOM 5784 O O . ARG B 1 41 ? -34.812 -42.531 -13.469 1 72.94 41 ARG B O 1
ATOM 5791 N N . CYS B 1 42 ? -37.062 -42.219 -13.398 1 70.38 42 CYS B N 1
ATOM 5792 C CA . CYS B 1 42 ? -37.125 -41.406 -12.18 1 70.38 42 CYS B CA 1
ATOM 5793 C C . CYS B 1 42 ? -37.531 -42.281 -10.992 1 70.38 42 CYS B C 1
ATOM 5795 O O . CYS B 1 42 ? -38.656 -42.75 -10.898 1 70.38 42 CYS B O 1
ATOM 5797 N N . ASP B 1 43 ? -36.594 -42.719 -10.266 1 76.81 43 ASP B N 1
ATOM 5798 C CA . ASP B 1 43 ? -36.844 -43.5 -9.062 1 76.81 43 ASP B CA 1
ATOM 5799 C C . ASP B 1 43 ? -36.969 -42.625 -7.832 1 76.81 43 ASP B C 1
ATOM 5801 O O . ASP B 1 43 ? -35.969 -42.156 -7.27 1 76.81 43 ASP B O 1
ATOM 5805 N N . PHE B 1 44 ? -38.219 -42.375 -7.395 1 76.12 44 PHE B N 1
ATOM 5806 C CA . PHE B 1 44 ? -38.5 -41.469 -6.277 1 76.12 44 PHE B CA 1
ATOM 5807 C C . PHE B 1 44 ? -38.312 -42.188 -4.949 1 76.12 44 PHE B C 1
ATOM 5809 O O . PHE B 1 44 ? -38.875 -43.281 -4.758 1 76.12 44 PHE B O 1
ATOM 5816 N N . GLU B 1 45 ? -37.469 -41.688 -4.105 1 76.06 45 GLU B N 1
ATOM 5817 C CA . GLU B 1 45 ? -37.219 -42.25 -2.77 1 76.06 45 GLU B CA 1
ATOM 5818 C C . GLU B 1 45 ? -37.906 -41.406 -1.7 1 76.06 45 GLU B C 1
ATOM 5820 O O . GLU B 1 45 ? -37.438 -40.312 -1.332 1 76.06 45 GLU B O 1
ATOM 5825 N N . PRO B 1 46 ? -38.938 -41.75 -1.148 1 76.06 46 PRO B N 1
ATOM 5826 C CA . PRO B 1 46 ? -39.75 -40.969 -0.223 1 76.06 46 PRO B CA 1
ATOM 5827 C C . PRO B 1 46 ? -39 -40.562 1.046 1 76.06 46 PRO B C 1
ATOM 5829 O O . PRO B 1 46 ? -39.281 -39.531 1.645 1 76.06 46 PRO B O 1
ATOM 5832 N N . GLN B 1 47 ? -38.031 -41.375 1.357 1 74.38 47 GLN B N 1
ATOM 5833 C CA . GLN B 1 47 ? -37.281 -41.188 2.594 1 74.38 47 GLN B CA 1
ATOM 5834 C C . GLN B 1 47 ? -36.438 -39.938 2.52 1 74.38 47 GLN B C 1
ATOM 5836 O O . GLN B 1 47 ? -36.156 -39.281 3.539 1 74.38 47 GLN B O 1
ATOM 5841 N N . PHE B 1 48 ? -36.094 -39.625 1.173 1 73.94 48 PHE B N 1
ATOM 5842 C CA . PHE B 1 48 ? -35.219 -38.469 0.931 1 73.94 48 PHE B CA 1
ATOM 5843 C C . PHE B 1 48 ? -35.969 -37.312 0.317 1 73.94 48 PHE B C 1
ATOM 5845 O O . PHE B 1 48 ? -35.406 -36.219 0.134 1 73.94 48 PHE B O 1
ATOM 5852 N N . GLY B 1 49 ? -37.25 -37.5 -0.071 1 77.94 49 GLY B N 1
ATOM 5853 C CA . GLY B 1 49 ? -38.156 -36.531 -0.685 1 77.94 49 GLY B CA 1
ATOM 5854 C C . GLY B 1 49 ? -37.781 -36.156 -2.096 1 77.94 49 GLY B C 1
ATOM 5855 O O . GLY B 1 49 ? -38.219 -35.125 -2.623 1 77.94 49 GLY B O 1
ATOM 5856 N N . LYS B 1 50 ? -36.938 -36.844 -2.701 1 77.44 50 LYS B N 1
ATOM 5857 C CA . LYS B 1 50 ? -36.406 -36.625 -4.047 1 77.44 50 LYS B CA 1
ATOM 5858 C C . LYS B 1 50 ? -36.219 -37.938 -4.797 1 77.44 50 LYS B C 1
ATOM 5860 O O . LYS B 1 50 ? -36.219 -39 -4.184 1 77.44 50 LYS B O 1
ATOM 5865 N N . CYS B 1 51 ? -36.125 -37.875 -6.117 1 77.31 51 CYS B N 1
ATOM 5866 C CA . CYS B 1 51 ? -35.781 -39.094 -6.875 1 77.31 51 CYS B CA 1
ATOM 5867 C C . CYS B 1 51 ? -34.281 -39.406 -6.738 1 77.31 51 CYS B C 1
ATOM 5869 O O . CYS B 1 51 ? -33.5 -38.562 -6.359 1 77.31 51 CYS B O 1
ATOM 5871 N N . HIS B 1 52 ? -33.812 -40.562 -7.004 1 76.56 52 HIS B N 1
ATOM 5872 C CA . HIS B 1 52 ? -32.438 -41.031 -6.824 1 76.56 52 HIS B CA 1
ATOM 5873 C C . HIS B 1 52 ? -31.453 -40.094 -7.5 1 76.56 52 HIS B C 1
ATOM 5875 O O . HIS B 1 52 ? -30.406 -39.781 -6.926 1 76.56 52 HIS B O 1
ATOM 5881 N N . ARG B 1 53 ? -31.781 -39.656 -8.594 1 73.5 53 ARG B N 1
ATOM 5882 C CA . ARG B 1 53 ? -30.906 -38.781 -9.367 1 73.5 53 ARG B CA 1
ATOM 5883 C C . ARG B 1 53 ? -30.844 -37.406 -8.742 1 73.5 53 ARG B C 1
ATOM 5885 O O . ARG B 1 53 ? -29.75 -36.812 -8.586 1 73.5 53 ARG B O 1
ATOM 5892 N N . CYS B 1 54 ? -31.875 -36.844 -8.539 1 73.56 54 CYS B N 1
ATOM 5893 C CA . CYS B 1 54 ? -31.906 -35.531 -7.918 1 73.56 54 CYS B CA 1
ATOM 5894 C C . CYS B 1 54 ? -31.219 -35.531 -6.562 1 73.56 54 CYS B C 1
ATOM 5896 O O . CYS B 1 54 ? -30.578 -34.562 -6.172 1 73.56 54 CYS B O 1
ATOM 5898 N N . ASN B 1 55 ? -31.266 -36.562 -5.906 1 74.88 55 ASN B N 1
ATOM 5899 C CA . ASN B 1 55 ? -30.641 -36.781 -4.605 1 74.88 55 ASN B CA 1
ATOM 5900 C C . ASN B 1 55 ? -29.125 -36.875 -4.727 1 74.88 55 ASN B C 1
ATOM 5902 O O . ASN B 1 55 ? -28.391 -36.219 -3.965 1 74.88 55 ASN B O 1
ATOM 5906 N N . VAL B 1 56 ? -28.734 -37.562 -5.664 1 69.62 56 VAL B N 1
ATOM 5907 C CA . VAL B 1 56 ? -27.312 -37.75 -5.895 1 69.62 56 VAL B CA 1
ATOM 5908 C C . VAL B 1 56 ? -26.688 -36.469 -6.453 1 69.62 56 VAL B C 1
ATOM 5910 O O . VAL B 1 56 ? -25.578 -36.094 -6.059 1 69.62 56 VAL B O 1
ATOM 5913 N N . LEU B 1 57 ? -27.391 -35.812 -7.207 1 68.31 57 LEU B N 1
ATOM 5914 C CA . LEU B 1 57 ? -26.906 -34.625 -7.91 1 68.31 57 LEU B CA 1
ATOM 5915 C C . LEU B 1 57 ? -27.328 -33.344 -7.188 1 68.31 57 LEU B C 1
ATOM 5917 O O . LEU B 1 57 ? -27.094 -32.25 -7.684 1 68.31 57 LEU B O 1
ATOM 5921 N N . LYS B 1 58 ? -27.984 -33.531 -6.062 1 66.75 58 LYS B N 1
ATOM 5922 C CA . LYS B 1 58 ? -28.484 -32.5 -5.145 1 66.75 58 LYS B CA 1
ATOM 5923 C C . LYS B 1 58 ? -29.281 -31.438 -5.883 1 66.75 58 LYS B C 1
ATOM 5925 O O . LYS B 1 58 ? -29.125 -30.234 -5.629 1 66.75 58 LYS B O 1
ATOM 5930 N N . LEU B 1 59 ? -30.047 -31.797 -6.824 1 72.19 59 LEU B N 1
ATOM 5931 C CA . LEU B 1 59 ? -30.969 -30.969 -7.574 1 72.19 59 LEU B CA 1
ATOM 5932 C C . LEU B 1 59 ? -32.312 -30.891 -6.871 1 72.19 59 LEU B C 1
ATOM 5934 O O . LEU B 1 59 ? -32.656 -31.766 -6.082 1 72.19 59 LEU B O 1
ATOM 5938 N N . ASP B 1 60 ? -32.969 -29.766 -7.129 1 76.5 60 ASP B N 1
ATOM 5939 C CA . ASP B 1 60 ? -34.344 -29.672 -6.672 1 76.5 60 ASP B CA 1
ATOM 5940 C C . ASP B 1 60 ? -35.25 -30.594 -7.496 1 76.5 60 ASP B C 1
ATOM 5942 O O . ASP B 1 60 ? -35.25 -30.531 -8.727 1 76.5 60 ASP B O 1
ATOM 5946 N N . CYS B 1 61 ? -35.906 -31.484 -6.883 1 74.19 61 CYS B N 1
ATOM 5947 C CA . CYS B 1 61 ? -36.75 -32.438 -7.555 1 74.19 61 CYS B CA 1
ATOM 5948 C C . CYS B 1 61 ? -38.188 -31.953 -7.625 1 74.19 61 CYS B C 1
ATOM 5950 O O . CYS B 1 61 ? -38.781 -31.594 -6.605 1 74.19 61 CYS B O 1
ATOM 5952 N N . SER B 1 62 ? -38.719 -31.719 -8.719 1 77.75 62 SER B N 1
ATOM 5953 C CA . SER B 1 62 ? -40.062 -31.156 -8.906 1 77.75 62 SER B CA 1
ATOM 5954 C C . SER B 1 62 ? -41.125 -32.031 -8.242 1 77.75 62 SER B C 1
ATOM 5956 O O . SER B 1 62 ? -42.219 -31.562 -8.008 1 77.75 62 SER B O 1
ATOM 5958 N N . LEU B 1 63 ? -40.625 -33.219 -7.902 1 77.19 63 LEU B N 1
ATOM 5959 C CA . LEU B 1 63 ? -41.594 -34.156 -7.332 1 77.19 63 LEU B CA 1
ATOM 5960 C C . LEU B 1 63 ? -41.719 -33.969 -5.824 1 77.19 63 LEU B C 1
ATOM 5962 O O . LEU B 1 63 ? -42.656 -34.5 -5.199 1 77.19 63 LEU B O 1
ATOM 5966 N N . THR B 1 64 ? -40.844 -33.281 -5.262 1 78.62 64 THR B N 1
ATOM 5967 C CA . THR B 1 64 ? -40.781 -33.125 -3.812 1 78.62 64 THR B CA 1
ATOM 5968 C C . THR B 1 64 ? -42.062 -32.469 -3.309 1 78.62 64 THR B C 1
ATOM 5970 O O . THR B 1 64 ? -42.625 -32.875 -2.283 1 78.62 64 THR B O 1
ATOM 5973 N N . TYR B 1 65 ? -42.594 -31.531 -4.066 1 75.38 65 TYR B N 1
ATOM 5974 C CA . TYR B 1 65 ? -43.781 -30.828 -3.621 1 75.38 65 TYR B CA 1
ATOM 5975 C C . TYR B 1 65 ? -45.031 -31.625 -3.963 1 75.38 65 TYR B C 1
ATOM 5977 O O . TYR B 1 65 ? -46 -31.656 -3.188 1 75.38 65 TYR B O 1
ATOM 5985 N N . GLU B 1 66 ? -44.906 -32.344 -5.062 1 74.19 66 GLU B N 1
ATOM 5986 C CA . GLU B 1 66 ? -46.094 -33.031 -5.566 1 74.19 66 GLU B CA 1
ATOM 5987 C C . GLU B 1 66 ? -46.406 -34.281 -4.746 1 74.19 66 GLU B C 1
ATOM 5989 O O . GLU B 1 66 ? -47.562 -34.656 -4.582 1 74.19 66 GLU B O 1
ATOM 5994 N N . ARG B 1 67 ? -45.281 -34.844 -4.191 1 70.75 67 ARG B N 1
ATOM 5995 C CA . ARG B 1 67 ? -45.469 -36.094 -3.443 1 70.75 67 ARG B CA 1
ATOM 5996 C C . ARG B 1 67 ? -45.188 -35.875 -1.958 1 70.75 67 ARG B C 1
ATOM 5998 O O . ARG B 1 67 ? -44.719 -36.781 -1.271 1 70.75 67 ARG B O 1
ATOM 6005 N N . ARG B 1 68 ? -45.531 -34.75 -1.455 1 72.38 68 ARG B N 1
ATOM 6006 C CA . ARG B 1 68 ? -45.312 -34.344 -0.079 1 72.38 68 ARG B CA 1
ATOM 6007 C C . ARG B 1 68 ? -45.969 -35.281 0.908 1 72.38 68 ARG B C 1
ATOM 6009 O O . ARG B 1 68 ? -45.438 -35.562 1.981 1 72.38 68 ARG B O 1
ATOM 6016 N N . ASP B 1 69 ? -47.094 -35.719 0.543 1 70.19 69 ASP B N 1
ATOM 6017 C CA . ASP B 1 69 ? -47.875 -36.594 1.424 1 70.19 69 ASP B CA 1
ATOM 6018 C C . ASP B 1 69 ? -47.188 -37.938 1.637 1 70.19 69 ASP B C 1
ATOM 6020 O O . ASP B 1 69 ? -47.188 -38.469 2.746 1 70.19 69 ASP B O 1
ATOM 6024 N N . GLU B 1 70 ? -46.469 -38.438 0.612 1 72.44 70 GLU B N 1
ATOM 6025 C CA . GLU B 1 70 ? -45.75 -39.688 0.698 1 72.44 70 GLU B CA 1
ATOM 6026 C C . GLU B 1 70 ? -44.469 -39.531 1.515 1 72.44 70 GLU B C 1
ATOM 6028 O O . GLU B 1 70 ? -44.094 -40.438 2.268 1 72.44 70 GLU B O 1
ATOM 6033 N N . ILE B 1 71 ? -43.875 -38.344 1.441 1 68.94 71 ILE B N 1
ATOM 6034 C CA . ILE B 1 71 ? -42.656 -38 2.188 1 68.94 71 ILE B CA 1
ATOM 6035 C C . ILE B 1 71 ? -42.969 -37.906 3.676 1 68.94 71 ILE B C 1
ATOM 6037 O O . ILE B 1 71 ? -42.25 -38.438 4.52 1 68.94 71 ILE B O 1
ATOM 6041 N N . GLU B 1 72 ? -44.031 -37.25 4.082 1 70.81 72 GLU B N 1
ATOM 6042 C CA . GLU B 1 72 ? -44.469 -37.062 5.465 1 70.81 72 GLU B CA 1
ATOM 6043 C C . GLU B 1 72 ? -44.812 -38.406 6.098 1 70.81 72 GLU B C 1
ATOM 6045 O O . GLU B 1 72 ? -44.5 -38.656 7.262 1 70.81 72 GLU B O 1
ATOM 6050 N N . SER B 1 73 ? -45.375 -39.25 5.328 1 67.31 73 SER B N 1
ATOM 6051 C CA . SER B 1 73 ? -45.75 -40.562 5.836 1 67.31 73 SER B CA 1
ATOM 6052 C C . SER B 1 73 ? -44.531 -41.438 6.055 1 67.31 73 SER B C 1
ATOM 6054 O O . SER B 1 73 ? -44.469 -42.219 7.012 1 67.31 73 SER B O 1
ATOM 6056 N N . ALA B 1 74 ? -43.438 -41.219 5.215 1 62.97 74 ALA B N 1
ATOM 6057 C CA . ALA B 1 74 ? -42.25 -42 5.359 1 62.97 74 ALA B CA 1
ATOM 6058 C C . ALA B 1 74 ? -41.406 -41.531 6.547 1 62.97 74 ALA B C 1
ATOM 6060 O O . ALA B 1 74 ? -40.812 -42.344 7.258 1 62.97 74 ALA B O 1
ATOM 6061 N N . VAL B 1 75 ? -41.344 -40.281 6.812 1 60.94 75 VAL B N 1
ATOM 6062 C CA . VAL B 1 75 ? -40.656 -39.719 7.961 1 60.94 75 VAL B CA 1
ATOM 6063 C C . VAL B 1 75 ? -41.344 -40.125 9.25 1 60.94 75 VAL B C 1
ATOM 6065 O O . VAL B 1 75 ? -40.688 -40.5 10.227 1 60.94 75 VAL B O 1
ATOM 6068 N N . LEU B 1 76 ? -42.625 -40.062 9.297 1 58.34 76 LEU B N 1
ATOM 6069 C CA . LEU B 1 76 ? -43.375 -40.5 10.453 1 58.34 76 LEU B CA 1
ATOM 6070 C C . LEU B 1 76 ? -43.188 -41.969 10.734 1 58.34 76 LEU B C 1
ATOM 6072 O O . LEU B 1 76 ? -43.125 -42.406 11.891 1 58.34 76 LEU B O 1
ATOM 6076 N N . GLU B 1 77 ? -43.031 -42.688 9.664 1 52.03 77 GLU B N 1
ATOM 6077 C CA . GLU B 1 77 ? -42.844 -44.125 9.852 1 52.03 77 GLU B CA 1
ATOM 6078 C C . GLU B 1 77 ? -41.469 -44.438 10.406 1 52.03 77 GLU B C 1
ATOM 6080 O O . GLU B 1 77 ? -41.312 -45.375 11.195 1 52.03 77 GLU B O 1
ATOM 6085 N N . GLN B 1 78 ? -40.438 -43.625 9.93 1 46.84 78 GLN B N 1
ATOM 6086 C CA . GLN B 1 78 ? -39.094 -43.906 10.469 1 46.84 78 GLN B CA 1
ATOM 6087 C C . GLN B 1 78 ? -39.031 -43.5 11.945 1 46.84 78 GLN B C 1
ATOM 6089 O O . GLN B 1 78 ? -38.344 -44.188 12.727 1 46.84 78 GLN B O 1
ATOM 6094 N N . GLU B 1 79 ? -39.594 -42.375 12.375 1 45.34 79 GLU B N 1
ATOM 6095 C CA . GLU B 1 79 ? -39.656 -42 13.789 1 45.34 79 GLU B CA 1
ATOM 6096 C C . GLU B 1 79 ? -40.312 -43.094 14.625 1 45.34 79 GLU B C 1
ATOM 6098 O O . GLU B 1 79 ? -39.938 -43.312 15.766 1 45.34 79 GLU B O 1
ATOM 6103 N N . GLU B 1 80 ? -41.312 -43.656 14.016 1 40.94 80 GLU B N 1
ATOM 6104 C CA . GLU B 1 80 ? -42.031 -44.656 14.805 1 40.94 80 GLU B CA 1
ATOM 6105 C C . GLU B 1 80 ? -41.219 -45.938 14.977 1 40.94 80 GLU B C 1
ATOM 6107 O O . GLU B 1 80 ? -41.406 -46.656 15.953 1 40.94 80 GLU B O 1
ATOM 6112 N N . ASN B 1 81 ? -40.406 -46.219 13.875 1 37.62 81 ASN B N 1
ATOM 6113 C CA . ASN B 1 81 ? -39.75 -47.5 14.023 1 37.62 81 ASN B CA 1
ATOM 6114 C C . ASN B 1 81 ? -38.625 -47.438 15.047 1 37.62 81 ASN B C 1
ATOM 6116 O O . ASN B 1 81 ? -38.031 -48.469 15.406 1 37.62 81 ASN B O 1
ATOM 6120 N N . ASN B 1 82 ? -37.875 -46.281 15.109 1 35.03 82 ASN B N 1
ATOM 6121 C CA . ASN B 1 82 ? -36.75 -46.25 16.016 1 35.03 82 ASN B CA 1
ATOM 6122 C C . ASN B 1 82 ? -37.188 -46.469 17.469 1 35.03 82 ASN B C 1
ATOM 6124 O O . ASN B 1 82 ? -36.375 -46.375 18.391 1 35.03 82 ASN B O 1
ATOM 6128 N N . ASN B 1 83 ? -38.469 -46.406 17.75 1 31.3 83 ASN B N 1
ATOM 6129 C CA . ASN B 1 83 ? -38.844 -46.469 19.156 1 31.3 83 ASN B CA 1
ATOM 6130 C C . ASN B 1 83 ? -38.656 -47.875 19.734 1 31.3 83 ASN B C 1
ATOM 6132 O O . ASN B 1 83 ? -38.781 -48.062 20.938 1 31.3 83 ASN B O 1
ATOM 6136 N N . ASN B 1 84 ? -38.781 -48.969 18.906 1 28.44 84 ASN B N 1
ATOM 6137 C CA . ASN B 1 84 ? -39.188 -50.156 19.656 1 28.44 84 ASN B CA 1
ATOM 6138 C C . ASN B 1 84 ? -37.969 -50.844 20.266 1 28.44 84 ASN B C 1
ATOM 6140 O O . ASN B 1 84 ? -38.125 -51.812 21.031 1 28.44 84 ASN B O 1
ATOM 6144 N N . ASP B 1 85 ? -36.781 -51.062 19.484 1 28.66 85 ASP B N 1
ATOM 6145 C CA . ASP B 1 85 ? -36.062 -52.25 19.844 1 28.66 85 ASP B CA 1
ATOM 6146 C C . ASP B 1 85 ? -35.281 -52.062 21.141 1 28.66 85 ASP B C 1
ATOM 6148 O O . ASP B 1 85 ? -34.219 -51.438 21.141 1 28.66 85 ASP B O 1
ATOM 6152 N N . ASP B 1 86 ? -35.844 -51.969 22.359 1 27.34 86 ASP B N 1
ATOM 6153 C CA . ASP B 1 86 ? -35.406 -51.719 23.719 1 27.34 86 ASP B CA 1
ATOM 6154 C C . ASP B 1 86 ? -34.531 -52.844 24.234 1 27.34 86 ASP B C 1
ATOM 6156 O O . ASP B 1 86 ? -34.094 -52.844 25.391 1 27.34 86 ASP B O 1
ATOM 6160 N N . ASP B 1 87 ? -34.688 -54.094 23.688 1 23.59 87 ASP B N 1
ATOM 6161 C CA . ASP B 1 87 ? -34.531 -55.094 24.719 1 23.59 87 ASP B CA 1
ATOM 6162 C C . ASP B 1 87 ? -33.062 -55.219 25.125 1 23.59 87 ASP B C 1
ATOM 6164 O O . ASP B 1 87 ? -32.719 -55.188 26.312 1 23.59 87 ASP B O 1
ATOM 6168 N N . GLY B 1 88 ? -32.344 -56.344 24.766 1 22.75 88 GLY B N 1
ATOM 6169 C CA . GLY B 1 88 ? -31.594 -57.281 25.594 1 22.75 88 GLY B CA 1
ATOM 6170 C C . GLY B 1 88 ? -30.172 -56.812 25.859 1 22.75 88 GLY B C 1
ATOM 6171 O O . GLY B 1 88 ? -29.922 -56.156 26.859 1 22.75 88 GLY B O 1
ATOM 6172 N N . GLY B 1 89 ? -29.156 -57.75 25.531 1 24.69 89 GLY B N 1
ATOM 6173 C CA . GLY B 1 89 ? -27.875 -58.125 26.078 1 24.69 89 GLY B CA 1
ATOM 6174 C C . GLY B 1 89 ? -26.797 -57.062 25.844 1 24.69 89 GLY B C 1
ATOM 6175 O O . GLY B 1 89 ? -26.469 -56.75 24.703 1 24.69 89 GLY B O 1
ATOM 6176 N N . GLY B 1 90 ? -26.625 -56.094 26.625 1 23.28 90 GLY B N 1
ATOM 6177 C CA . GLY B 1 90 ? -26.266 -54.719 26.484 1 23.28 90 GLY B CA 1
ATOM 6178 C C . GLY B 1 90 ? -24.781 -54.5 26.297 1 23.28 90 GLY B C 1
ATOM 6179 O O . GLY B 1 90 ? -24.094 -54.031 27.219 1 23.28 90 GLY B O 1
ATOM 6180 N N . GLY B 1 91 ? -24.094 -55.562 25.656 1 22.36 91 GLY B N 1
ATOM 6181 C CA . GLY B 1 91 ? -22.641 -55.688 25.688 1 22.36 91 GLY B CA 1
ATOM 6182 C C . GLY B 1 91 ? -21.938 -54.375 25.297 1 22.36 91 GLY B C 1
ATOM 6183 O O . GLY B 1 91 ? -22.438 -53.625 24.469 1 22.36 91 GLY B O 1
ATOM 6184 N N . ASP B 1 92 ? -21.062 -53.875 26.172 1 23.16 92 ASP B N 1
ATOM 6185 C CA . ASP B 1 92 ? -20.453 -52.562 26.406 1 23.16 92 ASP B CA 1
ATOM 6186 C C . ASP B 1 92 ? -19.594 -52.125 25.219 1 23.16 92 ASP B C 1
ATOM 6188 O O . ASP B 1 92 ? -18.406 -52.5 25.156 1 23.16 92 ASP B O 1
ATOM 6192 N N . LEU B 1 93 ? -19.828 -52.625 24.094 1 21.53 93 LEU B N 1
ATOM 6193 C CA . LEU B 1 93 ? -18.844 -52.344 23.047 1 21.53 93 LEU B CA 1
ATOM 6194 C C . LEU B 1 93 ? -18.453 -50.875 23.031 1 21.53 93 LEU B C 1
ATOM 6196 O O . LEU B 1 93 ? -19.312 -50 23.062 1 21.53 93 LEU B O 1
ATOM 6200 N N . GLY B 1 94 ? -17.219 -50.594 23.422 1 21.88 94 GLY B N 1
ATOM 6201 C CA . GLY B 1 94 ? -16.594 -49.281 23.656 1 21.88 94 GLY B CA 1
ATOM 6202 C C . GLY B 1 94 ? -16.797 -48.312 22.516 1 21.88 94 GLY B C 1
ATOM 6203 O O . GLY B 1 94 ? -16.406 -48.594 21.375 1 21.88 94 GLY B O 1
ATOM 6204 N N . LYS B 1 95 ? -17.859 -47.75 22.344 1 25.02 95 LYS B N 1
ATOM 6205 C CA . LYS B 1 95 ? -18.391 -46.719 21.438 1 25.02 95 LYS B CA 1
ATOM 6206 C C . LYS B 1 95 ? -17.344 -45.656 21.125 1 25.02 95 LYS B C 1
ATOM 6208 O O . LYS B 1 95 ? -16.906 -44.938 22.031 1 25.02 95 LYS B O 1
ATOM 6213 N N . GLY B 1 96 ? -16.5 -45.938 20.312 1 22.17 96 GLY B N 1
ATOM 6214 C CA . GLY B 1 96 ? -15.375 -45.125 19.875 1 22.17 96 GLY B CA 1
ATOM 6215 C C . GLY B 1 96 ? -15.766 -43.688 19.578 1 22.17 96 GLY B C 1
ATOM 6216 O O . GLY B 1 96 ? -16.641 -43.438 18.734 1 22.17 96 GLY B O 1
ATOM 6217 N N . LYS B 1 97 ? -15.82 -42.844 20.547 1 24.59 97 LYS B N 1
ATOM 6218 C CA . LYS B 1 97 ? -16.188 -41.438 20.75 1 24.59 97 LYS B CA 1
ATOM 6219 C C . LYS B 1 97 ? -15.648 -40.562 19.625 1 24.59 97 LYS B C 1
ATOM 6221 O O . LYS B 1 97 ? -14.438 -40.5 19.422 1 24.59 97 LYS B O 1
ATOM 6226 N N . THR B 1 98 ? -16.219 -40.438 18.641 1 25.44 98 THR B N 1
ATOM 6227 C CA . THR B 1 98 ? -16 -39.5 17.516 1 25.44 98 THR B CA 1
ATOM 6228 C C . THR B 1 98 ? -15.734 -38.094 18.031 1 25.44 98 THR B C 1
ATOM 6230 O O . THR B 1 98 ? -16.609 -37.469 18.641 1 25.44 98 THR B O 1
ATOM 6233 N N . GLY B 1 99 ? -14.633 -37.781 18.609 1 24.06 99 GLY B N 1
ATOM 6234 C CA . GLY B 1 99 ? -14.289 -36.562 19.328 1 24.06 99 GLY B CA 1
ATOM 6235 C C . GLY B 1 99 ? -14.617 -35.312 18.547 1 24.06 99 GLY B C 1
ATOM 6236 O O . GLY B 1 99 ? -14.023 -35.031 17.5 1 24.06 99 GLY B O 1
ATOM 6237 N N . VAL B 1 100 ? -15.906 -35 18.391 1 26.61 100 VAL B N 1
ATOM 6238 C CA . VAL B 1 100 ? -16.359 -33.656 18.156 1 26.61 100 VAL B CA 1
ATOM 6239 C C . VAL B 1 100 ? -15.508 -32.656 18.969 1 26.61 100 VAL B C 1
ATOM 6241 O O . VAL B 1 100 ? -15.438 -32.781 20.188 1 26.61 100 VAL B O 1
ATOM 6244 N N . ILE B 1 101 ? -14.469 -32.281 18.484 1 27.47 101 ILE B N 1
ATOM 6245 C CA . ILE B 1 101 ? -13.68 -31.281 19.234 1 27.47 101 ILE B CA 1
ATOM 6246 C C . ILE B 1 101 ? -14.617 -30.281 19.922 1 27.47 101 ILE B C 1
ATOM 6248 O O . ILE B 1 101 ? -15.352 -29.562 19.25 1 27.47 101 ILE B O 1
ATOM 6252 N N . LYS B 1 102 ? -15.258 -30.547 20.922 1 29.19 102 LYS B N 1
ATOM 6253 C CA . LYS B 1 102 ? -16.203 -29.938 21.844 1 29.19 102 LYS B CA 1
ATOM 6254 C C . LYS B 1 102 ? -15.93 -28.453 22 1 29.19 102 LYS B C 1
ATOM 6256 O O . LYS B 1 102 ? -14.773 -28.016 21.938 1 29.19 102 LYS B O 1
ATOM 6261 N N . ASN B 1 103 ? -16.984 -27.625 22.078 1 31.86 103 ASN B N 1
ATOM 6262 C CA . ASN B 1 103 ? -17.125 -26.203 22.391 1 31.86 103 ASN B CA 1
ATOM 6263 C C . ASN B 1 103 ? -16.25 -25.812 23.578 1 31.86 103 ASN B C 1
ATOM 6265 O O . ASN B 1 103 ? -16.078 -24.625 23.875 1 31.86 103 ASN B O 1
ATOM 6269 N N . ASP B 1 104 ? -15.883 -26.875 24.359 1 33.25 104 ASP B N 1
ATOM 6270 C CA . ASP B 1 104 ? -15.148 -26.641 25.609 1 33.25 104 ASP B CA 1
ATOM 6271 C C . ASP B 1 104 ? -13.688 -26.297 25.328 1 33.25 104 ASP B C 1
ATOM 6273 O O . ASP B 1 104 ? -13.094 -25.484 26.047 1 33.25 104 ASP B O 1
ATOM 6277 N N . THR B 1 105 ? -13.172 -26.906 24.344 1 32.69 105 THR B N 1
ATOM 6278 C CA . THR B 1 105 ? -11.773 -26.594 24.094 1 32.69 105 THR B CA 1
ATOM 6279 C C . THR B 1 105 ? -11.625 -25.219 23.438 1 32.69 105 THR B C 1
ATOM 6281 O O . THR B 1 105 ? -10.664 -24.5 23.703 1 32.69 105 THR B O 1
ATOM 6284 N N . ILE B 1 106 ? -12.516 -24.891 22.609 1 33.25 106 ILE B N 1
ATOM 6285 C CA . ILE B 1 106 ? -12.578 -23.516 22.141 1 33.25 106 ILE B CA 1
ATOM 6286 C C . ILE B 1 106 ? -12.945 -22.594 23.312 1 33.25 106 ILE B C 1
ATOM 6288 O O . ILE B 1 106 ? -12.406 -21.5 23.438 1 33.25 106 ILE B O 1
ATOM 6292 N N . GLN B 1 107 ? -13.805 -23.078 24.219 1 38.16 107 GLN B N 1
ATOM 6293 C CA . GLN B 1 107 ? -14.062 -22.375 25.469 1 38.16 107 GLN B CA 1
ATOM 6294 C C . GLN B 1 107 ? -12.828 -22.391 26.375 1 38.16 107 GLN B C 1
ATOM 6296 O O . GLN B 1 107 ? -12.516 -21.391 27.016 1 38.16 107 GLN B O 1
ATOM 6301 N N . ASP B 1 108 ? -12.133 -23.453 26.359 1 39.78 108 ASP B N 1
ATOM 6302 C CA . ASP B 1 108 ? -10.914 -23.516 27.172 1 39.78 108 ASP B CA 1
ATOM 6303 C C . ASP B 1 108 ? -9.82 -22.641 26.578 1 39.78 108 ASP B C 1
ATOM 6305 O O . ASP B 1 108 ? -9.094 -21.953 27.312 1 39.78 108 ASP B O 1
ATOM 6309 N N . ILE B 1 109 ? -9.695 -22.578 25.344 1 36.91 109 ILE B N 1
ATOM 6310 C CA . ILE B 1 109 ? -8.742 -21.672 24.719 1 36.91 109 ILE B CA 1
ATOM 6311 C C . ILE B 1 109 ? -9.203 -20.234 24.891 1 36.91 109 ILE B C 1
ATOM 6313 O O . ILE B 1 109 ? -8.398 -19.344 25.156 1 36.91 109 ILE B O 1
ATOM 6317 N N . HIS B 1 110 ? -10.516 -20.016 24.781 1 40.72 110 HIS B N 1
ATOM 6318 C CA . HIS B 1 110 ? -11.047 -18.719 25.203 1 40.72 110 HIS B CA 1
ATOM 6319 C C . HIS B 1 110 ? -10.836 -18.484 26.688 1 40.72 110 HIS B C 1
ATOM 6321 O O . HIS B 1 110 ? -10.492 -17.375 27.109 1 40.72 110 HIS B O 1
ATOM 6327 N N . ASP B 1 111 ? -10.977 -19.562 27.438 1 45.12 111 ASP B N 1
ATOM 6328 C CA . ASP B 1 111 ? -10.695 -19.469 28.875 1 45.12 111 ASP B CA 1
ATOM 6329 C C . ASP B 1 111 ? -9.203 -19.312 29.141 1 45.12 111 ASP B C 1
ATOM 6331 O O . ASP B 1 111 ? -8.797 -18.516 29.984 1 45.12 111 ASP B O 1
ATOM 6335 N N . ILE B 1 112 ? -8.445 -19.938 28.469 1 43.19 112 ILE B N 1
ATOM 6336 C CA . ILE B 1 112 ? -7.004 -19.766 28.594 1 43.19 112 ILE B CA 1
ATOM 6337 C C . ILE B 1 112 ? -6.598 -18.406 28.047 1 43.19 112 ILE B C 1
ATOM 6339 O O . ILE B 1 112 ? -5.789 -17.688 28.641 1 43.19 112 ILE B O 1
ATOM 6343 N N . LYS B 1 113 ? -7.125 -18.031 26.938 1 40.66 113 LYS B N 1
ATOM 6344 C CA . LYS B 1 113 ? -6.895 -16.672 26.469 1 40.66 113 LYS B CA 1
ATOM 6345 C C . LYS B 1 113 ? -7.41 -15.641 27.484 1 40.66 113 LYS B C 1
ATOM 6347 O O . LYS B 1 113 ? -6.734 -14.656 27.766 1 40.66 113 LYS B O 1
ATOM 6352 N N . THR B 1 114 ? -8.594 -15.969 28.016 1 46.19 114 THR B N 1
ATOM 6353 C CA . THR B 1 114 ? -9.078 -15.141 29.109 1 46.19 114 THR B CA 1
ATOM 6354 C C . THR B 1 114 ? -8.164 -15.258 30.328 1 46.19 114 THR B C 1
ATOM 6356 O O . THR B 1 114 ? -7.883 -14.266 31 1 46.19 114 THR B O 1
ATOM 6359 N N . LYS B 1 115 ? -7.762 -16.438 30.609 1 44.19 115 LYS B N 1
ATOM 6360 C CA . LYS B 1 115 ? -6.824 -16.594 31.703 1 44.19 115 LYS B CA 1
ATOM 6361 C C . LYS B 1 115 ? -5.457 -16.016 31.344 1 44.19 115 LYS B C 1
ATOM 6363 O O . LYS B 1 115 ? -4.812 -15.367 32.188 1 44.19 115 LYS B O 1
ATOM 6368 N N . LEU B 1 116 ? -5.023 -16.234 30.234 1 43.47 116 LEU B N 1
ATOM 6369 C CA . LEU B 1 116 ? -3.781 -15.602 29.797 1 43.47 116 LEU B CA 1
ATOM 6370 C C . LEU B 1 116 ? -3.934 -14.086 29.703 1 43.47 116 LEU B C 1
ATOM 6372 O O . LEU B 1 116 ? -3.027 -13.344 30.078 1 43.47 116 LEU B O 1
ATOM 6376 N N . ASP B 1 117 ? -5.051 -13.656 29.188 1 42.84 117 ASP B N 1
ATOM 6377 C CA . ASP B 1 117 ? -5.367 -12.242 29.312 1 42.84 117 ASP B CA 1
ATOM 6378 C C . ASP B 1 117 ? -5.438 -11.82 30.781 1 42.84 117 ASP B C 1
ATOM 6380 O O . ASP B 1 117 ? -4.926 -10.766 31.156 1 42.84 117 ASP B O 1
ATOM 6384 N N . LYS B 1 118 ? -5.953 -12.734 31.547 1 43.34 118 LYS B N 1
ATOM 6385 C CA . LYS B 1 118 ? -5.918 -12.477 32.969 1 43.34 118 LYS B CA 1
ATOM 6386 C C . LYS B 1 118 ? -4.496 -12.57 33.531 1 43.34 118 LYS B C 1
ATOM 6388 O O . LYS B 1 118 ? -4.098 -11.781 34.375 1 43.34 118 LYS B O 1
ATOM 6393 N N . LEU B 1 119 ? -3.842 -13.539 33.125 1 42.81 119 LEU B N 1
ATOM 6394 C CA . LEU B 1 119 ? -2.451 -13.641 33.562 1 42.81 119 LEU B CA 1
ATOM 6395 C C . LEU B 1 119 ? -1.628 -12.477 33 1 42.81 119 LEU B C 1
ATOM 6397 O O . LEU B 1 119 ? -0.784 -11.922 33.688 1 42.81 119 LEU B O 1
ATOM 6401 N N . TYR B 1 120 ? -1.744 -12.172 31.734 1 35.5 120 TYR B N 1
ATOM 6402 C CA . TYR B 1 120 ? -1.146 -10.953 31.219 1 35.5 120 TYR B CA 1
ATOM 6403 C C . TYR B 1 120 ? -1.607 -9.734 32 1 35.5 120 TYR B C 1
ATOM 6405 O O . TYR B 1 120 ? -0.799 -8.875 32.375 1 35.5 120 TYR B O 1
ATOM 6413 N N . ASP B 1 121 ? -2.855 -9.711 32.281 1 40.09 121 ASP B N 1
ATOM 6414 C CA . ASP B 1 121 ? -3.336 -8.688 33.219 1 40.09 121 ASP B CA 1
ATOM 6415 C C . ASP B 1 121 ? -2.633 -8.797 34.562 1 40.09 121 ASP B C 1
ATOM 6417 O O . ASP B 1 121 ? -2.295 -7.781 35.188 1 40.09 121 ASP B O 1
ATOM 6421 N N . VAL B 1 122 ? -2.523 -10 34.969 1 36.66 122 VAL B N 1
ATOM 6422 C CA . VAL B 1 122 ? -1.845 -10.172 36.25 1 36.66 122 VAL B CA 1
ATOM 6423 C C . VAL B 1 122 ? -0.355 -9.875 36.094 1 36.66 122 VAL B C 1
ATOM 6425 O O . VAL B 1 122 ? 0.26 -9.258 36.969 1 36.66 122 VAL B O 1
ATOM 6428 N N . LEU B 1 123 ? 0.24 -10.422 35.125 1 34.88 123 LEU B N 1
ATOM 6429 C CA . LEU B 1 123 ? 1.675 -10.203 34.969 1 34.88 123 LEU B CA 1
ATOM 6430 C C . LEU B 1 123 ? 1.97 -8.758 34.625 1 34.88 123 LEU B C 1
ATOM 6432 O O . LEU B 1 123 ? 2.979 -8.195 35.031 1 34.88 123 LEU B O 1
ATOM 6436 N N . VAL B 1 124 ? 1.318 -8.234 33.625 1 33.81 124 VAL B N 1
ATOM 6437 C CA . VAL B 1 124 ? 1.407 -6.789 33.438 1 33.81 124 VAL B CA 1
ATOM 6438 C C . VAL B 1 124 ? 0.976 -6.082 34.719 1 33.81 124 VAL B C 1
ATOM 6440 O O . VAL B 1 124 ? 1.508 -5.023 35.062 1 33.81 124 VAL B O 1
ATOM 6443 N N . LEU B 1 125 ? 0.133 -6.719 35.438 1 32.03 125 LEU B N 1
ATOM 6444 C CA . LEU B 1 125 ? -0.182 -6.098 36.719 1 32.03 125 LEU B CA 1
ATOM 6445 C C . LEU B 1 125 ? 1.01 -6.176 37.656 1 32.03 125 LEU B C 1
ATOM 6447 O O . LEU B 1 125 ? 1.115 -5.383 38.594 1 32.03 125 LEU B O 1
ATOM 6451 N N . ASP B 1 126 ? 1.798 -7.191 37.531 1 30.94 126 ASP B N 1
ATOM 6452 C CA . ASP B 1 126 ? 2.688 -7.27 38.688 1 30.94 126 ASP B CA 1
ATOM 6453 C C . ASP B 1 126 ? 3.936 -6.414 38.469 1 30.94 126 ASP B C 1
ATOM 6455 O O . ASP B 1 126 ? 4.949 -6.613 39.156 1 30.94 126 ASP B O 1
ATOM 6459 N N . LYS B 1 127 ? 4.395 -5.98 37.344 1 31.44 127 LYS B N 1
ATOM 6460 C CA . LYS B 1 127 ? 5.383 -4.973 37.719 1 31.44 127 LYS B CA 1
ATOM 6461 C C . LYS B 1 127 ? 4.895 -4.145 38.906 1 31.44 127 LYS B C 1
ATOM 6463 O O . LYS B 1 127 ? 3.717 -3.785 38.969 1 31.44 127 LYS B O 1
ATOM 6468 N N . PRO B 1 128 ? 5.605 -4.152 39.969 1 28.3 128 PRO B N 1
ATOM 6469 C CA . PRO B 1 128 ? 5.137 -3.164 40.969 1 28.3 128 PRO B CA 1
ATOM 6470 C C . PRO B 1 128 ? 4.734 -1.842 40.312 1 28.3 128 PRO B C 1
ATOM 6472 O O . PRO B 1 128 ? 5.586 -1.132 39.75 1 28.3 128 PRO B O 1
ATOM 6475 N N . ILE B 1 129 ? 3.896 -1.749 39.344 1 30.22 129 ILE B N 1
ATOM 6476 C CA . ILE B 1 129 ? 3.42 -0.371 39.344 1 30.22 129 ILE B CA 1
ATOM 6477 C C . ILE B 1 129 ? 3.588 0.228 40.75 1 30.22 129 ILE B C 1
ATOM 6479 O O . ILE B 1 129 ? 3.176 -0.373 41.75 1 30.22 129 ILE B O 1
ATOM 6483 N N . LYS B 1 130 ? 4.602 0.846 41.094 1 30.23 130 LYS B N 1
ATOM 6484 C CA . LYS B 1 130 ? 4.27 1.574 42.312 1 30.23 130 LYS B CA 1
ATOM 6485 C C . LYS B 1 130 ? 2.766 1.559 42.594 1 30.23 130 LYS B C 1
ATOM 6487 O O . LYS B 1 130 ? 1.973 1.814 41.688 1 30.23 130 LYS B O 1
ATOM 6492 N N . GLU B 1 131 ? 2.211 0.666 43.344 1 30.12 131 GLU B N 1
ATOM 6493 C CA . GLU B 1 131 ? 0.896 0.782 43.969 1 30.12 131 GLU B CA 1
ATOM 6494 C C . GLU B 1 131 ? 0.393 2.223 43.938 1 30.12 131 GLU B C 1
ATOM 6496 O O . GLU B 1 131 ? 0.87 3.07 44.688 1 30.12 131 GLU B O 1
ATOM 6501 N N . ALA B 1 132 ? 0.37 2.83 42.781 1 32.31 132 ALA B N 1
ATOM 6502 C CA . ALA B 1 132 ? -0.444 4.004 43.062 1 32.31 132 ALA B CA 1
ATOM 6503 C C . ALA B 1 132 ? -1.448 3.711 44.188 1 32.31 132 ALA B C 1
ATOM 6505 O O . ALA B 1 132 ? -1.961 2.596 44.281 1 32.31 132 ALA B O 1
ATOM 6506 N N . PRO B 1 133 ? -1.307 4.176 45.344 1 32.06 133 PRO B N 1
ATOM 6507 C CA . PRO B 1 133 ? -2.346 3.848 46.312 1 32.06 133 PRO B CA 1
ATOM 6508 C C . PRO B 1 133 ? -3.643 3.373 45.656 1 32.06 133 PRO B C 1
ATOM 6510 O O . PRO B 1 133 ? -4.016 3.865 44.594 1 32.06 133 PRO B O 1
ATOM 6513 N N . LYS B 1 134 ? -4.105 2.129 45.562 1 37.44 134 LYS B N 1
ATOM 6514 C CA . LYS B 1 134 ? -5.512 1.737 45.562 1 37.44 134 LYS B CA 1
ATOM 6515 C C . LYS B 1 134 ? -6.418 2.914 45.906 1 37.44 134 LYS B C 1
ATOM 6517 O O . LYS B 1 134 ? -6.988 2.961 47 1 37.44 134 LYS B O 1
ATOM 6522 N N . HIS B 1 135 ? -5.879 4.031 45.844 1 36 135 HIS B N 1
ATOM 6523 C CA . HIS B 1 135 ? -6.977 4.953 46.125 1 36 135 HIS B CA 1
ATOM 6524 C C . HIS B 1 135 ? -8.211 4.613 45.312 1 36 135 HIS B C 1
ATOM 6526 O O . HIS B 1 135 ? -8.086 4.254 44.125 1 36 135 HIS B O 1
ATOM 6532 N N . GLY B 1 136 ? -9.289 3.912 45.594 1 47.16 136 GLY B N 1
ATOM 6533 C CA . GLY B 1 136 ? -10.711 3.779 45.344 1 47.16 136 GLY B CA 1
ATOM 6534 C C . GLY B 1 136 ? -11.234 4.742 44.312 1 47.16 136 GLY B C 1
ATOM 6535 O O . GLY B 1 136 ? -12.031 5.633 44.625 1 47.16 136 GLY B O 1
ATOM 6536 N N . ASN B 1 137 ? -10.383 4.984 43.281 1 61.47 137 ASN B N 1
ATOM 6537 C CA . ASN B 1 137 ? -10.93 5.996 42.375 1 61.47 137 ASN B CA 1
ATOM 6538 C C . ASN B 1 137 ? -12.234 5.531 41.75 1 61.47 137 ASN B C 1
ATOM 6540 O O . ASN B 1 137 ? -12.258 4.566 40.969 1 61.47 137 ASN B O 1
ATOM 6544 N N . SER B 1 138 ? -13.172 5.68 42.25 1 73.94 138 SER B N 1
ATOM 6545 C CA . SER B 1 138 ? -14.547 5.402 41.875 1 73.94 138 SER B CA 1
ATOM 6546 C C . SER B 1 138 ? -14.766 5.641 40.375 1 73.94 138 SER B C 1
ATOM 6548 O O . SER B 1 138 ? -15.5 4.891 39.719 1 73.94 138 SER B O 1
ATOM 6550 N N . ASP B 1 139 ? -13.844 6.449 39.812 1 77.56 139 ASP B N 1
ATOM 6551 C CA . ASP B 1 139 ? -14.031 6.754 38.375 1 77.56 139 ASP B CA 1
ATOM 6552 C C . ASP B 1 139 ? -13.453 5.645 37.5 1 77.56 139 ASP B C 1
ATOM 6554 O O . ASP B 1 139 ? -14.07 5.258 36.5 1 77.56 139 ASP B O 1
ATOM 6558 N N . TYR B 1 140 ? -12.266 5.102 37.844 1 79.19 140 TYR B N 1
ATOM 6559 C CA . TYR B 1 140 ? -11.617 4.043 37.062 1 79.19 140 TYR B CA 1
ATOM 6560 C C . TYR B 1 140 ? -12.5 2.807 37 1 79.19 140 TYR B C 1
ATOM 6562 O O . TYR B 1 140 ? -12.672 2.223 35.906 1 79.19 140 TYR B O 1
ATOM 6570 N N . GLU B 1 141 ? -13.078 2.48 38.125 1 77.94 141 GLU B N 1
ATOM 6571 C CA . GLU B 1 141 ? -13.938 1.3 38.156 1 77.94 141 GLU B CA 1
ATOM 6572 C C . GLU B 1 141 ? -15.188 1.502 37.312 1 77.94 141 GLU B C 1
ATOM 6574 O O . GLU B 1 141 ? -15.68 0.562 36.688 1 77.94 141 GLU B O 1
ATOM 6579 N N . TYR B 1 142 ? -15.609 2.67 37.344 1 76.06 142 TYR B N 1
ATOM 6580 C CA . TYR B 1 142 ? -16.797 2.99 36.562 1 76.06 142 TYR B CA 1
ATOM 6581 C C . TYR B 1 142 ? -16.547 2.83 35.062 1 76.06 142 TYR B C 1
ATOM 6583 O O . TYR B 1 142 ? -17.312 2.176 34.375 1 76.06 142 TYR B O 1
ATOM 6591 N N . PHE B 1 143 ? -15.438 3.268 34.625 1 76.25 143 PHE B N 1
ATOM 6592 C CA . PHE B 1 143 ? -15.18 3.297 33.188 1 76.25 143 PHE B CA 1
ATOM 6593 C C . PHE B 1 143 ? -14.617 1.963 32.719 1 76.25 143 PHE B C 1
ATOM 6595 O O . PHE B 1 143 ? -14.703 1.638 31.531 1 76.25 143 PHE B O 1
ATOM 6602 N N . LYS B 1 144 ? -13.977 1.259 33.531 1 75.38 144 LYS B N 1
ATOM 6603 C CA . LYS B 1 144 ? -13.5 -0.083 33.219 1 75.38 144 LYS B CA 1
ATOM 6604 C C . LYS B 1 144 ? -14.648 -0.959 32.719 1 75.38 144 LYS B C 1
ATOM 6606 O O . LYS B 1 144 ? -14.453 -1.79 31.828 1 75.38 144 LYS B O 1
ATOM 6611 N N . GLY B 1 145 ? -15.773 -0.782 33.25 1 65 145 GLY B N 1
ATOM 6612 C CA . GLY B 1 145 ? -16.938 -1.534 32.812 1 65 145 GLY B CA 1
ATOM 6613 C C . GLY B 1 145 ? -17.453 -1.128 31.453 1 65 145 GLY B C 1
ATOM 6614 O O . GLY B 1 145 ? -18.219 -1.861 30.828 1 65 145 GLY B O 1
ATOM 6615 N N . MET B 1 146 ? -16.953 -0.009 31 1 63.91 146 MET B N 1
ATOM 6616 C CA . MET B 1 146 ? -17.422 0.517 29.734 1 63.91 146 MET B CA 1
ATOM 6617 C C . MET B 1 146 ? -16.453 0.199 28.609 1 63.91 146 MET B C 1
ATOM 6619 O O . MET B 1 146 ? -16.578 0.711 27.5 1 63.91 146 MET B O 1
ATOM 6623 N N . LYS B 1 147 ? -15.531 -0.661 28.812 1 59.59 147 LYS B N 1
ATOM 6624 C CA . LYS B 1 147 ? -14.477 -0.952 27.844 1 59.59 147 LYS B CA 1
ATOM 6625 C C . LYS B 1 147 ? -15.062 -1.411 26.516 1 59.59 147 LYS B C 1
ATOM 6627 O O . LYS B 1 147 ? -15.906 -2.311 26.469 1 59.59 147 LYS B O 1
ATOM 6632 N N . SER B 1 148 ? -15.008 -0.449 25.594 1 55.81 148 SER B N 1
ATOM 6633 C CA . SER B 1 148 ? -15.383 -0.888 24.25 1 55.81 148 SER B CA 1
ATOM 6634 C C . SER B 1 148 ? -14.164 -1.289 23.438 1 55.81 148 SER B C 1
ATOM 6636 O O . SER B 1 148 ? -13.086 -0.712 23.594 1 55.81 148 SER B O 1
ATOM 6638 N N . LYS B 1 149 ? -14.242 -2.455 22.875 1 52.97 149 LYS B N 1
ATOM 6639 C CA . LYS B 1 149 ? -13.195 -2.912 21.969 1 52.97 149 LYS B CA 1
ATOM 6640 C C . LYS B 1 149 ? -13.008 -1.933 20.812 1 52.97 149 LYS B C 1
ATOM 6642 O O . LYS B 1 149 ? -13.977 -1.552 20.141 1 52.97 149 LYS B O 1
ATOM 6647 N N . VAL B 1 150 ? -11.953 -1.111 20.891 1 55.06 150 VAL B N 1
ATOM 6648 C CA . VAL B 1 150 ? -11.656 -0.21 19.781 1 55.06 150 VAL B CA 1
ATOM 6649 C C . VAL B 1 150 ? -11.172 -1.015 18.562 1 55.06 150 VAL B C 1
ATOM 6651 O O . VAL B 1 150 ? -10.219 -1.789 18.672 1 55.06 150 VAL B O 1
ATOM 6654 N N . ASN B 1 151 ? -12.047 -1.324 17.578 1 57.72 151 ASN B N 1
ATOM 6655 C CA . ASN B 1 151 ? -11.664 -1.986 16.328 1 57.72 151 ASN B CA 1
ATOM 6656 C C . ASN B 1 151 ? -10.906 -1.041 15.406 1 57.72 151 ASN B C 1
ATOM 6658 O O . ASN B 1 151 ? -11.203 0.154 15.352 1 57.72 151 ASN B O 1
ATOM 6662 N N . TYR B 1 152 ? -9.734 -1.537 14.875 1 63.88 152 TYR B N 1
ATOM 6663 C CA . TYR B 1 152 ? -8.797 -0.861 13.984 1 63.88 152 TYR B CA 1
ATOM 6664 C C . TYR B 1 152 ? -9.391 -0.699 12.594 1 63.88 152 TYR B C 1
ATOM 6666 O O . TYR B 1 152 ? -8.711 -0.247 11.664 1 63.88 152 TYR B O 1
ATOM 6674 N N . LEU B 1 153 ? -10.594 -1.004 12.508 1 71.12 153 LEU B N 1
ATOM 6675 C CA . LEU B 1 153 ? -11.117 -0.845 11.156 1 71.12 153 LEU B CA 1
ATOM 6676 C C . LEU B 1 153 ? -11.383 0.624 10.844 1 71.12 153 LEU B C 1
ATOM 6678 O O . LEU B 1 153 ? -10.586 1.493 11.203 1 71.12 153 LEU B O 1
ATOM 6682 N N . ASP B 1 154 ? -12.25 0.962 10.078 1 75.5 154 ASP B N 1
ATOM 6683 C CA . ASP B 1 154 ? -12.492 2.303 9.547 1 75.5 154 ASP B CA 1
ATOM 6684 C C . ASP B 1 154 ? -13.453 3.08 10.445 1 75.5 154 ASP B C 1
ATOM 6686 O O . ASP B 1 154 ? -14.195 3.941 9.961 1 75.5 154 ASP B O 1
ATOM 6690 N N . ASN B 1 155 ? -13.398 2.887 11.758 1 67.44 155 ASN B N 1
ATOM 6691 C CA . ASN B 1 155 ? -14.359 3.51 12.664 1 67.44 155 ASN B CA 1
ATOM 6692 C C . ASN B 1 155 ? -14.133 5.016 12.773 1 67.44 155 ASN B C 1
ATOM 6694 O O . ASN B 1 155 ? -15.078 5.777 12.969 1 67.44 155 ASN B O 1
ATOM 6698 N N . SER B 1 156 ? -13.031 5.406 12.617 1 73.69 156 SER B N 1
ATOM 6699 C CA . SER B 1 156 ? -12.742 6.805 12.922 1 73.69 156 SER B CA 1
ATOM 6700 C C . SER B 1 156 ? -12.586 7.621 11.641 1 73.69 156 SER B C 1
ATOM 6702 O O . SER B 1 156 ? -12.18 8.781 11.688 1 73.69 156 SER B O 1
ATOM 6704 N N . ILE B 1 157 ? -13.047 7.094 10.539 1 76.44 157 ILE B N 1
ATOM 6705 C CA . ILE B 1 157 ? -12.781 7.73 9.258 1 76.44 157 ILE B CA 1
ATOM 6706 C C . ILE B 1 157 ? -13.625 9 9.133 1 76.44 157 ILE B C 1
ATOM 6708 O O . ILE B 1 157 ? -13.133 10.039 8.68 1 76.44 157 ILE B O 1
ATOM 6712 N N . ASN B 1 158 ? -14.797 8.977 9.539 1 76 158 ASN B N 1
ATOM 6713 C CA . ASN B 1 158 ? -15.695 10.102 9.305 1 76 158 ASN B CA 1
ATOM 6714 C C . ASN B 1 158 ? -15.266 11.336 10.102 1 76 158 ASN B C 1
ATOM 6716 O O . ASN B 1 158 ? -15.344 12.453 9.594 1 76 158 ASN B O 1
ATOM 6720 N N . ASN B 1 159 ? -14.727 11.086 11.25 1 80.5 159 ASN B N 1
ATOM 6721 C CA . ASN B 1 159 ? -14.391 12.219 12.102 1 80.5 159 ASN B CA 1
ATOM 6722 C C . ASN B 1 159 ? -12.891 12.5 12.094 1 80.5 159 ASN B C 1
ATOM 6724 O O . ASN B 1 159 ? -12.406 13.328 12.875 1 80.5 159 ASN B O 1
ATOM 6728 N N . ALA B 1 160 ? -12.312 11.852 11.195 1 89.44 160 ALA B N 1
ATOM 6729 C CA . ALA B 1 160 ? -10.883 12.125 11.086 1 89.44 160 ALA B CA 1
ATOM 6730 C C . ALA B 1 160 ? -10.625 13.539 10.57 1 89.44 160 ALA B C 1
ATOM 6732 O O . ALA B 1 160 ? -11.359 14.031 9.711 1 89.44 160 ALA B O 1
ATOM 6733 N N . PRO B 1 161 ? -9.625 14.133 10.984 1 91.06 161 PRO B N 1
ATOM 6734 C CA . PRO B 1 161 ? -9.391 15.555 10.727 1 91.06 161 PRO B CA 1
ATOM 6735 C C . PRO B 1 161 ? -9.391 15.891 9.234 1 91.06 161 PRO B C 1
ATOM 6737 O O . PRO B 1 161 ? -10.102 16.797 8.805 1 91.06 161 PRO B O 1
ATOM 6740 N N . TRP B 1 162 ? -8.586 15.188 8.445 1 91.69 162 TRP B N 1
ATOM 6741 C CA . TRP B 1 162 ? -8.477 15.516 7.027 1 91.69 162 TRP B CA 1
ATOM 6742 C C . TRP B 1 162 ? -9.797 15.273 6.309 1 91.69 162 TRP B C 1
ATOM 6744 O O . TRP B 1 162 ? -10.133 15.984 5.355 1 91.69 162 TRP B O 1
ATOM 6754 N N . ASN B 1 163 ? -10.508 14.273 6.762 1 88.69 163 ASN B N 1
ATOM 6755 C CA . ASN B 1 163 ? -11.797 14 6.133 1 88.69 163 ASN B CA 1
ATOM 6756 C C . ASN B 1 163 ? -12.812 15.102 6.422 1 88.69 163 ASN B C 1
ATOM 6758 O O . ASN B 1 163 ? -13.625 15.438 5.562 1 88.69 163 ASN B O 1
ATOM 6762 N N . VAL B 1 164 ? -12.781 15.602 7.625 1 88.19 164 VAL B N 1
ATOM 6763 C CA . VAL B 1 164 ? -13.641 16.719 7.992 1 88.19 164 VAL B CA 1
ATOM 6764 C C . VAL B 1 164 ? -13.305 17.938 7.133 1 88.19 164 VAL B C 1
ATOM 6766 O O . VAL B 1 164 ? -14.203 18.594 6.594 1 88.19 164 VAL B O 1
ATOM 6769 N N . ILE B 1 165 ? -12.086 18.156 7.012 1 86.69 165 ILE B N 1
ATOM 6770 C CA . ILE B 1 165 ? -11.625 19.297 6.215 1 86.69 165 ILE B CA 1
ATOM 6771 C C . ILE B 1 165 ? -12.055 19.109 4.762 1 86.69 165 ILE B C 1
ATOM 6773 O O . ILE B 1 165 ? -12.539 20.047 4.125 1 86.69 165 ILE B O 1
ATOM 6777 N N . ASN B 1 166 ? -11.844 17.953 4.266 1 83.81 166 ASN B N 1
ATOM 6778 C CA . ASN B 1 166 ? -12.188 17.656 2.879 1 83.81 166 ASN B CA 1
ATOM 6779 C C . ASN B 1 166 ? -13.68 17.859 2.623 1 83.81 166 ASN B C 1
ATOM 6781 O O . ASN B 1 166 ? -14.07 18.344 1.556 1 83.81 166 ASN B O 1
ATOM 6785 N N . ARG B 1 167 ? -14.469 17.5 3.529 1 82.88 167 ARG B N 1
ATOM 6786 C CA . ARG B 1 167 ? -15.914 17.672 3.385 1 82.88 167 ARG B CA 1
ATOM 6787 C C . ARG B 1 167 ? -16.281 19.156 3.338 1 82.88 167 ARG B C 1
ATOM 6789 O O . ARG B 1 167 ? -17.125 19.562 2.545 1 82.88 167 ARG B O 1
ATOM 6796 N N . ILE B 1 168 ? -15.672 19.844 4.188 1 80.06 168 ILE B N 1
ATOM 6797 C CA . ILE B 1 168 ? -15.93 21.281 4.219 1 80.06 168 ILE B CA 1
ATOM 6798 C C . ILE B 1 168 ? -15.453 21.922 2.92 1 80.06 168 ILE B C 1
ATOM 6800 O O . ILE B 1 168 ? -16.156 22.766 2.34 1 80.06 168 ILE B O 1
ATOM 6804 N N . ASP B 1 169 ? -14.281 21.5 2.52 1 77.31 169 ASP B N 1
ATOM 6805 C CA . ASP B 1 169 ? -13.719 22 1.27 1 77.31 169 ASP B CA 1
ATOM 6806 C C . ASP B 1 169 ? -14.625 21.688 0.086 1 77.31 169 ASP B C 1
ATOM 6808 O O . ASP B 1 169 ? -14.828 22.516 -0.796 1 77.31 169 ASP B O 1
ATOM 6812 N N . PHE B 1 170 ? -15.094 20.516 0.096 1 76.69 170 PHE B N 1
ATOM 6813 C CA . PHE B 1 170 ? -15.969 20.078 -0.986 1 76.69 170 PHE B CA 1
ATOM 6814 C C . PHE B 1 170 ? -17.25 20.906 -1.012 1 76.69 170 PHE B C 1
ATOM 6816 O O . PHE B 1 170 ? -17.734 21.266 -2.082 1 76.69 170 PHE B O 1
ATOM 6823 N N . LYS B 1 171 ? -17.781 21.172 0.098 1 72.44 171 LYS B N 1
ATOM 6824 C CA . LYS B 1 171 ? -19.031 21.938 0.201 1 72.44 171 LYS B CA 1
ATOM 6825 C C . LYS B 1 171 ? -18.812 23.391 -0.176 1 72.44 171 LYS B C 1
ATOM 6827 O O . LYS B 1 171 ? -19.656 24 -0.857 1 72.44 171 LYS B O 1
ATOM 6832 N N . LEU B 1 172 ? -17.75 23.891 0.253 1 72.19 172 LEU B N 1
ATOM 6833 C CA . LEU B 1 172 ? -17.484 25.312 0.066 1 72.19 172 LEU B CA 1
ATOM 6834 C C . LEU B 1 172 ? -17.094 25.609 -1.38 1 72.19 172 LEU B C 1
ATOM 6836 O O . LEU B 1 172 ? -17.5 26.641 -1.935 1 72.19 172 LEU B O 1
ATOM 6840 N N . PHE B 1 173 ? -16.281 24.672 -1.981 1 70.5 173 PHE B N 1
ATOM 6841 C CA . PHE B 1 173 ? -15.727 25 -3.285 1 70.5 173 PHE B CA 1
ATOM 6842 C C . PHE B 1 173 ? -16.344 24.141 -4.379 1 70.5 173 PHE B C 1
ATOM 6844 O O . PHE B 1 173 ? -15.914 24.188 -5.535 1 70.5 173 PHE B O 1
ATOM 6851 N N . LYS B 1 174 ? -17.391 23.469 -4.059 1 64.94 174 LYS B N 1
ATOM 6852 C CA . LYS B 1 174 ? -18.141 22.641 -5.008 1 64.94 174 LYS B CA 1
ATOM 6853 C C . LYS B 1 174 ? -17.188 21.859 -5.906 1 64.94 174 LYS B C 1
ATOM 6855 O O . LYS B 1 174 ? -17.328 21.891 -7.133 1 64.94 174 LYS B O 1
ATOM 6860 N N . LYS B 1 175 ? -16.266 21.328 -5.293 1 65.19 175 LYS B N 1
ATOM 6861 C CA . LYS B 1 175 ? -15.258 20.609 -6.055 1 65.19 175 LYS B CA 1
ATOM 6862 C C . LYS B 1 175 ? -15.867 19.422 -6.789 1 65.19 175 LYS B C 1
ATOM 6864 O O . LYS B 1 175 ? -16.906 18.891 -6.387 1 65.19 175 LYS B O 1
ATOM 6869 N N . PHE B 1 176 ? -15.297 19.141 -7.961 1 60.84 176 PHE B N 1
ATOM 6870 C CA . PHE B 1 176 ? -15.695 18.031 -8.82 1 60.84 176 PHE B CA 1
ATOM 6871 C C . PHE B 1 176 ? -15.516 16.703 -8.102 1 60.84 176 PHE B C 1
ATOM 6873 O O . PHE B 1 176 ? -14.555 16.516 -7.34 1 60.84 176 PHE B O 1
ATOM 6880 N N . LYS B 1 177 ? -16.516 15.984 -8.43 1 64.44 177 LYS B N 1
ATOM 6881 C CA . LYS B 1 177 ? -16.391 14.625 -7.91 1 64.44 177 LYS B CA 1
ATOM 6882 C C . LYS B 1 177 ? -15.219 13.898 -8.547 1 64.44 177 LYS B C 1
ATOM 6884 O O . LYS B 1 177 ? -15.086 13.875 -9.773 1 64.44 177 LYS B O 1
ATOM 6889 N N . LYS B 1 178 ? -14.375 13.383 -7.859 1 73.56 178 LYS B N 1
ATOM 6890 C CA . LYS B 1 178 ? -13.125 12.734 -8.25 1 73.56 178 LYS B CA 1
ATOM 6891 C C . LYS B 1 178 ? -13.383 11.609 -9.25 1 73.56 178 LYS B C 1
ATOM 6893 O O . LYS B 1 178 ? -12.688 11.508 -10.266 1 73.56 178 LYS B O 1
ATOM 6898 N N . TYR B 1 179 ? -14.406 10.93 -9.188 1 82 179 TYR B N 1
ATOM 6899 C CA . TYR B 1 179 ? -14.648 9.758 -10.016 1 82 179 TYR B CA 1
ATOM 6900 C C . TYR B 1 179 ? -15.109 10.164 -11.414 1 82 179 TYR B C 1
ATOM 6902 O O . TYR B 1 179 ? -14.875 9.438 -12.383 1 82 179 TYR B O 1
ATOM 6910 N N . GLU B 1 180 ? -15.688 11.312 -11.5 1 82.38 180 GLU B N 1
ATOM 6911 C CA . GLU B 1 180 ? -16.172 11.781 -12.797 1 82.38 180 GLU B CA 1
ATOM 6912 C C . GLU B 1 180 ? -15.008 11.977 -13.773 1 82.38 180 GLU B C 1
ATOM 6914 O O . GLU B 1 180 ? -15.156 11.734 -14.977 1 82.38 180 GLU B O 1
ATOM 6919 N N . PHE B 1 181 ? -14.039 12.336 -13.234 1 84.06 181 PHE B N 1
ATOM 6920 C CA . PHE B 1 181 ? -12.852 12.508 -14.062 1 84.06 181 PHE B CA 1
ATOM 6921 C C . PHE B 1 181 ? -12.391 11.172 -14.633 1 84.06 181 PHE B C 1
ATOM 6923 O O . PHE B 1 181 ? -12.047 11.086 -15.812 1 84.06 181 PHE B O 1
ATOM 6930 N N . PHE B 1 182 ? -12.336 10.195 -13.859 1 91.38 182 PHE B N 1
ATOM 6931 C CA . PHE B 1 182 ? -11.906 8.883 -14.32 1 91.38 182 PHE B CA 1
ATOM 6932 C C . PHE B 1 182 ? -12.875 8.328 -15.359 1 91.38 182 PHE B C 1
ATOM 6934 O O . PHE B 1 182 ? -12.453 7.707 -16.344 1 91.38 182 PHE B O 1
ATOM 6941 N N . GLU B 1 183 ? -14.094 8.617 -15.133 1 91.88 183 GLU B N 1
ATOM 6942 C CA . GLU B 1 183 ? -15.109 8.18 -16.094 1 91.88 183 GLU B CA 1
ATOM 6943 C C . GLU B 1 183 ? -14.898 8.828 -17.453 1 91.88 183 GLU B C 1
ATOM 6945 O O . GLU B 1 183 ? -15.016 8.164 -18.484 1 91.88 183 GLU B O 1
ATOM 6950 N N . LYS B 1 184 ? -14.68 10.016 -17.422 1 91.12 184 LYS B N 1
ATOM 6951 C CA . LYS B 1 184 ? -14.438 10.742 -18.656 1 91.12 184 LYS B CA 1
ATOM 6952 C C . LYS B 1 184 ? -13.195 10.211 -19.375 1 91.12 184 LYS B C 1
ATOM 6954 O O . LYS B 1 184 ? -13.188 10.078 -20.594 1 91.12 184 LYS B O 1
ATOM 6959 N N . LEU B 1 185 ? -12.242 9.93 -18.625 1 91.88 185 LEU B N 1
ATOM 6960 C CA . LEU B 1 185 ? -11.008 9.391 -19.188 1 91.88 185 LEU B CA 1
ATOM 6961 C C . LEU B 1 185 ? -11.258 8.039 -19.844 1 91.88 185 LEU B C 1
ATOM 6963 O O . LEU B 1 185 ? -10.742 7.758 -20.922 1 91.88 185 LEU B O 1
ATOM 6967 N N . CYS B 1 186 ? -11.945 7.211 -19.141 1 96.19 186 CYS B N 1
ATOM 6968 C CA . CYS B 1 186 ? -12.281 5.902 -19.672 1 96.19 186 CYS B CA 1
ATOM 6969 C C . CYS B 1 186 ? -13.062 6.035 -20.984 1 96.19 186 CYS B C 1
ATOM 6971 O O . CYS B 1 186 ? -12.844 5.27 -21.922 1 96.19 186 CYS B O 1
ATOM 6973 N N . LYS B 1 187 ? -13.922 6.961 -21.031 1 95.81 187 LYS B N 1
ATOM 6974 C CA . LYS B 1 187 ? -14.719 7.203 -22.234 1 95.81 187 LYS B CA 1
ATOM 6975 C C . LYS B 1 187 ? -13.836 7.656 -23.391 1 95.81 187 LYS B C 1
ATOM 6977 O O . LYS B 1 187 ? -13.945 7.133 -24.5 1 95.81 187 LYS B O 1
ATOM 6982 N N . GLU B 1 188 ? -13.016 8.539 -23.125 1 95.31 188 GLU B N 1
ATOM 6983 C CA . GLU B 1 188 ? -12.164 9.109 -24.172 1 95.31 188 GLU B CA 1
ATOM 6984 C C . GLU B 1 188 ? -11.133 8.094 -24.656 1 95.31 188 GLU B C 1
ATOM 6986 O O . GLU B 1 188 ? -10.953 7.902 -25.859 1 95.31 188 GLU B O 1
ATOM 6991 N N . GLU B 1 189 ? -10.477 7.473 -23.719 1 95.81 189 GLU B N 1
ATOM 6992 C CA . GLU B 1 189 ? -9.344 6.609 -24.047 1 95.81 189 GLU B CA 1
ATOM 6993 C C . GLU B 1 189 ? -9.828 5.27 -24.609 1 95.81 189 GLU B C 1
ATOM 6995 O O . GLU B 1 189 ? -9.297 4.785 -25.609 1 95.81 189 GLU B O 1
ATOM 7000 N N . PHE B 1 190 ? -10.805 4.633 -23.969 1 97.69 190 PHE B N 1
ATOM 7001 C CA . PHE B 1 190 ? -11.172 3.273 -24.344 1 97.69 190 PHE B CA 1
ATOM 7002 C C . PHE B 1 190 ? -12.398 3.271 -25.25 1 97.69 190 PHE B C 1
ATOM 7004 O O . PHE B 1 190 ? -12.375 2.701 -26.344 1 97.69 190 PHE B O 1
ATOM 7011 N N . LEU B 1 191 ? -13.477 3.945 -24.844 1 97.88 191 LEU B N 1
ATOM 7012 C CA . LEU B 1 191 ? -14.703 3.867 -25.641 1 97.88 191 LEU B CA 1
ATOM 7013 C C . LEU B 1 191 ? -14.531 4.559 -26.984 1 97.88 191 LEU B C 1
ATOM 7015 O O . LEU B 1 191 ? -14.703 3.932 -28.031 1 97.88 191 LEU B O 1
ATOM 7019 N N . GLN B 1 192 ? -14.133 5.773 -26.969 1 97.31 192 GLN B N 1
ATOM 7020 C CA . GLN B 1 192 ? -13.961 6.539 -28.203 1 97.31 192 GLN B CA 1
ATOM 7021 C C . GLN B 1 192 ? -12.688 6.137 -28.922 1 97.31 192 GLN B C 1
ATOM 7023 O O . GLN B 1 192 ? -12.664 6.066 -30.156 1 97.31 192 GLN B O 1
ATOM 7028 N N . GLY B 1 193 ? -11.688 5.805 -28.203 1 95.88 193 GLY B N 1
ATOM 7029 C CA . GLY B 1 193 ? -10.375 5.57 -28.797 1 95.88 193 GLY B CA 1
ATOM 7030 C C . GLY B 1 193 ? -10.203 4.156 -29.312 1 95.88 193 GLY B C 1
ATOM 7031 O O . GLY B 1 193 ? -9.32 3.895 -30.125 1 95.88 193 GLY B O 1
ATOM 7032 N N . PHE B 1 194 ? -11.078 3.213 -28.891 1 97.31 194 PHE B N 1
ATOM 7033 C CA . PHE B 1 194 ? -10.812 1.825 -29.25 1 97.31 194 PHE B CA 1
ATOM 7034 C C . PHE B 1 194 ? -12.117 1.065 -29.469 1 97.31 194 PHE B C 1
ATOM 7036 O O . PHE B 1 194 ? -12.328 0.472 -30.531 1 97.31 194 PHE B O 1
ATOM 7043 N N . TYR B 1 195 ? -13.062 1.109 -28.625 1 97.38 195 TYR B N 1
ATOM 7044 C CA . TYR B 1 195 ? -14.219 0.228 -28.562 1 97.38 195 TYR B CA 1
ATOM 7045 C C . TYR B 1 195 ? -15.164 0.495 -29.734 1 97.38 195 TYR B C 1
ATOM 7047 O O . TYR B 1 195 ? -15.586 -0.436 -30.422 1 97.38 195 TYR B O 1
ATOM 7055 N N . PHE B 1 196 ? -15.516 1.711 -29.969 1 97.19 196 PHE B N 1
ATOM 7056 C CA . PHE B 1 196 ? -16.547 2.033 -30.953 1 97.19 196 PHE B CA 1
ATOM 7057 C C . PHE B 1 196 ? -16.109 1.623 -32.344 1 97.19 196 PHE B C 1
ATOM 7059 O O . PHE B 1 196 ? -16.938 1.239 -33.188 1 97.19 196 PHE B O 1
ATOM 7066 N N . GLU B 1 197 ? -14.852 1.585 -32.594 1 95.06 197 GLU B N 1
ATOM 7067 C CA . GLU B 1 197 ? -14.328 1.165 -33.906 1 95.06 197 GLU B CA 1
ATOM 7068 C C . GLU B 1 197 ? -14.234 -0.356 -34 1 95.06 197 GLU B C 1
ATOM 7070 O O . GLU B 1 197 ? -14.086 -0.91 -35.094 1 95.06 197 GLU B O 1
ATOM 7075 N N . ASN B 1 198 ? -14.289 -1.014 -32.844 1 94.25 198 ASN B N 1
ATOM 7076 C CA . ASN B 1 198 ? -14.062 -2.455 -32.812 1 94.25 198 ASN B CA 1
ATOM 7077 C C . ASN B 1 198 ? -15.094 -3.16 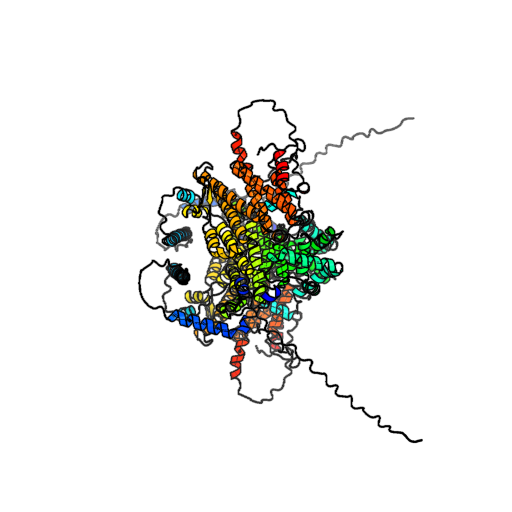-31.922 1 94.25 198 ASN B C 1
ATOM 7079 O O . ASN B 1 198 ? -14.75 -4.059 -31.156 1 94.25 198 ASN B O 1
ATOM 7083 N N . GLN B 1 199 ? -16.328 -2.85 -32 1 94.88 199 GLN B N 1
ATOM 7084 C CA . GLN B 1 199 ? -17.344 -3.256 -31.047 1 94.88 199 GLN B CA 1
ATOM 7085 C C . GLN B 1 199 ? -17.531 -4.773 -31.047 1 94.88 199 GLN B C 1
ATOM 7087 O O . GLN B 1 199 ? -17.469 -5.402 -29.984 1 94.88 199 GLN B O 1
ATOM 7092 N N . ASP B 1 200 ? -17.766 -5.375 -32.188 1 91.5 200 ASP B N 1
ATOM 7093 C CA . ASP B 1 200 ? -17.984 -6.812 -32.281 1 91.5 200 ASP B CA 1
ATOM 7094 C C . ASP B 1 200 ? -16.766 -7.594 -31.781 1 91.5 200 ASP B C 1
ATOM 7096 O O . ASP B 1 200 ? -16.906 -8.586 -31.062 1 91.5 200 ASP B O 1
ATOM 7100 N N . PHE B 1 201 ? -15.711 -7.086 -32.188 1 92.5 201 PHE B N 1
ATOM 7101 C CA . PHE B 1 201 ? -14.43 -7.66 -31.766 1 92.5 201 PHE B CA 1
ATOM 7102 C C . PHE B 1 201 ? -14.297 -7.633 -30.25 1 92.5 201 PHE B C 1
ATOM 7104 O O . PHE B 1 201 ? -13.977 -8.656 -29.641 1 92.5 201 PHE B O 1
ATOM 7111 N N . CYS B 1 202 ? -14.578 -6.566 -29.656 1 95.5 202 CYS B N 1
ATOM 7112 C CA . CYS B 1 202 ? -14.438 -6.359 -28.219 1 95.5 202 CYS B CA 1
ATOM 7113 C C . CYS B 1 202 ? -15.438 -7.211 -27.438 1 95.5 202 CYS B C 1
ATOM 7115 O O . CYS B 1 202 ? -15.094 -7.82 -26.422 1 95.5 202 CYS B O 1
ATOM 7117 N N . LEU B 1 203 ? -16.641 -7.293 -27.938 1 95.56 203 LEU B N 1
ATOM 7118 C CA . LEU B 1 203 ? -17.672 -8.062 -27.266 1 95.56 203 LEU B CA 1
ATOM 7119 C C . LEU B 1 203 ? -17.344 -9.547 -27.266 1 95.56 203 LEU B C 1
ATOM 7121 O O . LEU B 1 203 ? -17.516 -10.227 -26.25 1 95.56 203 LEU B O 1
ATOM 7125 N N . LYS B 1 204 ? -16.859 -10.039 -28.344 1 93.88 204 LYS B N 1
ATOM 7126 C CA . LYS B 1 204 ? -16.484 -11.445 -28.453 1 93.88 204 LYS B CA 1
ATOM 7127 C C . LYS B 1 204 ? -15.328 -11.781 -27.516 1 93.88 204 LYS B C 1
ATOM 7129 O O . LYS B 1 204 ? -15.344 -12.812 -26.844 1 93.88 204 LYS B O 1
ATOM 7134 N N . LEU B 1 205 ? -14.344 -10.93 -27.469 1 94.38 205 LEU B N 1
ATOM 7135 C CA . LEU B 1 205 ? -13.172 -11.172 -26.641 1 94.38 205 LEU B CA 1
ATOM 7136 C C . LEU B 1 205 ? -13.523 -11.086 -25.172 1 94.38 205 LEU B C 1
ATOM 7138 O O . LEU B 1 205 ? -13.031 -11.883 -24.359 1 94.38 205 LEU B O 1
ATOM 7142 N N . ALA B 1 206 ? -14.336 -10.086 -24.844 1 95.69 206 ALA B N 1
ATOM 7143 C CA . ALA B 1 206 ? -14.75 -9.961 -23.453 1 95.69 206 ALA B CA 1
ATOM 7144 C C . ALA B 1 206 ? -15.469 -11.219 -22.969 1 95.69 206 ALA B C 1
ATOM 7146 O O . ALA B 1 206 ? -15.195 -11.719 -21.875 1 95.69 206 ALA B O 1
ATOM 7147 N N . ASN B 1 207 ? -16.281 -11.727 -23.75 1 94.69 207 ASN B N 1
ATOM 7148 C CA . ASN B 1 207 ? -17.016 -12.93 -23.375 1 94.69 207 ASN B CA 1
ATOM 7149 C C . ASN B 1 207 ? -16.141 -14.172 -23.422 1 94.69 207 ASN B C 1
ATOM 7151 O O . ASN B 1 207 ? -16.328 -15.102 -22.625 1 94.69 207 ASN B O 1
ATOM 7155 N N . ASN B 1 208 ? -15.188 -14.195 -24.297 1 92.5 208 ASN B N 1
ATOM 7156 C CA . ASN B 1 208 ? -14.211 -15.273 -24.297 1 92.5 208 ASN B CA 1
ATOM 7157 C C . ASN B 1 208 ? -13.438 -15.328 -22.984 1 92.5 208 ASN B C 1
ATOM 7159 O O . ASN B 1 208 ? -13.172 -16.422 -22.469 1 92.5 208 ASN B O 1
ATOM 7163 N N . PHE B 1 209 ? -13.039 -14.164 -22.453 1 93.38 209 PHE B N 1
ATOM 7164 C CA . PHE B 1 209 ? -12.367 -14.109 -21.156 1 93.38 209 PHE B CA 1
ATOM 7165 C C . PHE B 1 209 ? -13.234 -14.727 -20.062 1 93.38 209 PHE B C 1
ATOM 7167 O O . PHE B 1 209 ? -12.758 -15.547 -19.281 1 93.38 209 PHE B O 1
ATOM 7174 N N . LEU B 1 210 ? -14.492 -14.281 -20.062 1 94.19 210 LEU B N 1
ATOM 7175 C CA . LEU B 1 210 ? -15.406 -14.734 -19.016 1 94.19 210 LEU B CA 1
ATOM 7176 C C . LEU B 1 210 ? -15.625 -16.234 -19.109 1 94.19 210 LEU B C 1
ATOM 7178 O O . LEU B 1 210 ? -15.797 -16.906 -18.078 1 94.19 210 LEU B O 1
ATOM 7182 N N . THR B 1 211 ? -15.492 -16.766 -20.281 1 91.31 211 THR B N 1
ATOM 7183 C CA . THR B 1 211 ? -15.68 -18.203 -20.469 1 91.31 211 THR B CA 1
ATOM 7184 C C . THR B 1 211 ? -14.43 -18.969 -20.062 1 91.31 211 THR B C 1
ATOM 7186 O O . THR B 1 211 ? -14.5 -19.922 -19.281 1 91.31 211 THR B O 1
ATOM 7189 N N . LYS B 1 212 ? -13.344 -18.531 -20.516 1 89.19 212 LYS B N 1
ATOM 7190 C CA . LYS B 1 212 ? -12.094 -19.266 -20.297 1 89.19 212 LYS B CA 1
ATOM 7191 C C . LYS B 1 212 ? -11.617 -19.125 -18.844 1 89.19 212 LYS B C 1
ATOM 7193 O O . LYS B 1 212 ? -11.062 -20.062 -18.281 1 89.19 212 LYS B O 1
ATOM 7198 N N . ALA B 1 213 ? -11.828 -17.953 -18.297 1 91.81 213 ALA B N 1
ATOM 7199 C CA . ALA B 1 213 ? -11.32 -17.688 -16.953 1 91.81 213 ALA B CA 1
ATOM 7200 C C . ALA B 1 213 ? -12.391 -17.938 -15.898 1 91.81 213 ALA B C 1
ATOM 7202 O O . ALA B 1 213 ? -12.188 -17.656 -14.711 1 91.81 213 ALA B O 1
ATOM 7203 N N . HIS B 1 214 ? -13.43 -18.469 -16.219 1 89.19 214 HIS B N 1
ATOM 7204 C CA . HIS B 1 214 ? -14.625 -18.578 -15.383 1 89.19 214 HIS B CA 1
ATOM 7205 C C . HIS B 1 214 ? -14.289 -19.141 -14.016 1 89.19 214 HIS B C 1
ATOM 7207 O O . HIS B 1 214 ? -14.766 -18.641 -12.992 1 89.19 214 HIS B O 1
ATOM 7213 N N . PHE B 1 215 ? -13.406 -20.125 -13.93 1 86.31 215 PHE B N 1
ATOM 7214 C CA . PHE B 1 215 ? -13.109 -20.828 -12.688 1 86.31 215 PHE B CA 1
ATOM 7215 C C . PHE B 1 215 ? -12.172 -20 -11.82 1 86.31 215 PHE B C 1
ATOM 7217 O O . PHE B 1 215 ? -12.047 -20.266 -10.617 1 86.31 215 PHE B O 1
ATOM 7224 N N . TRP B 1 216 ? -11.562 -19.062 -12.422 1 91.81 216 TRP B N 1
ATOM 7225 C CA . TRP B 1 216 ? -10.469 -18.406 -11.719 1 91.81 216 TRP B CA 1
ATOM 7226 C C . TRP B 1 216 ? -10.859 -16.984 -11.305 1 91.81 216 TRP B C 1
ATOM 7228 O O . TRP B 1 216 ? -10.141 -16.328 -10.555 1 91.81 216 TRP B O 1
ATOM 7238 N N . ILE B 1 217 ? -11.969 -16.5 -11.734 1 92.19 217 ILE B N 1
ATOM 7239 C CA . ILE B 1 217 ? -12.398 -15.141 -11.438 1 92.19 217 ILE B CA 1
ATOM 7240 C C . ILE B 1 217 ? -13.445 -15.156 -10.328 1 92.19 217 ILE B C 1
ATOM 7242 O O . ILE B 1 217 ? -13.727 -16.219 -9.75 1 92.19 217 ILE B O 1
ATOM 7246 N N . ILE B 1 218 ? -13.93 -13.992 -9.953 1 92.19 218 ILE B N 1
ATOM 7247 C CA . ILE B 1 218 ? -14.844 -13.852 -8.828 1 92.19 218 ILE B CA 1
ATOM 7248 C C . ILE B 1 218 ? -16.047 -14.766 -9.023 1 92.19 218 ILE B C 1
ATOM 7250 O O . ILE B 1 218 ? -16.688 -14.758 -10.078 1 92.19 218 ILE B O 1
ATOM 7254 N N . PRO B 1 219 ? -16.281 -15.477 -7.984 1 82.25 219 PRO B N 1
ATOM 7255 C CA . PRO B 1 219 ? -17.406 -16.422 -8.086 1 82.25 219 PRO B CA 1
ATOM 7256 C C . PRO B 1 219 ? -18.75 -15.711 -8.25 1 82.25 219 PRO B C 1
ATOM 7258 O O . PRO B 1 219 ? -18.984 -14.664 -7.633 1 82.25 219 PRO B O 1
ATOM 7261 N N . GLY B 1 220 ? -19.578 -16.297 -8.984 1 72.44 220 GLY B N 1
ATOM 7262 C CA . GLY B 1 220 ? -20.938 -15.797 -9.125 1 72.44 220 GLY B CA 1
ATOM 7263 C C . GLY B 1 220 ? -21.016 -14.539 -9.961 1 72.44 220 GLY B C 1
ATOM 7264 O O . GLY B 1 220 ? -22.047 -13.852 -9.953 1 72.44 220 GLY B O 1
ATOM 7265 N N . GLY B 1 221 ? -19.875 -14.273 -10.57 1 69.06 221 GLY B N 1
ATOM 7266 C CA . GLY B 1 221 ? -19.875 -13.062 -11.375 1 69.06 221 GLY B CA 1
ATOM 7267 C C . GLY B 1 221 ? -20.562 -13.227 -12.711 1 69.06 221 GLY B C 1
ATOM 7268 O O . GLY B 1 221 ? -21.297 -14.195 -12.922 1 69.06 221 GLY B O 1
ATOM 7269 N N . LEU B 1 222 ? -20.391 -12.336 -13.508 1 79.75 222 LEU B N 1
ATOM 7270 C CA . LEU B 1 222 ? -21.016 -12.289 -14.828 1 79.75 222 LEU B CA 1
ATOM 7271 C C . LEU B 1 222 ? -20.453 -13.383 -15.734 1 79.75 222 LEU B C 1
ATOM 7273 O O . LEU B 1 222 ? -19.25 -13.656 -15.703 1 79.75 222 LEU B O 1
ATOM 7277 N N . THR B 1 223 ? -21.406 -14.031 -16.406 1 84.56 223 THR B N 1
ATOM 7278 C CA . THR B 1 223 ? -20.969 -15.062 -17.344 1 84.56 223 THR B CA 1
ATOM 7279 C C . THR B 1 223 ? -20.953 -14.523 -18.766 1 84.56 223 THR B C 1
ATOM 7281 O O . THR B 1 223 ? -20.328 -15.109 -19.656 1 84.56 223 THR B O 1
ATOM 7284 N N . LYS B 1 224 ? -21.672 -13.484 -18.906 1 91.44 224 LYS B N 1
ATOM 7285 C CA . LYS B 1 224 ? -21.734 -12.82 -20.203 1 91.44 224 LYS B CA 1
ATOM 7286 C C . LYS B 1 224 ? -22 -11.32 -20.047 1 91.44 224 LYS B C 1
ATOM 7288 O O . LYS B 1 224 ? -22.672 -10.906 -19.094 1 91.44 224 LYS B O 1
ATOM 7293 N N . ILE B 1 225 ? -21.344 -10.633 -21 1 93.12 225 ILE B N 1
ATOM 7294 C CA . ILE B 1 225 ? -21.609 -9.203 -20.938 1 93.12 225 ILE B CA 1
ATOM 7295 C C . ILE B 1 225 ? -22.062 -8.703 -22.312 1 93.12 225 ILE B C 1
ATOM 7297 O O . ILE B 1 225 ? -21.812 -9.367 -23.328 1 93.12 225 ILE B O 1
ATOM 7301 N N . ASP B 1 226 ? -22.844 -7.609 -22.281 1 95.62 226 ASP B N 1
ATOM 7302 C CA . ASP B 1 226 ? -23.312 -6.977 -23.516 1 95.62 226 ASP B CA 1
ATOM 7303 C C . ASP B 1 226 ? -22.734 -5.574 -23.672 1 95.62 226 ASP B C 1
ATOM 7305 O O . ASP B 1 226 ? -21.875 -5.168 -22.891 1 95.62 226 ASP B O 1
ATOM 7309 N N . SER B 1 227 ? -23.172 -4.914 -24.672 1 95.69 227 SER B N 1
ATOM 7310 C CA . SER B 1 227 ? -22.656 -3.586 -24.984 1 95.69 227 SER B CA 1
ATOM 7311 C C . SER B 1 227 ? -22.984 -2.586 -23.891 1 95.69 227 SER B C 1
ATOM 7313 O O . SER B 1 227 ? -22.203 -1.665 -23.625 1 95.69 227 SER B O 1
ATOM 7315 N N . ASN B 1 228 ? -24.062 -2.732 -23.281 1 95.69 228 ASN B N 1
ATOM 7316 C CA . ASN B 1 228 ? -24.469 -1.838 -22.188 1 95.69 228 ASN B CA 1
ATOM 7317 C C . ASN B 1 228 ? -23.5 -1.936 -21.016 1 95.69 228 ASN B C 1
ATOM 7319 O O . ASN B 1 228 ? -23.188 -0.927 -20.375 1 95.69 228 ASN B O 1
ATOM 7323 N N . TYR B 1 229 ? -23.125 -3.129 -20.75 1 96.31 229 TYR B N 1
ATOM 7324 C CA . TYR B 1 229 ? -22.156 -3.324 -19.672 1 96.31 229 TYR B CA 1
ATOM 7325 C C . TYR B 1 229 ? -20.844 -2.623 -19.969 1 96.31 229 TYR B C 1
ATOM 7327 O O . TYR B 1 229 ? -20.25 -2 -19.094 1 96.31 229 TYR B O 1
ATOM 7335 N N . ILE B 1 230 ? -20.391 -2.717 -21.156 1 97.25 230 ILE B N 1
ATOM 7336 C CA . ILE B 1 230 ? -19.125 -2.119 -21.562 1 97.25 230 ILE B CA 1
ATOM 7337 C C . ILE B 1 230 ? -19.203 -0.599 -21.438 1 97.25 230 ILE B C 1
ATOM 7339 O O . ILE B 1 230 ? -18.266 0.05 -20.984 1 97.25 230 ILE B O 1
ATOM 7343 N N . LEU B 1 231 ? -20.328 -0.048 -21.828 1 96.81 231 LEU B N 1
ATOM 7344 C CA . LEU B 1 231 ? -20.516 1.397 -21.766 1 96.81 231 LEU B CA 1
ATOM 7345 C C . LEU B 1 231 ? -20.547 1.879 -20.312 1 96.81 231 LEU B C 1
ATOM 7347 O O . LEU B 1 231 ? -20.062 2.971 -20 1 96.81 231 LEU B O 1
ATOM 7351 N N . LYS B 1 232 ? -21.016 1.053 -19.453 1 95.25 232 LYS B N 1
ATOM 7352 C CA . LYS B 1 232 ? -21.156 1.432 -18.047 1 95.25 232 LYS B CA 1
ATOM 7353 C C . LYS B 1 232 ? -19.844 1.2 -17.281 1 95.25 232 LYS B C 1
ATOM 7355 O O . LYS B 1 232 ? -19.578 1.886 -16.297 1 95.25 232 LYS B O 1
ATOM 7360 N N . ASN B 1 233 ? -19.141 0.149 -17.688 1 96.62 233 ASN B N 1
ATOM 7361 C CA . ASN B 1 233 ? -17.922 -0.255 -17 1 96.62 233 ASN B CA 1
ATOM 7362 C C . ASN B 1 233 ? -16.75 -0.393 -17.984 1 96.62 233 ASN B C 1
ATOM 7364 O O . ASN B 1 233 ? -16.203 -1.484 -18.141 1 96.62 233 ASN B O 1
ATOM 7368 N N . PRO B 1 234 ? -16.344 0.704 -18.453 1 97.81 234 PRO B N 1
ATOM 7369 C CA . PRO B 1 234 ? -15.352 0.654 -19.531 1 97.81 234 PRO B CA 1
ATOM 7370 C C . PRO B 1 234 ? -13.992 0.135 -19.078 1 97.81 234 PRO B C 1
ATOM 7372 O O . PRO B 1 234 ? -13.32 -0.585 -19.812 1 97.81 234 PRO B O 1
ATOM 7375 N N . PHE B 1 235 ? -13.523 0.452 -17.922 1 97.88 235 PHE B N 1
ATOM 7376 C CA . PHE B 1 235 ? -12.188 0.072 -17.484 1 97.88 235 PHE B CA 1
ATOM 7377 C C . PHE B 1 235 ? -12.07 -1.442 -17.359 1 97.88 235 PHE B C 1
ATOM 7379 O O . PHE B 1 235 ? -11.18 -2.049 -17.969 1 97.88 235 PHE B O 1
ATOM 7386 N N . ILE B 1 236 ? -12.992 -2.074 -16.656 1 97.75 236 ILE B N 1
ATOM 7387 C CA . ILE B 1 236 ? -12.898 -3.518 -16.453 1 97.75 236 ILE B CA 1
ATOM 7388 C C . ILE B 1 236 ? -13.102 -4.23 -17.797 1 97.75 236 ILE B C 1
ATOM 7390 O O . ILE B 1 236 ? -12.492 -5.273 -18.047 1 97.75 236 ILE B O 1
ATOM 7394 N N . SER B 1 237 ? -13.938 -3.646 -18.625 1 98.12 237 SER B N 1
ATOM 7395 C CA . SER B 1 237 ? -14.156 -4.242 -19.938 1 98.12 237 SER B CA 1
ATOM 7396 C C . SER B 1 237 ? -12.883 -4.23 -20.781 1 98.12 237 SER B C 1
ATOM 7398 O O . SER B 1 237 ? -12.562 -5.215 -21.453 1 98.12 237 SER B O 1
ATOM 7400 N N . SER B 1 238 ? -12.211 -3.109 -20.75 1 98.44 238 SER B N 1
ATOM 7401 C CA . SER B 1 238 ? -10.945 -3.039 -21.484 1 98.44 238 SER B CA 1
ATOM 7402 C C . SER B 1 238 ? -9.945 -4.066 -20.953 1 98.44 238 SER B C 1
ATOM 7404 O O . SER B 1 238 ? -9.18 -4.637 -21.734 1 98.44 238 SER B O 1
ATOM 7406 N N . VAL B 1 239 ? -9.953 -4.387 -19.688 1 98 239 VAL B N 1
ATOM 7407 C CA . VAL B 1 239 ? -9.062 -5.359 -19.062 1 98 239 VAL B CA 1
ATOM 7408 C C . VAL B 1 239 ? -9.445 -6.77 -19.5 1 98 239 VAL B C 1
ATOM 7410 O O . VAL B 1 239 ? -8.578 -7.578 -19.859 1 98 239 VAL B O 1
ATOM 7413 N N . PHE B 1 240 ? -10.789 -7.051 -19.578 1 96.69 240 PHE B N 1
ATOM 7414 C CA . PHE B 1 240 ? -11.258 -8.344 -20.078 1 96.69 240 PHE B CA 1
ATOM 7415 C C . PHE B 1 240 ? -10.719 -8.609 -21.469 1 96.69 240 PHE B C 1
ATOM 7417 O O . PHE B 1 240 ? -10.188 -9.688 -21.75 1 96.69 240 PHE B O 1
ATOM 7424 N N . ILE B 1 241 ? -10.875 -7.652 -22.25 1 96.5 241 ILE B N 1
ATOM 7425 C CA . ILE B 1 241 ? -10.531 -7.793 -23.656 1 96.5 241 ILE B CA 1
ATOM 7426 C C . ILE B 1 241 ? -9.023 -7.992 -23.812 1 96.5 241 ILE B C 1
ATOM 7428 O O . ILE B 1 241 ? -8.578 -8.867 -24.547 1 96.5 241 ILE B O 1
ATOM 7432 N N . LEU B 1 242 ? -8.242 -7.23 -23.078 1 95.88 242 LEU B N 1
ATOM 7433 C CA . LEU B 1 242 ? -6.789 -7.312 -23.172 1 95.88 242 LEU B CA 1
ATOM 7434 C C . LEU B 1 242 ? -6.293 -8.68 -22.734 1 95.88 242 LEU B C 1
ATOM 7436 O O . LEU B 1 242 ? -5.434 -9.281 -23.391 1 95.88 242 LEU B O 1
ATOM 7440 N N . ILE B 1 243 ? -6.773 -9.18 -21.641 1 94.5 243 ILE B N 1
ATOM 7441 C CA . ILE B 1 243 ? -6.352 -10.484 -21.125 1 94.5 243 ILE B CA 1
ATOM 7442 C C . ILE B 1 243 ? -6.777 -11.578 -22.109 1 94.5 243 ILE B C 1
ATOM 7444 O O . ILE B 1 243 ? -6.023 -12.516 -22.359 1 94.5 243 ILE B O 1
ATOM 7448 N N . SER B 1 244 ? -7.965 -11.391 -22.656 1 92.56 244 SER B N 1
ATOM 7449 C CA . SER B 1 244 ? -8.492 -12.367 -23.609 1 92.56 244 SER B CA 1
ATOM 7450 C C . SER B 1 244 ? -7.605 -12.469 -24.844 1 92.56 244 SER B C 1
ATOM 7452 O O . SER B 1 244 ? -7.469 -13.539 -25.438 1 92.56 244 SER B O 1
ATOM 7454 N N . LEU B 1 245 ? -7.066 -11.359 -25.234 1 89.56 245 LEU B N 1
ATOM 7455 C CA . LEU B 1 245 ? -6.176 -11.344 -26.391 1 89.56 245 LEU B CA 1
ATOM 7456 C C . LEU B 1 245 ? -4.934 -12.195 -26.141 1 89.56 245 LEU B C 1
ATOM 7458 O O . LEU B 1 245 ? -4.254 -12.609 -27.078 1 89.56 245 LEU B O 1
ATOM 7462 N N . ASN B 1 246 ? -4.648 -12.453 -24.891 1 84.44 246 ASN B N 1
ATOM 7463 C CA . ASN B 1 246 ? -3.516 -13.305 -24.547 1 84.44 246 ASN B CA 1
ATOM 7464 C C . ASN B 1 246 ? -3.928 -14.773 -24.438 1 84.44 246 ASN B C 1
ATOM 7466 O O . ASN B 1 246 ? -3.078 -15.648 -24.281 1 84.44 246 ASN B O 1
ATOM 7470 N N . PHE B 1 247 ? -5.285 -14.953 -24.516 1 83.31 247 PHE B N 1
ATOM 7471 C CA . PHE B 1 247 ? -5.809 -16.312 -24.578 1 83.31 247 PHE B CA 1
ATOM 7472 C C . PHE B 1 247 ? -5.926 -16.797 -26.016 1 83.31 247 PHE B C 1
ATOM 7474 O O . PHE B 1 247 ? -5.797 -16 -26.953 1 83.31 247 PHE B O 1
ATOM 7481 N N . ASP B 1 248 ? -6.117 -18.062 -26.109 1 75.31 248 ASP B N 1
ATOM 7482 C CA . ASP B 1 248 ? -6.469 -18.594 -27.438 1 75.31 248 ASP B CA 1
ATOM 7483 C C . ASP B 1 248 ? -7.836 -18.078 -27.875 1 75.31 248 ASP B C 1
ATOM 7485 O O . ASP B 1 248 ? -8.828 -18.234 -27.156 1 75.31 248 ASP B O 1
ATOM 7489 N N . HIS B 1 249 ? -7.805 -17.344 -28.906 1 74.75 249 HIS B N 1
ATOM 7490 C CA . HIS B 1 249 ? -9.055 -16.781 -29.406 1 74.75 249 HIS B CA 1
ATOM 7491 C C . HIS B 1 249 ? -9.227 -17.062 -30.891 1 74.75 249 HIS B C 1
ATOM 7493 O O . HIS B 1 249 ? -10.047 -16.422 -31.562 1 74.75 249 HIS B O 1
ATOM 7499 N N . GLN B 1 250 ? -8.477 -17.844 -31.422 1 70.44 250 GLN B N 1
ATOM 7500 C CA . GLN B 1 250 ? -8.477 -18.062 -32.875 1 70.44 250 GLN B CA 1
ATOM 7501 C C . GLN B 1 250 ? -9.82 -18.594 -33.344 1 70.44 250 GLN B C 1
ATOM 7503 O O . GLN B 1 250 ? -10.227 -18.344 -34.469 1 70.44 250 GLN B O 1
ATOM 7508 N N . GLU B 1 251 ? -10.336 -19.219 -32.469 1 64.62 251 GLU B N 1
ATOM 7509 C CA . GLU B 1 251 ? -11.625 -19.781 -32.875 1 64.62 251 GLU B CA 1
ATOM 7510 C C . GLU B 1 251 ? -12.695 -18.688 -32.969 1 64.62 251 GLU B C 1
ATOM 7512 O O . GLU B 1 251 ? -13.719 -18.875 -33.625 1 64.62 251 GLU B O 1
ATOM 7517 N N . ILE B 1 252 ? -12.305 -17.672 -32.344 1 69.12 252 ILE B N 1
ATOM 7518 C CA . ILE B 1 252 ? -13.352 -16.656 -32.25 1 69.12 252 ILE B CA 1
ATOM 7519 C C . ILE B 1 252 ? -13.078 -15.523 -33.219 1 69.12 252 ILE B C 1
ATOM 7521 O O . ILE B 1 252 ? -14 -15.031 -33.875 1 69.12 252 ILE B O 1
ATOM 7525 N N . ILE B 1 253 ? -11.836 -15.188 -33.219 1 69.38 253 ILE B N 1
ATOM 7526 C CA . ILE B 1 253 ? -11.578 -14.008 -34.031 1 69.38 253 ILE B CA 1
ATOM 7527 C C . ILE B 1 253 ? -10.297 -14.211 -34.844 1 69.38 253 ILE B C 1
ATOM 7529 O O . ILE B 1 253 ? -9.227 -14.438 -34.25 1 69.38 253 ILE B O 1
ATOM 7533 N N . LYS B 1 254 ? -10.43 -14.32 -36.094 1 64.88 254 LYS B N 1
ATOM 7534 C CA . LYS B 1 254 ? -9.289 -14.281 -37 1 64.88 254 LYS B CA 1
ATOM 7535 C C . LYS B 1 254 ? -9.047 -12.867 -37.5 1 64.88 254 LYS B C 1
ATOM 7537 O O . LYS B 1 254 ? -9.805 -12.367 -38.344 1 64.88 254 LYS B O 1
ATOM 7542 N N . THR B 1 255 ? -8.414 -12.086 -36.688 1 65.75 255 THR B N 1
ATOM 7543 C CA . THR B 1 255 ? -8.219 -10.727 -37.188 1 65.75 255 THR B CA 1
ATOM 7544 C C . THR B 1 255 ? -6.77 -10.516 -37.625 1 65.75 255 THR B C 1
ATOM 7546 O O . THR B 1 255 ? -5.836 -10.898 -36.906 1 65.75 255 THR B O 1
ATOM 7549 N N . LEU B 1 256 ? -6.57 -10.008 -38.719 1 63.19 256 LEU B N 1
ATOM 7550 C CA . LEU B 1 256 ? -5.285 -9.75 -39.375 1 63.19 256 LEU B CA 1
ATOM 7551 C C . LEU B 1 256 ? -4.469 -8.742 -38.562 1 63.19 256 LEU B C 1
ATOM 7553 O O . LEU B 1 256 ? -3.238 -8.797 -38.562 1 63.19 256 LEU B O 1
ATOM 7557 N N . ASN B 1 257 ? -5 -7.926 -37.75 1 82.44 257 ASN B N 1
ATOM 7558 C CA . ASN B 1 257 ? -4.242 -6.879 -37.062 1 82.44 257 ASN B CA 1
ATOM 7559 C C . ASN B 1 257 ? -4.332 -7.02 -35.562 1 82.44 257 ASN B C 1
ATOM 7561 O O . ASN B 1 257 ? -4.363 -6.016 -34.844 1 82.44 257 ASN B O 1
ATOM 7565 N N . GLU B 1 258 ? -4.23 -8.18 -35.188 1 83.44 258 GLU B N 1
ATOM 7566 C CA . GLU B 1 258 ? -4.422 -8.469 -33.75 1 83.44 258 GLU B CA 1
ATOM 7567 C C . GLU B 1 258 ? -3.281 -7.891 -32.938 1 83.44 258 GLU B C 1
ATOM 7569 O O . GLU B 1 258 ? -3.51 -7.363 -31.844 1 83.44 258 GLU B O 1
ATOM 7574 N N . ASP B 1 259 ? -2.154 -7.961 -33.406 1 82.75 259 ASP B N 1
ATOM 7575 C CA . ASP B 1 259 ? -0.99 -7.484 -32.688 1 82.75 259 ASP B CA 1
ATOM 7576 C C . ASP B 1 259 ? -1.04 -5.973 -32.5 1 82.75 259 ASP B C 1
ATOM 7578 O O . ASP B 1 259 ? -0.689 -5.461 -31.422 1 82.75 259 ASP B O 1
ATOM 7582 N N . GLU B 1 260 ? -1.459 -5.371 -33.5 1 87.62 260 GLU B N 1
ATOM 7583 C CA . GLU B 1 260 ? -1.557 -3.918 -33.406 1 87.62 260 GLU B CA 1
ATOM 7584 C C . GLU B 1 260 ? -2.668 -3.496 -32.438 1 87.62 260 GLU B C 1
ATOM 7586 O O . GLU B 1 260 ? -2.51 -2.541 -31.672 1 87.62 260 GLU B O 1
ATOM 7591 N N . LEU B 1 261 ? -3.754 -4.172 -32.562 1 90.25 261 LEU B N 1
ATOM 7592 C CA . LEU B 1 261 ? -4.875 -3.873 -31.672 1 90.25 261 LEU B CA 1
ATOM 7593 C C . LEU B 1 261 ? -4.516 -4.168 -30.219 1 90.25 261 LEU B C 1
ATOM 7595 O O . LEU B 1 261 ? -4.887 -3.412 -29.328 1 90.25 261 LEU B O 1
ATOM 7599 N N . GLN B 1 262 ? -3.811 -5.211 -30.047 1 91.62 262 GLN B N 1
ATOM 7600 C CA . GLN B 1 262 ? -3.375 -5.574 -28.703 1 91.62 262 GLN B CA 1
ATOM 7601 C C . GLN B 1 262 ? -2.424 -4.523 -28.125 1 91.62 262 GLN B C 1
ATOM 7603 O O . GLN B 1 262 ? -2.533 -4.148 -26.953 1 91.62 262 GLN B O 1
ATOM 7608 N N . LYS B 1 263 ? -1.518 -4.117 -28.938 1 90.88 263 LYS B N 1
ATOM 7609 C CA . LYS B 1 263 ? -0.567 -3.096 -28.516 1 90.88 263 LYS B CA 1
ATOM 7610 C C . LYS B 1 263 ? -1.282 -1.8 -28.141 1 90.88 263 LYS B C 1
ATOM 7612 O O . LYS B 1 263 ? -0.978 -1.189 -27.109 1 90.88 263 LYS B O 1
ATOM 7617 N N . LYS B 1 264 ? -2.143 -1.436 -28.969 1 93.38 264 LYS B N 1
ATOM 7618 C CA . LYS B 1 264 ? -2.908 -0.221 -28.719 1 93.38 264 LYS B CA 1
ATOM 7619 C C . LYS B 1 264 ? -3.713 -0.344 -27.422 1 93.38 264 LYS B C 1
ATOM 7621 O O . LYS B 1 264 ? -3.715 0.57 -26.594 1 93.38 264 LYS B O 1
ATOM 7626 N N . LEU B 1 265 ? -4.375 -1.431 -27.25 1 95.56 265 LEU B N 1
ATOM 7627 C CA . LEU B 1 265 ? -5.203 -1.653 -26.078 1 95.56 265 LEU B CA 1
ATOM 7628 C C . LEU B 1 265 ? -4.344 -1.767 -24.828 1 95.56 265 LEU B C 1
ATOM 7630 O O . LEU B 1 265 ? -4.754 -1.334 -23.75 1 95.56 265 LEU B O 1
ATOM 7634 N N . PHE B 1 266 ? -3.164 -2.371 -24.938 1 93.94 266 PHE B N 1
ATOM 7635 C CA . PHE B 1 266 ? -2.246 -2.496 -23.812 1 93.94 266 PHE B CA 1
ATOM 7636 C C . PHE B 1 266 ? -1.923 -1.128 -23.234 1 93.94 266 PHE B C 1
ATOM 7638 O O . PHE B 1 266 ? -1.997 -0.935 -22.016 1 93.94 266 PHE B O 1
ATOM 7645 N N . TRP B 1 267 ? -1.668 -0.223 -24.047 1 92.12 267 TRP B N 1
ATOM 7646 C CA . TRP B 1 267 ? -1.268 1.099 -23.578 1 92.12 267 TRP B CA 1
ATOM 7647 C C . TRP B 1 267 ? -2.461 1.861 -23.016 1 92.12 267 TRP B C 1
ATOM 7649 O O . TRP B 1 267 ? -2.318 2.641 -22.062 1 92.12 267 TRP B O 1
ATOM 7659 N N . ILE B 1 268 ? -3.598 1.653 -23.562 1 96.06 268 ILE B N 1
ATOM 7660 C CA . ILE B 1 268 ? -4.809 2.254 -23.016 1 96.06 268 ILE B CA 1
ATOM 7661 C C . ILE B 1 268 ? -5.059 1.726 -21.609 1 96.06 268 ILE B C 1
ATOM 7663 O O . ILE B 1 268 ? -5.289 2.504 -20.672 1 96.06 268 ILE B O 1
ATOM 7667 N N . VAL B 1 269 ? -4.957 0.411 -21.453 1 96.81 269 VAL B N 1
ATOM 7668 C CA . VAL B 1 269 ? -5.211 -0.222 -20.156 1 96.81 269 VAL B CA 1
ATOM 7669 C C . VAL B 1 269 ? -4.141 0.203 -19.156 1 96.81 269 VAL B C 1
ATOM 7671 O O . VAL B 1 269 ? -4.449 0.475 -18 1 96.81 269 VAL B O 1
ATOM 7674 N N . ARG B 1 270 ? -2.945 0.257 -19.594 1 93.56 270 ARG B N 1
ATOM 7675 C CA . ARG B 1 270 ? -1.861 0.688 -18.719 1 93.56 270 ARG B CA 1
ATOM 7676 C C . ARG B 1 270 ? -2.09 2.111 -18.234 1 93.56 270 ARG B C 1
ATOM 7678 O O . ARG B 1 270 ? -1.863 2.41 -17.047 1 93.56 270 ARG B O 1
ATOM 7685 N N . LYS B 1 271 ? -2.436 2.938 -19.109 1 93 271 LYS B N 1
ATOM 7686 C CA . LYS B 1 271 ? -2.736 4.324 -18.766 1 93 271 LYS B CA 1
ATOM 7687 C C . LYS B 1 271 ? -3.896 4.402 -17.766 1 93 271 LYS B C 1
ATOM 7689 O O . LYS B 1 271 ? -3.814 5.113 -16.766 1 93 271 LYS B O 1
ATOM 7694 N N . LEU B 1 272 ? -4.941 3.719 -18.047 1 96.56 272 LEU B N 1
ATOM 7695 C CA . LEU B 1 272 ? -6.113 3.73 -17.172 1 96.56 272 LEU B CA 1
ATOM 7696 C C . LEU B 1 272 ? -5.777 3.135 -15.812 1 96.56 272 LEU B C 1
ATOM 7698 O O . LEU B 1 272 ? -6.23 3.639 -14.781 1 96.56 272 LEU B O 1
ATOM 7702 N N . LEU B 1 273 ? -5.023 2.053 -15.812 1 96.88 273 LEU B N 1
ATOM 7703 C CA . LEU B 1 273 ? -4.594 1.444 -14.562 1 96.88 273 LEU B CA 1
ATOM 7704 C C . LEU B 1 273 ? -3.773 2.428 -13.734 1 96.88 273 LEU B C 1
ATOM 7706 O O . LEU B 1 273 ? -4.012 2.586 -12.531 1 96.88 273 LEU B O 1
ATOM 7710 N N . GLY B 1 274 ? -2.861 3.064 -14.344 1 93.69 274 GLY B N 1
ATOM 7711 C CA . GLY B 1 274 ? -2.061 4.055 -13.641 1 93.69 274 GLY B CA 1
ATOM 7712 C C . GLY B 1 274 ? -2.885 5.184 -13.055 1 93.69 274 GLY B C 1
ATOM 7713 O O . GLY B 1 274 ? -2.746 5.512 -11.875 1 93.69 274 GLY B O 1
ATOM 7714 N N . LEU B 1 275 ? -3.734 5.715 -13.805 1 92.75 275 LEU B N 1
ATOM 7715 C CA . LEU B 1 275 ? -4.539 6.852 -13.375 1 92.75 275 LEU B CA 1
ATOM 7716 C C . LEU B 1 275 ? -5.551 6.43 -12.312 1 92.75 275 LEU B C 1
ATOM 7718 O O . LEU B 1 275 ? -5.902 7.219 -11.438 1 92.75 275 LEU B O 1
ATOM 7722 N N . SER B 1 276 ? -6.023 5.219 -12.43 1 94 276 SER B N 1
ATOM 7723 C CA . SER B 1 276 ? -6.949 4.711 -11.422 1 94 276 SER B CA 1
ATOM 7724 C C . SER B 1 276 ? -6.316 4.719 -10.031 1 94 276 SER B C 1
ATOM 7726 O O . SER B 1 276 ? -7.016 4.871 -9.031 1 94 276 SER B O 1
ATOM 7728 N N . MET B 1 277 ? -5.07 4.668 -9.969 1 91 277 MET B N 1
ATOM 7729 C CA . MET B 1 277 ? -4.363 4.605 -8.695 1 91 277 MET B CA 1
ATOM 7730 C C . MET B 1 277 ? -4.293 5.98 -8.039 1 91 277 MET B C 1
ATOM 7732 O O . MET B 1 277 ? -3.992 6.094 -6.852 1 91 277 MET B O 1
ATOM 7736 N N . THR B 1 278 ? -4.629 7.004 -8.789 1 89.81 278 THR B N 1
ATOM 7737 C CA . THR B 1 278 ? -4.57 8.359 -8.266 1 89.81 278 THR B CA 1
ATOM 7738 C C . THR B 1 278 ? -5.973 8.883 -7.957 1 89.81 278 THR B C 1
ATOM 7740 O O . THR B 1 278 ? -6.137 10.023 -7.523 1 89.81 278 THR B O 1
ATOM 7743 N N . ILE B 1 279 ? -6.973 8.07 -8.172 1 89.5 279 ILE B N 1
ATOM 7744 C CA . ILE B 1 279 ? -8.359 8.492 -8 1 89.5 279 ILE B CA 1
ATOM 7745 C C . ILE B 1 279 ? -9.016 7.656 -6.906 1 89.5 279 ILE B C 1
ATOM 7747 O O . ILE B 1 279 ? -8.883 6.434 -6.887 1 89.5 279 ILE B O 1
ATOM 7751 N N . THR B 1 280 ? -9.672 8.352 -5.949 1 88.62 280 THR B N 1
ATOM 7752 C CA . THR B 1 280 ? -10.422 7.656 -4.91 1 88.62 280 THR B CA 1
ATOM 7753 C C . THR B 1 280 ? -11.742 8.367 -4.625 1 88.62 280 THR B C 1
ATOM 7755 O O . THR B 1 280 ? -11.82 9.594 -4.711 1 88.62 280 THR B O 1
ATOM 7758 N N . PRO B 1 281 ? -12.82 7.676 -4.461 1 89.75 281 PRO B N 1
ATOM 7759 C CA . PRO B 1 281 ? -12.922 6.215 -4.52 1 89.75 281 PRO B CA 1
ATOM 7760 C C . PRO B 1 281 ? -13.203 5.699 -5.93 1 89.75 281 PRO B C 1
ATOM 7762 O O . PRO B 1 281 ? -13.828 6.398 -6.734 1 89.75 281 PRO B O 1
ATOM 7765 N N . LEU B 1 282 ? -12.773 4.496 -6.172 1 95.38 282 LEU B N 1
ATOM 7766 C CA . LEU B 1 282 ? -13.117 3.801 -7.406 1 95.38 282 LEU B CA 1
ATOM 7767 C C . LEU B 1 282 ? -14.375 2.959 -7.223 1 95.38 282 LEU B C 1
ATOM 7769 O O . LEU B 1 282 ? -14.797 2.701 -6.094 1 95.38 282 LEU B O 1
ATOM 7773 N N . SER B 1 283 ? -15.016 2.639 -8.359 1 95.44 283 SER B N 1
ATOM 7774 C CA . SER B 1 283 ? -16.125 1.694 -8.289 1 95.44 283 SER B CA 1
ATOM 7775 C C . SER B 1 283 ? -15.633 0.285 -7.977 1 95.44 283 SER B C 1
ATOM 7777 O O . SER B 1 283 ? -14.445 -0.009 -8.125 1 95.44 283 SER B O 1
ATOM 7779 N N . ASP B 1 284 ? -16.547 -0.527 -7.492 1 95.94 284 ASP B N 1
ATOM 7780 C CA . ASP B 1 284 ? -16.188 -1.91 -7.199 1 95.94 284 ASP B CA 1
ATOM 7781 C C . ASP B 1 284 ? -15.727 -2.637 -8.461 1 95.94 284 ASP B C 1
ATOM 7783 O O . ASP B 1 284 ? -14.773 -3.416 -8.422 1 95.94 284 ASP B O 1
ATOM 7787 N N . HIS B 1 285 ? -16.297 -2.301 -9.625 1 96.19 285 HIS B N 1
ATOM 7788 C CA . HIS B 1 285 ? -15.898 -2.916 -10.891 1 96.19 285 HIS B CA 1
ATOM 7789 C C . HIS B 1 285 ? -14.508 -2.457 -11.305 1 96.19 285 HIS B C 1
ATOM 7791 O O . HIS B 1 285 ? -13.75 -3.221 -11.914 1 96.19 285 HIS B O 1
ATOM 7797 N N . ASP B 1 286 ? -14.227 -1.206 -11.023 1 97.75 286 ASP B N 1
ATOM 7798 C CA . ASP B 1 286 ? -12.875 -0.727 -11.297 1 97.75 286 ASP B CA 1
ATOM 7799 C C . ASP B 1 286 ? -11.844 -1.471 -10.453 1 97.75 286 ASP B C 1
ATOM 7801 O O . ASP B 1 286 ? -10.758 -1.788 -10.93 1 97.75 286 ASP B O 1
ATOM 7805 N N . ILE B 1 287 ? -12.141 -1.698 -9.219 1 98 287 ILE B N 1
ATOM 7806 C CA . ILE B 1 287 ? -11.234 -2.395 -8.32 1 98 287 ILE B CA 1
ATOM 7807 C C . ILE B 1 287 ? -11.07 -3.846 -8.766 1 98 287 ILE B C 1
ATOM 7809 O O . ILE B 1 287 ? -9.977 -4.406 -8.695 1 98 287 ILE B O 1
ATOM 7813 N N . GLU B 1 288 ? -12.148 -4.449 -9.195 1 97.62 288 GLU B N 1
ATOM 7814 C CA . GLU B 1 288 ? -12.078 -5.793 -9.766 1 97.62 288 GLU B CA 1
ATOM 7815 C C . GLU B 1 288 ? -11.148 -5.828 -10.984 1 97.62 288 GLU B C 1
ATOM 7817 O O . GLU B 1 288 ? -10.43 -6.805 -11.195 1 97.62 288 GLU B O 1
ATOM 7822 N N . ALA B 1 289 ? -11.211 -4.762 -11.758 1 98.12 289 ALA B N 1
ATOM 7823 C CA . ALA B 1 289 ? -10.297 -4.66 -12.891 1 98.12 289 ALA B CA 1
ATOM 7824 C C . ALA B 1 289 ? -8.844 -4.688 -12.422 1 98.12 289 ALA B C 1
ATOM 7826 O O . ALA B 1 289 ? -7.996 -5.352 -13.023 1 98.12 289 ALA B O 1
ATOM 7827 N N . ILE B 1 290 ? -8.562 -3.936 -11.375 1 98.06 290 ILE B N 1
ATOM 7828 C CA . ILE B 1 290 ? -7.223 -3.902 -10.797 1 98.06 290 ILE B CA 1
ATOM 7829 C C . ILE B 1 290 ? -6.832 -5.301 -10.32 1 98.06 290 ILE B C 1
ATOM 7831 O O . ILE B 1 290 ? -5.691 -5.73 -10.508 1 98.06 290 ILE B O 1
ATOM 7835 N N . LEU B 1 291 ? -7.77 -6.004 -9.742 1 98.12 291 LEU B N 1
ATOM 7836 C CA . LEU B 1 291 ? -7.551 -7.379 -9.312 1 98.12 291 LEU B CA 1
ATOM 7837 C C . LEU B 1 291 ? -7.094 -8.25 -10.477 1 98.12 291 LEU B C 1
ATOM 7839 O O . LEU B 1 291 ? -6.082 -8.945 -10.375 1 98.12 291 LEU B O 1
ATOM 7843 N N . TYR B 1 292 ? -7.777 -8.164 -11.555 1 97.5 292 TYR B N 1
ATOM 7844 C CA . TYR B 1 292 ? -7.453 -9.016 -12.688 1 97.5 292 TYR B CA 1
ATOM 7845 C C . TYR B 1 292 ? -6.113 -8.625 -13.305 1 97.5 292 TYR B C 1
ATOM 7847 O O . TYR B 1 292 ? -5.375 -9.477 -13.797 1 97.5 292 TYR B O 1
ATOM 7855 N N . CYS B 1 293 ? -5.801 -7.352 -13.258 1 97.12 293 CYS B N 1
ATOM 7856 C CA . CYS B 1 293 ? -4.48 -6.926 -13.711 1 97.12 293 CYS B CA 1
ATOM 7857 C C . CYS B 1 293 ? -3.385 -7.5 -12.82 1 97.12 293 CYS B C 1
ATOM 7859 O O . CYS B 1 293 ? -2.256 -7.699 -13.273 1 97.12 293 CYS B O 1
ATOM 7861 N N . SER B 1 294 ? -3.701 -7.793 -11.602 1 96.44 294 SER B N 1
ATOM 7862 C CA . SER B 1 294 ? -2.709 -8.305 -10.656 1 96.44 294 SER B CA 1
ATOM 7863 C C . SER B 1 294 ? -2.582 -9.82 -10.766 1 96.44 294 SER B C 1
ATOM 7865 O O . SER B 1 294 ? -1.565 -10.391 -10.359 1 96.44 294 SER B O 1
ATOM 7867 N N . ILE B 1 295 ? -3.605 -10.461 -11.297 1 95.75 295 ILE B N 1
ATOM 7868 C CA . ILE B 1 295 ? -3.627 -11.922 -11.297 1 95.75 295 ILE B CA 1
ATOM 7869 C C . ILE B 1 295 ? -3.162 -12.445 -12.656 1 95.75 295 ILE B C 1
ATOM 7871 O O . ILE B 1 295 ? -2.627 -13.555 -12.75 1 95.75 295 ILE B O 1
ATOM 7875 N N . TYR B 1 296 ? -3.369 -11.594 -13.695 1 93.75 296 TYR B N 1
ATOM 7876 C CA . TYR B 1 296 ? -3.004 -12.016 -15.047 1 93.75 296 TYR B CA 1
ATOM 7877 C C . TYR B 1 296 ? -1.881 -11.148 -15.594 1 93.75 296 TYR B C 1
ATOM 7879 O O . TYR B 1 296 ? -1.712 -10 -15.18 1 93.75 296 TYR B O 1
ATOM 7887 N N . ASN B 1 297 ? -1.11 -11.742 -16.406 1 85.25 297 ASN B N 1
ATOM 7888 C CA . ASN B 1 297 ? -0.132 -10.961 -17.156 1 85.25 297 ASN B CA 1
ATOM 7889 C C . ASN B 1 297 ? -0.777 -10.242 -18.344 1 85.25 297 ASN B C 1
ATOM 7891 O O . ASN B 1 297 ? -1.255 -10.883 -19.281 1 85.25 297 ASN B O 1
ATOM 7895 N N . ILE B 1 298 ? -0.733 -8.969 -18.297 1 87.56 298 ILE B N 1
ATOM 7896 C CA . ILE B 1 298 ? -1.397 -8.219 -19.359 1 87.56 298 ILE B CA 1
ATOM 7897 C C . ILE B 1 298 ? -0.406 -7.934 -20.484 1 87.56 298 ILE B C 1
ATOM 7899 O O . ILE B 1 298 ? -0.804 -7.574 -21.594 1 87.56 298 ILE B O 1
ATOM 7903 N N . ALA B 1 299 ? 0.874 -8.031 -20.172 1 83.31 299 ALA B N 1
ATOM 7904 C CA . ALA B 1 299 ? 1.9 -7.797 -21.188 1 83.31 299 ALA B CA 1
ATOM 7905 C C . ALA B 1 299 ? 2.162 -9.062 -22 1 83.31 299 ALA B C 1
ATOM 7907 O O . ALA B 1 299 ? 2.117 -10.172 -21.469 1 83.31 299 ALA B O 1
ATOM 7908 N N . ARG B 1 300 ? 2.422 -8.875 -23.281 1 77 300 ARG B N 1
ATOM 7909 C CA . ARG B 1 300 ? 2.793 -10.008 -24.125 1 77 300 ARG B CA 1
ATOM 7910 C C . ARG B 1 300 ? 4.309 -10.18 -24.156 1 77 300 ARG B C 1
ATOM 7912 O O . ARG B 1 300 ? 5.051 -9.203 -24.203 1 77 300 ARG B O 1
ATOM 7919 N N . SER B 1 301 ? 4.672 -11.344 -24.109 1 61.88 301 SER B N 1
ATOM 7920 C CA . SER B 1 301 ? 6.094 -11.664 -24.062 1 61.88 301 SER B CA 1
ATOM 7921 C C . SER B 1 301 ? 6.781 -11.312 -25.375 1 61.88 301 SER B C 1
ATOM 7923 O O . SER B 1 301 ? 7.926 -10.852 -25.391 1 61.88 301 SER B O 1
ATOM 7925 N N . LYS B 1 302 ? 6.113 -11.617 -26.406 1 59.91 302 LYS B N 1
ATOM 7926 C CA . LYS B 1 302 ? 6.762 -11.453 -27.703 1 59.91 302 LYS B CA 1
ATOM 7927 C C . LYS B 1 302 ? 6.969 -9.977 -28.016 1 59.91 302 LYS B C 1
ATOM 7929 O O . LYS B 1 302 ? 7.812 -9.625 -28.844 1 59.91 302 LYS B O 1
ATOM 7934 N N . SER B 1 303 ? 6.105 -9.234 -27.328 1 58.78 303 SER B N 1
ATOM 7935 C CA . SER B 1 303 ? 6.219 -7.824 -27.672 1 58.78 303 SER B CA 1
ATOM 7936 C C . SER B 1 303 ? 7.262 -7.129 -26.797 1 58.78 303 SER B C 1
ATOM 7938 O O . SER B 1 303 ? 7.105 -7.043 -25.578 1 58.78 303 SER B O 1
ATOM 7940 N N . GLU B 1 304 ? 8.453 -7.047 -27.375 1 57.97 304 GLU B N 1
ATOM 7941 C CA . GLU B 1 304 ? 9.633 -6.48 -26.734 1 57.97 304 GLU B CA 1
ATOM 7942 C C . GLU B 1 304 ? 9.312 -5.141 -26.078 1 57.97 304 GLU B C 1
ATOM 7944 O O . GLU B 1 304 ? 10.016 -4.707 -25.156 1 57.97 304 GLU B O 1
ATOM 7949 N N . GLN B 1 305 ? 8.07 -4.836 -26.234 1 68.62 305 GLN B N 1
ATOM 7950 C CA . GLN B 1 305 ? 7.977 -3.434 -25.844 1 68.62 305 GLN B CA 1
ATOM 7951 C C . GLN B 1 305 ? 6.91 -3.232 -24.781 1 68.62 305 GLN B C 1
ATOM 7953 O O . GLN B 1 305 ? 6.516 -2.1 -24.484 1 68.62 305 GLN B O 1
ATOM 7958 N N . GLN B 1 306 ? 6.465 -4.297 -24.141 1 81.81 306 GLN B N 1
ATOM 7959 C CA . GLN B 1 306 ? 5.461 -4.082 -23.109 1 81.81 306 GLN B CA 1
ATOM 7960 C C . GLN B 1 306 ? 6.016 -4.426 -21.719 1 81.81 306 GLN B C 1
ATOM 7962 O O . GLN B 1 306 ? 6.238 -5.602 -21.406 1 81.81 306 GLN B O 1
ATOM 7967 N N . PRO B 1 307 ? 6.238 -3.408 -20.938 1 81.25 307 PRO B N 1
ATOM 7968 C CA . PRO B 1 307 ? 6.762 -3.68 -19.594 1 81.25 307 PRO B CA 1
ATOM 7969 C C . PRO B 1 307 ? 5.781 -4.457 -18.719 1 81.25 307 PRO B C 1
ATOM 7971 O O . PRO B 1 307 ? 4.578 -4.18 -18.75 1 81.25 307 PRO B O 1
ATOM 7974 N N . GLN B 1 308 ? 6.32 -5.414 -17.984 1 84 308 GLN B N 1
ATOM 7975 C CA . GLN B 1 308 ? 5.492 -6.199 -17.062 1 84 308 GLN B CA 1
ATOM 7976 C C . GLN B 1 308 ? 5.082 -5.371 -15.852 1 84 308 GLN B C 1
ATOM 7978 O O . GLN B 1 308 ? 5.816 -4.48 -15.43 1 84 308 GLN B O 1
ATOM 7983 N N . LEU B 1 309 ? 3.955 -5.723 -15.305 1 90 309 LEU B N 1
ATOM 7984 C CA . LEU B 1 309 ? 3.477 -5.07 -14.086 1 90 309 LEU B CA 1
ATOM 7985 C C . LEU B 1 309 ? 4.102 -5.703 -12.852 1 90 309 LEU B C 1
ATOM 7987 O O . LEU B 1 309 ? 4.48 -6.879 -12.875 1 90 309 LEU B O 1
ATOM 7991 N N . ASP B 1 310 ? 4.305 -4.887 -11.906 1 91.88 310 ASP B N 1
ATOM 7992 C CA . ASP B 1 310 ? 4.602 -5.426 -10.586 1 91.88 310 ASP B CA 1
ATOM 7993 C C . ASP B 1 310 ? 3.322 -5.82 -9.852 1 91.88 310 ASP B C 1
ATOM 7995 O O . ASP B 1 310 ? 2.666 -4.977 -9.234 1 91.88 310 ASP B O 1
ATOM 7999 N N . ASN B 1 311 ? 3.104 -7.062 -9.836 1 94.19 311 ASN B N 1
ATOM 8000 C CA . ASN B 1 311 ? 1.821 -7.562 -9.344 1 94.19 311 ASN B CA 1
ATOM 8001 C C . ASN B 1 311 ? 1.667 -7.332 -7.844 1 94.19 311 ASN B C 1
ATOM 8003 O O . ASN B 1 311 ? 0.547 -7.23 -7.336 1 94.19 311 ASN B O 1
ATOM 8007 N N . TRP B 1 312 ? 2.754 -7.34 -7.078 1 94.88 312 TRP B N 1
ATOM 8008 C CA . TRP B 1 312 ? 2.695 -7.023 -5.656 1 94.88 312 TRP B CA 1
ATOM 8009 C C . TRP B 1 312 ? 2.211 -5.594 -5.434 1 94.88 312 TRP B C 1
ATOM 8011 O O . TRP B 1 312 ? 1.338 -5.352 -4.598 1 94.88 312 TRP B O 1
ATOM 8021 N N . ASN B 1 313 ? 2.715 -4.652 -6.223 1 94.69 313 ASN B N 1
ATOM 8022 C CA . ASN B 1 313 ? 2.314 -3.252 -6.137 1 94.69 313 ASN B CA 1
ATOM 8023 C C . ASN B 1 313 ? 0.866 -3.055 -6.57 1 94.69 313 ASN B C 1
ATOM 8025 O O . ASN B 1 313 ? 0.108 -2.338 -5.914 1 94.69 313 ASN B O 1
ATOM 8029 N N . VAL B 1 314 ? 0.467 -3.699 -7.633 1 96.25 314 VAL B N 1
ATOM 8030 C CA . VAL B 1 314 ? -0.872 -3.543 -8.195 1 96.25 314 VAL B CA 1
ATOM 8031 C C . VAL B 1 314 ? -1.906 -4.113 -7.227 1 96.25 314 VAL B C 1
ATOM 8033 O O . VAL B 1 314 ? -2.914 -3.467 -6.93 1 96.25 314 VAL B O 1
ATOM 8036 N N . SER B 1 315 ? -1.663 -5.309 -6.73 1 96.88 315 SER B N 1
ATOM 8037 C CA . SER B 1 315 ? -2.598 -5.91 -5.785 1 96.88 315 SER B CA 1
ATOM 8038 C C . SER B 1 315 ? -2.682 -5.094 -4.496 1 96.88 315 SER B C 1
ATOM 8040 O O . SER B 1 315 ? -3.762 -4.938 -3.924 1 96.88 315 SER B O 1
ATOM 8042 N N . GLY B 1 316 ? -1.547 -4.59 -4.031 1 95.56 316 GLY B N 1
ATOM 8043 C CA . GLY B 1 316 ? -1.554 -3.727 -2.861 1 95.56 316 GLY B CA 1
ATOM 8044 C C . GLY B 1 316 ? -2.406 -2.484 -3.041 1 95.56 316 GLY B C 1
ATOM 8045 O O . GLY B 1 316 ? -3.098 -2.061 -2.113 1 95.56 316 GLY B O 1
ATOM 8046 N N . ASN B 1 317 ? -2.344 -1.92 -4.191 1 95.25 317 ASN B N 1
ATOM 8047 C CA . ASN B 1 317 ? -3.186 -0.766 -4.492 1 95.25 317 ASN B CA 1
ATOM 8048 C C . ASN B 1 317 ? -4.664 -1.141 -4.512 1 95.25 317 ASN B C 1
ATOM 8050 O O . ASN B 1 317 ? -5.512 -0.357 -4.082 1 95.25 317 ASN B O 1
ATOM 8054 N N . GLY B 1 318 ? -4.941 -2.324 -5.074 1 96.69 318 GLY B N 1
ATOM 8055 C CA . GLY B 1 318 ? -6.309 -2.809 -5.031 1 96.69 318 GLY B CA 1
ATOM 8056 C C . GLY B 1 318 ? -6.859 -2.926 -3.623 1 96.69 318 GLY B C 1
ATOM 8057 O O . GLY B 1 318 ? -8 -2.543 -3.361 1 96.69 318 GLY B O 1
ATOM 8058 N N . ILE B 1 319 ? -6.062 -3.373 -2.732 1 96.06 319 ILE B N 1
ATOM 8059 C CA . ILE B 1 319 ? -6.445 -3.531 -1.333 1 96.06 319 ILE B CA 1
ATOM 8060 C C . ILE B 1 319 ? -6.766 -2.166 -0.728 1 96.06 319 ILE B C 1
ATOM 8062 O O . ILE B 1 319 ? -7.789 -2 -0.062 1 96.06 319 ILE B O 1
ATOM 8066 N N . LYS B 1 320 ? -5.922 -1.217 -0.988 1 94.38 320 LYS B N 1
ATOM 8067 C CA . LYS B 1 320 ? -6.152 0.124 -0.459 1 94.38 320 LYS B CA 1
ATOM 8068 C C . LYS B 1 320 ? -7.438 0.722 -1.019 1 94.38 320 LYS B C 1
ATOM 8070 O O . LYS B 1 320 ? -8.211 1.346 -0.285 1 94.38 320 LYS B O 1
ATOM 8075 N N . GLN B 1 321 ? -7.648 0.523 -2.291 1 95.69 321 GLN B N 1
ATOM 8076 C CA . GLN B 1 321 ? -8.859 1.031 -2.924 1 95.69 321 GLN B CA 1
ATOM 8077 C C . GLN B 1 321 ? -10.109 0.4 -2.311 1 95.69 321 GLN B C 1
ATOM 8079 O O . GLN B 1 321 ? -11.125 1.07 -2.135 1 95.69 321 GLN B O 1
ATOM 8084 N N . MET B 1 322 ? -10.008 -0.865 -1.979 1 95.88 322 MET B N 1
ATOM 8085 C CA . MET B 1 322 ? -11.141 -1.539 -1.353 1 95.88 322 MET B CA 1
ATOM 8086 C C . MET B 1 322 ? -11.391 -0.995 0.049 1 95.88 322 MET B C 1
ATOM 8088 O O . MET B 1 322 ? -12.539 -0.882 0.48 1 95.88 322 MET B O 1
ATOM 8092 N N . MET B 1 323 ? -10.375 -0.69 0.765 1 92.62 323 MET B N 1
ATOM 8093 C CA . MET B 1 323 ? -10.508 -0.112 2.1 1 92.62 323 MET B CA 1
ATOM 8094 C C . MET B 1 323 ? -11.234 1.227 2.043 1 92.62 323 MET B C 1
ATOM 8096 O O . MET B 1 323 ? -12 1.56 2.949 1 92.62 323 MET B O 1
ATOM 8100 N N . ILE B 1 324 ? -10.961 1.957 1.005 1 91.5 324 ILE B N 1
ATOM 8101 C CA . ILE B 1 324 ? -11.539 3.287 0.851 1 91.5 324 ILE B CA 1
ATOM 8102 C C . ILE B 1 324 ? -13 3.168 0.446 1 91.5 324 ILE B C 1
ATOM 8104 O O . ILE B 1 324 ? -13.852 3.912 0.941 1 91.5 324 ILE B O 1
ATOM 8108 N N . LEU B 1 325 ? -13.266 2.195 -0.39 1 93.38 325 LEU B N 1
ATOM 8109 C CA . LEU B 1 325 ? -14.609 2.053 -0.944 1 93.38 325 LEU B CA 1
ATOM 8110 C C . LEU B 1 325 ? -15.562 1.47 0.09 1 93.38 325 LEU B C 1
ATOM 8112 O O . LEU B 1 325 ? -16.719 1.903 0.193 1 93.38 325 LEU B O 1
ATOM 8116 N N . THR B 1 326 ? -15.023 0.448 0.783 1 92.38 326 THR B N 1
ATOM 8117 C CA . THR B 1 326 ? -15.906 -0.34 1.635 1 92.38 326 THR B CA 1
ATOM 8118 C C . THR B 1 326 ? -15.734 0.05 3.1 1 92.38 326 THR B C 1
ATOM 8120 O O . THR B 1 326 ? -14.609 0.09 3.609 1 92.38 326 THR B O 1
ATOM 8123 N N . ARG B 1 327 ? -16.781 0.414 3.756 1 87.25 327 ARG B N 1
ATOM 8124 C CA . ARG B 1 327 ? -16.75 0.597 5.203 1 87.25 327 ARG B CA 1
ATOM 8125 C C . ARG B 1 327 ? -16.828 -0.745 5.926 1 87.25 327 ARG B C 1
ATOM 8127 O O . ARG B 1 327 ? -17.891 -1.164 6.367 1 87.25 327 ARG B O 1
ATOM 8134 N N . PHE B 1 328 ? -15.711 -1.334 6.137 1 92.81 328 PHE B N 1
ATOM 8135 C CA . PHE B 1 328 ? -15.625 -2.709 6.613 1 92.81 328 PHE B CA 1
ATOM 8136 C C . PHE B 1 328 ? -16.156 -2.82 8.039 1 92.81 328 PHE B C 1
ATOM 8138 O O . PHE B 1 328 ? -16.703 -3.855 8.43 1 92.81 328 PHE B O 1
ATOM 8145 N N . ASN B 1 329 ? -15.961 -1.717 8.797 1 89.38 329 ASN B N 1
ATOM 8146 C CA . ASN B 1 329 ? -16.516 -1.738 10.141 1 89.38 329 ASN B CA 1
ATOM 8147 C C . ASN B 1 329 ? -18.047 -1.912 10.109 1 89.38 329 ASN B C 1
ATOM 8149 O O . ASN B 1 329 ? -18.594 -2.711 10.867 1 89.38 329 ASN B O 1
ATOM 8153 N N . GLU B 1 330 ? -18.672 -1.189 9.273 1 90.19 330 GLU B N 1
ATOM 8154 C CA . GLU B 1 330 ? -20.125 -1.291 9.125 1 90.19 330 GLU B CA 1
ATOM 8155 C C . GLU B 1 330 ? -20.531 -2.643 8.539 1 90.19 330 GLU B C 1
ATOM 8157 O O . GLU B 1 330 ? -21.547 -3.213 8.922 1 90.19 330 GLU B O 1
ATOM 8162 N N . LEU B 1 331 ? -19.75 -3.086 7.582 1 94.31 331 LEU B N 1
ATOM 8163 C CA . LEU B 1 331 ? -20 -4.395 6.992 1 94.31 331 LEU B CA 1
ATOM 8164 C C . LEU B 1 331 ? -19.938 -5.492 8.047 1 94.31 331 LEU B C 1
ATOM 8166 O O . LEU B 1 331 ? -20.797 -6.371 8.094 1 94.31 331 LEU B O 1
ATOM 8170 N N . GLU B 1 332 ? -19 -5.438 8.875 1 93.56 332 GLU B N 1
ATOM 8171 C CA . GLU B 1 332 ? -18.844 -6.422 9.945 1 93.56 332 GLU B CA 1
ATOM 8172 C C . GLU B 1 332 ? -20.031 -6.383 10.898 1 93.56 332 GLU B C 1
ATOM 8174 O O . GLU B 1 332 ? -20.547 -7.43 11.305 1 93.56 332 GLU B O 1
ATOM 8179 N N . LYS B 1 333 ? -20.438 -5.16 11.203 1 90.75 333 LYS B N 1
ATOM 8180 C CA . LYS B 1 333 ? -21.594 -5.008 12.086 1 90.75 333 LYS B CA 1
ATOM 8181 C C . LYS B 1 333 ? -22.844 -5.586 11.445 1 90.75 333 LYS B C 1
ATOM 8183 O O . LYS B 1 333 ? -23.641 -6.262 12.117 1 90.75 333 LYS B O 1
ATOM 8188 N N . ARG B 1 334 ? -23 -5.348 10.188 1 94.62 334 ARG B N 1
ATOM 8189 C CA . ARG B 1 334 ? -24.172 -5.859 9.477 1 94.62 334 ARG B CA 1
ATOM 8190 C C . ARG B 1 334 ? -24.188 -7.383 9.5 1 94.62 334 ARG B C 1
ATOM 8192 O O . ARG B 1 334 ? -25.25 -7.988 9.719 1 94.62 334 ARG B O 1
ATOM 8199 N N . VAL B 1 335 ? -23.094 -7.941 9.352 1 95.38 335 VAL B N 1
ATOM 8200 C CA . VAL B 1 335 ? -23.031 -9.391 9.242 1 95.38 335 VAL B CA 1
ATOM 8201 C C . VAL B 1 335 ? -23.078 -10.016 10.633 1 95.38 335 VAL B C 1
ATOM 8203 O O . VAL B 1 335 ? -23.875 -10.914 10.891 1 95.38 335 VAL B O 1
ATOM 8206 N N . LYS B 1 336 ? -22.297 -9.539 11.57 1 92.44 336 LYS B N 1
ATOM 8207 C CA . LYS B 1 336 ? -22.125 -10.188 12.867 1 92.44 336 LYS B CA 1
ATOM 8208 C C . LYS B 1 336 ? -23.219 -9.766 13.836 1 92.44 336 LYS B C 1
ATOM 8210 O O . LYS B 1 336 ? -23.766 -10.602 14.562 1 92.44 336 LYS B O 1
ATOM 8215 N N . GLN B 1 337 ? -23.469 -8.516 13.875 1 90.69 337 GLN B N 1
ATOM 8216 C CA . GLN B 1 337 ? -24.391 -8 14.883 1 90.69 337 GLN B CA 1
ATOM 8217 C C . GLN B 1 337 ? -25.828 -8 14.359 1 90.69 337 GLN B C 1
ATOM 8219 O O . GLN B 1 337 ? -26.75 -8.414 15.062 1 90.69 337 GLN B O 1
ATOM 8224 N N . PHE B 1 338 ? -26.016 -7.602 13.078 1 94.25 338 PHE B N 1
ATOM 8225 C CA . PHE B 1 338 ? -27.359 -7.418 12.57 1 94.25 338 PHE B CA 1
ATOM 8226 C C . PHE B 1 338 ? -27.781 -8.609 11.727 1 94.25 338 PHE B C 1
ATOM 8228 O O . PHE B 1 338 ? -28.969 -8.75 11.383 1 94.25 338 PHE B O 1
ATOM 8235 N N . LYS B 1 339 ? -26.938 -9.43 11.391 1 94.56 339 LYS B N 1
ATOM 8236 C CA . LYS B 1 339 ? -27.203 -10.625 10.586 1 94.56 339 LYS B CA 1
ATOM 8237 C C . LYS B 1 339 ? -27.875 -10.258 9.266 1 94.56 339 LYS B C 1
ATOM 8239 O O . LYS B 1 339 ? -28.859 -10.875 8.875 1 94.56 339 LYS B O 1
ATOM 8244 N N . VAL B 1 340 ? -27.391 -9.148 8.742 1 95.69 340 VAL B N 1
ATOM 8245 C CA . VAL B 1 340 ? -27.844 -8.719 7.422 1 95.69 340 VAL B CA 1
ATOM 8246 C C . VAL B 1 340 ? -26.828 -9.164 6.371 1 95.69 340 VAL B C 1
ATOM 8248 O O . VAL B 1 340 ? -25.641 -8.812 6.449 1 95.69 340 VAL B O 1
ATOM 8251 N N . PHE B 1 341 ? -27.312 -9.883 5.434 1 95.56 341 PHE B N 1
ATOM 8252 C CA . PHE B 1 341 ? -26.438 -10.453 4.414 1 95.56 341 PHE B CA 1
ATOM 8253 C C . PHE B 1 341 ? -26.766 -9.867 3.043 1 95.56 341 PHE B C 1
ATOM 8255 O O . PHE B 1 341 ? -27.297 -10.555 2.176 1 95.56 341 PHE B O 1
ATOM 8262 N N . ASP B 1 342 ? -26.219 -8.695 2.816 1 94.56 342 ASP B N 1
ATOM 8263 C CA . ASP B 1 342 ? -26.453 -7.938 1.591 1 94.56 342 ASP B CA 1
ATOM 8264 C C . ASP B 1 342 ? -25.594 -8.469 0.445 1 94.56 342 ASP B C 1
ATOM 8266 O O . ASP B 1 342 ? -24.438 -8.82 0.644 1 94.56 342 ASP B O 1
ATOM 8270 N N . LEU B 1 343 ? -26.188 -8.531 -0.722 1 93.44 343 LEU B N 1
ATOM 8271 C CA . LEU B 1 343 ? -25.5 -9.086 -1.881 1 93.44 343 LEU B CA 1
ATOM 8272 C C . LEU B 1 343 ? -24.359 -8.18 -2.324 1 93.44 343 LEU B C 1
ATOM 8274 O O . LEU B 1 343 ? -23.344 -8.664 -2.842 1 93.44 343 LEU B O 1
ATOM 8278 N N . VAL B 1 344 ? -24.484 -6.934 -2.189 1 94.5 344 VAL B N 1
ATOM 8279 C CA . VAL B 1 344 ? -23.406 -6.008 -2.541 1 94.5 344 VAL B CA 1
ATOM 8280 C C . VAL B 1 344 ? -22.219 -6.219 -1.615 1 94.5 344 VAL B C 1
ATOM 8282 O O . VAL B 1 344 ? -21.062 -6.219 -2.062 1 94.5 344 VAL B O 1
ATOM 8285 N N . ASP B 1 345 ? -22.531 -6.41 -0.341 1 96.25 345 ASP B N 1
ATOM 8286 C CA . ASP B 1 345 ? -21.469 -6.707 0.623 1 96.25 345 ASP B CA 1
ATOM 8287 C C . ASP B 1 345 ? -20.781 -8.023 0.284 1 96.25 345 ASP B C 1
ATOM 8289 O O . ASP B 1 345 ? -19.547 -8.133 0.409 1 96.25 345 ASP B O 1
ATOM 8293 N N . LEU B 1 346 ? -21.547 -8.984 -0.113 1 96.56 346 LEU B N 1
ATOM 8294 C CA . LEU B 1 346 ? -20.969 -10.266 -0.503 1 96.56 346 LEU B CA 1
ATOM 8295 C C . LEU B 1 346 ? -20.031 -10.094 -1.693 1 96.56 346 LEU B C 1
ATOM 8297 O O . LEU B 1 346 ? -18.938 -10.68 -1.718 1 96.56 346 LEU B O 1
ATOM 8301 N N . PHE B 1 347 ? -20.469 -9.367 -2.676 1 96 347 PHE B N 1
ATOM 8302 C CA . PHE B 1 347 ? -19.656 -9.078 -3.844 1 96 347 PHE B CA 1
ATOM 8303 C C . PHE B 1 347 ? -18.359 -8.398 -3.43 1 96 347 PHE B C 1
ATOM 8305 O O . PHE B 1 347 ? -17.281 -8.75 -3.922 1 96 347 PHE B O 1
ATOM 8312 N N . HIS B 1 348 ? -18.406 -7.465 -2.506 1 97.06 348 HIS B N 1
ATOM 8313 C CA . HIS B 1 348 ? -17.234 -6.766 -2 1 97.06 348 HIS B CA 1
ATOM 8314 C C . HIS B 1 348 ? -16.297 -7.727 -1.275 1 97.06 348 HIS B C 1
ATOM 8316 O O . HIS B 1 348 ? -15.07 -7.637 -1.426 1 97.06 348 HIS B O 1
ATOM 8322 N N . LEU B 1 349 ? -16.859 -8.617 -0.528 1 97.62 349 LEU B N 1
ATOM 8323 C CA . LEU B 1 349 ? -16.047 -9.586 0.193 1 97.62 349 LEU B CA 1
ATOM 8324 C C . LEU B 1 349 ? -15.336 -10.523 -0.776 1 97.62 349 LEU B C 1
ATOM 8326 O O . LEU B 1 349 ? -14.195 -10.93 -0.529 1 97.62 349 LEU B O 1
ATOM 8330 N N . ARG B 1 350 ? -16.016 -10.859 -1.832 1 97.44 350 ARG B N 1
ATOM 8331 C CA . ARG B 1 350 ? -15.391 -11.711 -2.84 1 97.44 350 ARG B CA 1
ATOM 8332 C C . ARG B 1 350 ? -14.195 -11.023 -3.488 1 97.44 350 ARG B C 1
ATOM 8334 O O . ARG B 1 350 ? -13.148 -11.633 -3.67 1 97.44 350 ARG B O 1
ATOM 8341 N N . ILE B 1 351 ? -14.328 -9.781 -3.832 1 97.75 351 ILE B N 1
ATOM 8342 C CA . ILE B 1 351 ? -13.227 -9.016 -4.391 1 97.75 351 ILE B CA 1
ATOM 8343 C C . ILE B 1 351 ? -12.109 -8.883 -3.354 1 97.75 351 ILE B C 1
ATOM 8345 O O . ILE B 1 351 ? -10.938 -9.07 -3.666 1 97.75 351 ILE B O 1
ATOM 8349 N N . TRP B 1 352 ? -12.531 -8.57 -2.115 1 97.94 352 TRP B N 1
ATOM 8350 C CA . TRP B 1 352 ? -11.586 -8.391 -1.016 1 97.94 352 TRP B CA 1
ATOM 8351 C C . TRP B 1 352 ? -10.742 -9.641 -0.812 1 97.94 352 TRP B C 1
ATOM 8353 O O . TRP B 1 352 ? -9.516 -9.562 -0.761 1 97.94 352 TRP B O 1
ATOM 8363 N N . ASN B 1 353 ? -11.375 -10.781 -0.752 1 97.81 353 ASN B N 1
ATOM 8364 C CA . ASN B 1 353 ? -10.672 -12.039 -0.54 1 97.81 353 ASN B CA 1
ATOM 8365 C C . ASN B 1 353 ? -9.734 -12.359 -1.703 1 97.81 353 ASN B C 1
ATOM 8367 O O . ASN B 1 353 ? -8.609 -12.82 -1.494 1 97.81 353 ASN B O 1
ATOM 8371 N N . SER B 1 354 ? -10.203 -12.141 -2.883 1 97.56 354 SER B N 1
ATOM 8372 C CA . SER B 1 354 ? -9.391 -12.414 -4.059 1 97.56 354 SER B CA 1
ATOM 8373 C C . SER B 1 354 ? -8.172 -11.492 -4.113 1 97.56 354 SER B C 1
ATOM 8375 O O . SER B 1 354 ? -7.086 -11.906 -4.516 1 97.56 354 SER B O 1
ATOM 8377 N N . LEU B 1 355 ? -8.375 -10.258 -3.746 1 98 355 LEU B N 1
ATOM 8378 C CA . LEU B 1 355 ? -7.258 -9.312 -3.682 1 98 355 LEU B CA 1
ATOM 8379 C C . LEU B 1 355 ? -6.25 -9.734 -2.617 1 98 355 LEU B C 1
ATOM 8381 O O . LEU B 1 355 ? -5.039 -9.664 -2.838 1 98 355 LEU B O 1
ATOM 8385 N N . CYS B 1 356 ? -6.77 -10.141 -1.517 1 97.94 356 CYS B N 1
ATOM 8386 C CA . CYS B 1 356 ? -5.895 -10.594 -0.439 1 97.94 356 CYS B CA 1
ATOM 8387 C C . CYS B 1 356 ? -5.086 -11.812 -0.871 1 97.94 356 CYS B C 1
ATOM 8389 O O . CYS B 1 356 ? -3.887 -11.898 -0.59 1 97.94 356 CYS B O 1
ATOM 8391 N N . ILE B 1 357 ? -5.719 -12.727 -1.592 1 97.69 357 ILE B N 1
ATOM 8392 C CA . ILE B 1 357 ? -5.031 -13.906 -2.104 1 97.69 357 ILE B CA 1
ATOM 8393 C C . ILE B 1 357 ? -3.924 -13.477 -3.066 1 97.69 357 ILE B C 1
ATOM 8395 O O . ILE B 1 357 ? -2.777 -13.914 -2.936 1 97.69 357 ILE B O 1
ATOM 8399 N N . SER B 1 358 ? -4.289 -12.633 -3.969 1 97.5 358 SER B N 1
ATOM 8400 C CA . SER B 1 358 ? -3.324 -12.164 -4.957 1 97.5 358 SER B CA 1
ATOM 8401 C C . SER B 1 358 ? -2.141 -11.469 -4.285 1 97.5 358 SER B C 1
ATOM 8403 O O . SER B 1 358 ? -0.987 -11.711 -4.648 1 97.5 358 SER B O 1
ATOM 8405 N N . HIS B 1 359 ? -2.414 -10.688 -3.316 1 97.44 359 HIS B N 1
ATOM 8406 C CA . HIS B 1 359 ? -1.368 -9.914 -2.66 1 97.44 359 HIS B CA 1
ATOM 8407 C C . HIS B 1 359 ? -0.441 -10.812 -1.851 1 97.44 359 HIS B C 1
ATOM 8409 O O . HIS B 1 359 ? 0.78 -10.648 -1.888 1 97.44 359 HIS B O 1
ATOM 8415 N N . ILE B 1 360 ? -0.967 -11.711 -1.113 1 96.88 360 ILE B N 1
ATOM 8416 C CA . ILE B 1 360 ? -0.152 -12.578 -0.274 1 96.88 360 ILE B CA 1
ATOM 8417 C C . ILE B 1 360 ? 0.687 -13.508 -1.152 1 96.88 360 ILE B C 1
ATOM 8419 O O . ILE B 1 360 ? 1.853 -13.766 -0.851 1 96.88 360 ILE B O 1
ATOM 8423 N N . GLN B 1 361 ? 0.105 -14 -2.184 1 96.81 361 GLN B N 1
ATOM 8424 C CA . GLN B 1 361 ? 0.843 -14.859 -3.105 1 96.81 361 GLN B CA 1
ATOM 8425 C C . GLN B 1 361 ? 2.002 -14.102 -3.75 1 96.81 361 GLN B C 1
ATOM 8427 O O . GLN B 1 361 ? 3.096 -14.648 -3.908 1 96.81 361 GLN B O 1
ATOM 8432 N N . ASN B 1 362 ? 1.733 -12.891 -4.09 1 95.44 362 ASN B N 1
ATOM 8433 C CA . ASN B 1 362 ? 2.809 -12.07 -4.648 1 95.44 362 ASN B CA 1
ATOM 8434 C C . ASN B 1 362 ? 3.848 -11.719 -3.588 1 95.44 362 ASN B C 1
ATOM 8436 O O . ASN B 1 362 ? 5.035 -11.602 -3.891 1 95.44 362 ASN B O 1
ATOM 8440 N N . SER B 1 363 ? 3.379 -11.492 -2.383 1 94 363 SER B N 1
ATOM 8441 C CA . SER B 1 363 ? 4.312 -11.25 -1.289 1 94 363 SER B CA 1
ATOM 8442 C C . SER B 1 363 ? 5.262 -12.422 -1.096 1 94 363 SER B C 1
ATOM 8444 O O . SER B 1 363 ? 6.477 -12.242 -1.002 1 94 363 SER B O 1
ATOM 8446 N N . ILE B 1 364 ? 4.758 -13.602 -1.136 1 93.62 364 ILE B N 1
ATOM 8447 C CA . ILE B 1 364 ? 5.559 -14.812 -1.001 1 93.62 364 ILE B CA 1
ATOM 8448 C C . ILE B 1 364 ? 6.449 -14.984 -2.229 1 93.62 364 ILE B C 1
ATOM 8450 O O . ILE B 1 364 ? 7.652 -15.227 -2.102 1 93.62 364 ILE B O 1
ATOM 8454 N N . GLY B 1 365 ? 5.828 -14.789 -3.371 1 93.62 365 GLY B N 1
ATOM 8455 C CA . GLY B 1 365 ? 6.523 -15.016 -4.629 1 93.62 365 GLY B CA 1
ATOM 8456 C C . GLY B 1 365 ? 7.648 -14.031 -4.875 1 93.62 365 GLY B C 1
ATOM 8457 O O . GLY B 1 365 ? 8.641 -14.367 -5.531 1 93.62 365 GLY B O 1
ATOM 8458 N N . MET B 1 366 ? 7.527 -12.883 -4.328 1 92.19 366 MET B N 1
ATOM 8459 C CA . MET B 1 366 ? 8.523 -11.852 -4.602 1 92.19 366 MET B CA 1
ATOM 8460 C C . MET B 1 366 ? 9.375 -11.578 -3.369 1 92.19 366 MET B C 1
ATOM 8462 O O . MET B 1 366 ? 10.32 -10.789 -3.426 1 92.19 366 MET B O 1
ATOM 8466 N N . GLY B 1 367 ? 9.047 -12.266 -2.242 1 90.12 367 GLY B N 1
ATOM 8467 C CA . GLY B 1 367 ? 9.789 -12.055 -1.01 1 90.12 367 GLY B CA 1
ATOM 8468 C C . GLY B 1 367 ? 9.578 -10.672 -0.412 1 90.12 367 GLY B C 1
ATOM 8469 O O . GLY B 1 367 ? 10.523 -10.055 0.078 1 90.12 367 GLY B O 1
ATOM 8470 N N . ARG B 1 368 ? 8.398 -10.18 -0.512 1 90.62 368 ARG B N 1
ATOM 8471 C CA . ARG B 1 368 ? 8.062 -8.844 -0.028 1 90.62 368 ARG B CA 1
ATOM 8472 C C . ARG B 1 368 ? 7.012 -8.906 1.074 1 90.62 368 ARG B C 1
ATOM 8474 O O . ARG B 1 368 ? 6.387 -9.953 1.284 1 90.62 368 ARG B O 1
ATOM 8481 N N . PRO B 1 369 ? 6.805 -7.832 1.856 1 88.75 369 PRO B N 1
ATOM 8482 C CA . PRO B 1 369 ? 5.875 -7.883 2.988 1 88.75 369 PRO B CA 1
ATOM 8483 C C . PRO B 1 369 ? 4.414 -7.93 2.549 1 88.75 369 PRO B C 1
ATOM 8485 O O . PRO B 1 369 ? 4.074 -7.445 1.467 1 88.75 369 PRO B O 1
ATOM 8488 N N . PHE B 1 370 ? 3.66 -8.578 3.367 1 88.38 370 PHE B N 1
ATOM 8489 C CA . PHE B 1 370 ? 2.209 -8.508 3.246 1 88.38 370 PHE B CA 1
ATOM 8490 C C . PHE B 1 370 ? 1.668 -7.258 3.924 1 88.38 370 PHE B C 1
ATOM 8492 O O . PHE B 1 370 ? 1.766 -7.113 5.145 1 88.38 370 PHE B O 1
ATOM 8499 N N . VAL B 1 371 ? 1.15 -6.289 3.141 1 82.06 371 VAL B N 1
ATOM 8500 C CA . VAL B 1 371 ? 0.852 -4.953 3.639 1 82.06 371 VAL B CA 1
ATOM 8501 C C . VAL B 1 371 ? -0.606 -4.879 4.086 1 82.06 371 VAL B C 1
ATOM 8503 O O . VAL B 1 371 ? -1.41 -4.156 3.496 1 82.06 371 VAL B O 1
ATOM 8506 N N . MET B 1 372 ? -0.988 -5.625 5.102 1 86.38 372 MET B N 1
ATOM 8507 C CA . MET B 1 372 ? -2.336 -5.594 5.664 1 86.38 372 MET B CA 1
ATOM 8508 C C . MET B 1 372 ? -2.314 -5.926 7.152 1 86.38 372 MET B C 1
ATOM 8510 O O . MET B 1 372 ? -1.581 -6.816 7.582 1 86.38 372 MET B O 1
ATOM 8514 N N . SER B 1 373 ? -3.08 -5.203 7.902 1 83.5 373 SER B N 1
ATOM 8515 C CA . SER B 1 373 ? -3.178 -5.465 9.336 1 83.5 373 SER B CA 1
ATOM 8516 C C . SER B 1 373 ? -4.039 -6.695 9.617 1 83.5 373 SER B C 1
ATOM 8518 O O . SER B 1 373 ? -4.816 -7.121 8.758 1 83.5 373 SER B O 1
ATOM 8520 N N . GLU B 1 374 ? -3.973 -7.195 10.789 1 84.81 374 GLU B N 1
ATOM 8521 C CA . GLU B 1 374 ? -4.703 -8.398 11.195 1 84.81 374 GLU B CA 1
ATOM 8522 C C . GLU B 1 374 ? -6.207 -8.141 11.219 1 84.81 374 GLU B C 1
ATOM 8524 O O . GLU B 1 374 ? -6.996 -9.016 10.852 1 84.81 374 GLU B O 1
ATOM 8529 N N . ASP B 1 375 ? -6.621 -6.973 11.602 1 86.06 375 ASP B N 1
ATOM 8530 C CA . ASP B 1 375 ? -8.047 -6.656 11.68 1 86.06 375 ASP B CA 1
ATOM 8531 C C . ASP B 1 375 ? -8.695 -6.691 10.297 1 86.06 375 ASP B C 1
ATOM 8533 O O . ASP B 1 375 ? -9.82 -7.176 10.148 1 86.06 375 ASP B O 1
ATOM 8537 N N . TYR B 1 376 ? -7.969 -6.199 9.398 1 91.62 376 TYR B N 1
ATOM 8538 C CA . TYR B 1 376 ? -8.5 -6.211 8.039 1 91.62 376 TYR B CA 1
ATOM 8539 C C . TYR B 1 376 ? -8.477 -7.621 7.457 1 91.62 376 TYR B C 1
ATOM 8541 O O . TYR B 1 376 ? -9.359 -7.992 6.68 1 91.62 376 TYR B O 1
ATOM 8549 N N . PHE B 1 377 ? -7.473 -8.398 7.816 1 93.88 377 PHE B N 1
ATOM 8550 C CA . PHE B 1 377 ? -7.398 -9.773 7.32 1 93.88 377 PHE B CA 1
ATOM 8551 C C . PHE B 1 377 ? -8.57 -10.602 7.84 1 93.88 377 PHE B C 1
ATOM 8553 O O . PHE B 1 377 ? -9.094 -11.453 7.129 1 93.88 377 PHE B O 1
ATOM 8560 N N . LYS B 1 378 ? -8.977 -10.305 9.023 1 93.88 378 LYS B N 1
ATOM 8561 C CA . LYS B 1 378 ? -10.055 -11.047 9.664 1 93.88 378 LYS B CA 1
ATOM 8562 C C . LYS B 1 378 ? -11.375 -10.828 8.93 1 93.88 378 LYS B C 1
ATOM 8564 O O . LYS B 1 378 ? -12.297 -11.641 9.039 1 93.88 378 LYS B O 1
ATOM 8569 N N . ILE B 1 379 ? -11.477 -9.773 8.219 1 96 379 ILE B N 1
ATOM 8570 C CA . ILE B 1 379 ? -12.688 -9.469 7.465 1 96 379 ILE B CA 1
ATOM 8571 C C . ILE B 1 379 ? -12.938 -10.562 6.43 1 96 379 ILE B C 1
ATOM 8573 O O . ILE B 1 379 ? -14.078 -10.82 6.055 1 96 379 ILE B O 1
ATOM 8577 N N . CYS B 1 380 ? -11.891 -11.203 5.957 1 97.25 380 CYS B N 1
ATOM 8578 C CA . CYS B 1 380 ? -11.984 -12.227 4.926 1 97.25 380 CYS B CA 1
ATOM 8579 C C . CYS B 1 380 ? -12.891 -13.367 5.379 1 97.25 380 CYS B C 1
ATOM 8581 O O . CYS B 1 380 ? -13.578 -13.984 4.559 1 97.25 380 CYS B O 1
ATOM 8583 N N . GLU B 1 381 ? -12.969 -13.602 6.633 1 96.94 381 GLU B N 1
ATOM 8584 C CA . GLU B 1 381 ? -13.703 -14.742 7.18 1 96.94 381 GLU B CA 1
ATOM 8585 C C . GLU B 1 381 ? -15.203 -14.484 7.16 1 96.94 381 GLU B C 1
ATOM 8587 O O . GLU B 1 381 ? -16 -15.422 7.23 1 96.94 381 GLU B O 1
ATOM 8592 N N . LEU B 1 382 ? -15.594 -13.25 7.055 1 97.12 382 LEU B N 1
ATOM 8593 C CA . LEU B 1 382 ? -17 -12.891 7.113 1 97.12 382 LEU B CA 1
ATOM 8594 C C . LEU B 1 382 ? -17.781 -13.555 5.98 1 97.12 382 LEU B C 1
ATOM 8596 O O . LEU B 1 382 ? -18.984 -13.773 6.094 1 97.12 382 LEU B O 1
ATOM 8600 N N . ILE B 1 383 ? -17.047 -13.883 4.922 1 97.06 383 ILE B N 1
ATOM 8601 C CA . ILE B 1 383 ? -17.719 -14.453 3.752 1 97.06 383 ILE B CA 1
ATOM 8602 C C . ILE B 1 383 ? -18.375 -15.773 4.125 1 97.06 383 ILE B C 1
ATOM 8604 O O . ILE B 1 383 ? -19.422 -16.125 3.572 1 97.06 383 ILE B O 1
ATOM 8608 N N . LEU B 1 384 ? -17.891 -16.5 5.082 1 96.44 384 LEU B N 1
ATOM 8609 C CA . LEU B 1 384 ? -18.375 -17.812 5.465 1 96.44 384 LEU B CA 1
ATOM 8610 C C . LEU B 1 384 ? -19.719 -17.719 6.172 1 96.44 384 LEU B C 1
ATOM 8612 O O . LEU B 1 384 ? -20.422 -18.719 6.312 1 96.44 384 LEU B O 1
ATOM 8616 N N . GLN B 1 385 ? -20.094 -16.516 6.562 1 96.19 385 GLN B N 1
ATOM 8617 C CA . GLN B 1 385 ? -21.344 -16.344 7.281 1 96.19 385 GLN B CA 1
ATOM 8618 C C . GLN B 1 385 ? -22.516 -16.141 6.316 1 96.19 385 GLN B C 1
ATOM 8620 O O . GLN B 1 385 ? -23.672 -16.234 6.711 1 96.19 385 GLN B O 1
ATOM 8625 N N . TYR B 1 386 ? -22.203 -15.914 5.062 1 95.94 386 TYR B N 1
ATOM 8626 C CA . TYR B 1 386 ? -23.25 -15.664 4.078 1 95.94 386 TYR B CA 1
ATOM 8627 C C . TYR B 1 386 ? -23.891 -16.969 3.633 1 95.94 386 TYR B C 1
ATOM 8629 O O . TYR B 1 386 ? -23.203 -17.906 3.238 1 95.94 386 TYR B O 1
ATOM 8637 N N . PRO B 1 387 ? -25.156 -16.984 3.668 1 94 387 PRO B N 1
ATOM 8638 C CA . PRO B 1 387 ? -25.844 -18.188 3.201 1 94 387 PRO B CA 1
ATOM 8639 C C . PRO B 1 387 ? -25.734 -18.375 1.689 1 94 387 PRO B C 1
ATOM 8641 O O . PRO B 1 387 ? -25.859 -19.5 1.195 1 94 387 PRO B O 1
ATOM 8644 N N . GLN B 1 388 ? -25.438 -17.391 0.96 1 91.69 388 GLN B N 1
ATOM 8645 C CA . GLN B 1 388 ? -25.438 -17.406 -0.499 1 91.69 388 GLN B CA 1
ATOM 8646 C C . GLN B 1 388 ? -24.094 -17.891 -1.033 1 91.69 388 GLN B C 1
ATOM 8648 O O . GLN B 1 388 ? -23.906 -18.031 -2.246 1 91.69 388 GLN B O 1
ATOM 8653 N N . ILE B 1 389 ? -23.156 -18.234 -0.187 1 92.94 389 ILE B N 1
ATOM 8654 C CA . ILE B 1 389 ? -21.812 -18.578 -0.666 1 92.94 389 ILE B CA 1
ATOM 8655 C C . ILE B 1 389 ? -21.844 -19.938 -1.368 1 92.94 389 ILE B C 1
ATOM 8657 O O . ILE B 1 389 ? -22.734 -20.75 -1.121 1 92.94 389 ILE B O 1
ATOM 8661 N N . ASN B 1 390 ? -20.984 -20.156 -2.293 1 90.81 390 ASN B N 1
ATOM 8662 C CA . ASN B 1 390 ? -20.812 -21.406 -3.012 1 90.81 390 ASN B CA 1
ATOM 8663 C C . ASN B 1 390 ? -19.484 -22.078 -2.654 1 90.81 390 ASN B C 1
ATOM 8665 O O . ASN B 1 390 ? -18.781 -21.625 -1.755 1 90.81 390 ASN B O 1
ATOM 8669 N N . ILE B 1 391 ? -19.203 -23.172 -3.26 1 92.69 391 ILE B N 1
ATOM 8670 C CA . ILE B 1 391 ? -18.016 -23.953 -2.965 1 92.69 391 ILE B CA 1
ATOM 8671 C C . ILE B 1 391 ? -16.766 -23.156 -3.348 1 92.69 391 ILE B C 1
ATOM 8673 O O . ILE B 1 391 ? -15.727 -23.25 -2.682 1 92.69 391 ILE B O 1
ATOM 8677 N N . GLU B 1 392 ? -16.891 -22.422 -4.383 1 93.94 392 GLU B N 1
ATOM 8678 C CA . GLU B 1 392 ? -15.742 -21.641 -4.832 1 93.94 392 GLU B CA 1
ATOM 8679 C C . GLU B 1 392 ? -15.344 -20.594 -3.787 1 93.94 392 GLU B C 1
ATOM 8681 O O . GLU B 1 392 ? -14.164 -20.297 -3.623 1 93.94 392 GLU B O 1
ATOM 8686 N N . ASP B 1 393 ? -16.312 -20.031 -3.094 1 95.75 393 ASP B N 1
ATOM 8687 C CA . ASP B 1 393 ? -16.031 -19.109 -2.006 1 95.75 393 ASP B CA 1
ATOM 8688 C C . ASP B 1 393 ? -15.242 -19.781 -0.891 1 95.75 393 ASP B C 1
ATOM 8690 O O . ASP B 1 393 ? -14.305 -19.203 -0.341 1 95.75 393 ASP B O 1
ATOM 8694 N N . GLN B 1 394 ? -15.641 -20.953 -0.619 1 96.19 394 GLN B N 1
ATOM 8695 C CA . GLN B 1 394 ? -14.969 -21.719 0.426 1 96.19 394 GLN B CA 1
ATOM 8696 C C . GLN B 1 394 ? -13.539 -22.078 0.012 1 96.19 394 GLN B C 1
ATOM 8698 O O . GLN B 1 394 ? -12.617 -22.016 0.83 1 96.19 394 GLN B O 1
ATOM 8703 N N . VAL B 1 395 ? -13.414 -22.422 -1.219 1 96.69 395 VAL B N 1
ATOM 8704 C CA . VAL B 1 395 ? -12.094 -22.766 -1.749 1 96.69 395 VAL B CA 1
ATOM 8705 C C . VAL B 1 395 ? -11.18 -21.547 -1.669 1 96.69 395 VAL B C 1
ATOM 8707 O O . VAL B 1 395 ? -10.023 -21.641 -1.245 1 96.69 395 VAL B O 1
ATOM 8710 N N . ARG B 1 396 ? -11.727 -20.391 -2.029 1 96.81 396 ARG B N 1
ATOM 8711 C CA . ARG B 1 396 ? -10.945 -19.172 -1.989 1 96.81 396 ARG B CA 1
ATOM 8712 C C . ARG B 1 396 ? -10.523 -18.828 -0.562 1 96.81 396 ARG B C 1
ATOM 8714 O O . ARG B 1 396 ? -9.391 -18.391 -0.33 1 96.81 396 ARG B O 1
ATOM 8721 N N . PHE B 1 397 ? -11.375 -19 0.287 1 97.5 397 PHE B N 1
ATOM 8722 C CA . PHE B 1 397 ? -11.047 -18.703 1.678 1 97.5 397 PHE B CA 1
ATOM 8723 C C . PHE B 1 397 ? -9.984 -19.672 2.191 1 97.5 397 PHE B C 1
ATOM 8725 O O . PHE B 1 397 ? -9.062 -19.266 2.908 1 97.5 397 PHE B O 1
ATOM 8732 N N . ALA B 1 398 ? -10.109 -20.953 1.894 1 98.06 398 ALA B N 1
ATOM 8733 C CA . ALA B 1 398 ? -9.109 -21.938 2.285 1 98.06 398 ALA B CA 1
ATOM 8734 C C . ALA B 1 398 ? -7.75 -21.609 1.669 1 98.06 398 ALA B C 1
ATOM 8736 O O . ALA B 1 398 ? -6.711 -21.797 2.309 1 98.06 398 ALA B O 1
ATOM 8737 N N . GLU B 1 399 ? -7.793 -21.219 0.419 1 97.81 399 GLU B N 1
ATOM 8738 C CA . GLU B 1 399 ? -6.578 -20.797 -0.264 1 97.81 399 GLU B CA 1
ATOM 8739 C C . GLU B 1 399 ? -5.91 -19.641 0.478 1 97.81 399 GLU B C 1
ATOM 8741 O O . GLU B 1 399 ? -4.688 -19.625 0.63 1 97.81 399 GLU B O 1
ATOM 8746 N N . LEU B 1 400 ? -6.707 -18.719 0.904 1 97.5 400 LEU B N 1
ATOM 8747 C CA . LEU B 1 400 ? -6.227 -17.578 1.679 1 97.5 400 LEU B CA 1
ATOM 8748 C C . LEU B 1 400 ? -5.574 -18.047 2.979 1 97.5 400 LEU B C 1
ATOM 8750 O O . LEU B 1 400 ? -4.508 -17.562 3.352 1 97.5 400 LEU B O 1
ATOM 8754 N N . GLN B 1 401 ? -6.148 -18.938 3.625 1 97.25 401 GLN B N 1
ATOM 8755 C CA . GLN B 1 401 ? -5.668 -19.422 4.91 1 97.25 401 GLN B CA 1
ATOM 8756 C C . GLN B 1 401 ? -4.305 -20.094 4.766 1 97.25 401 GLN B C 1
ATOM 8758 O O . GLN B 1 401 ? -3.402 -19.859 5.574 1 97.25 401 GLN B O 1
ATOM 8763 N N . ILE B 1 402 ? -4.176 -20.906 3.781 1 98.12 402 ILE B N 1
ATOM 8764 C CA . ILE B 1 402 ? -2.922 -21.641 3.646 1 98.12 402 ILE B CA 1
ATOM 8765 C C . ILE B 1 402 ? -1.812 -20.672 3.219 1 98.12 402 ILE B C 1
ATOM 8767 O O . ILE B 1 402 ? -0.657 -20.844 3.623 1 98.12 402 ILE B O 1
ATOM 8771 N N . SER B 1 403 ? -2.164 -19.719 2.35 1 97.62 403 SER B N 1
ATOM 8772 C CA . SER B 1 403 ? -1.178 -18.734 1.934 1 97.62 403 SER B CA 1
ATOM 8773 C C . SER B 1 403 ? -0.703 -17.891 3.115 1 97.62 403 SER B C 1
ATOM 8775 O O . SER B 1 403 ? 0.49 -17.609 3.246 1 97.62 403 SER B O 1
ATOM 8777 N N . LYS B 1 404 ? -1.641 -17.484 3.91 1 96.31 404 LYS B N 1
ATOM 8778 C CA . LYS B 1 404 ? -1.298 -16.719 5.105 1 96.31 404 LYS B CA 1
ATOM 8779 C C . LYS B 1 404 ? -0.446 -17.547 6.062 1 96.31 404 LYS B C 1
ATOM 8781 O O . LYS B 1 404 ? 0.519 -17.031 6.637 1 96.31 404 LYS B O 1
ATOM 8786 N N . LYS B 1 405 ? -0.786 -18.766 6.215 1 95.19 405 LYS B N 1
ATOM 8787 C CA . LYS B 1 405 ? -0.015 -19.672 7.066 1 95.19 405 LYS B CA 1
ATOM 8788 C C . LYS B 1 405 ? 1.423 -19.797 6.57 1 95.19 405 LYS B C 1
ATOM 8790 O O . LYS B 1 405 ? 2.365 -19.75 7.363 1 95.19 405 LYS B O 1
ATOM 8795 N N . CYS B 1 406 ? 1.549 -20.016 5.301 1 95.44 406 CYS B N 1
ATOM 8796 C CA . CYS B 1 406 ? 2.877 -20.094 4.707 1 95.44 406 CYS B CA 1
ATOM 8797 C C . CYS B 1 406 ? 3.67 -18.812 4.957 1 95.44 406 CYS B C 1
ATOM 8799 O O . CYS B 1 406 ? 4.832 -18.875 5.359 1 95.44 406 CYS B O 1
ATOM 8801 N N . PHE B 1 407 ? 3.033 -17.703 4.742 1 93.31 407 PHE B N 1
ATOM 8802 C CA . PHE B 1 407 ? 3.689 -16.406 4.918 1 93.31 407 PHE B CA 1
ATOM 8803 C C . PHE B 1 407 ? 4.184 -16.234 6.352 1 93.31 407 PHE B C 1
ATOM 8805 O O . PHE B 1 407 ? 5.324 -15.828 6.574 1 93.31 407 PHE B O 1
ATOM 8812 N N . ASP B 1 408 ? 3.359 -16.578 7.266 1 90.06 408 ASP B N 1
ATOM 8813 C CA . ASP B 1 408 ? 3.709 -16.438 8.68 1 90.06 408 ASP B CA 1
ATOM 8814 C C . ASP B 1 408 ? 4.848 -17.391 9.055 1 90.06 408 ASP B C 1
ATOM 8816 O O . ASP B 1 408 ? 5.758 -17.016 9.797 1 90.06 408 ASP B O 1
ATOM 8820 N N . MET B 1 409 ? 4.797 -18.562 8.531 1 89.31 409 MET B N 1
ATOM 8821 C CA . MET B 1 409 ? 5.82 -19.562 8.82 1 89.31 409 MET B CA 1
ATOM 8822 C C . MET B 1 409 ? 7.164 -19.156 8.219 1 89.31 409 MET B C 1
ATOM 8824 O O . MET B 1 409 ? 8.219 -19.438 8.789 1 89.31 409 MET B O 1
ATOM 8828 N N . PHE B 1 410 ? 7.102 -18.562 7.113 1 86.62 410 PHE B N 1
ATOM 8829 C CA . PHE B 1 410 ? 8.312 -18.172 6.414 1 86.62 410 PHE B CA 1
ATOM 8830 C C . PHE B 1 410 ? 9.156 -17.234 7.277 1 86.62 410 PHE B C 1
ATOM 8832 O O . PHE B 1 410 ? 10.383 -17.266 7.227 1 86.62 410 PHE B O 1
ATOM 8839 N N . TYR B 1 411 ? 8.492 -16.469 8.078 1 77.06 411 TYR B N 1
ATOM 8840 C CA . TYR B 1 411 ? 9.211 -15.477 8.867 1 77.06 411 TYR B CA 1
ATOM 8841 C C . TYR B 1 411 ? 9.32 -15.906 10.328 1 77.06 411 TYR B C 1
ATOM 8843 O O . TYR B 1 411 ? 9.766 -15.133 11.172 1 77.06 411 TYR B O 1
ATOM 8851 N N . GLU B 1 412 ? 8.977 -17.078 10.547 1 74.88 412 GLU B N 1
ATOM 8852 C CA . GLU B 1 412 ? 9.195 -17.641 11.883 1 74.88 412 GLU B CA 1
ATOM 8853 C C . GLU B 1 412 ? 10.656 -18.016 12.086 1 74.88 412 GLU B C 1
ATOM 8855 O O . GLU B 1 412 ? 11.273 -18.625 11.211 1 74.88 412 GLU B O 1
ATOM 8860 N N . SER B 1 413 ? 11.305 -17.531 12.992 1 65 413 SER B N 1
ATOM 8861 C CA . SER B 1 413 ? 12.734 -17.688 13.242 1 65 413 SER B CA 1
ATOM 8862 C C . SER B 1 413 ? 13.125 -19.141 13.414 1 65 413 SER B C 1
ATOM 8864 O O . SER B 1 413 ? 14.219 -19.562 13.023 1 65 413 SER B O 1
ATOM 8866 N N . ASP B 1 414 ? 12.273 -19.969 13.758 1 74.06 414 ASP B N 1
ATOM 8867 C CA . ASP B 1 414 ? 12.734 -21.281 14.172 1 74.06 414 ASP B CA 1
ATOM 8868 C C . ASP B 1 414 ? 12.008 -22.391 13.406 1 74.06 414 ASP B C 1
ATOM 8870 O O . ASP B 1 414 ? 11.602 -23.391 13.992 1 74.06 414 ASP B O 1
ATOM 8874 N N . LEU B 1 415 ? 12.039 -22.312 12.125 1 79.94 415 LEU B N 1
ATOM 8875 C CA . LEU B 1 415 ? 11.273 -23.297 11.367 1 79.94 415 LEU B CA 1
ATOM 8876 C C . LEU B 1 415 ? 11.969 -24.641 11.383 1 79.94 415 LEU B C 1
ATOM 8878 O O . LEU B 1 415 ? 11.32 -25.688 11.562 1 79.94 415 LEU B O 1
ATOM 8882 N N . MET B 1 416 ? 13.258 -24.656 11.289 1 76.94 416 MET B N 1
ATOM 8883 C CA . MET B 1 416 ? 14.023 -25.906 11.305 1 76.94 416 MET B CA 1
ATOM 8884 C C . MET B 1 416 ? 13.938 -26.578 12.664 1 76.94 416 MET B C 1
ATOM 8886 O O . MET B 1 416 ? 13.797 -27.797 12.758 1 76.94 416 MET B O 1
ATOM 8890 N N . LEU B 1 417 ? 14.125 -25.781 13.586 1 78.69 417 LEU B N 1
ATOM 8891 C CA . LEU B 1 417 ? 14.078 -26.328 14.945 1 78.69 417 LEU B CA 1
ATOM 8892 C C . LEU B 1 417 ? 12.727 -26.969 15.227 1 78.69 417 LEU B C 1
ATOM 8894 O O . LEU B 1 417 ? 12.664 -28 15.891 1 78.69 417 LEU B O 1
ATOM 8898 N N . GLU B 1 418 ? 11.781 -26.359 14.648 1 81.56 418 GLU B N 1
ATOM 8899 C CA . GLU B 1 418 ? 10.445 -26.922 14.836 1 81.56 418 GLU B CA 1
ATOM 8900 C C . GLU B 1 418 ? 10.289 -28.25 14.102 1 81.56 418 GLU B C 1
ATOM 8902 O O . GLU B 1 418 ? 9.641 -29.172 14.609 1 81.56 418 GLU B O 1
ATOM 8907 N N . VAL B 1 419 ? 10.844 -28.344 12.922 1 84 419 VAL B N 1
ATOM 8908 C CA . VAL B 1 419 ? 10.773 -29.547 12.117 1 84 419 VAL B CA 1
ATOM 8909 C C . VAL B 1 419 ? 11.453 -30.703 12.859 1 84 419 VAL B C 1
ATOM 8911 O O . VAL B 1 419 ? 10.945 -31.828 12.883 1 84 419 VAL B O 1
ATOM 8914 N N . ILE B 1 420 ? 12.586 -30.344 13.461 1 81.12 420 ILE B N 1
ATOM 8915 C CA . ILE B 1 420 ? 13.367 -31.359 14.172 1 81.12 420 ILE B CA 1
ATOM 8916 C C . ILE B 1 420 ? 12.664 -31.719 15.484 1 81.12 420 ILE B C 1
ATOM 8918 O O . ILE B 1 420 ? 12.547 -32.906 15.828 1 81.12 420 ILE B O 1
ATOM 8922 N N . ARG B 1 421 ? 12.234 -30.734 16.109 1 79.12 421 ARG B N 1
ATOM 8923 C CA . ARG B 1 421 ? 11.602 -30.922 17.422 1 79.12 421 ARG B CA 1
ATOM 8924 C C . ARG B 1 421 ? 10.336 -31.766 17.297 1 79.12 421 ARG B C 1
ATOM 8926 O O . ARG B 1 421 ? 10.102 -32.656 18.125 1 79.12 421 ARG B O 1
ATOM 8933 N N . LEU B 1 422 ? 9.609 -31.516 16.266 1 74.31 422 LEU B N 1
ATOM 8934 C CA . LEU B 1 422 ? 8.312 -32.156 16.125 1 74.31 422 LEU B CA 1
ATOM 8935 C C . LEU B 1 422 ? 8.398 -33.375 15.211 1 74.31 422 LEU B C 1
ATOM 8937 O O . LEU B 1 422 ? 7.379 -34 14.898 1 74.31 422 LEU B O 1
ATOM 8941 N N . ASP B 1 423 ? 9.586 -33.719 14.836 1 78.75 423 ASP B N 1
ATOM 8942 C CA . ASP B 1 423 ? 9.797 -34.844 13.953 1 78.75 423 ASP B CA 1
ATOM 8943 C C . ASP B 1 423 ? 8.844 -34.812 12.766 1 78.75 423 ASP B C 1
ATOM 8945 O O . ASP B 1 423 ? 8.109 -35.75 12.516 1 78.75 423 ASP B O 1
ATOM 8949 N N . GLN B 1 424 ? 8.859 -33.719 12.117 1 81.06 424 GLN B N 1
ATOM 8950 C CA . GLN B 1 424 ? 7.93 -33.438 11.023 1 81.06 424 GLN B CA 1
ATOM 8951 C C . GLN B 1 424 ? 8.406 -34.062 9.719 1 81.06 424 GLN B C 1
ATOM 8953 O O . GLN B 1 424 ? 8.617 -33.375 8.727 1 81.06 424 GLN B O 1
ATOM 8958 N N . PHE B 1 425 ? 8.461 -35.406 9.727 1 84.19 425 PHE B N 1
ATOM 8959 C CA . PHE B 1 425 ? 8.938 -36.125 8.555 1 84.19 425 PHE B CA 1
ATOM 8960 C C . PHE B 1 425 ? 7.941 -37.219 8.148 1 84.19 425 PHE B C 1
ATOM 8962 O O . PHE B 1 425 ? 7.223 -37.75 9 1 84.19 425 PHE B O 1
ATOM 8969 N N . ILE B 1 426 ? 7.836 -37.375 6.926 1 83.44 426 ILE B N 1
ATOM 8970 C CA . ILE B 1 426 ? 7.168 -38.562 6.375 1 83.44 426 ILE B CA 1
ATOM 8971 C C . ILE B 1 426 ? 8.203 -39.5 5.766 1 83.44 426 ILE B C 1
ATOM 8973 O O . ILE B 1 426 ? 9.148 -39.062 5.105 1 83.44 426 ILE B O 1
ATOM 8977 N N . ILE B 1 427 ? 8.031 -40.719 6.105 1 80.31 427 ILE B N 1
ATOM 8978 C CA . ILE B 1 427 ? 8.906 -41.75 5.531 1 80.31 427 ILE B CA 1
ATOM 8979 C C . ILE B 1 427 ? 8.25 -42.344 4.293 1 80.31 427 ILE B C 1
ATOM 8981 O O . ILE B 1 427 ? 7.227 -43.031 4.398 1 80.31 427 ILE B O 1
ATOM 8985 N N . VAL B 1 428 ? 8.719 -42.031 3.186 1 80.25 428 VAL B N 1
ATOM 8986 C CA . VAL B 1 428 ? 8.203 -42.531 1.924 1 80.25 428 VAL B CA 1
ATOM 8987 C C . VAL B 1 428 ? 8.797 -43.906 1.651 1 80.25 428 VAL B C 1
ATOM 8989 O O . VAL B 1 428 ? 8.086 -44.844 1.25 1 80.25 428 VAL B O 1
ATOM 8992 N N . ASP B 1 429 ? 10.125 -44.062 1.777 1 76.75 429 ASP B N 1
ATOM 8993 C CA . ASP B 1 429 ? 10.875 -45.312 1.734 1 76.75 429 ASP B CA 1
ATOM 8994 C C . ASP B 1 429 ? 12.094 -45.25 2.648 1 76.75 429 ASP B C 1
ATOM 8996 O O . ASP B 1 429 ? 12.406 -44.188 3.205 1 76.75 429 ASP B O 1
ATOM 9000 N N . ASP B 1 430 ? 12.656 -46.312 2.934 1 65.06 430 ASP B N 1
ATOM 9001 C CA . ASP B 1 430 ? 13.711 -46.469 3.936 1 65.06 430 ASP B CA 1
ATOM 9002 C C . ASP B 1 430 ? 14.766 -45.375 3.789 1 65.06 430 ASP B C 1
ATOM 9004 O O . ASP B 1 430 ? 15.328 -44.906 4.781 1 65.06 430 ASP B O 1
ATOM 9008 N N . GLU B 1 431 ? 15 -44.938 2.641 1 70.44 431 GLU B N 1
ATOM 9009 C CA . GLU B 1 431 ? 16.062 -43.969 2.445 1 70.44 431 GLU B CA 1
ATOM 9010 C C . GLU B 1 431 ? 15.508 -42.625 1.99 1 70.44 431 GLU B C 1
ATOM 9012 O O . GLU B 1 431 ? 16.266 -41.688 1.702 1 70.44 431 GLU B O 1
ATOM 9017 N N . PHE B 1 432 ? 14.18 -42.5 2.018 1 84.44 432 PHE B N 1
ATOM 9018 C CA . PHE B 1 432 ? 13.586 -41.312 1.444 1 84.44 432 PHE B CA 1
ATOM 9019 C C . PHE B 1 432 ? 12.633 -40.656 2.438 1 84.44 432 PHE B C 1
ATOM 9021 O O . PHE B 1 432 ? 11.43 -40.875 2.406 1 84.44 432 PHE B O 1
ATOM 9028 N N . LYS B 1 433 ? 13.25 -39.75 3.23 1 88.69 433 LYS B N 1
ATOM 9029 C CA . LYS B 1 433 ? 12.492 -38.969 4.207 1 88.69 433 LYS B CA 1
ATOM 9030 C C . LYS B 1 433 ? 12.156 -37.562 3.664 1 88.69 433 LYS B C 1
ATOM 9032 O O . LYS B 1 433 ? 12.969 -36.938 2.988 1 88.69 433 LYS B O 1
ATOM 9037 N N . VAL B 1 434 ? 10.906 -37.156 3.939 1 94.19 434 VAL B N 1
ATOM 9038 C CA . VAL B 1 434 ? 10.422 -35.875 3.438 1 94.19 434 VAL B CA 1
ATOM 9039 C C . VAL B 1 434 ? 9.875 -35.062 4.594 1 94.19 434 VAL B C 1
ATOM 9041 O O . VAL B 1 434 ? 9.266 -35.594 5.52 1 94.19 434 VAL B O 1
ATOM 9044 N N . ILE B 1 435 ? 10.133 -33.812 4.551 1 93.69 435 ILE B N 1
ATOM 9045 C CA . ILE B 1 435 ? 9.625 -32.906 5.551 1 93.69 435 ILE B CA 1
ATOM 9046 C C . ILE B 1 435 ? 8.141 -32.656 5.324 1 93.69 435 ILE B C 1
ATOM 9048 O O . ILE B 1 435 ? 7.711 -32.375 4.199 1 93.69 435 ILE B O 1
ATOM 9052 N N . GLU B 1 436 ? 7.355 -32.875 6.297 1 94.12 436 GLU B N 1
ATOM 9053 C CA . GLU B 1 436 ? 5.953 -32.469 6.297 1 94.12 436 GLU B CA 1
ATOM 9054 C C . GLU B 1 436 ? 5.664 -31.469 7.414 1 94.12 436 GLU B C 1
ATOM 9056 O O . GLU B 1 436 ? 5.52 -31.859 8.578 1 94.12 436 GLU B O 1
ATOM 9061 N N . LEU B 1 437 ? 5.484 -30.281 7.062 1 93.56 437 LEU B N 1
ATOM 9062 C CA . LEU B 1 437 ? 5.359 -29.188 8.031 1 93.56 437 LEU B CA 1
ATOM 9063 C C . LEU B 1 437 ? 4.027 -29.281 8.773 1 93.56 437 LEU B C 1
ATOM 9065 O O . LEU B 1 437 ? 2.963 -29.266 8.148 1 93.56 437 LEU B O 1
ATOM 9069 N N . ALA B 1 438 ? 4.062 -29.219 10.031 1 89.44 438 ALA B N 1
ATOM 9070 C CA . ALA B 1 438 ? 2.906 -29.469 10.891 1 89.44 438 ALA B CA 1
ATOM 9071 C C . ALA B 1 438 ? 1.803 -28.453 10.633 1 89.44 438 ALA B C 1
ATOM 9073 O O . ALA B 1 438 ? 0.621 -28.797 10.594 1 89.44 438 ALA B O 1
ATOM 9074 N N . GLY B 1 439 ? 2.195 -27.219 10.523 1 91.38 439 GLY B N 1
ATOM 9075 C CA . GLY B 1 439 ? 1.202 -26.188 10.273 1 91.38 439 GLY B CA 1
ATOM 9076 C C . GLY B 1 439 ? 0.419 -26.406 8.992 1 91.38 439 GLY B C 1
ATOM 9077 O O . GLY B 1 439 ? -0.8 -26.234 8.969 1 91.38 439 GLY B O 1
ATOM 9078 N N . LEU B 1 440 ? 1.07 -26.859 7.918 1 95.69 440 LEU B N 1
ATOM 9079 C CA . LEU B 1 440 ? 0.422 -27.125 6.637 1 95.69 440 LEU B CA 1
ATOM 9080 C C . LEU B 1 440 ? -0.377 -28.422 6.691 1 95.69 440 LEU B C 1
ATOM 9082 O O . LEU B 1 440 ? -1.448 -28.516 6.09 1 95.69 440 LEU B O 1
ATOM 9086 N N . LYS B 1 441 ? 0.138 -29.312 7.461 1 94.56 441 LYS B N 1
ATOM 9087 C CA . LYS B 1 441 ? -0.563 -30.578 7.625 1 94.56 441 LYS B CA 1
ATOM 9088 C C . LYS B 1 441 ? -1.889 -30.391 8.359 1 94.56 441 LYS B C 1
ATOM 9090 O O . LYS B 1 441 ? -2.9 -30.984 7.992 1 94.56 441 LYS B O 1
ATOM 9095 N N . GLU B 1 442 ? -1.824 -29.594 9.359 1 95.12 442 GLU B N 1
ATOM 9096 C CA . GLU B 1 442 ? -3.049 -29.297 10.094 1 95.12 442 GLU B CA 1
ATOM 9097 C C . GLU B 1 442 ? -4.09 -28.641 9.18 1 95.12 442 GLU B C 1
ATOM 9099 O O . GLU B 1 442 ? -5.27 -29 9.227 1 95.12 442 GLU B O 1
ATOM 9104 N N . TRP B 1 443 ? -3.65 -27.719 8.398 1 97.25 443 TRP B N 1
ATOM 9105 C CA . TRP B 1 443 ? -4.531 -27.094 7.426 1 97.25 443 TRP B CA 1
ATOM 9106 C C . TRP B 1 443 ? -5.125 -28.125 6.473 1 97.25 443 TRP B C 1
ATOM 9108 O O . TRP B 1 443 ? -6.312 -28.062 6.148 1 97.25 443 TRP B O 1
ATOM 9118 N N . PHE B 1 444 ? -4.297 -29.062 5.984 1 97.19 444 PHE B N 1
ATOM 9119 C CA . PHE B 1 444 ? -4.738 -30.094 5.055 1 97.19 444 PHE B CA 1
ATOM 9120 C C . PHE B 1 444 ? -5.852 -30.938 5.672 1 97.19 444 PHE B C 1
ATOM 9122 O O . PHE B 1 444 ? -6.883 -31.156 5.039 1 97.19 444 PHE B O 1
ATOM 9129 N N . HIS B 1 445 ? -5.68 -31.281 6.906 1 96.12 445 HIS B N 1
ATOM 9130 C CA . HIS B 1 445 ? -6.656 -32.125 7.586 1 96.12 445 HIS B CA 1
ATOM 9131 C C . HIS B 1 445 ? -7.969 -31.391 7.812 1 96.12 445 HIS B C 1
ATOM 9133 O O . HIS B 1 445 ? -9.047 -31.969 7.691 1 96.12 445 HIS B O 1
ATOM 9139 N N . GLN B 1 446 ? -7.895 -30.141 8.078 1 96.38 446 GLN B N 1
ATOM 9140 C CA . GLN B 1 446 ? -9.078 -29.312 8.32 1 96.38 446 GLN B CA 1
ATOM 9141 C C . GLN B 1 446 ? -9.875 -29.109 7.039 1 96.38 446 GLN B C 1
ATOM 9143 O O . GLN B 1 446 ? -11.078 -28.844 7.082 1 96.38 446 GLN B O 1
ATOM 9148 N N . ASN B 1 447 ? -9.211 -29.266 5.867 1 97.06 447 ASN B N 1
ATOM 9149 C CA . ASN B 1 447 ? -9.852 -28.922 4.602 1 97.06 447 ASN B CA 1
ATOM 9150 C C . ASN B 1 447 ? -9.906 -30.125 3.666 1 97.06 447 ASN B C 1
ATOM 9152 O O . ASN B 1 447 ? -10.078 -29.969 2.457 1 97.06 447 ASN B O 1
ATOM 9156 N N . GLU B 1 448 ? -9.805 -31.297 4.148 1 96.38 448 GLU B N 1
ATOM 9157 C CA . GLU B 1 448 ? -9.695 -32.5 3.34 1 96.38 448 GLU B CA 1
ATOM 9158 C C . GLU B 1 448 ? -10.906 -32.656 2.424 1 96.38 448 GLU B C 1
ATOM 9160 O O . GLU B 1 448 ? -10.766 -32.969 1.238 1 96.38 448 GLU B O 1
ATOM 9165 N N . VAL B 1 449 ? -12.07 -32.438 2.93 1 95.94 449 VAL B N 1
ATOM 9166 C CA . VAL B 1 449 ? -13.305 -32.594 2.166 1 95.94 449 VAL B CA 1
ATOM 9167 C C . VAL B 1 449 ? -13.344 -31.578 1.04 1 95.94 449 VAL B C 1
ATOM 9169 O O . VAL B 1 449 ? -13.703 -31.906 -0.096 1 95.94 449 VAL B O 1
ATOM 9172 N N . LEU B 1 450 ? -13.008 -30.422 1.381 1 96.81 450 LEU B N 1
ATOM 9173 C CA . LEU B 1 450 ? -13.008 -29.344 0.406 1 96.81 450 LEU B CA 1
ATOM 9174 C C . LEU B 1 450 ? -11.969 -29.594 -0.682 1 96.81 450 LEU B C 1
ATOM 9176 O O . LEU B 1 450 ? -12.203 -29.281 -1.854 1 96.81 450 LEU B O 1
ATOM 9180 N N . ILE B 1 451 ? -10.836 -30.125 -0.301 1 97.06 451 ILE B N 1
ATOM 9181 C CA . ILE B 1 451 ? -9.758 -30.438 -1.234 1 97.06 451 ILE B CA 1
ATOM 9182 C C . ILE B 1 451 ? -10.242 -31.453 -2.264 1 97.06 451 ILE B C 1
ATOM 9184 O O . ILE B 1 451 ? -9.961 -31.312 -3.457 1 97.06 451 ILE B O 1
ATOM 9188 N N . ASP B 1 452 ? -11.023 -32.344 -1.824 1 94.12 452 ASP B N 1
ATOM 9189 C CA . ASP B 1 452 ? -11.539 -33.375 -2.715 1 94.12 452 ASP B CA 1
ATOM 9190 C C . ASP B 1 452 ? -12.562 -32.781 -3.689 1 94.12 452 ASP B C 1
ATOM 9192 O O . ASP B 1 452 ? -12.727 -33.281 -4.801 1 94.12 452 ASP B O 1
ATOM 9196 N N . GLN B 1 453 ? -13.164 -31.75 -3.266 1 94 453 GLN B N 1
ATOM 9197 C CA . GLN B 1 453 ? -14.211 -31.141 -4.078 1 94 453 GLN B CA 1
ATOM 9198 C C . GLN B 1 453 ? -13.641 -30.078 -5 1 94 453 GLN B C 1
ATOM 9200 O O . GLN B 1 453 ? -14.312 -29.641 -5.938 1 94 453 GLN B O 1
ATOM 9205 N N . ASP B 1 454 ? -12.461 -29.672 -4.793 1 94.19 454 ASP B N 1
ATOM 9206 C CA . ASP B 1 454 ? -11.82 -28.609 -5.562 1 94.19 454 ASP B CA 1
ATOM 9207 C C . ASP B 1 454 ? -11.375 -29.125 -6.934 1 94.19 454 ASP B C 1
ATOM 9209 O O . ASP B 1 454 ? -10.258 -29.641 -7.074 1 94.19 454 ASP B O 1
ATOM 9213 N N . ILE B 1 455 ? -12.07 -28.812 -7.926 1 89.69 455 ILE B N 1
ATOM 9214 C CA . ILE B 1 455 ? -11.82 -29.312 -9.273 1 89.69 455 ILE B CA 1
ATOM 9215 C C . ILE B 1 455 ? -10.57 -28.656 -9.844 1 89.69 455 ILE B C 1
ATOM 9217 O O . ILE B 1 455 ? -9.852 -29.266 -10.656 1 89.69 455 ILE B O 1
ATOM 9221 N N . SER B 1 456 ? -10.281 -27.5 -9.461 1 90.69 456 SER B N 1
ATOM 9222 C CA . SER B 1 456 ? -9.125 -26.766 -9.977 1 90.69 456 SER B CA 1
ATOM 9223 C C . SER B 1 456 ? -7.832 -27.266 -9.344 1 90.69 456 SER B C 1
ATOM 9225 O O . SER B 1 456 ? -6.738 -26.984 -9.836 1 90.69 456 SER B O 1
ATOM 9227 N N . ASN B 1 457 ? -7.879 -27.906 -8.195 1 94.56 457 ASN B N 1
ATOM 9228 C CA . ASN B 1 457 ? -6.758 -28.453 -7.438 1 94.56 457 ASN B CA 1
ATOM 9229 C C . ASN B 1 457 ? -5.871 -27.344 -6.879 1 94.56 457 ASN B C 1
ATOM 9231 O O . ASN B 1 457 ? -4.707 -27.578 -6.547 1 94.56 457 ASN B O 1
ATOM 9235 N N . VAL B 1 458 ? -6.391 -26.125 -6.848 1 96.44 458 VAL B N 1
ATOM 9236 C CA . VAL B 1 458 ? -5.582 -24.984 -6.41 1 96.44 458 VAL B CA 1
ATOM 9237 C C . VAL B 1 458 ? -5.148 -25.188 -4.961 1 96.44 458 VAL B C 1
ATOM 9239 O O . VAL B 1 458 ? -4.043 -24.812 -4.574 1 96.44 458 VAL B O 1
ATOM 9242 N N . LEU B 1 459 ? -5.949 -25.781 -4.148 1 98 459 LEU B N 1
ATOM 9243 C CA . LEU B 1 459 ? -5.629 -26 -2.742 1 98 459 LEU B CA 1
ATOM 9244 C C . LEU B 1 459 ? -4.441 -26.953 -2.6 1 98 459 LEU B C 1
ATOM 9246 O O . LEU B 1 459 ? -3.514 -26.672 -1.834 1 98 459 LEU B O 1
ATOM 9250 N N . MET B 1 460 ? -4.449 -27.984 -3.408 1 97.62 460 MET B N 1
ATOM 9251 C CA . MET B 1 460 ? -3.348 -28.938 -3.354 1 97.62 460 MET B CA 1
ATOM 9252 C C . MET B 1 460 ? -2.08 -28.344 -3.953 1 97.62 460 MET B C 1
ATOM 9254 O O . MET B 1 460 ? -0.974 -28.625 -3.488 1 97.62 460 MET B O 1
ATOM 9258 N N . PHE B 1 461 ? -2.254 -27.594 -4.996 1 97.75 461 PHE B N 1
ATOM 9259 C CA . PHE B 1 461 ? -1.111 -26.875 -5.555 1 97.75 461 PHE B CA 1
ATOM 9260 C C . PHE B 1 461 ? -0.45 -26 -4.5 1 97.75 461 PHE B C 1
ATOM 9262 O O . PHE B 1 461 ? 0.774 -26.016 -4.352 1 97.75 461 PHE B O 1
ATOM 9269 N N . CYS B 1 462 ? -1.276 -25.266 -3.789 1 98.19 462 CYS B N 1
ATOM 9270 C CA . CYS B 1 462 ? -0.75 -24.406 -2.736 1 98.19 462 CYS B CA 1
ATOM 9271 C C . CYS B 1 462 ? -0.071 -25.234 -1.646 1 98.19 462 CYS B C 1
ATOM 9273 O O . CYS B 1 462 ? 1.035 -24.906 -1.215 1 98.19 462 CYS B O 1
ATOM 9275 N N . TYR B 1 463 ? -0.726 -26.266 -1.276 1 98.12 463 TYR B N 1
ATOM 9276 C CA . TYR B 1 463 ? -0.204 -27.125 -0.215 1 98.12 463 TYR B CA 1
ATOM 9277 C C . TYR B 1 463 ? 1.192 -27.625 -0.558 1 98.12 463 TYR B C 1
ATOM 9279 O O . TYR B 1 463 ? 2.113 -27.531 0.255 1 98.12 463 TYR B O 1
ATOM 9287 N N . GLU B 1 464 ? 1.398 -28.141 -1.658 1 98 464 GLU B N 1
ATOM 9288 C CA . GLU B 1 464 ? 2.67 -28.719 -2.088 1 98 464 GLU B CA 1
ATOM 9289 C C . GLU B 1 464 ? 3.697 -27.625 -2.377 1 98 464 GLU B C 1
ATOM 9291 O O . GLU B 1 464 ? 4.863 -27.75 -1.998 1 98 464 GLU B O 1
ATOM 9296 N N . PHE B 1 465 ? 3.271 -26.547 -3.004 1 97.75 465 PHE B N 1
ATOM 9297 C CA . PHE B 1 465 ? 4.164 -25.453 -3.357 1 97.75 465 PHE B CA 1
ATOM 9298 C C . PHE B 1 465 ? 4.754 -24.797 -2.107 1 97.75 465 PHE B C 1
ATOM 9300 O O . PHE B 1 465 ? 5.941 -24.484 -2.068 1 97.75 465 PHE B O 1
ATOM 9307 N N . TYR B 1 466 ? 3.902 -24.641 -1.13 1 97.5 466 TYR B N 1
ATOM 9308 C CA . TYR B 1 466 ? 4.359 -23.969 0.084 1 97.5 466 TYR B CA 1
ATOM 9309 C C . TYR B 1 466 ? 5.309 -24.859 0.874 1 97.5 466 TYR B C 1
ATOM 9311 O O . TYR B 1 466 ? 6.215 -24.375 1.552 1 97.5 466 TYR B O 1
ATOM 9319 N N . HIS B 1 467 ? 5.191 -26.172 0.74 1 96.81 467 HIS B N 1
ATOM 9320 C CA . HIS B 1 467 ? 6.207 -27.062 1.295 1 96.81 467 HIS B CA 1
ATOM 9321 C C . HIS B 1 467 ? 7.559 -26.844 0.62 1 96.81 467 HIS B C 1
ATOM 9323 O O . HIS B 1 467 ? 8.602 -26.875 1.28 1 96.81 467 HIS B O 1
ATOM 9329 N N . ILE B 1 468 ? 7.512 -26.609 -0.639 1 96.06 468 ILE B N 1
ATOM 9330 C CA . ILE B 1 468 ? 8.75 -26.391 -1.377 1 96.06 468 ILE B CA 1
ATOM 9331 C C . ILE B 1 468 ? 9.398 -25.078 -0.911 1 96.06 468 ILE B C 1
ATOM 9333 O O . ILE B 1 468 ? 10.594 -25.062 -0.597 1 96.06 468 ILE B O 1
ATOM 9337 N N . ILE B 1 469 ? 8.625 -24.062 -0.821 1 94.38 469 ILE B N 1
ATOM 9338 C CA . ILE B 1 469 ? 9.117 -22.734 -0.467 1 94.38 469 ILE B CA 1
ATOM 9339 C C . ILE B 1 469 ? 9.719 -22.766 0.936 1 94.38 469 ILE B C 1
ATOM 9341 O O . ILE B 1 469 ? 10.828 -22.266 1.154 1 94.38 469 ILE B O 1
ATOM 9345 N N . LEU B 1 470 ? 9.031 -23.328 1.846 1 93.25 470 LEU B N 1
ATOM 9346 C CA . LEU B 1 470 ? 9.469 -23.344 3.236 1 93.25 470 LEU B CA 1
ATOM 9347 C C . LEU B 1 470 ? 10.664 -24.281 3.416 1 93.25 470 LEU B C 1
ATOM 9349 O O . LEU B 1 470 ? 11.547 -24.016 4.227 1 93.25 470 LEU B O 1
ATOM 9353 N N . THR B 1 471 ? 10.672 -25.375 2.682 1 92.75 471 THR B N 1
ATOM 9354 C CA . THR B 1 471 ? 11.805 -26.281 2.727 1 92.75 471 THR B CA 1
ATOM 9355 C C . THR B 1 471 ? 13.07 -25.594 2.213 1 92.75 471 THR B C 1
ATOM 9357 O O . THR B 1 471 ? 14.148 -25.75 2.787 1 92.75 471 THR B O 1
ATOM 9360 N N . LYS B 1 472 ? 12.93 -24.906 1.166 1 90.19 472 LYS B N 1
ATOM 9361 C CA . LYS B 1 472 ? 14.07 -24.172 0.635 1 90.19 472 LYS B CA 1
ATOM 9362 C C . LYS B 1 472 ? 14.578 -23.141 1.641 1 90.19 472 LYS B C 1
ATOM 9364 O O . LYS B 1 472 ? 15.789 -22.922 1.748 1 90.19 472 LYS B O 1
ATOM 9369 N N . ARG B 1 473 ? 13.68 -22.547 2.285 1 85.75 473 ARG B N 1
ATOM 9370 C CA . ARG B 1 473 ? 14.07 -21.609 3.34 1 85.75 473 ARG B CA 1
ATOM 9371 C C . ARG B 1 473 ? 14.852 -22.328 4.438 1 85.75 473 ARG B C 1
ATOM 9373 O O . ARG B 1 473 ? 15.844 -21.797 4.945 1 85.75 473 ARG B O 1
ATOM 9380 N N . ILE B 1 474 ? 14.453 -23.469 4.785 1 84.75 474 ILE B N 1
ATOM 9381 C CA . ILE B 1 474 ? 15.109 -24.281 5.812 1 84.75 474 ILE B CA 1
ATOM 9382 C C . ILE B 1 474 ? 16.516 -24.641 5.367 1 84.75 474 ILE B C 1
ATOM 9384 O O . ILE B 1 474 ? 17.484 -24.484 6.129 1 84.75 474 ILE B O 1
ATOM 9388 N N . ILE B 1 475 ? 16.656 -25.031 4.184 1 82.5 475 ILE B N 1
ATOM 9389 C CA . ILE B 1 475 ? 17.953 -25.453 3.648 1 82.5 475 ILE B CA 1
ATOM 9390 C C . ILE B 1 475 ? 18.906 -24.25 3.598 1 82.5 475 ILE B C 1
ATOM 9392 O O . ILE B 1 475 ? 20.094 -24.391 3.889 1 82.5 475 ILE B O 1
ATOM 9396 N N . SER B 1 476 ? 18.375 -23.125 3.178 1 78.19 476 SER B N 1
ATOM 9397 C CA . SER B 1 476 ? 19.188 -21.922 3.051 1 78.19 476 SER B CA 1
ATOM 9398 C C . SER B 1 476 ? 19.688 -21.453 4.41 1 78.19 476 SER B C 1
ATOM 9400 O O . SER B 1 476 ? 20.719 -20.781 4.5 1 78.19 476 SER B O 1
ATOM 9402 N N . SER B 1 477 ? 19 -21.703 5.422 1 71.94 477 SER B N 1
ATOM 9403 C CA . SER B 1 477 ? 19.391 -21.281 6.762 1 71.94 477 SER B CA 1
ATOM 9404 C C . SER B 1 477 ? 20.594 -22.062 7.262 1 71.94 477 SER B C 1
ATOM 9406 O O . SER B 1 477 ? 21.297 -21.625 8.164 1 71.94 477 SER B O 1
ATOM 9408 N N . PHE B 1 478 ? 20.906 -23.234 6.699 1 64.44 478 PHE B N 1
ATOM 9409 C CA . PHE B 1 478 ? 22.062 -24.047 7.043 1 64.44 478 PHE B CA 1
ATOM 9410 C C . PHE B 1 478 ? 23.328 -23.438 6.465 1 64.44 478 PHE B C 1
ATOM 9412 O O . PHE B 1 478 ? 24.406 -23.516 7.082 1 64.44 478 PHE B O 1
ATOM 9419 N N . GLY B 1 479 ? 23.359 -22.922 5.305 1 56.09 479 GLY B N 1
ATOM 9420 C CA . GLY B 1 479 ? 24.547 -22.438 4.613 1 56.09 479 GLY B CA 1
ATOM 9421 C C . GLY B 1 479 ? 25.031 -21.094 5.133 1 56.09 479 GLY B C 1
ATOM 9422 O O . GLY B 1 479 ? 26.156 -20.672 4.84 1 56.09 479 GLY B O 1
ATOM 9423 N N . SER B 1 480 ? 24.281 -20.172 5.656 1 51.19 480 SER B N 1
ATOM 9424 C CA . SER B 1 480 ? 24.688 -18.812 5.973 1 51.19 480 SER B CA 1
ATOM 9425 C C . SER B 1 480 ? 25.453 -18.75 7.289 1 51.19 480 SER B C 1
ATOM 9427 O O . SER B 1 480 ? 26 -17.703 7.645 1 51.19 480 SER B O 1
ATOM 9429 N N . GLY B 1 481 ? 25.562 -19.688 8.086 1 45.41 481 GLY B N 1
ATOM 9430 C CA . GLY B 1 481 ? 26.281 -19.516 9.344 1 45.41 481 GLY B CA 1
ATOM 9431 C C . GLY B 1 481 ? 27.781 -19.641 9.195 1 45.41 481 GLY B C 1
ATOM 9432 O O . GLY B 1 481 ? 28.266 -20.422 8.375 1 45.41 481 GLY B O 1
ATOM 9433 N N . GLN B 1 482 ? 28.562 -18.5 9.383 1 45.12 482 GLN B N 1
ATOM 9434 C CA . GLN B 1 482 ? 30 -18.25 9.336 1 45.12 482 GLN B CA 1
ATOM 9435 C C . GLN B 1 482 ? 30.797 -19.516 9.57 1 45.12 482 GLN B C 1
ATOM 9437 O O . GLN B 1 482 ? 31.906 -19.672 9.047 1 45.12 482 GLN B O 1
ATOM 9442 N N . GLY B 1 483 ? 30.328 -20.312 10.547 1 42.91 483 GLY B N 1
ATOM 9443 C CA . GLY B 1 483 ? 31.266 -21.312 11.047 1 42.91 483 GLY B CA 1
ATOM 9444 C C . GLY B 1 483 ? 30.906 -22.734 10.633 1 42.91 483 GLY B C 1
ATOM 9445 O O . GLY B 1 483 ? 31.531 -23.688 11.086 1 42.91 483 GLY B O 1
ATOM 9446 N N . HIS B 1 484 ? 29.75 -22.938 10.211 1 48.16 484 HIS B N 1
ATOM 9447 C CA . HIS B 1 484 ? 29.359 -24.344 10.242 1 48.16 484 HIS B CA 1
ATOM 9448 C C . HIS B 1 484 ? 29.875 -25.078 9.016 1 48.16 484 HIS B C 1
ATOM 9450 O O . HIS B 1 484 ? 29.828 -24.562 7.898 1 48.16 484 HIS B O 1
ATOM 9456 N N . HIS B 1 485 ? 30.594 -26.062 9.289 1 52.25 485 HIS B N 1
ATOM 9457 C CA . HIS B 1 485 ? 31.266 -27.031 8.438 1 52.25 485 HIS B CA 1
ATOM 9458 C C . HIS B 1 485 ? 30.281 -27.75 7.52 1 52.25 485 HIS B C 1
ATOM 9460 O O . HIS B 1 485 ? 29.484 -28.562 7.973 1 52.25 485 HIS B O 1
ATOM 9466 N N . ASP B 1 486 ? 29.922 -27.188 6.441 1 56.16 486 ASP B N 1
ATOM 9467 C CA . ASP B 1 486 ? 29.266 -27.859 5.336 1 56.16 486 ASP B CA 1
ATOM 9468 C C . ASP B 1 486 ? 29.531 -29.375 5.383 1 56.16 486 ASP B C 1
ATOM 9470 O O . ASP B 1 486 ? 28.766 -30.156 4.82 1 56.16 486 ASP B O 1
ATOM 9474 N N . ASN B 1 487 ? 30.469 -29.609 6.336 1 64.31 487 ASN B N 1
ATOM 9475 C CA . ASN B 1 487 ? 30.891 -31 6.359 1 64.31 487 ASN B CA 1
ATOM 9476 C C . ASN B 1 487 ? 30.359 -31.719 7.598 1 64.31 487 ASN B C 1
ATOM 9478 O O . ASN B 1 487 ? 30.688 -32.906 7.82 1 64.31 487 ASN B O 1
ATOM 9482 N N . ASP B 1 488 ? 29.484 -31.016 8.297 1 76.44 488 ASP B N 1
ATOM 9483 C CA . ASP B 1 488 ? 28.875 -31.703 9.43 1 76.44 488 ASP B CA 1
ATOM 9484 C C . ASP B 1 488 ? 27.797 -32.688 8.961 1 76.44 488 ASP B C 1
ATOM 9486 O O . ASP B 1 488 ? 26.984 -32.375 8.086 1 76.44 488 ASP B O 1
ATOM 9490 N N . PHE B 1 489 ? 27.859 -33.906 9.43 1 79.62 489 PHE B N 1
ATOM 9491 C CA . PHE B 1 489 ? 26.984 -35 9.008 1 79.62 489 PHE B CA 1
ATOM 9492 C C . PHE B 1 489 ? 25.516 -34.625 9.234 1 79.62 489 PHE B C 1
ATOM 9494 O O . PHE B 1 489 ? 24.641 -35.062 8.5 1 79.62 489 PHE B O 1
ATOM 9501 N N . ARG B 1 490 ? 25.141 -33.812 10.188 1 80.5 490 ARG B N 1
ATOM 9502 C CA . ARG B 1 490 ? 23.766 -33.406 10.477 1 80.5 490 ARG B CA 1
ATOM 9503 C C . ARG B 1 490 ? 23.219 -32.469 9.406 1 80.5 490 ARG B C 1
ATOM 9505 O O . ARG B 1 490 ? 22.078 -32.594 8.969 1 80.5 490 ARG B O 1
ATOM 9512 N N . VAL B 1 491 ? 24.172 -31.578 9.062 1 80.88 491 VAL B N 1
ATOM 9513 C CA . VAL B 1 491 ? 23.781 -30.625 8.039 1 80.88 491 VAL B CA 1
ATOM 9514 C C . VAL B 1 491 ? 23.547 -31.344 6.715 1 80.88 491 VAL B C 1
ATOM 9516 O O . VAL B 1 491 ? 22.562 -31.078 6.023 1 80.88 491 VAL B O 1
ATOM 9519 N N . VAL B 1 492 ? 24.391 -32.281 6.48 1 82.31 492 VAL B N 1
ATOM 9520 C CA . VAL B 1 492 ? 24.266 -33.031 5.246 1 82.31 492 VAL B CA 1
ATOM 9521 C C . VAL B 1 492 ? 22.969 -33.875 5.277 1 82.31 492 VAL B C 1
ATOM 9523 O O . VAL B 1 492 ? 22.266 -33.969 4.27 1 82.31 492 VAL B O 1
ATOM 9526 N N . LYS B 1 493 ? 22.656 -34.438 6.391 1 84.38 493 LYS B N 1
ATOM 9527 C CA . LYS B 1 493 ? 21.469 -35.25 6.566 1 84.38 493 LYS B CA 1
ATOM 9528 C C . LYS B 1 493 ? 20.203 -34.438 6.281 1 84.38 493 LYS B C 1
ATOM 9530 O O . LYS B 1 493 ? 19.328 -34.875 5.531 1 84.38 493 LYS B O 1
ATOM 9535 N N . PHE B 1 494 ? 20.188 -33.344 6.816 1 85.31 494 PHE B N 1
ATOM 9536 C CA . PHE B 1 494 ? 18.969 -32.531 6.688 1 85.31 494 PHE B CA 1
ATOM 9537 C C . PHE B 1 494 ? 18.906 -31.859 5.316 1 85.31 494 PHE B C 1
ATOM 9539 O O . PHE B 1 494 ? 17.812 -31.609 4.797 1 85.31 494 PHE B O 1
ATOM 9546 N N . GLN B 1 495 ? 20.016 -31.609 4.734 1 86.44 495 GLN B N 1
ATOM 9547 C CA . GLN B 1 495 ? 20.031 -31.156 3.352 1 86.44 495 GLN B CA 1
ATOM 9548 C C . GLN B 1 495 ? 19.453 -32.219 2.416 1 86.44 495 GLN B C 1
ATOM 9550 O O . GLN B 1 495 ? 18.734 -31.906 1.475 1 86.44 495 GLN B O 1
ATOM 9555 N N . LYS B 1 496 ? 19.844 -33.406 2.727 1 87.56 496 LYS B N 1
ATOM 9556 C CA . LYS B 1 496 ? 19.312 -34.5 1.926 1 87.56 496 LYS B CA 1
ATOM 9557 C C . LYS B 1 496 ? 17.812 -34.656 2.102 1 87.56 496 LYS B C 1
ATOM 9559 O O . LYS B 1 496 ? 17.078 -34.875 1.128 1 87.56 496 LYS B O 1
ATOM 9564 N N . ILE B 1 497 ? 17.359 -34.562 3.295 1 91.06 497 ILE B N 1
ATOM 9565 C CA . ILE B 1 497 ? 15.93 -34.625 3.574 1 91.06 497 ILE B CA 1
ATOM 9566 C C . ILE B 1 497 ? 15.203 -33.469 2.889 1 91.06 497 ILE B C 1
ATOM 9568 O O . ILE B 1 497 ? 14.102 -33.656 2.361 1 91.06 497 ILE B O 1
ATOM 9572 N N . GLY B 1 498 ? 15.844 -32.344 2.961 1 92.69 498 GLY B N 1
ATOM 9573 C CA . GLY B 1 498 ? 15.289 -31.203 2.262 1 92.69 498 GLY B CA 1
ATOM 9574 C C . GLY B 1 498 ? 15.172 -31.422 0.764 1 92.69 498 GLY B C 1
ATOM 9575 O O . GLY B 1 498 ? 14.148 -31.094 0.165 1 92.69 498 GLY B O 1
ATOM 9576 N N . LEU B 1 499 ? 16.156 -31.953 0.206 1 92.38 499 LEU B N 1
ATOM 9577 C CA . LEU B 1 499 ? 16.141 -32.25 -1.225 1 92.38 499 LEU B CA 1
ATOM 9578 C C . LEU B 1 499 ? 15.062 -33.25 -1.563 1 92.38 499 LEU B C 1
ATOM 9580 O O . LEU B 1 499 ? 14.336 -33.094 -2.549 1 92.38 499 LEU B O 1
ATOM 9584 N N . ASN B 1 500 ? 15.008 -34.281 -0.773 1 93.88 500 ASN B N 1
ATOM 9585 C CA . ASN B 1 500 ? 13.961 -35.281 -0.958 1 93.88 500 ASN B CA 1
ATOM 9586 C C . ASN B 1 500 ? 12.57 -34.625 -0.932 1 93.88 500 ASN B C 1
ATOM 9588 O O . ASN B 1 500 ? 11.695 -35 -1.714 1 93.88 500 ASN B O 1
ATOM 9592 N N . SER B 1 501 ? 12.398 -33.719 -0.056 1 95.81 501 SER B N 1
ATOM 9593 C CA . SER B 1 501 ? 11.117 -33.062 0.083 1 95.81 501 SER B CA 1
ATOM 9594 C C . SER B 1 501 ? 10.789 -32.219 -1.158 1 95.81 501 SER B C 1
ATOM 9596 O O . SER B 1 501 ? 9.656 -32.25 -1.649 1 95.81 501 SER B O 1
ATOM 9598 N N . ILE B 1 502 ? 11.781 -31.516 -1.63 1 95.44 502 ILE B N 1
ATOM 9599 C CA . ILE B 1 502 ? 11.609 -30.703 -2.826 1 95.44 502 ILE B CA 1
ATOM 9600 C C . ILE B 1 502 ? 11.227 -31.578 -4.008 1 95.44 502 ILE B C 1
ATOM 9602 O O . ILE B 1 502 ? 10.32 -31.25 -4.773 1 95.44 502 ILE B O 1
ATOM 9606 N N . ILE B 1 503 ? 11.883 -32.719 -4.129 1 95.12 503 ILE B N 1
ATOM 9607 C CA . ILE B 1 503 ? 11.617 -33.625 -5.223 1 95.12 503 ILE B CA 1
ATOM 9608 C C . ILE B 1 503 ? 10.203 -34.219 -5.082 1 95.12 503 ILE B C 1
ATOM 9610 O O . ILE B 1 503 ? 9.43 -34.219 -6.043 1 95.12 503 ILE B O 1
ATOM 9614 N N . TYR B 1 504 ? 9.875 -34.594 -3.916 1 95.69 504 TYR B N 1
ATOM 9615 C CA . TYR B 1 504 ? 8.594 -35.219 -3.635 1 95.69 504 TYR B CA 1
ATOM 9616 C C . TYR B 1 504 ? 7.434 -34.312 -3.967 1 95.69 504 TYR B C 1
ATOM 9618 O O . TYR B 1 504 ? 6.516 -34.688 -4.703 1 95.69 504 TYR B O 1
ATOM 9626 N N . TYR B 1 505 ? 7.453 -33.156 -3.459 1 97.38 505 TYR B N 1
ATOM 9627 C CA . TYR B 1 505 ? 6.359 -32.219 -3.652 1 97.38 505 TYR B CA 1
ATOM 9628 C C . TYR B 1 505 ? 6.34 -31.688 -5.082 1 97.38 505 TYR B C 1
ATOM 9630 O O . TYR B 1 505 ? 5.273 -31.406 -5.633 1 97.38 505 TYR B O 1
ATOM 9638 N N . SER B 1 506 ? 7.504 -31.5 -5.676 1 96.69 506 SER B N 1
ATOM 9639 C CA . SER B 1 506 ? 7.547 -31.078 -7.074 1 96.69 506 SER B CA 1
ATOM 9640 C C . SER B 1 506 ? 6.898 -32.125 -7.98 1 96.69 506 SER B C 1
ATOM 9642 O O . SER B 1 506 ? 6.129 -31.781 -8.883 1 96.69 506 SER B O 1
ATOM 9644 N N . HIS B 1 507 ? 7.234 -33.375 -7.711 1 96.31 507 HIS B N 1
ATOM 9645 C CA . HIS B 1 507 ? 6.609 -34.438 -8.477 1 96.31 507 HIS B CA 1
ATOM 9646 C C . HIS B 1 507 ? 5.094 -34.438 -8.305 1 96.31 507 HIS B C 1
ATOM 9648 O O . HIS B 1 507 ? 4.352 -34.656 -9.266 1 96.31 507 HIS B O 1
ATOM 9654 N N . GLY B 1 508 ? 4.711 -34.156 -7.074 1 96.62 508 GLY B N 1
ATOM 9655 C CA . GLY B 1 508 ? 3.285 -34.062 -6.809 1 96.62 508 GLY B CA 1
ATOM 9656 C C . GLY B 1 508 ? 2.604 -32.969 -7.617 1 96.62 508 GLY B C 1
ATOM 9657 O O . GLY B 1 508 ? 1.554 -33.219 -8.219 1 96.62 508 GLY B O 1
ATOM 9658 N N . ILE B 1 509 ? 3.18 -31.828 -7.703 1 97.19 509 ILE B N 1
ATOM 9659 C CA . ILE B 1 509 ? 2.643 -30.672 -8.414 1 97.19 509 ILE B CA 1
ATOM 9660 C C . ILE B 1 509 ? 2.566 -30.969 -9.906 1 97.19 509 ILE B C 1
ATOM 9662 O O . ILE B 1 509 ? 1.539 -30.734 -10.547 1 97.19 509 ILE B O 1
ATOM 9666 N N . ILE B 1 510 ? 3.627 -31.531 -10.438 1 95.19 510 ILE B N 1
ATOM 9667 C CA . ILE B 1 510 ? 3.707 -31.781 -11.875 1 95.19 510 ILE B CA 1
ATOM 9668 C C . ILE B 1 510 ? 2.684 -32.844 -12.273 1 95.19 510 ILE B C 1
ATOM 9670 O O . ILE B 1 510 ? 1.963 -32.688 -13.258 1 95.19 510 ILE B O 1
ATOM 9674 N N . ASN B 1 511 ? 2.623 -33.875 -11.516 1 95.69 511 ASN B N 1
ATOM 9675 C CA . ASN B 1 511 ? 1.661 -34.938 -11.82 1 95.69 511 ASN B CA 1
ATOM 9676 C C . ASN B 1 511 ? 0.227 -34.406 -11.773 1 95.69 511 ASN B C 1
ATOM 9678 O O . ASN B 1 511 ? -0.597 -34.781 -12.609 1 95.69 511 ASN B O 1
ATOM 9682 N N . ARG B 1 512 ? -0.039 -33.625 -10.836 1 95.69 512 ARG B N 1
ATOM 9683 C CA . ARG B 1 512 ? -1.371 -33.031 -10.711 1 95.69 512 ARG B CA 1
ATOM 9684 C C . ARG B 1 512 ? -1.676 -32.125 -11.898 1 95.69 512 ARG B C 1
ATOM 9686 O O . ARG B 1 512 ? -2.795 -32.125 -12.414 1 95.69 512 ARG B O 1
ATOM 9693 N N . PHE B 1 513 ? -0.751 -31.391 -12.266 1 94.31 513 PHE B N 1
ATOM 9694 C CA . PHE B 1 513 ? -0.917 -30.484 -13.398 1 94.31 513 PHE B CA 1
ATOM 9695 C C . PHE B 1 513 ? -1.178 -31.266 -14.68 1 94.31 513 PHE B C 1
ATOM 9697 O O . PHE B 1 513 ? -2.021 -30.891 -15.492 1 94.31 513 PHE B O 1
ATOM 9704 N N . LEU B 1 514 ? -0.431 -32.344 -14.867 1 92.31 514 LEU B N 1
ATOM 9705 C CA . LEU B 1 514 ? -0.557 -33.156 -16.062 1 92.31 514 LEU B CA 1
ATOM 9706 C C . LEU B 1 514 ? -1.938 -33.781 -16.156 1 92.31 514 LEU B C 1
ATOM 9708 O O . LEU B 1 514 ? -2.436 -34.062 -17.234 1 92.31 514 LEU B O 1
ATOM 9712 N N . LYS B 1 515 ? -2.572 -33.906 -15.031 1 92.31 515 LYS B N 1
ATOM 9713 C CA . LYS B 1 515 ? -3.885 -34.531 -14.984 1 92.31 515 LYS B CA 1
ATOM 9714 C C . LYS B 1 515 ? -5 -33.5 -15.078 1 92.31 515 LYS B C 1
ATOM 9716 O O . LYS B 1 515 ? -6.172 -33.875 -15.242 1 92.31 515 LYS B O 1
ATOM 9721 N N . LEU B 1 516 ? -4.676 -32.281 -15 1 91.5 516 LEU B N 1
ATOM 9722 C CA . LEU B 1 516 ? -5.688 -31.219 -15.055 1 91.5 516 LEU B CA 1
ATOM 9723 C C . LEU B 1 516 ? -6.363 -31.188 -16.422 1 91.5 516 LEU B C 1
ATOM 9725 O O . LEU B 1 516 ? -5.711 -31.375 -17.438 1 91.5 516 LEU B O 1
ATOM 9729 N N . LYS B 1 517 ? -7.656 -30.891 -16.312 1 88.69 517 LYS B N 1
ATOM 9730 C CA . LYS B 1 517 ? -8.383 -30.719 -17.562 1 88.69 517 LYS B CA 1
ATOM 9731 C C . LYS B 1 517 ? -7.863 -29.516 -18.344 1 88.69 517 LYS B C 1
ATOM 9733 O O . LYS B 1 517 ? -7.5 -28.5 -17.75 1 88.69 517 LYS B O 1
ATOM 9738 N N . SER B 1 518 ? -7.953 -29.594 -19.672 1 84.25 518 SER B N 1
ATOM 9739 C CA . SER B 1 518 ? -7.371 -28.578 -20.547 1 84.25 518 SER B CA 1
ATOM 9740 C C . SER B 1 518 ? -8.047 -27.219 -20.344 1 84.25 518 SER B C 1
ATOM 9742 O O . SER B 1 518 ? -7.395 -26.188 -20.422 1 84.25 518 SER B O 1
ATOM 9744 N N . PHE B 1 519 ? -9.328 -27.203 -20.094 1 83.5 519 PHE B N 1
ATOM 9745 C CA . PHE B 1 519 ? -10.055 -25.953 -20 1 83.5 519 PHE B CA 1
ATOM 9746 C C . PHE B 1 519 ? -9.656 -25.188 -18.734 1 83.5 519 PHE B C 1
ATOM 9748 O O . PHE B 1 519 ? -9.797 -23.969 -18.656 1 83.5 519 PHE B O 1
ATOM 9755 N N . LEU B 1 520 ? -9.117 -25.891 -17.75 1 87.94 520 LEU B N 1
ATOM 9756 C CA . LEU B 1 520 ? -8.656 -25.25 -16.516 1 87.94 520 LEU B CA 1
ATOM 9757 C C . LEU B 1 520 ? -7.277 -24.641 -16.719 1 87.94 520 LEU B C 1
ATOM 9759 O O . LEU B 1 520 ? -6.93 -23.656 -16.047 1 87.94 520 LEU B O 1
ATOM 9763 N N . ILE B 1 521 ? -6.551 -25.109 -17.656 1 86.88 521 ILE B N 1
ATOM 9764 C CA . ILE B 1 521 ? -5.211 -24.609 -17.922 1 86.88 521 ILE B CA 1
ATOM 9765 C C . ILE B 1 521 ? -5.301 -23.359 -18.797 1 86.88 521 ILE B C 1
ATOM 9767 O O . ILE B 1 521 ? -4.582 -22.391 -18.594 1 86.88 521 ILE B O 1
ATOM 9771 N N . LYS B 1 522 ? -6.16 -23.312 -19.812 1 80.62 522 LYS B N 1
ATOM 9772 C CA . LYS B 1 522 ? -6.285 -22.234 -20.797 1 80.62 522 LYS B CA 1
ATOM 9773 C C . LYS B 1 522 ? -6.695 -20.922 -20.125 1 80.62 522 LYS B C 1
ATOM 9775 O O . LYS B 1 522 ? -6.328 -19.844 -20.594 1 80.62 522 LYS B O 1
ATOM 9780 N N . GLY B 1 523 ? -7.18 -20.766 -19.078 1 85.62 523 GLY B N 1
ATOM 9781 C CA . GLY B 1 523 ? -7.633 -19.562 -18.375 1 85.62 523 GLY B CA 1
ATOM 9782 C C . GLY B 1 523 ? -7.027 -19.406 -17 1 85.62 523 GLY B C 1
ATOM 9783 O O . GLY B 1 523 ? -7.488 -18.594 -16.203 1 85.62 523 GLY B O 1
ATOM 9784 N N . SER B 1 524 ? -5.926 -20.062 -16.875 1 89.81 524 SER B N 1
ATOM 9785 C CA . SER B 1 524 ? -5.355 -20.078 -15.531 1 89.81 524 SER B CA 1
ATOM 9786 C C . SER B 1 524 ? -4.602 -18.781 -15.242 1 89.81 524 SER B C 1
ATOM 9788 O O . SER B 1 524 ? -4.016 -18.172 -16.141 1 89.81 524 SER B O 1
ATOM 9790 N N . PRO B 1 525 ? -4.645 -18.344 -13.992 1 92.31 525 PRO B N 1
ATOM 9791 C CA . PRO B 1 525 ? -3.895 -17.156 -13.586 1 92.31 525 PRO B CA 1
ATOM 9792 C C . PRO B 1 525 ? -2.389 -17.391 -13.523 1 92.31 525 PRO B C 1
ATOM 9794 O O . PRO B 1 525 ? -1.938 -18.531 -13.641 1 92.31 525 PRO B O 1
ATOM 9797 N N . ASN B 1 526 ? -1.64 -16.312 -13.312 1 89.12 526 ASN B N 1
ATOM 9798 C CA . ASN B 1 526 ? -0.182 -16.344 -13.281 1 89.12 526 ASN B CA 1
ATOM 9799 C C . ASN B 1 526 ? 0.33 -17.234 -12.148 1 89.12 526 ASN B C 1
ATOM 9801 O O . ASN B 1 526 ? 1.378 -17.875 -12.281 1 89.12 526 ASN B O 1
ATOM 9805 N N . PHE B 1 527 ? -0.343 -17.328 -11.148 1 93.62 527 PHE B N 1
ATOM 9806 C CA . PHE B 1 527 ? 0.121 -18.078 -9.992 1 93.62 527 PHE B CA 1
ATOM 9807 C C . PHE B 1 527 ? 0.346 -19.547 -10.344 1 93.62 527 PHE B C 1
ATOM 9809 O O . PHE B 1 527 ? 1.382 -20.125 -10 1 93.62 527 PHE B O 1
ATOM 9816 N N . ILE B 1 528 ? -0.621 -20.094 -11.023 1 91.62 528 ILE B N 1
ATOM 9817 C CA . ILE B 1 528 ? -0.553 -21.516 -11.375 1 91.62 528 ILE B CA 1
ATOM 9818 C C . ILE B 1 528 ? 0.59 -21.75 -12.359 1 91.62 528 ILE B C 1
ATOM 9820 O O . ILE B 1 528 ? 1.362 -22.703 -12.211 1 91.62 528 ILE B O 1
ATOM 9824 N N . LEU B 1 529 ? 0.688 -20.891 -13.219 1 87.94 529 LEU B N 1
ATOM 9825 C CA . LEU B 1 529 ? 1.735 -21.016 -14.227 1 87.94 529 LEU B CA 1
ATOM 9826 C C . LEU B 1 529 ? 3.113 -20.828 -13.602 1 87.94 529 LEU B C 1
ATOM 9828 O O . LEU B 1 529 ? 4.047 -21.578 -13.906 1 87.94 529 LEU B O 1
ATOM 9832 N N . ASN B 1 530 ? 3.223 -19.859 -12.805 1 90.62 530 ASN B N 1
ATOM 9833 C CA . ASN B 1 530 ? 4.492 -19.609 -12.133 1 90.62 530 ASN B CA 1
ATOM 9834 C C . ASN B 1 530 ? 4.895 -20.766 -11.227 1 90.62 530 ASN B C 1
ATOM 9836 O O . ASN B 1 530 ? 6.078 -21.078 -11.094 1 90.62 530 ASN B O 1
ATOM 9840 N N . LEU B 1 531 ? 3.904 -21.281 -10.625 1 93.88 531 LEU B N 1
ATOM 9841 C CA . LEU B 1 531 ? 4.168 -22.422 -9.742 1 93.88 531 LEU B CA 1
ATOM 9842 C C . LEU B 1 531 ? 4.762 -23.594 -10.516 1 93.88 531 LEU B C 1
ATOM 9844 O O . LEU B 1 531 ? 5.699 -24.234 -10.047 1 93.88 531 LEU B O 1
ATOM 9848 N N . ILE B 1 532 ? 4.312 -23.828 -11.68 1 91.38 532 ILE B N 1
ATOM 9849 C CA . ILE B 1 532 ? 4.781 -24.938 -12.508 1 91.38 532 ILE B CA 1
ATOM 9850 C C . ILE B 1 532 ? 6.191 -24.656 -13.016 1 91.38 532 ILE B C 1
ATOM 9852 O O . ILE B 1 532 ? 7.047 -25.531 -13.039 1 91.38 532 ILE B O 1
ATOM 9856 N N . ILE B 1 533 ? 6.359 -23.453 -13.367 1 88.5 533 ILE B N 1
ATOM 9857 C CA . ILE B 1 533 ? 7.672 -23.062 -13.859 1 88.5 533 ILE B CA 1
ATOM 9858 C C . ILE B 1 533 ? 8.703 -23.188 -12.742 1 88.5 533 ILE B C 1
ATOM 9860 O O . ILE B 1 533 ? 9.781 -23.766 -12.945 1 88.5 533 ILE B O 1
ATOM 9864 N N . TYR B 1 534 ? 8.391 -22.688 -11.625 1 92.38 534 TYR B N 1
ATOM 9865 C CA . TYR B 1 534 ? 9.336 -22.688 -10.516 1 92.38 534 TYR B CA 1
ATOM 9866 C C . TYR B 1 534 ? 9.641 -24.109 -10.062 1 92.38 534 TYR B C 1
ATOM 9868 O O . TYR B 1 534 ? 10.789 -24.422 -9.734 1 92.38 534 TYR B O 1
ATOM 9876 N N . THR B 1 535 ? 8.625 -24.875 -10.016 1 93.19 535 THR B N 1
ATOM 9877 C CA . THR B 1 535 ? 8.797 -26.266 -9.633 1 93.19 535 THR B CA 1
ATOM 9878 C C . THR B 1 535 ? 9.703 -27 -10.617 1 93.19 535 THR B C 1
ATOM 9880 O O . THR B 1 535 ? 10.586 -27.766 -10.219 1 93.19 535 THR B O 1
ATOM 9883 N N . SER B 1 536 ? 9.5 -26.766 -11.836 1 88.88 536 SER B N 1
ATOM 9884 C CA . SER B 1 536 ? 10.344 -27.359 -12.867 1 88.88 536 SER B CA 1
ATOM 9885 C C . SER B 1 536 ? 11.789 -26.875 -12.75 1 88.88 536 SER B C 1
ATOM 9887 O O . SER B 1 536 ? 12.727 -27.656 -12.891 1 88.88 536 SER B O 1
ATOM 9889 N N . LEU B 1 537 ? 11.914 -25.609 -12.477 1 86.31 537 LEU B N 1
ATOM 9890 C CA . LEU B 1 537 ? 13.234 -25.031 -12.297 1 86.31 537 LEU B CA 1
ATOM 9891 C C . LEU B 1 537 ? 13.938 -25.625 -11.086 1 86.31 537 LEU B C 1
ATOM 9893 O O . LEU B 1 537 ? 15.141 -25.891 -11.125 1 86.31 537 LEU B O 1
ATOM 9897 N N . THR B 1 538 ? 13.188 -25.766 -10.086 1 89.94 538 THR B N 1
ATOM 9898 C CA . THR B 1 538 ? 13.727 -26.312 -8.852 1 89.94 538 THR B CA 1
ATOM 9899 C C . THR B 1 538 ? 14.219 -27.734 -9.055 1 89.94 538 THR B C 1
ATOM 9901 O O . THR B 1 538 ? 15.289 -28.109 -8.562 1 89.94 538 THR B O 1
ATOM 9904 N N . LEU B 1 539 ? 13.477 -28.547 -9.742 1 89.94 539 LEU B N 1
ATOM 9905 C CA . LEU B 1 539 ? 13.891 -29.906 -10.055 1 89.94 539 LEU B CA 1
ATOM 9906 C C . LEU B 1 539 ? 15.148 -29.906 -10.922 1 89.94 539 LEU B C 1
ATOM 9908 O O . LEU B 1 539 ? 16.078 -30.672 -10.664 1 89.94 539 LEU B O 1
ATOM 9912 N N . TYR B 1 540 ? 15.148 -29.062 -11.773 1 83.31 540 TYR B N 1
ATOM 9913 C CA . TYR B 1 540 ? 16.281 -28.984 -12.695 1 83.31 540 TYR B CA 1
ATOM 9914 C C . TYR B 1 540 ? 17.547 -28.594 -11.969 1 83.31 540 TYR B C 1
ATOM 9916 O O . TYR B 1 540 ? 18.625 -29.172 -12.211 1 83.31 540 TYR B O 1
ATOM 9924 N N . GLU B 1 541 ? 17.469 -27.625 -11.133 1 82.06 541 GLU B N 1
ATOM 9925 C CA . GLU B 1 541 ? 18.609 -27.141 -10.383 1 82.06 541 GLU B CA 1
ATOM 9926 C C . GLU B 1 541 ? 19.219 -28.25 -9.523 1 82.06 541 GLU B C 1
ATOM 9928 O O . GLU B 1 541 ? 20.422 -28.234 -9.242 1 82.06 541 GLU B O 1
ATOM 9933 N N . ASN B 1 542 ? 18.406 -29.219 -9.195 1 87.5 542 ASN B N 1
ATOM 9934 C CA . ASN B 1 542 ? 18.875 -30.234 -8.25 1 87.5 542 ASN B CA 1
ATOM 9935 C C . ASN B 1 542 ? 19.094 -31.578 -8.938 1 87.5 542 ASN B C 1
ATOM 9937 O O . ASN B 1 542 ? 19.328 -32.594 -8.273 1 87.5 542 ASN B O 1
ATOM 9941 N N . LEU B 1 543 ? 19.078 -31.641 -10.219 1 85.31 543 LEU B N 1
ATOM 9942 C CA . LEU B 1 543 ? 19.172 -32.875 -10.961 1 85.31 543 LEU B CA 1
ATOM 9943 C C . LEU B 1 543 ? 20.469 -33.625 -10.617 1 85.31 543 LEU B C 1
ATOM 9945 O O . LEU B 1 543 ? 20.469 -34.844 -10.477 1 85.31 543 LEU B O 1
ATOM 9949 N N . ASN B 1 544 ? 21.516 -32.875 -10.469 1 82.12 544 ASN B N 1
ATOM 9950 C CA . ASN B 1 544 ? 22.828 -33.469 -10.266 1 82.12 544 ASN B CA 1
ATOM 9951 C C . ASN B 1 544 ? 22.953 -34.094 -8.891 1 82.12 544 ASN B C 1
ATOM 9953 O O . ASN B 1 544 ? 23.828 -34.938 -8.656 1 82.12 544 ASN B O 1
ATOM 9957 N N . GLN B 1 545 ? 22.078 -33.781 -8 1 86.88 545 GLN B N 1
ATOM 9958 C CA . GLN B 1 545 ? 22.109 -34.312 -6.641 1 86.88 545 GLN B CA 1
ATOM 9959 C C . GLN B 1 545 ? 21.172 -35.5 -6.488 1 86.88 545 GLN B C 1
ATOM 9961 O O . GLN B 1 545 ? 21.156 -36.156 -5.445 1 86.88 545 GLN B O 1
ATOM 9966 N N . MET B 1 546 ? 20.531 -35.875 -7.582 1 87.94 546 MET B N 1
ATOM 9967 C CA . MET B 1 546 ? 19.531 -36.969 -7.527 1 87.94 546 MET B CA 1
ATOM 9968 C C . MET B 1 546 ? 20.141 -38.281 -7.938 1 87.94 546 MET B C 1
ATOM 9970 O O . MET B 1 546 ? 21.125 -38.312 -8.68 1 87.94 546 MET B O 1
ATOM 9974 N N . GLN B 1 547 ? 19.484 -39.281 -7.402 1 85.31 547 GLN B N 1
ATOM 9975 C CA . GLN B 1 547 ? 19.797 -40.625 -7.918 1 85.31 547 GLN B CA 1
ATOM 9976 C C . GLN B 1 547 ? 19.344 -40.75 -9.367 1 85.31 547 GLN B C 1
ATOM 9978 O O . GLN B 1 547 ? 18.438 -40.062 -9.812 1 85.31 547 GLN B O 1
ATOM 9983 N N . LEU B 1 548 ? 19.938 -41.688 -10.031 1 83.88 548 LEU B N 1
ATOM 9984 C CA . LEU B 1 548 ? 19.734 -41.844 -11.477 1 83.88 548 LEU B CA 1
ATOM 9985 C C . LEU B 1 548 ? 18.266 -42.062 -11.797 1 83.88 548 LEU B C 1
ATOM 9987 O O . LEU B 1 548 ? 17.734 -41.438 -12.719 1 83.88 548 LEU B O 1
ATOM 9991 N N . GLN B 1 549 ? 17.656 -42.906 -11.055 1 85.5 549 GLN B N 1
ATOM 9992 C CA . GLN B 1 549 ? 16.25 -43.219 -11.32 1 85.5 549 GLN B CA 1
ATOM 9993 C C . GLN B 1 549 ? 15.375 -41.969 -11.125 1 85.5 549 GLN B C 1
ATOM 9995 O O . GLN B 1 549 ? 14.508 -41.688 -11.945 1 85.5 549 GLN B O 1
ATOM 10000 N N . THR B 1 550 ? 15.602 -41.312 -10.055 1 88.69 550 THR B N 1
ATOM 10001 C CA . THR B 1 550 ? 14.836 -40.094 -9.734 1 88.69 550 THR B CA 1
ATOM 10002 C C . THR B 1 550 ? 15.141 -39 -10.734 1 88.69 550 THR B C 1
ATOM 10004 O O . THR B 1 550 ? 14.25 -38.219 -11.102 1 88.69 550 THR B O 1
ATOM 10007 N N . LYS B 1 551 ? 16.375 -38.906 -11.109 1 86.88 551 LYS B N 1
ATOM 10008 C CA . LYS B 1 551 ? 16.797 -37.938 -12.109 1 86.88 551 LYS B CA 1
ATOM 10009 C C . LYS B 1 551 ? 16.047 -38.156 -13.422 1 86.88 551 LYS B C 1
ATOM 10011 O O . LYS B 1 551 ? 15.5 -37.188 -13.984 1 86.88 551 LYS B O 1
ATOM 10016 N N . ASN B 1 552 ? 16 -39.375 -13.875 1 82.06 552 ASN B N 1
ATOM 10017 C CA . ASN B 1 552 ? 15.312 -39.688 -15.125 1 82.06 552 ASN B CA 1
ATOM 10018 C C . ASN B 1 552 ? 13.82 -39.406 -15.031 1 82.06 552 ASN B C 1
ATOM 10020 O O . ASN B 1 552 ? 13.219 -38.906 -15.984 1 82.06 552 ASN B O 1
ATOM 10024 N N . LEU B 1 553 ? 13.297 -39.75 -13.922 1 89.19 553 LEU B N 1
ATOM 10025 C CA . LEU B 1 553 ? 11.875 -39.469 -13.719 1 89.19 553 LEU B CA 1
ATOM 10026 C C . LEU B 1 553 ? 11.594 -37.969 -13.766 1 89.19 553 LEU B C 1
ATOM 10028 O O . LEU B 1 553 ? 10.609 -37.531 -14.367 1 89.19 553 LEU B O 1
ATOM 10032 N N . SER B 1 554 ? 12.469 -37.219 -13.109 1 88.88 554 SER B N 1
ATOM 10033 C CA . SER B 1 554 ? 12.305 -35.781 -13.078 1 88.88 554 SER B CA 1
ATOM 10034 C C . SER B 1 554 ? 12.398 -35.156 -14.477 1 88.88 554 SER B C 1
ATOM 10036 O O . SER B 1 554 ? 11.594 -34.312 -14.844 1 88.88 554 SER B O 1
ATOM 10038 N N . ILE B 1 555 ? 13.305 -35.625 -15.227 1 82 555 ILE B N 1
ATOM 10039 C CA . ILE B 1 555 ? 13.484 -35.125 -16.594 1 82 555 ILE B CA 1
ATOM 10040 C C . ILE B 1 555 ? 12.258 -35.5 -17.422 1 82 555 ILE B C 1
ATOM 10042 O O . ILE B 1 555 ? 11.766 -34.656 -18.203 1 82 555 ILE B O 1
ATOM 10046 N N . ASN B 1 556 ? 11.789 -36.656 -17.219 1 84.06 556 ASN B N 1
ATOM 10047 C CA . ASN B 1 556 ? 10.594 -37.094 -17.938 1 84.06 556 ASN B CA 1
ATOM 10048 C C . ASN B 1 556 ? 9.383 -36.25 -17.594 1 84.06 556 ASN B C 1
ATOM 10050 O O . ASN B 1 556 ? 8.609 -35.875 -18.484 1 84.06 556 ASN B O 1
ATOM 10054 N N . LEU B 1 557 ? 9.242 -35.938 -16.359 1 88.31 557 LEU B N 1
ATOM 10055 C CA . LEU B 1 557 ? 8.117 -35.156 -15.906 1 88.31 557 LEU B CA 1
ATOM 10056 C C . LEU B 1 557 ? 8.188 -33.719 -16.469 1 88.31 557 LEU B C 1
ATOM 10058 O O . LEU B 1 557 ? 7.188 -33.188 -16.922 1 88.31 557 LEU B O 1
ATOM 10062 N N . ILE B 1 558 ? 9.336 -33.156 -16.422 1 85.38 558 ILE B N 1
ATOM 10063 C CA . ILE B 1 558 ? 9.523 -31.797 -16.953 1 85.38 558 ILE B CA 1
ATOM 10064 C C . ILE B 1 558 ? 9.211 -31.781 -18.453 1 85.38 558 ILE B C 1
ATOM 10066 O O . ILE B 1 558 ? 8.555 -30.859 -18.938 1 85.38 558 ILE B O 1
ATOM 10070 N N . THR B 1 559 ? 9.609 -32.812 -19.125 1 81.5 559 THR B N 1
ATOM 10071 C CA . THR B 1 559 ? 9.375 -32.875 -20.562 1 81.5 559 THR B CA 1
ATOM 10072 C C . THR B 1 559 ? 7.891 -33.062 -20.859 1 81.5 559 THR B C 1
ATOM 10074 O O . THR B 1 559 ? 7.383 -32.562 -21.859 1 81.5 559 THR B O 1
ATOM 10077 N N . LYS B 1 560 ? 7.23 -33.781 -20.047 1 84.5 560 LYS B N 1
ATOM 10078 C CA . LYS B 1 560 ? 5.797 -34 -20.219 1 84.5 560 LYS B CA 1
ATOM 10079 C C . LYS B 1 560 ? 5.035 -32.688 -20.062 1 84.5 560 LYS B C 1
ATOM 10081 O O . LYS B 1 560 ? 4.012 -32.469 -20.719 1 84.5 560 LYS B O 1
ATOM 10086 N N . ILE B 1 561 ? 5.488 -31.859 -19.172 1 84.88 561 ILE B N 1
ATOM 10087 C CA . ILE B 1 561 ? 4.867 -30.547 -19 1 84.88 561 ILE B CA 1
ATOM 10088 C C . ILE B 1 561 ? 4.984 -29.75 -20.297 1 84.88 561 ILE B C 1
ATOM 10090 O O . ILE B 1 561 ? 4.02 -29.125 -20.734 1 84.88 561 ILE B O 1
ATOM 10094 N N . TYR B 1 562 ? 6.137 -29.812 -20.797 1 76.69 562 TYR B N 1
ATOM 10095 C CA . TYR B 1 562 ? 6.375 -29.094 -22.047 1 76.69 562 TYR B CA 1
ATOM 10096 C C . TYR B 1 562 ? 5.457 -29.609 -23.156 1 76.69 562 TYR B C 1
ATOM 10098 O O . TYR B 1 562 ? 4.859 -28.828 -23.891 1 76.69 562 TYR B O 1
ATOM 10106 N N . TRP B 1 563 ? 5.344 -30.859 -23.188 1 80.19 563 TRP B N 1
ATOM 10107 C CA . TRP B 1 563 ? 4.484 -31.5 -24.188 1 80.19 563 TRP B CA 1
ATOM 10108 C C . TRP B 1 563 ? 3.027 -31.109 -23.969 1 80.19 563 TRP B C 1
ATOM 10110 O O . TRP B 1 563 ? 2.328 -30.75 -24.922 1 80.19 563 TRP B O 1
ATOM 10120 N N . ARG B 1 564 ? 2.605 -31.188 -22.781 1 83.12 564 ARG B N 1
ATOM 10121 C CA . ARG B 1 564 ? 1.219 -30.891 -22.438 1 83.12 564 ARG B CA 1
ATOM 10122 C C . ARG B 1 564 ? 0.869 -29.453 -22.781 1 83.12 564 ARG B C 1
ATOM 10124 O O . ARG B 1 564 ? -0.201 -29.172 -23.328 1 83.12 564 ARG B O 1
ATOM 10131 N N . LEU B 1 565 ? 1.668 -28.562 -22.453 1 78.38 565 LEU B N 1
ATOM 10132 C CA . LEU B 1 565 ? 1.422 -27.141 -22.719 1 78.38 565 LEU B CA 1
ATOM 10133 C C . LEU B 1 565 ? 1.377 -26.859 -24.219 1 78.38 565 LEU B C 1
ATOM 10135 O O . LEU B 1 565 ? 0.6 -26.016 -24.672 1 78.38 565 LEU B O 1
ATOM 10139 N N . ASN B 1 566 ? 2.109 -27.547 -24.969 1 71.62 566 ASN B N 1
ATOM 10140 C CA . ASN B 1 566 ? 2.092 -27.375 -26.422 1 71.62 566 ASN B CA 1
ATOM 10141 C C . ASN B 1 566 ? 0.815 -27.953 -27.031 1 71.62 566 ASN B C 1
ATOM 10143 O O . ASN B 1 566 ? 0.303 -27.406 -28.016 1 71.62 566 ASN B O 1
ATOM 10147 N N . GLN B 1 567 ? 0.465 -29.078 -26.516 1 73.69 567 GLN B N 1
ATOM 10148 C CA . GLN B 1 567 ? -0.755 -29.703 -27.016 1 73.69 567 GLN B CA 1
ATOM 10149 C C . GLN B 1 567 ? -1.965 -28.797 -26.797 1 73.69 567 GLN B C 1
ATOM 10151 O O . GLN B 1 567 ? -2.885 -28.781 -27.609 1 73.69 567 GLN B O 1
ATOM 10156 N N . ILE B 1 568 ? -2.037 -28.406 -25.688 1 67.25 568 ILE B N 1
ATOM 10157 C CA . ILE B 1 568 ? -3.191 -27.578 -25.391 1 67.25 568 ILE B CA 1
ATOM 10158 C C . ILE B 1 568 ? -3.18 -26.328 -26.266 1 67.25 568 ILE B C 1
ATOM 10160 O O . ILE B 1 568 ? -4.215 -25.688 -26.453 1 67.25 568 ILE B O 1
ATOM 10164 N N . GLY B 1 569 ? -2.379 -26.359 -27.484 1 55.91 569 GLY B N 1
ATOM 10165 C CA . GLY B 1 569 ? -2.43 -25.344 -28.531 1 55.91 569 GLY B CA 1
ATOM 10166 C C . GLY B 1 569 ? -1.837 -24.016 -28.109 1 55.91 569 GLY B C 1
ATOM 10167 O O . GLY B 1 569 ? -2.16 -22.969 -28.672 1 55.91 569 GLY B O 1
ATOM 10168 N N . GLU B 1 570 ? -1.428 -23.953 -27.031 1 49.09 570 GLU B N 1
ATOM 10169 C CA . GLU B 1 570 ? -1.221 -22.578 -26.609 1 49.09 570 GLU B CA 1
ATOM 10170 C C . GLU B 1 570 ? -0.03 -21.953 -27.328 1 49.09 570 GLU B C 1
ATOM 10172 O O . GLU B 1 570 ? 0.98 -21.625 -26.703 1 49.09 570 GLU B O 1
ATOM 10177 N N . MET B 1 571 ? 0.375 -22.484 -28.453 1 45.31 571 MET B N 1
ATOM 10178 C CA . MET B 1 571 ? 1.368 -21.672 -29.156 1 45.31 571 MET B CA 1
ATOM 10179 C C . MET B 1 571 ? 1.003 -20.203 -29.094 1 45.31 571 MET B C 1
ATOM 10181 O O . MET B 1 571 ? 1.884 -19.344 -29.016 1 45.31 571 MET B O 1
ATOM 10185 N N . LYS B 1 572 ? -0.323 -20.016 -29.344 1 48.75 572 LYS B N 1
ATOM 10186 C CA . LYS B 1 572 ? -0.679 -18.609 -29.484 1 48.75 572 LYS B CA 1
ATOM 10187 C C . LYS B 1 572 ? -1.068 -18.016 -28.125 1 48.75 572 LYS B C 1
ATOM 10189 O O . LYS B 1 572 ? -1.388 -16.828 -28.031 1 48.75 572 LYS B O 1
ATOM 10194 N N . ASN B 1 573 ? -1.124 -18.859 -27.078 1 57.22 573 ASN B N 1
ATOM 10195 C CA . ASN B 1 573 ? -1.316 -18.281 -25.766 1 57.22 573 ASN B CA 1
ATOM 10196 C C . ASN B 1 573 ? -0.001 -17.781 -25.172 1 57.22 573 ASN B C 1
ATOM 10198 O O . ASN B 1 573 ? 0.912 -18.562 -24.922 1 57.22 573 ASN B O 1
ATOM 10202 N N . ASP B 1 574 ? 0.041 -16.625 -25.219 1 64.31 574 ASP B N 1
ATOM 10203 C CA . ASP B 1 574 ? 1.294 -15.969 -24.844 1 64.31 574 ASP B CA 1
ATOM 10204 C C . ASP B 1 574 ? 1.79 -16.484 -23.484 1 64.31 574 ASP B C 1
ATOM 10206 O O . ASP B 1 574 ? 2.986 -16.719 -23.312 1 64.31 574 ASP B O 1
ATOM 10210 N N . ALA B 1 575 ? 0.83 -16.781 -22.594 1 64.56 575 ALA B N 1
ATOM 10211 C CA . ALA B 1 575 ? 1.232 -17.172 -21.25 1 64.56 575 ALA B CA 1
ATOM 10212 C C . ALA B 1 575 ? 1.825 -18.578 -21.234 1 64.56 575 ALA B C 1
ATOM 10214 O O . ALA B 1 575 ? 2.922 -18.797 -20.719 1 64.56 575 ALA B O 1
ATOM 10215 N N . THR B 1 576 ? 1.122 -19.5 -21.797 1 66.06 576 THR B N 1
ATOM 10216 C CA . THR B 1 576 ? 1.561 -20.891 -21.812 1 66.06 576 THR B CA 1
ATOM 10217 C C . THR B 1 576 ? 2.793 -21.062 -22.703 1 66.06 576 THR B C 1
ATOM 10219 O O . THR B 1 576 ? 3.703 -21.828 -22.359 1 66.06 576 THR B O 1
ATOM 10222 N N . ASP B 1 577 ? 2.766 -20.297 -23.75 1 66.94 577 ASP B N 1
ATOM 10223 C CA . ASP B 1 577 ? 3.91 -20.344 -24.656 1 66.94 577 ASP B CA 1
ATOM 10224 C C . ASP B 1 577 ? 5.176 -19.844 -23.969 1 66.94 577 ASP B C 1
ATOM 10226 O O . ASP B 1 577 ? 6.246 -20.438 -24.109 1 66.94 577 ASP B O 1
ATOM 10230 N N . THR B 1 578 ? 5.02 -18.812 -23.359 1 68.56 578 THR B N 1
ATOM 10231 C CA . THR B 1 578 ? 6.145 -18.234 -22.625 1 68.56 578 THR B CA 1
ATOM 10232 C C . THR B 1 578 ? 6.676 -19.234 -21.609 1 68.56 578 THR B C 1
ATOM 10234 O O . THR B 1 578 ? 7.883 -19.469 -21.516 1 68.56 578 THR B O 1
ATOM 10237 N N . VAL B 1 579 ? 5.824 -19.891 -20.984 1 70.12 579 VAL B N 1
ATOM 10238 C CA . VAL B 1 579 ? 6.191 -20.875 -19.969 1 70.12 579 VAL B CA 1
ATOM 10239 C C . VAL B 1 579 ? 6.879 -22.062 -20.641 1 70.12 579 VAL B C 1
ATOM 10241 O O . VAL B 1 579 ? 7.898 -22.562 -20.141 1 70.12 579 VAL B O 1
ATOM 10244 N N . GLY B 1 580 ? 6.324 -22.391 -21.766 1 69.62 580 GLY B N 1
ATOM 10245 C CA . GLY B 1 580 ? 6.922 -23.484 -22.5 1 69.62 580 GLY B CA 1
ATOM 10246 C C . GLY B 1 580 ? 8.336 -23.203 -22.969 1 69.62 580 GLY B C 1
ATOM 10247 O O . GLY B 1 580 ? 9.227 -24.047 -22.828 1 69.62 580 GLY B O 1
ATOM 10248 N N . LYS B 1 581 ? 8.539 -22.047 -23.344 1 68.62 581 LYS B N 1
ATOM 10249 C CA . LYS B 1 581 ? 9.867 -21.656 -23.812 1 68.62 581 LYS B CA 1
ATOM 10250 C C . LYS B 1 581 ? 10.859 -21.625 -22.656 1 68.62 581 LYS B C 1
ATOM 10252 O O . LYS B 1 581 ? 12.016 -22.016 -22.812 1 68.62 581 LYS B O 1
ATOM 10257 N N . ILE B 1 582 ? 10.422 -21.203 -21.594 1 69 582 ILE B N 1
ATOM 10258 C CA . ILE B 1 582 ? 11.273 -21.172 -20.406 1 69 582 ILE B CA 1
ATOM 10259 C C . ILE B 1 582 ? 11.664 -22.594 -20.016 1 69 582 ILE B C 1
ATOM 10261 O O . ILE B 1 582 ? 12.844 -22.875 -19.797 1 69 582 ILE B O 1
ATOM 10265 N N . ILE B 1 583 ? 10.75 -23.391 -20.047 1 68.25 583 ILE B N 1
ATOM 10266 C CA . ILE B 1 583 ? 10.984 -24.781 -19.641 1 68.25 583 ILE B CA 1
ATOM 10267 C C . ILE B 1 583 ? 11.875 -25.469 -20.672 1 68.25 583 ILE B C 1
ATOM 10269 O O . ILE B 1 583 ? 12.781 -26.219 -20.312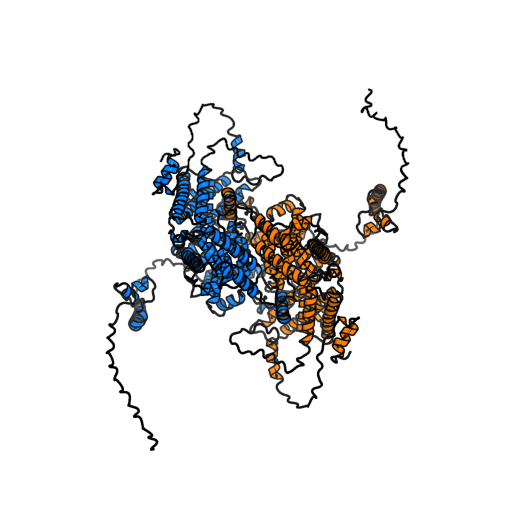 1 68.25 583 ILE B O 1
ATOM 10273 N N . LYS B 1 584 ? 11.664 -25.078 -21.875 1 67.81 584 LYS B N 1
ATOM 10274 C CA . LYS B 1 584 ? 12.484 -25.625 -22.938 1 67.81 584 LYS B CA 1
ATOM 10275 C C . LYS B 1 584 ? 13.945 -25.219 -22.781 1 67.81 584 LYS B C 1
ATOM 10277 O O . LYS B 1 584 ? 14.844 -26.062 -22.891 1 67.81 584 LYS B O 1
ATOM 10282 N N . ASN B 1 585 ? 14.172 -24.062 -22.547 1 65.25 585 ASN B N 1
ATOM 10283 C CA . ASN B 1 585 ? 15.531 -23.547 -22.406 1 65.25 585 ASN B CA 1
ATOM 10284 C C . ASN B 1 585 ? 16.219 -24.125 -21.188 1 65.25 585 ASN B C 1
ATOM 10286 O O . ASN B 1 585 ? 17.438 -24.375 -21.203 1 65.25 585 ASN B O 1
ATOM 10290 N N . LEU B 1 586 ? 15.5 -24.297 -20.172 1 62.34 586 LEU B N 1
ATOM 10291 C CA . LEU B 1 586 ? 16.031 -24.922 -18.969 1 62.34 586 LEU B CA 1
ATOM 10292 C C . LEU B 1 586 ? 16.484 -26.344 -19.25 1 62.34 586 LEU B C 1
ATOM 10294 O O . LEU B 1 586 ? 17.531 -26.766 -18.75 1 62.34 586 LEU B O 1
ATOM 10298 N N . VAL B 1 587 ? 15.875 -26.922 -19.953 1 54.66 587 VAL B N 1
ATOM 10299 C CA . VAL B 1 587 ? 16.188 -28.312 -20.25 1 54.66 587 VAL B CA 1
ATOM 10300 C C . VAL B 1 587 ? 17.359 -28.391 -21.234 1 54.66 587 VAL B C 1
ATOM 10302 O O . VAL B 1 587 ? 18.219 -29.25 -21.109 1 54.66 587 VAL B O 1
ATOM 10305 N N . LEU B 1 588 ? 17.656 -27.234 -21.969 1 51.41 588 LEU B N 1
ATOM 10306 C CA . LEU B 1 588 ? 18.688 -27.172 -23 1 51.41 588 LEU B CA 1
ATOM 10307 C C . LEU B 1 588 ? 20.031 -26.812 -22.391 1 51.41 588 LEU B C 1
ATOM 10309 O O . LEU B 1 588 ? 21.078 -27.328 -22.812 1 51.41 588 LEU B O 1
ATOM 10313 N N . ASP B 1 589 ? 20.219 -25.75 -21.594 1 48.78 589 ASP B N 1
ATOM 10314 C CA . ASP B 1 589 ? 21.469 -25.297 -21.016 1 48.78 589 ASP B CA 1
ATOM 10315 C C . ASP B 1 589 ? 22.188 -26.422 -20.297 1 48.78 589 ASP B C 1
ATOM 10317 O O . ASP B 1 589 ? 23.422 -26.453 -20.234 1 48.78 589 ASP B O 1
ATOM 10321 N N . ASN B 1 590 ? 21.688 -27.172 -19.578 1 40.16 590 ASN B N 1
ATOM 10322 C CA . ASN B 1 590 ? 22.406 -28.219 -18.859 1 40.16 590 ASN B CA 1
ATOM 10323 C C . ASN B 1 590 ? 22.906 -29.297 -19.797 1 40.16 590 ASN B C 1
ATOM 10325 O O . ASN B 1 590 ? 23.625 -30.219 -19.359 1 40.16 590 ASN B O 1
ATOM 10329 N N . LEU B 1 591 ? 22.516 -29.328 -21 1 39.03 591 LEU B N 1
ATOM 10330 C CA . LEU B 1 591 ? 23.062 -30.422 -21.781 1 39.03 591 LEU B CA 1
ATOM 10331 C C . LEU B 1 591 ? 24.375 -30.016 -22.438 1 39.03 591 LEU B C 1
ATOM 10333 O O . LEU B 1 591 ? 25 -30.812 -23.125 1 39.03 591 LEU B O 1
ATOM 10337 N N . GLY B 1 592 ? 25.484 -29.219 -21.891 1 33.84 592 GLY B N 1
ATOM 10338 C CA . GLY B 1 592 ? 26.875 -28.891 -22.172 1 33.84 592 GLY B CA 1
ATOM 10339 C C . GLY B 1 592 ? 27.062 -28.047 -23.422 1 33.84 592 GLY B C 1
ATOM 10340 O O . GLY B 1 592 ? 26.156 -27.984 -24.266 1 33.84 592 GLY B O 1
ATOM 10341 N N . PRO B 1 593 ? 28.125 -26.984 -23.406 1 34.84 593 PRO B N 1
ATOM 10342 C CA . PRO B 1 593 ? 28.5 -26.094 -24.5 1 34.84 593 PRO B CA 1
ATOM 10343 C C . PRO B 1 593 ? 28.781 -26.844 -25.812 1 34.84 593 PRO B C 1
ATOM 10345 O O . PRO B 1 593 ? 29.672 -27.688 -25.859 1 34.84 593 PRO B O 1
ATOM 10348 N N . THR B 1 594 ? 28.109 -27.281 -26.625 1 30.7 594 THR B N 1
ATOM 10349 C CA . THR B 1 594 ? 28.688 -27.875 -27.828 1 30.7 594 THR B CA 1
ATOM 10350 C C . THR B 1 594 ? 29.438 -26.828 -28.625 1 30.7 594 THR B C 1
ATOM 10352 O O . THR B 1 594 ? 30.281 -27.156 -29.453 1 30.7 594 THR B O 1
ATOM 10355 N N . ASP B 1 595 ? 29.031 -25.594 -29.094 1 29.67 595 ASP B N 1
ATOM 10356 C CA . ASP B 1 595 ? 29.812 -24.734 -30 1 29.67 595 ASP B CA 1
ATOM 10357 C C . ASP B 1 595 ? 30.844 -23.922 -29.219 1 29.67 595 ASP B C 1
ATOM 10359 O O . ASP B 1 595 ? 30.484 -23.188 -28.297 1 29.67 595 ASP B O 1
ATOM 10363 N N . PRO B 1 596 ? 32.281 -24.172 -29.359 1 29.98 596 PRO B N 1
ATOM 10364 C CA . PRO B 1 596 ? 33.375 -23.328 -28.891 1 29.98 596 PRO B CA 1
ATOM 10365 C C . PRO B 1 596 ? 33.156 -21.844 -29.234 1 29.98 596 PRO B C 1
ATOM 10367 O O . PRO B 1 596 ? 33.75 -20.984 -28.578 1 29.98 596 PRO B O 1
ATOM 10370 N N . SER B 1 597 ? 32.969 -21.609 -30.578 1 29.61 597 SER B N 1
ATOM 10371 C CA . SER B 1 597 ? 33.312 -20.281 -31.031 1 29.61 597 SER B CA 1
ATOM 10372 C C . SER B 1 597 ? 32.531 -19.203 -30.281 1 29.61 597 SER B C 1
ATOM 10374 O O . SER B 1 597 ? 32.875 -18.031 -30.312 1 29.61 597 SER B O 1
ATOM 10376 N N . SER B 1 598 ? 31.266 -19.312 -30.328 1 27.39 598 SER B N 1
ATOM 10377 C CA . SER B 1 598 ? 30.703 -18.062 -29.828 1 27.39 598 SER B CA 1
ATOM 10378 C C . SER B 1 598 ? 30.969 -17.891 -28.344 1 27.39 598 SER B C 1
ATOM 10380 O O . SER B 1 598 ? 30.375 -18.594 -27.516 1 27.39 598 SER B O 1
ATOM 10382 N N . THR B 1 599 ? 32.219 -17.609 -28 1 25.84 599 THR B N 1
ATOM 10383 C CA . THR B 1 599 ? 32.719 -16.969 -26.781 1 25.84 599 THR B CA 1
ATOM 10384 C C . THR B 1 599 ? 31.766 -15.844 -26.359 1 25.84 599 THR B C 1
ATOM 10386 O O . THR B 1 599 ? 31.719 -14.789 -26.984 1 25.84 599 THR B O 1
ATOM 10389 N N . VAL B 1 600 ? 30.578 -16.047 -26.125 1 26.2 600 VAL B N 1
ATOM 10390 C CA . VAL B 1 600 ? 30.078 -14.875 -25.406 1 26.2 600 VAL B CA 1
ATOM 10391 C C . VAL B 1 600 ? 31.047 -14.508 -24.281 1 26.2 600 VAL B C 1
ATOM 10393 O O . VAL B 1 600 ? 31.203 -15.273 -23.328 1 26.2 600 VAL B O 1
ATOM 10396 N N . ASN B 1 601 ? 32.219 -13.906 -24.672 1 24.03 601 ASN B N 1
ATOM 10397 C CA . ASN B 1 601 ? 33.062 -13.133 -23.766 1 24.03 601 ASN B CA 1
ATOM 10398 C C . ASN B 1 601 ? 32.219 -12.234 -22.844 1 24.03 601 ASN B C 1
ATOM 10400 O O . ASN B 1 601 ? 31.688 -11.211 -23.297 1 24.03 601 ASN B O 1
ATOM 10404 N N . ILE B 1 602 ? 31.484 -12.805 -22.016 1 25.5 602 ILE B N 1
ATOM 10405 C CA . ILE B 1 602 ? 31.094 -11.898 -20.953 1 25.5 602 ILE B CA 1
ATOM 10406 C C . ILE B 1 602 ? 32.344 -11.258 -20.328 1 25.5 602 ILE B C 1
ATOM 10408 O O . ILE B 1 602 ? 33.125 -11.938 -19.672 1 25.5 602 ILE B O 1
ATOM 10412 N N . ASN B 1 603 ? 33.062 -10.438 -21.125 1 23.52 603 ASN B N 1
ATOM 10413 C CA . ASN B 1 603 ? 34.125 -9.609 -20.562 1 23.52 603 ASN B CA 1
ATOM 10414 C C . ASN B 1 603 ? 33.719 -9.055 -19.203 1 23.52 603 ASN B C 1
ATOM 10416 O O . ASN B 1 603 ? 32.688 -8.391 -19.062 1 23.52 603 ASN B O 1
ATOM 10420 N N . SER B 1 604 ? 34.375 -9.656 -18.156 1 24.97 604 SER B N 1
ATOM 10421 C CA . SER B 1 604 ? 34.469 -9.453 -16.719 1 24.97 604 SER B CA 1
ATOM 10422 C C . SER B 1 604 ? 34.844 -8.016 -16.391 1 24.97 604 SER B C 1
ATOM 10424 O O . SER B 1 604 ? 35.094 -7.68 -15.219 1 24.97 604 SER B O 1
ATOM 10426 N N . ASN B 1 605 ? 35.375 -7.188 -17.344 1 23.22 605 ASN B N 1
ATOM 10427 C CA . ASN B 1 605 ? 36.219 -6.168 -16.734 1 23.22 605 ASN B CA 1
ATOM 10428 C C . ASN B 1 605 ? 35.406 -5.258 -15.805 1 23.22 605 ASN B C 1
ATOM 10430 O O . ASN B 1 605 ? 35.969 -4.301 -15.25 1 23.22 605 ASN B O 1
ATOM 10434 N N . SER B 1 606 ? 34.312 -4.867 -16.203 1 24.38 606 SER B N 1
ATOM 10435 C CA . SER B 1 606 ? 34.156 -3.625 -15.453 1 24.38 606 SER B CA 1
ATOM 10436 C C . SER B 1 606 ? 34.062 -3.895 -13.953 1 24.38 606 SER B C 1
ATOM 10438 O O . SER B 1 606 ? 33.656 -4.973 -13.523 1 24.38 606 SER B O 1
ATOM 10440 N N . GLY B 1 607 ? 34.844 -3.139 -12.906 1 24.36 607 GLY B N 1
ATOM 10441 C CA . GLY B 1 607 ? 35.125 -3.182 -11.484 1 24.36 607 GLY B CA 1
ATOM 10442 C C . GLY B 1 607 ? 33.969 -3.648 -10.656 1 24.36 607 GLY B C 1
ATOM 10443 O O . GLY B 1 607 ? 33.969 -4.754 -10.109 1 24.36 607 GLY B O 1
ATOM 10444 N N . GLY B 1 608 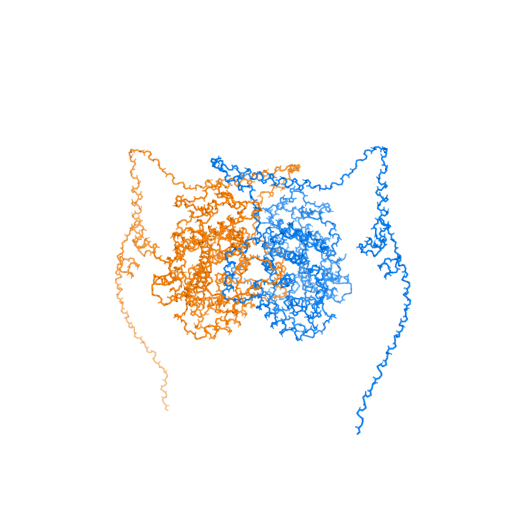? 33.375 -2.756 -9.797 1 25.92 608 GLY B N 1
ATOM 10445 C CA . GLY B 1 608 ? 32.812 -3.012 -8.477 1 25.92 608 GLY B CA 1
ATOM 10446 C C . GLY B 1 608 ? 31.562 -3.891 -8.516 1 25.92 608 GLY B C 1
ATOM 10447 O O . GLY B 1 608 ? 30.781 -3.898 -7.57 1 25.92 608 GLY B O 1
ATOM 10448 N N . ASP B 1 609 ? 31.312 -4.516 -9.602 1 24.83 609 ASP B N 1
ATOM 10449 C CA . ASP B 1 609 ? 29.969 -5.043 -9.844 1 24.83 609 ASP B CA 1
ATOM 10450 C C . ASP B 1 609 ? 29.734 -6.312 -9.031 1 24.83 609 ASP B C 1
ATOM 10452 O O . ASP B 1 609 ? 30.438 -7.309 -9.195 1 24.83 609 ASP B O 1
ATOM 10456 N N . ASN B 1 610 ? 29.203 -6.262 -7.762 1 26.09 610 ASN B N 1
ATOM 10457 C CA . ASN B 1 610 ? 28.75 -7.289 -6.828 1 26.09 610 ASN B CA 1
ATOM 10458 C C . ASN B 1 610 ? 28.047 -8.43 -7.555 1 26.09 610 ASN B C 1
ATOM 10460 O O . ASN B 1 610 ? 27.094 -8.195 -8.32 1 26.09 610 ASN B O 1
ATOM 10464 N N . ASN B 1 611 ? 28.719 -9.57 -7.82 1 27.41 611 ASN B N 1
ATOM 10465 C CA . ASN B 1 611 ? 28.516 -10.945 -8.273 1 27.41 611 ASN B CA 1
ATOM 10466 C C . ASN B 1 611 ? 27.281 -11.57 -7.637 1 27.41 611 ASN B C 1
ATOM 10468 O O . ASN B 1 611 ? 27.375 -12.172 -6.562 1 27.41 611 ASN B O 1
ATOM 10472 N N . ASP B 1 612 ? 26.203 -10.984 -7.617 1 26.62 612 ASP B N 1
ATOM 10473 C CA . ASP B 1 612 ? 25.062 -11.562 -6.93 1 26.62 612 ASP B CA 1
ATOM 10474 C C . ASP B 1 612 ? 24.688 -12.922 -7.523 1 26.62 612 ASP B C 1
ATOM 10476 O O . ASP B 1 612 ? 24.094 -13.758 -6.844 1 26.62 612 ASP B O 1
ATOM 10480 N N . TYR B 1 613 ? 24.734 -13.258 -8.898 1 25.66 613 TYR B N 1
ATOM 10481 C CA . TYR B 1 613 ? 23.844 -14.344 -9.305 1 25.66 613 TYR B CA 1
ATOM 10482 C C . TYR B 1 613 ? 24.5 -15.703 -9.078 1 25.66 613 TYR B C 1
ATOM 10484 O O . TYR B 1 613 ? 24.125 -16.688 -9.711 1 25.66 613 TYR B O 1
ATOM 10492 N N . ASN B 1 614 ? 25.656 -15.953 -8.641 1 26.12 614 ASN B N 1
ATOM 10493 C CA . ASN B 1 614 ? 25.906 -17.391 -8.555 1 26.12 614 ASN B CA 1
ATOM 10494 C C . ASN B 1 614 ? 24.969 -18.062 -7.547 1 26.12 614 ASN B C 1
ATOM 10496 O O . ASN B 1 614 ? 25.109 -17.859 -6.34 1 26.12 614 ASN B O 1
ATOM 10500 N N . VAL B 1 615 ? 23.828 -18.438 -7.789 1 25.44 615 VAL B N 1
ATOM 10501 C CA . VAL B 1 615 ? 23.234 -19.312 -6.793 1 25.44 615 VAL B CA 1
ATOM 10502 C C . VAL B 1 615 ? 24.25 -20.375 -6.355 1 25.44 615 VAL B C 1
ATOM 10504 O O . VAL B 1 615 ? 24.469 -20.578 -5.156 1 25.44 615 VAL B O 1
ATOM 10507 N N . PHE B 1 616 ? 24.359 -21.641 -7.152 1 26.06 616 PHE B N 1
ATOM 10508 C CA . PHE B 1 616 ? 25.156 -22.812 -6.805 1 26.06 616 PHE B CA 1
ATOM 10509 C C . PHE B 1 616 ? 26.625 -22.609 -7.125 1 26.06 616 PHE B C 1
ATOM 10511 O O . PHE B 1 616 ? 27.453 -23.484 -6.891 1 26.06 616 PHE B O 1
ATOM 10518 N N . ARG B 1 617 ? 27.031 -21.656 -7.941 1 27.08 617 ARG B N 1
ATOM 10519 C CA . ARG B 1 617 ? 28.406 -21.75 -8.391 1 27.08 617 ARG B CA 1
ATOM 10520 C C . ARG B 1 617 ? 29.375 -21.469 -7.242 1 27.08 617 ARG B C 1
ATOM 10522 O O . ARG B 1 617 ? 30.594 -21.578 -7.406 1 27.08 617 ARG B O 1
ATOM 10529 N N . ASN B 1 618 ? 28.938 -20.797 -6.223 1 28.75 618 ASN B N 1
ATOM 10530 C CA . ASN B 1 618 ? 30.109 -20.578 -5.379 1 28.75 618 ASN B CA 1
ATOM 10531 C C . ASN B 1 618 ? 30.641 -21.906 -4.82 1 28.75 618 ASN B C 1
ATOM 10533 O O . ASN B 1 618 ? 31.688 -21.922 -4.164 1 28.75 618 ASN B O 1
ATOM 10537 N N . GLN B 1 619 ? 29.766 -22.938 -4.758 1 26.41 619 GLN B N 1
ATOM 10538 C CA . GLN B 1 619 ? 30.453 -24.031 -4.094 1 26.41 619 GLN B CA 1
ATOM 10539 C C . GLN B 1 619 ? 31.469 -24.688 -5.027 1 26.41 619 GLN B C 1
ATOM 10541 O O . GLN B 1 619 ? 32.438 -25.328 -4.566 1 26.41 619 GLN B O 1
ATOM 10546 N N . GLN B 1 620 ? 31.203 -24.797 -6.344 1 27.28 620 GLN B N 1
ATOM 10547 C CA . GLN B 1 620 ? 32.094 -25.703 -7.074 1 27.28 620 GLN B CA 1
ATOM 10548 C C . GLN B 1 620 ? 33.5 -25.141 -7.172 1 27.28 620 GLN B C 1
ATOM 10550 O O . GLN B 1 620 ? 34.438 -25.828 -7.613 1 27.28 620 GLN B O 1
ATOM 10555 N N . GLN B 1 621 ? 33.656 -23.859 -7.039 1 28.67 621 GLN B N 1
ATOM 10556 C CA . GLN B 1 621 ? 35.094 -23.562 -7.242 1 28.67 621 GLN B CA 1
ATOM 10557 C C . GLN B 1 621 ? 35.938 -24.203 -6.152 1 28.67 621 GLN B C 1
ATOM 10559 O O . GLN B 1 621 ? 37.156 -24.344 -6.305 1 28.67 621 GLN B O 1
ATOM 10564 N N . GLN B 1 622 ? 35.344 -24.359 -4.957 1 25.91 622 GLN B N 1
ATOM 10565 C CA . GLN B 1 622 ? 36.312 -24.984 -4.062 1 25.91 622 GLN B CA 1
ATOM 10566 C C . GLN B 1 622 ? 36.594 -26.422 -4.453 1 25.91 622 GLN B C 1
ATOM 10568 O O . GLN B 1 622 ? 37.625 -26.984 -4.121 1 25.91 622 GLN B O 1
ATOM 10573 N N . MET B 1 623 ? 35.531 -27.125 -4.977 1 23.72 623 MET B N 1
ATOM 10574 C CA . MET B 1 623 ? 35.906 -28.531 -5.168 1 23.72 623 MET B CA 1
ATOM 10575 C C . MET B 1 623 ? 36.844 -28.688 -6.355 1 23.72 623 MET B C 1
ATOM 10577 O O . MET B 1 623 ? 37.438 -29.766 -6.555 1 23.72 623 MET B O 1
ATOM 10581 N N . SER B 1 624 ? 36.719 -27.797 -7.355 1 26 624 SER B N 1
ATOM 10582 C CA . SER B 1 624 ? 37.562 -28.156 -8.5 1 26 624 SER B CA 1
ATOM 10583 C C . SER B 1 624 ? 39.062 -28.031 -8.148 1 26 624 SER B C 1
ATOM 10585 O O . SER B 1 624 ? 39.906 -28.312 -8.992 1 26 624 SER B O 1
ATOM 10587 N N . SER B 1 625 ? 39.375 -27.422 -7.031 1 25.64 625 SER B N 1
ATOM 10588 C CA . SER B 1 625 ? 40.844 -27.469 -6.941 1 25.64 625 SER B CA 1
ATOM 10589 C C . SER B 1 625 ? 41.344 -28.906 -6.887 1 25.64 625 SER B C 1
ATOM 10591 O O . SER B 1 625 ? 42.562 -29.141 -6.863 1 25.64 625 SER B O 1
ATOM 10593 N N . LEU B 1 626 ? 40.406 -29.844 -6.449 1 22.34 626 LEU B N 1
ATOM 10594 C CA . LEU B 1 626 ? 41.094 -31.094 -6.25 1 22.34 626 LEU B CA 1
ATOM 10595 C C . LEU B 1 626 ? 41.438 -31.75 -7.586 1 22.34 626 LEU B C 1
ATOM 10597 O O . LEU B 1 626 ? 42.188 -32.719 -7.637 1 22.34 626 LEU B O 1
ATOM 10601 N N . ARG B 1 627 ? 40.5 -31.656 -8.648 1 23.5 627 ARG B N 1
ATOM 10602 C CA . ARG B 1 627 ? 40.844 -32.625 -9.703 1 23.5 627 ARG B CA 1
ATOM 10603 C C . ARG B 1 627 ? 42.031 -32.156 -10.523 1 23.5 627 ARG B C 1
ATOM 10605 O O . ARG B 1 627 ? 41.875 -31.438 -11.516 1 23.5 627 ARG B O 1
ATOM 10612 N N . SER B 1 628 ? 42.969 -31.406 -9.945 1 22.22 628 SER B N 1
ATOM 10613 C CA . SER B 1 628 ? 44.062 -31 -10.828 1 22.22 628 SER B CA 1
ATOM 10614 C C . SER B 1 628 ? 44.625 -32.188 -11.602 1 22.22 628 SER B C 1
ATOM 10616 O O . SER B 1 628 ? 45.219 -32 -12.664 1 22.22 628 SER B O 1
ATOM 10618 N N . THR B 1 629 ? 44.844 -33.344 -10.953 1 20.73 629 THR B N 1
ATOM 10619 C CA . THR B 1 629 ? 46.125 -33.906 -11.375 1 20.73 629 THR B CA 1
ATOM 10620 C C . THR B 1 629 ? 46 -34.594 -12.742 1 20.73 629 THR B C 1
ATOM 10622 O O . THR B 1 629 ? 46.969 -34.625 -13.508 1 20.73 629 THR B O 1
ATOM 10625 N N . THR B 1 630 ? 45.062 -35.656 -13.039 1 20.91 630 THR B N 1
ATOM 10626 C CA . THR B 1 630 ? 45.625 -36.688 -13.914 1 20.91 630 THR B CA 1
ATOM 10627 C C . THR B 1 630 ? 45.469 -36.281 -15.375 1 20.91 630 THR B C 1
ATOM 10629 O O . THR B 1 630 ? 44.344 -36 -15.836 1 20.91 630 THR B O 1
ATOM 10632 N N . SER B 1 631 ? 46.531 -35.875 -16.172 1 21.48 631 SER B N 1
ATOM 10633 C CA . SER B 1 631 ? 46.906 -35.406 -17.5 1 21.48 631 SER B CA 1
ATOM 10634 C C . SER B 1 631 ? 46.562 -36.469 -18.562 1 21.48 631 SER B C 1
ATOM 10636 O O . SER B 1 631 ? 47.062 -36.375 -19.688 1 21.48 631 SER B O 1
ATOM 10638 N N . THR B 1 632 ? 45.75 -37.625 -18.406 1 21.53 632 THR B N 1
ATOM 10639 C CA . THR B 1 632 ? 45.969 -38.531 -19.516 1 21.53 632 THR B CA 1
ATOM 10640 C C . THR B 1 632 ? 45.469 -37.938 -20.828 1 21.53 632 THR B C 1
ATOM 10642 O O . THR B 1 632 ? 44.406 -37.312 -20.859 1 21.53 632 THR B O 1
ATOM 10645 N N . THR B 1 633 ? 46.281 -37.906 -22.016 1 23.19 633 THR B N 1
ATOM 10646 C CA . THR B 1 633 ? 46.469 -37.375 -23.359 1 23.19 633 THR B CA 1
ATOM 10647 C C . THR B 1 633 ? 45.406 -37.938 -24.312 1 23.19 633 THR B C 1
ATOM 10649 O O . THR B 1 633 ? 45.438 -37.656 -25.5 1 23.19 633 THR B O 1
ATOM 10652 N N . GLY B 1 634 ? 44.5 -38.969 -23.953 1 21.72 634 GLY B N 1
ATOM 10653 C CA . GLY B 1 634 ? 44.031 -39.688 -25.125 1 21.72 634 GLY B CA 1
ATOM 10654 C C . GLY B 1 634 ? 43.219 -38.844 -26.062 1 21.72 634 GLY B C 1
ATOM 10655 O O . GLY B 1 634 ? 42.688 -37.812 -25.656 1 21.72 634 GLY B O 1
ATOM 10656 N N . SER B 1 635 ? 43.5 -38.812 -27.469 1 23.97 635 SER B N 1
ATOM 10657 C CA . SER B 1 635 ? 43 -38.188 -28.703 1 23.97 635 SER B CA 1
ATOM 10658 C C . SER B 1 635 ? 41.5 -38.375 -28.859 1 23.97 635 SER B C 1
ATOM 10660 O O . SER B 1 635 ? 41.031 -39.469 -29.188 1 23.97 635 SER B O 1
ATOM 10662 N N . VAL B 1 636 ? 40.688 -38.156 -27.859 1 23.67 636 VAL B N 1
ATOM 10663 C CA . VAL B 1 636 ? 39.281 -38.469 -28.156 1 23.67 636 VAL B CA 1
ATOM 10664 C C . VAL B 1 636 ? 38.812 -37.594 -29.328 1 23.67 636 VAL B C 1
ATOM 10666 O O . VAL B 1 636 ? 39 -36.375 -29.328 1 23.67 636 VAL B O 1
ATOM 10669 N N . THR B 1 637 ? 38.75 -38.25 -30.578 1 23.95 637 THR B N 1
ATOM 10670 C CA . THR B 1 637 ? 38.156 -37.781 -31.828 1 23.95 637 THR B CA 1
ATOM 10671 C C . THR B 1 637 ? 36.875 -36.969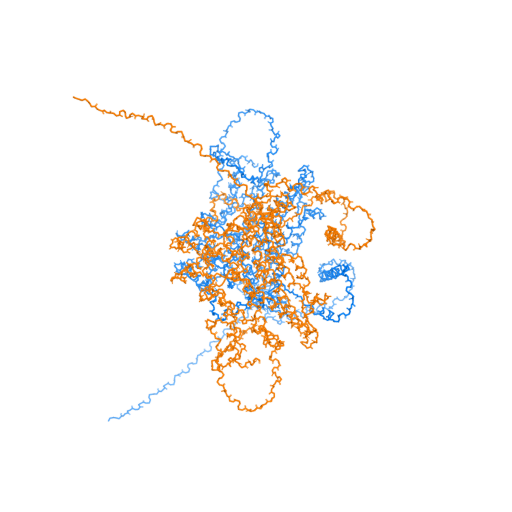 -31.562 1 23.95 637 THR B C 1
ATOM 10673 O O . THR B 1 637 ? 36.062 -37.344 -30.703 1 23.95 637 THR B O 1
ATOM 10676 N N . GLU B 1 638 ? 36.906 -35.75 -31.891 1 27.64 638 GLU B N 1
ATOM 10677 C CA . GLU B 1 638 ? 35.969 -34.625 -31.859 1 27.64 638 GLU B CA 1
ATOM 10678 C C . GLU B 1 638 ? 34.656 -35 -32.531 1 27.64 638 GLU B C 1
ATOM 10680 O O . GLU B 1 638 ? 34.531 -34.938 -33.75 1 27.64 638 GLU B O 1
ATOM 10685 N N . GLN B 1 639 ? 34.125 -36.312 -32.281 1 25.7 639 GLN B N 1
ATOM 10686 C CA . GLN B 1 639 ? 32.875 -36.562 -32.969 1 25.7 639 GLN B CA 1
ATOM 10687 C C . GLN B 1 639 ? 31.938 -35.344 -32.875 1 25.7 639 GLN B C 1
ATOM 10689 O O . GLN B 1 639 ? 31.906 -34.656 -31.859 1 25.7 639 GLN B O 1
ATOM 10694 N N . ASN B 1 640 ? 31.469 -34.844 -34.094 1 26.84 640 ASN B N 1
ATOM 10695 C CA . ASN B 1 640 ? 30.531 -33.812 -34.5 1 26.84 640 ASN B CA 1
ATOM 10696 C C . ASN B 1 640 ? 29.312 -33.75 -33.562 1 26.84 640 ASN B C 1
ATOM 10698 O O . ASN B 1 640 ? 28.5 -34.688 -33.562 1 26.84 640 ASN B O 1
ATOM 10702 N N . ASN B 1 641 ? 29.578 -33.531 -32.406 1 30.25 641 ASN B N 1
ATOM 10703 C CA . ASN B 1 641 ? 28.578 -33.469 -31.328 1 30.25 641 ASN B CA 1
ATOM 10704 C C . ASN B 1 641 ? 27.375 -32.656 -31.75 1 30.25 641 ASN B C 1
ATOM 10706 O O . ASN B 1 641 ? 27.469 -31.422 -31.859 1 30.25 641 ASN B O 1
ATOM 10710 N N . GLY B 1 642 ? 26.5 -33.125 -32.719 1 28.52 642 GLY B N 1
ATOM 10711 C CA . GLY B 1 642 ? 25.234 -32.625 -33.281 1 28.52 642 GLY B CA 1
ATOM 10712 C C . GLY B 1 642 ? 24.406 -31.891 -32.25 1 28.52 642 GLY B C 1
ATOM 10713 O O . GLY B 1 642 ? 24.406 -32.219 -31.062 1 28.52 642 GLY B O 1
ATOM 10714 N N . LEU B 1 643 ? 24.172 -30.609 -32.469 1 32.81 643 LEU B N 1
ATOM 10715 C CA . LEU B 1 643 ? 23.297 -29.641 -31.812 1 32.81 643 LEU B CA 1
ATOM 10716 C C . LEU B 1 643 ? 21.969 -30.266 -31.422 1 32.81 643 LEU B C 1
ATOM 10718 O O . LEU B 1 643 ? 21.297 -30.859 -32.25 1 32.81 643 LEU B O 1
ATOM 10722 N N . PHE B 1 644 ? 21.875 -30.812 -30.297 1 34.12 644 PHE B N 1
ATOM 10723 C CA . PHE B 1 644 ? 20.594 -31.344 -29.812 1 34.12 644 PHE B CA 1
ATOM 10724 C C . PHE B 1 644 ? 19.469 -30.375 -30.078 1 34.12 644 PHE B C 1
ATOM 10726 O O . PHE B 1 644 ? 19.422 -29.281 -29.5 1 34.12 644 PHE B O 1
ATOM 10733 N N . GLU B 1 645 ? 19 -30.203 -31.219 1 41.16 645 GLU B N 1
ATOM 10734 C CA . GLU B 1 645 ? 17.781 -29.484 -31.531 1 41.16 645 GLU B CA 1
ATOM 10735 C C . GLU B 1 645 ? 16.547 -30.219 -31.016 1 41.16 645 GLU B C 1
ATOM 10737 O O . GLU B 1 645 ? 16.375 -31.406 -31.266 1 41.16 645 GLU B O 1
ATOM 10742 N N . ILE B 1 646 ? 16 -29.703 -29.844 1 47.28 646 ILE B N 1
ATOM 10743 C CA . ILE B 1 646 ? 14.711 -30.297 -29.484 1 47.28 646 ILE B CA 1
ATOM 10744 C C . ILE B 1 646 ? 13.82 -30.359 -30.719 1 47.28 646 ILE B C 1
ATOM 10746 O O . ILE B 1 646 ? 13.68 -29.375 -31.453 1 47.28 646 ILE B O 1
ATOM 10750 N N . PRO B 1 647 ? 13.461 -31.438 -30.906 1 54.16 647 PRO B N 1
ATOM 10751 C CA . PRO B 1 647 ? 12.57 -31.531 -32.062 1 54.16 647 PRO B CA 1
ATOM 10752 C C . PRO B 1 647 ? 11.305 -30.688 -31.906 1 54.16 647 PRO B C 1
ATOM 10754 O O . PRO B 1 647 ? 10.875 -30.422 -30.781 1 54.16 647 PRO B O 1
ATOM 10757 N N . ASP B 1 648 ? 10.906 -29.938 -32.812 1 54.19 648 ASP B N 1
ATOM 10758 C CA . ASP B 1 648 ? 9.633 -29.219 -32.875 1 54.19 648 ASP B CA 1
ATOM 10759 C C . ASP B 1 648 ? 8.469 -30.125 -32.469 1 54.19 648 ASP B C 1
ATOM 10761 O O . ASP B 1 648 ? 8.18 -31.109 -33.156 1 54.19 648 ASP B O 1
ATOM 10765 N N . VAL B 1 649 ? 7.953 -29.906 -31.312 1 60 649 VAL B N 1
ATOM 10766 C CA . VAL B 1 649 ? 6.871 -30.719 -30.766 1 60 649 VAL B CA 1
ATOM 10767 C C . VAL B 1 649 ? 5.758 -30.875 -31.797 1 60 649 VAL B C 1
ATOM 10769 O O . VAL B 1 649 ? 5.078 -31.906 -31.844 1 60 649 VAL B O 1
ATOM 10772 N N . GLY B 1 650 ? 5.594 -29.781 -32.531 1 58.44 650 GLY B N 1
ATOM 10773 C CA . GLY B 1 650 ? 4.551 -29.812 -33.531 1 58.44 650 GLY B CA 1
ATOM 10774 C C . GLY B 1 650 ? 4.73 -30.922 -34.562 1 58.44 650 GLY B C 1
ATOM 10775 O O . GLY B 1 650 ? 3.793 -31.281 -35.281 1 58.44 650 GLY B O 1
ATOM 10776 N N . LYS B 1 651 ? 5.887 -31.469 -34.531 1 60.03 651 LYS B N 1
ATOM 10777 C CA . LYS B 1 651 ? 6.199 -32.469 -35.531 1 60.03 651 LYS B CA 1
ATOM 10778 C C . LYS B 1 651 ? 5.891 -33.875 -35.031 1 60.03 651 LYS B C 1
ATOM 10780 O O . LYS B 1 651 ? 6.023 -34.875 -35.75 1 60.03 651 LYS B O 1
ATOM 10785 N N . PHE B 1 652 ? 5.457 -33.812 -33.719 1 61.91 652 PHE B N 1
ATOM 10786 C CA . PHE B 1 652 ? 5.27 -35.125 -33.156 1 61.91 652 PHE B CA 1
ATOM 10787 C C . PHE B 1 652 ? 3.812 -35.375 -32.75 1 61.91 652 PHE B C 1
ATOM 10789 O O . PHE B 1 652 ? 3.137 -34.438 -32.312 1 61.91 652 PHE B O 1
ATOM 10796 N N . ASP B 1 653 ? 3.326 -36.531 -33.094 1 60.03 653 ASP B N 1
ATOM 10797 C CA . ASP B 1 653 ? 1.944 -36.875 -32.781 1 60.03 653 ASP B CA 1
ATOM 10798 C C . ASP B 1 653 ? 1.82 -37.375 -31.344 1 60.03 653 ASP B C 1
ATOM 10800 O O . ASP B 1 653 ? 0.776 -37.219 -30.703 1 60.03 653 ASP B O 1
ATOM 10804 N N . THR B 1 654 ? 2.83 -38.125 -30.922 1 62.44 654 THR B N 1
ATOM 10805 C CA . THR B 1 654 ? 2.771 -38.688 -29.578 1 62.44 654 THR B CA 1
ATOM 10806 C C . THR B 1 654 ? 3.951 -38.219 -28.734 1 62.44 654 THR B C 1
ATOM 10808 O O . THR B 1 654 ? 4.996 -37.844 -29.266 1 62.44 654 THR B O 1
ATOM 10811 N N . PHE B 1 655 ? 3.826 -38.188 -27.359 1 66 655 PHE B N 1
ATOM 10812 C CA . PHE B 1 655 ? 4.867 -37.781 -26.422 1 66 655 PHE B CA 1
ATOM 10813 C C . PHE B 1 655 ? 6.062 -38.719 -26.516 1 66 655 PHE B C 1
ATOM 10815 O O . PHE B 1 655 ? 7.211 -38.281 -26.422 1 66 655 PHE B O 1
ATOM 10822 N N . GLU B 1 656 ? 5.801 -40.031 -26.625 1 61.78 656 GLU B N 1
ATOM 10823 C CA . GLU B 1 656 ? 6.859 -41.031 -26.672 1 61.78 656 GLU B CA 1
ATOM 10824 C C . GLU B 1 656 ? 7.816 -40.75 -27.828 1 61.78 656 GLU B C 1
ATOM 10826 O O . GLU B 1 656 ? 9.039 -40.844 -27.672 1 61.78 656 GLU B O 1
ATOM 10831 N N . ASP B 1 657 ? 7.223 -40.406 -28.938 1 63.12 657 ASP B N 1
ATOM 10832 C CA . ASP B 1 657 ? 8.047 -40.125 -30.109 1 63.12 657 ASP B CA 1
ATOM 10833 C C . ASP B 1 657 ? 8.891 -38.875 -29.891 1 63.12 657 ASP B C 1
ATOM 10835 O O . ASP B 1 657 ? 10.07 -38.844 -30.234 1 63.12 657 ASP B O 1
ATOM 10839 N N . PHE B 1 658 ? 8.273 -37.938 -29.328 1 60.19 658 PHE B N 1
ATOM 10840 C CA . PHE B 1 658 ? 8.953 -36.688 -29.016 1 60.19 658 PHE B CA 1
ATOM 10841 C C . PHE B 1 658 ? 10.102 -36.906 -28.047 1 60.19 658 PHE B C 1
ATOM 10843 O O . PHE B 1 658 ? 11.219 -36.438 -28.266 1 60.19 658 PHE B O 1
ATOM 10850 N N . PHE B 1 659 ? 9.797 -37.656 -27.078 1 62.62 659 PHE B N 1
ATOM 10851 C CA . PHE B 1 659 ? 10.758 -37.938 -26.016 1 62.62 659 PHE B CA 1
ATOM 10852 C C . PHE B 1 659 ? 11.945 -38.719 -26.562 1 62.62 659 PHE B C 1
ATOM 10854 O O . PHE B 1 659 ? 13.094 -38.438 -26.219 1 62.62 659 PHE B O 1
ATOM 10861 N N . ARG B 1 660 ? 11.633 -39.781 -27.328 1 60.06 660 ARG B N 1
ATOM 10862 C CA . ARG B 1 660 ? 12.664 -40.594 -27.953 1 60.06 660 ARG B CA 1
ATOM 10863 C C . ARG B 1 660 ? 13.602 -39.75 -28.812 1 60.06 660 ARG B C 1
ATOM 10865 O O . ARG B 1 660 ? 14.82 -39.938 -28.766 1 60.06 660 ARG B O 1
ATOM 10872 N N . ASP B 1 661 ? 12.977 -38.969 -29.516 1 57.09 661 ASP B N 1
ATOM 10873 C CA . ASP B 1 661 ? 13.766 -38.125 -30.391 1 57.09 661 ASP B CA 1
ATOM 10874 C C . ASP B 1 661 ? 14.648 -37.156 -29.609 1 57.09 661 ASP B C 1
ATOM 10876 O O . ASP B 1 661 ? 15.797 -36.906 -29.984 1 57.09 661 ASP B O 1
ATOM 10880 N N . MET B 1 662 ? 14.062 -36.719 -28.641 1 58.22 662 MET B N 1
ATOM 10881 C CA . MET B 1 662 ? 14.773 -35.781 -27.781 1 58.22 662 MET B CA 1
ATOM 10882 C C . MET B 1 662 ? 15.984 -36.406 -27.125 1 58.22 662 MET B C 1
ATOM 10884 O O . MET B 1 662 ? 17.047 -35.812 -27.016 1 58.22 662 MET B O 1
ATOM 10888 N N . PHE B 1 663 ? 15.844 -37.719 -26.688 1 55.25 663 PHE B N 1
ATOM 10889 C CA . PHE B 1 663 ? 16.891 -38.375 -25.906 1 55.25 663 PHE B CA 1
ATOM 10890 C C . PHE B 1 663 ? 17.609 -39.406 -26.75 1 55.25 663 PHE B C 1
ATOM 10892 O O . PHE B 1 663 ? 18.703 -39.844 -26.391 1 55.25 663 PHE B O 1
ATOM 10899 N N . THR B 1 664 ? 17 -40.062 -27.703 1 50.81 664 THR B N 1
ATOM 10900 C CA . THR B 1 664 ? 17.734 -40.938 -28.594 1 50.81 664 THR B CA 1
ATOM 10901 C C . THR B 1 664 ? 18.828 -40.188 -29.344 1 50.81 664 THR B C 1
ATOM 10903 O O . THR B 1 664 ? 19.891 -40.719 -29.625 1 50.81 664 THR B O 1
ATOM 10906 N N . GLN B 1 665 ? 18.391 -39.031 -29.75 1 43.16 665 GLN B N 1
ATOM 10907 C CA . GLN B 1 665 ? 19.438 -38.281 -30.453 1 43.16 665 GLN B CA 1
ATOM 10908 C C . GLN B 1 665 ? 20.656 -38.094 -29.562 1 43.16 665 GLN B C 1
ATOM 10910 O O . GLN B 1 665 ? 21.766 -37.812 -30.062 1 43.16 665 GLN B O 1
ATOM 10915 N N . HIS B 1 666 ? 20.453 -38.219 -28.203 1 41.69 666 HIS B N 1
ATOM 10916 C CA . HIS B 1 666 ? 21.594 -37.906 -27.344 1 41.69 666 HIS B CA 1
ATOM 10917 C C . HIS B 1 666 ? 22.062 -39.125 -26.578 1 41.69 666 HIS B C 1
ATOM 10919 O O . HIS B 1 666 ? 22.766 -39 -25.562 1 41.69 666 HIS B O 1
ATOM 10925 N N . GLY B 1 667 ? 22.078 -40.25 -27.031 1 40.91 667 GLY B N 1
ATOM 10926 C CA . GLY B 1 667 ? 22.703 -41.5 -26.625 1 40.91 667 GLY B CA 1
ATOM 10927 C C . GLY B 1 667 ? 22.203 -42.031 -25.297 1 40.91 667 GLY B C 1
ATOM 10928 O O . GLY B 1 667 ? 22.875 -42.812 -24.625 1 40.91 667 GLY B O 1
ATOM 10929 N N . VAL B 1 668 ? 21.375 -41.344 -24.641 1 36.38 668 VAL B N 1
ATOM 10930 C CA . VAL B 1 668 ? 20.969 -41.969 -23.375 1 36.38 668 VAL B CA 1
ATOM 10931 C C . VAL B 1 668 ? 20.172 -43.25 -23.656 1 36.38 668 VAL B C 1
ATOM 10933 O O . VAL B 1 668 ? 19.141 -43.188 -24.359 1 36.38 668 VAL B O 1
ATOM 10936 N N . SER B 1 669 ? 20.844 -44.406 -23.812 1 30.88 669 SER B N 1
ATOM 10937 C CA . SER B 1 669 ? 20.297 -45.75 -23.953 1 30.88 669 SER B CA 1
ATOM 10938 C C . SER B 1 669 ? 19.125 -46 -23.016 1 30.88 669 SER B C 1
ATOM 10940 O O . SER B 1 669 ? 19.156 -45.531 -21.875 1 30.88 669 SER B O 1
ATOM 10942 N N . GLN B 1 670 ? 17.984 -46.562 -23.484 1 29.94 670 GLN B N 1
ATOM 10943 C CA . GLN B 1 670 ? 16.953 -47.188 -22.672 1 29.94 670 GLN B CA 1
ATOM 10944 C C . GLN B 1 670 ? 17.578 -48.25 -21.766 1 29.94 670 GLN B C 1
ATOM 10946 O O . GLN B 1 670 ? 18.375 -49.062 -22.203 1 29.94 670 GLN B O 1
#

Foldseek 3Di:
DDPCPDPPDPPDPDPPPPDPPPDPPPPPDPAWPVCVVVVHDFAQDLCQLGTPVCVVVVHDTPCSVVPVVSNVVNVVVVVVVVPPPPDDDCPPPPPPPPCPVDPVVVVVVVVVVVVVVVVCVVVVVPPCPVCPPPPPPVVCVVCVVVDDDPFPACVCVCVDDVNVVVVVVCVVVVDDALVVVLLVLLCVQQVVVACVVQVVLLQQLLLLLCQLQVLPAQPPDDNHDDPVVCNVQVLLSLLSNLLSLLFDCCVPDDDPCSVVSSVSSLVSNVVSLVVCLVTPADDPSNLSSLLSLLFAWSDFPVPVPHDTDLSLVSLVSSLVNLSRVDRLVVLCCCCPVVVHADPVSLSSLSSNLSSLLSNLLSCLVVVHDRPDDPSSVVSNCSNVSHPPDDLSSVVSSLSSVLSVLLSVLLPDPQQPVCCVVVVQWDDPDPLFIAGHRPSLVVSCVVCVVSCVVDLLNSNLLSSLLSSLSSLVSVLVVQPPDPDDDPPDPVNVVSNRNSLSHLLVSLVVLLVVVLPHDLSSVSNGTPSSLVSNLVSLVSLLVCLVVDDPVSSVVSLLSLLSLLLSLVVSVPPSNSSSVVSSVSSVVSSQVVVDDLDPPPPPPPPPDDPDDDPPPPPPPVVVVVVVVPVPDDPPPPPPPPPPLPRQDQPDSVVDPDSVVSVCSNCVVPPPDD/DDDDDDPPPPPPDDPPPPDPPDDPPPPPCPAWPVCVVVVHDFAQDLCQLGTPVCVVVVHDTNCSVVPVVSNVVNVVVVVVVVPPPPDDDPPCPPPPPPCPVDPVVVVVVVVVVVVVVVVCVVVVVPPCPVCPPPPPPVVCVVCVVVDDDPFPACVCVCVDDVNVVVVVVCVVVVDDALVVVLLVLLCVQQVVVACVVQVVLLQQLLLQLCQLQVLPAQPPDDNHDDPVVCNVQVLLSLLSNLLSLLFDCCVPDDDPCSVVSNVSSLVSNVVSLVVCLVTPQDDPSNLSSLLSLLFAWSDFPVPVPRDTDLSLVSLVSSLVNLSRVDRLVVVCCCCPVVVHADPVSLSSLSSNLSSLLSNLLSCLVVVHDRPDDPSSVVSNCSNVSHPPDDLSSVVSSLSNVLSVLLSVLLPDPQQPVCQVVVVQWDDPDPLFIAGHRPSLVVSCVVCVVSCVVDLLNSNLLSSLLSSLSSLVSVLVVLPPDPDDDPPDPVNVVSNRNSLSHLLVSLVVLLVVVLPHDLSSVSNGTPSSLVSNLVSLLSLLVCLVVDDPVSSVVSLLSLLSLLLSLVVSVSCSNSSSVVSSVSSVVSSQVVVDDLDPPPPPCPPPPDPDPPPPPPPPPVVVVVVVVPVPDDPDPDPPPSPPLPRLDQPDSVVDDDSVVSVCSSCVVPPPDD

Nearest PDB structures (foldseek):
  6u1s-assembly1_A  TM=1.612E-01  e=1.756E+00  synthetic construct
  5dzh-assembly1_B  TM=1.708E-01  e=5.199E+00  Homo sapiens
  8v6k-assembly1_A  TM=1.268E-01  e=8.580E+00  Homo sapiens
  8ftk-assembly1_A  TM=2.612E-01  e=2.376E+00  Thermochaetoides thermophila DSM 1495
  5dzh-assembly1_B  TM=1.904E-01  e=6.859E+00  Homo sapiens

Solvent-accessible surface area (backbone atoms only — not comparable to full-atom values): 77159 Å² total; per-residue (Å²): 142,86,85,79,76,79,75,81,77,78,74,76,80,76,80,76,77,76,76,78,71,78,77,75,79,75,72,83,70,82,43,31,65,69,29,55,76,63,74,47,88,49,52,70,36,44,85,76,43,24,26,55,63,28,56,75,68,69,45,89,37,68,45,34,73,77,44,40,70,56,23,56,52,40,50,53,49,50,61,58,58,72,66,62,88,73,78,81,87,73,78,76,70,82,70,80,72,77,74,66,85,50,75,54,56,62,44,42,50,48,45,43,50,48,44,44,50,44,43,46,50,47,54,67,52,55,50,76,56,72,72,60,73,83,64,80,52,65,62,47,63,58,50,60,75,59,67,53,86,59,68,80,51,53,71,46,24,75,75,10,54,50,40,44,50,49,51,50,48,36,67,74,54,62,50,53,63,44,49,57,55,54,51,51,48,36,42,52,54,43,41,69,62,46,37,73,84,35,48,70,62,44,48,54,30,30,32,48,27,36,60,43,24,49,87,71,48,67,77,90,54,75,69,66,71,56,70,67,53,37,73,74,39,42,62,32,41,52,48,33,28,51,43,22,67,40,27,78,39,64,90,76,51,85,58,93,56,48,68,58,51,48,52,56,49,45,53,45,48,49,50,50,54,12,45,51,71,51,45,68,60,56,54,72,60,49,39,48,30,38,38,49,58,33,41,35,72,70,46,48,69,85,45,56,78,44,59,69,72,51,37,45,58,41,15,49,49,31,49,52,46,46,57,67,56,43,60,56,48,58,51,47,41,30,44,72,75,64,65,46,79,52,67,69,58,50,53,50,45,48,50,49,42,51,28,51,38,48,22,45,51,31,12,58,27,42,27,46,78,68,78,66,57,70,71,64,56,55,54,54,60,57,54,77,72,39,84,85,58,54,69,65,55,52,49,51,50,51,43,37,50,53,52,50,50,45,57,54,50,66,58,42,58,52,54,57,54,46,38,57,69,64,59,28,59,41,76,78,46,99,87,41,42,24,67,45,57,61,72,61,49,52,52,47,66,76,37,46,70,57,52,72,64,40,85,81,40,58,58,56,45,48,55,35,49,46,50,39,57,49,39,50,52,46,52,53,63,61,70,70,48,93,74,60,56,85,75,38,68,66,58,45,50,50,44,50,29,39,49,42,25,41,51,51,33,37,52,50,46,51,55,51,55,72,66,48,57,64,67,62,60,69,28,52,46,44,65,63,54,50,50,52,51,45,40,46,48,53,50,59,74,43,38,87,78,44,54,69,70,58,32,53,50,50,53,50,51,50,51,47,49,44,50,50,44,52,65,71,48,27,76,63,11,44,62,53,32,52,50,35,50,52,54,50,50,59,62,50,67,75,66,64,88,73,75,77,74,78,61,78,70,74,78,74,69,79,78,89,71,81,82,70,80,56,77,75,62,60,61,51,61,66,59,55,66,67,74,65,72,91,73,84,73,79,81,72,77,80,68,82,68,68,78,83,64,72,64,61,63,89,78,39,93,46,68,68,60,44,48,42,54,50,35,54,76,63,68,62,77,131,144,88,90,84,77,80,80,74,77,80,75,81,79,80,79,79,78,79,75,80,73,77,78,74,79,76,72,81,69,80,42,31,66,67,29,54,77,63,73,45,88,51,51,70,38,42,85,75,43,26,27,55,61,29,56,74,68,69,45,90,35,67,44,33,73,77,44,38,71,56,22,55,54,40,52,54,48,52,62,57,57,72,67,62,88,73,74,80,87,76,75,78,67,81,72,79,73,76,76,64,84,49,72,56,55,60,43,42,49,49,44,42,47,48,43,45,49,43,42,46,50,45,52,68,50,54,49,77,55,73,69,58,72,82,63,80,53,65,63,48,62,56,51,60,76,60,68,52,84,59,67,79,51,51,73,47,25,74,77,9,53,51,41,47,49,48,51,51,48,35,66,75,55,60,49,53,62,44,50,56,56,55,50,52,47,37,41,54,53,43,41,68,61,46,37,74,84,35,47,70,62,46,50,53,30,30,32,47,27,35,60,43,24,49,88,71,47,66,78,92,54,76,68,68,71,56,71,68,51,38,74,74,40,42,63,32,40,51,49,32,27,52,44,22,67,39,28,80,39,66,88,75,52,85,59,94,55,48,67,59,52,47,53,54,48,44,53,47,48,50,51,50,55,12,44,50,72,49,46,66,58,57,55,72,59,50,42,48,30,38,39,50,59,32,40,36,72,70,48,48,69,85,46,53,76,45,59,69,70,52,35,45,58,42,16,48,50,31,48,52,46,46,57,68,55,43,60,56,49,60,50,48,40,30,44,73,75,63,65,47,79,52,67,67,56,50,53,51,44,47,50,50,41,52,30,50,38,46,23,44,51,32,11,57,26,41,28,45,78,67,76,69,57,68,70,64,56,56,53,54,59,56,54,77,73,40,85,83,59,54,68,64,54,52,48,51,49,51,45,38,51,54,52,51,49,46,55,56,50,66,60,41,58,54,54,54,54,46,39,58,70,63,58,28,60,42,77,78,46,99,87,40,41,24,68,43,58,62,73,60,48,53,53,47,66,76,38,47,70,58,52,74,65,40,84,82,41,59,57,57,45,49,56,36,50,46,50,38,56,48,40,52,51,46,52,54,62,62,71,69,50,92,76,64,57,85,74,38,68,65,58,46,51,50,44,49,27,39,49,43,25,41,51,52,32,37,51,52,45,50,55,51,56,74,67,48,58,67,67,63,60,70,29,52,46,45,65,65,54,50,50,53,50,45,39,47,47,53,51,59,75,44,39,87,78,43,53,69,69,59,32,53,49,50,53,51,50,52,50,48,51,45,50,51,45,51,64,73,54,22,70,65,11,45,63,52,29,51,50,39,51,51,54,50,49,58,64,51,66,76,68,64,88,71,72,77,76,76,60,76,69,74,74,72,67,76,76,89,69,80,79,69,75,58,79,73,57,70,59,52,64,66,56,54,66,64,72,64,69,89,72,83,76,79,82,74,77,80,67,83,70,70,77,82,63,71,65,60,63,88,77,41,92,49,68,67,59,44,48,43,53,52,36,55,76,63,68,61,74,132